Protein AF-A0A2D6BIT9-F1 (afdb_monomer_lite)

Radius of gyration: 36.68 Å; chains: 1; bounding box: 96×106×91 Å

Secondary structure (DSSP, 8-state):
-EEEEEEE---S-GGGTT--EEEEEEE----SS-----EE------PPPSS--PPPP---EE-EE-----SS------EE----SSPPPS--------PPP---SS--------------PPPPPPEEEEE-TTSPEEEEEE-SS-----PPP-TTPEEEEEEETTGGGSSS--SPPPGGG-----EEE-TTSPEEP-EEEEEEEEEGGGTEEEEEEE--TT----S--EEE-------------------------PPP-EEEEEEEETTEEEEETTSS-B--B-SEEEEEEEEESS-B-TTS--EEEEE-SS-EEEEEEEESSSSEEEEEEEE-SSHHHHTT-EEEEEEEE-BBTTSPBP-S-TTSSSPPPB---EEEESPPPP-EEEEEEEETTEEEEEEEEES---TTT-TT--HHHHHH---EEEEEE----SSSEEEEEEEESS-BSSPPEEEETTEEEPEEE-TT-TTEEEEEEEHHHHHBTB-TT--EEEEEE-BBTTSPBP-S-TTTTTTSS--S--TTHHHHHHHT--SSSS---EEEEEEPPPPSEEEEEEEE-SGGGTTHHHHHHHHHHHHHHTTS-TTEEEEEEEESSSS-EEEEEES-HHHHHHHHHH----S---HHHHHHHHHHHHHHTS-TT--EEEEEEES-S---SS--HHHHHHHHHHHHHHHHHS--PPPPP----PPP---PPP--EEEEEEEEEEE--TTS--EEEEEEEEEEEEE-TTS-EEEEEEEEEEEEEEEE-TTS-EEEEE-SS-SEEEEEEEETTS-HHHHHHHHHHHHHHHHH-B-HHHHHHHHHHHHHHHHHHHHHHHHH---

Structure (mmCIF, N/CA/C/O backbone):
data_AF-A0A2D6BIT9-F1
#
_entry.id   AF-A0A2D6BIT9-F1
#
loop_
_atom_site.group_PDB
_atom_site.id
_atom_site.type_symbol
_atom_site.label_atom_id
_atom_site.label_alt_id
_atom_site.label_comp_id
_atom_site.label_asym_id
_atom_site.label_entity_id
_atom_site.label_seq_id
_atom_site.pdbx_PDB_ins_code
_atom_site.Cartn_x
_atom_site.Cartn_y
_atom_site.Cartn_z
_atom_site.occupancy
_atom_site.B_iso_or_equiv
_atom_site.auth_seq_id
_atom_site.auth_comp_id
_atom_site.auth_asym_id
_atom_site.auth_atom_id
_atom_site.pdbx_PDB_model_num
ATOM 1 N N . MET A 1 1 ? 10.845 -39.798 35.640 1.00 33.41 1 MET A N 1
ATOM 2 C CA . MET A 1 1 ? 11.395 -39.567 34.288 1.00 33.41 1 MET A CA 1
ATOM 3 C C . MET A 1 1 ? 11.310 -40.875 33.526 1.00 33.41 1 MET A C 1
ATOM 5 O O . MET A 1 1 ? 11.834 -41.873 34.006 1.00 33.41 1 MET A O 1
ATOM 9 N N . THR A 1 2 ? 10.606 -40.893 32.398 1.00 26.45 2 THR A N 1
ATOM 10 C CA . THR A 1 2 ? 10.472 -42.090 31.554 1.00 26.45 2 THR A CA 1
ATOM 11 C C . THR A 1 2 ? 11.118 -41.774 30.216 1.00 26.45 2 THR A C 1
ATOM 13 O O . THR A 1 2 ? 10.747 -40.785 29.587 1.00 26.45 2 THR A O 1
ATOM 16 N N . ILE A 1 3 ? 12.088 -42.583 29.795 1.00 27.83 3 ILE A N 1
ATOM 17 C CA . ILE A 1 3 ? 12.757 -42.428 28.501 1.00 27.83 3 ILE A CA 1
ATOM 18 C C . ILE A 1 3 ? 12.164 -43.464 27.554 1.00 27.83 3 ILE A C 1
ATOM 20 O O . ILE A 1 3 ? 12.161 -44.657 27.863 1.00 27.83 3 ILE A O 1
ATOM 24 N N . ARG A 1 4 ? 11.639 -43.014 26.415 1.00 30.69 4 ARG A N 1
ATOM 25 C CA . ARG A 1 4 ? 11.186 -43.902 25.339 1.00 30.69 4 ARG A CA 1
ATOM 26 C C . ARG A 1 4 ? 12.058 -43.675 24.113 1.00 30.69 4 ARG A C 1
ATOM 28 O O . ARG A 1 4 ? 12.314 -42.537 23.727 1.00 30.69 4 ARG A O 1
ATOM 35 N N . THR A 1 5 ? 12.495 -44.770 23.509 1.00 28.88 5 THR A N 1
ATOM 36 C CA . THR A 1 5 ? 13.259 -44.775 22.262 1.00 28.88 5 THR A CA 1
ATOM 37 C C . THR A 1 5 ? 12.459 -45.479 21.178 1.00 28.88 5 THR A C 1
ATOM 39 O O . THR A 1 5 ? 11.801 -46.492 21.428 1.00 28.88 5 THR A O 1
ATOM 42 N N . ARG A 1 6 ? 12.498 -44.936 19.959 1.00 30.92 6 ARG A N 1
ATOM 43 C CA . ARG A 1 6 ? 11.898 -45.570 18.781 1.00 30.92 6 ARG A CA 1
ATOM 44 C C . ARG A 1 6 ? 12.872 -45.472 17.615 1.00 30.92 6 ARG A C 1
ATOM 46 O O . ARG A 1 6 ? 13.396 -44.398 17.336 1.00 30.92 6 ARG A O 1
ATOM 53 N N . ALA A 1 7 ? 13.111 -46.600 16.956 1.00 30.73 7 ALA A N 1
ATOM 54 C CA . ALA A 1 7 ? 13.848 -46.659 15.701 1.00 30.73 7 ALA A CA 1
ATOM 55 C C . ALA A 1 7 ? 12.844 -46.635 14.542 1.00 30.73 7 ALA A C 1
ATOM 57 O O . ALA A 1 7 ? 11.827 -47.331 14.597 1.00 30.73 7 ALA A O 1
ATOM 58 N N . ILE A 1 8 ? 13.116 -45.831 13.516 1.00 33.22 8 ILE A N 1
ATOM 59 C CA . ILE A 1 8 ? 12.304 -45.757 12.296 1.00 33.22 8 ILE A CA 1
ATOM 60 C C . ILE A 1 8 ? 13.224 -46.023 11.106 1.00 33.22 8 ILE A C 1
ATOM 62 O O . ILE A 1 8 ? 14.313 -45.458 11.021 1.00 33.22 8 ILE A O 1
ATOM 66 N N . THR A 1 9 ? 12.778 -46.887 10.198 1.00 35.28 9 THR A N 1
ATOM 67 C CA . THR A 1 9 ? 13.451 -47.183 8.929 1.00 35.28 9 THR A CA 1
ATOM 68 C C . THR A 1 9 ? 12.679 -46.499 7.804 1.00 35.28 9 THR A C 1
ATOM 70 O O . THR A 1 9 ? 11.466 -46.676 7.712 1.00 35.28 9 THR A O 1
ATOM 73 N N . ILE A 1 10 ? 13.363 -45.713 6.971 1.00 34.88 10 ILE A N 1
ATOM 74 C CA . ILE A 1 10 ? 12.764 -44.993 5.838 1.00 34.88 10 ILE A CA 1
ATOM 75 C C . ILE A 1 10 ? 12.889 -45.878 4.585 1.00 34.88 10 ILE A C 1
ATOM 77 O O . ILE A 1 10 ? 14.016 -46.194 4.203 1.00 34.88 10 ILE A O 1
ATOM 81 N N . PRO A 1 11 ? 11.794 -46.305 3.933 1.00 35.00 11 PRO A N 1
ATOM 82 C CA . PRO A 1 11 ? 11.871 -47.018 2.663 1.00 35.00 11 PRO A CA 1
ATOM 83 C C . PRO A 1 11 ? 11.839 -46.031 1.490 1.00 35.00 11 PRO A C 1
ATOM 85 O O . PRO A 1 11 ? 10.967 -45.168 1.447 1.00 35.00 11 PRO A O 1
ATOM 88 N N . GLY A 1 12 ? 12.741 -46.194 0.515 1.00 37.19 12 GLY A N 1
ATOM 89 C CA . GLY A 1 12 ? 12.593 -45.553 -0.800 1.00 37.19 12 GLY A CA 1
ATOM 90 C C . GLY A 1 12 ? 13.863 -45.053 -1.487 1.00 37.19 12 GLY A C 1
ATOM 91 O O . GLY A 1 12 ? 13.781 -44.707 -2.657 1.00 37.19 12 GLY A O 1
ATOM 92 N N . ASN A 1 13 ? 15.025 -45.050 -0.825 1.00 40.31 13 ASN A N 1
ATOM 93 C CA . ASN A 1 13 ? 16.282 -44.642 -1.457 1.00 40.31 13 ASN A CA 1
ATOM 94 C C . ASN A 1 13 ? 17.361 -45.737 -1.279 1.00 40.31 13 ASN A C 1
ATOM 96 O O . ASN A 1 13 ? 17.731 -46.018 -0.133 1.00 40.31 13 ASN A O 1
ATOM 100 N N . PRO A 1 14 ? 17.842 -46.385 -2.361 1.00 41.56 14 PRO A N 1
ATOM 101 C CA . PRO A 1 14 ? 18.864 -47.431 -2.279 1.00 41.56 14 PRO A CA 1
ATOM 102 C C . PRO A 1 14 ? 20.198 -46.931 -1.702 1.00 41.56 14 PRO A C 1
ATOM 104 O O . PRO A 1 14 ? 20.912 -47.728 -1.095 1.00 41.56 14 PRO A O 1
ATOM 107 N N . ASP A 1 15 ? 20.474 -45.625 -1.763 1.00 41.47 15 ASP A N 1
ATOM 108 C CA . ASP A 1 15 ? 21.700 -45.020 -1.223 1.00 41.47 15 ASP A CA 1
ATOM 109 C C . ASP A 1 15 ? 21.644 -44.791 0.301 1.00 41.47 15 ASP A C 1
ATOM 111 O O . ASP A 1 15 ? 22.642 -44.444 0.928 1.00 41.47 15 ASP A O 1
ATOM 115 N N . LEU A 1 16 ? 20.486 -45.027 0.935 1.00 41.66 16 LEU A N 1
ATOM 116 C CA . LEU A 1 16 ? 20.278 -44.878 2.385 1.00 41.66 16 LEU A CA 1
ATOM 117 C C . LEU A 1 16 ? 20.008 -46.208 3.110 1.00 41.66 16 LEU A C 1
ATOM 119 O O . LEU A 1 16 ? 19.650 -46.219 4.295 1.00 41.66 16 LEU A O 1
ATOM 123 N N . ALA A 1 17 ? 20.207 -47.345 2.437 1.00 35.03 17 ALA A N 1
ATOM 124 C CA . ALA A 1 17 ? 20.080 -48.670 3.034 1.00 35.03 17 ALA A CA 1
ATOM 125 C C . ALA A 1 17 ? 21.187 -48.918 4.083 1.00 35.03 17 ALA A C 1
ATOM 127 O O . ALA A 1 17 ? 22.261 -49.424 3.780 1.00 35.03 17 ALA A O 1
ATOM 128 N N . GLY A 1 18 ? 20.919 -48.563 5.343 1.00 41.44 18 GLY A N 1
ATOM 129 C CA . GLY A 1 18 ? 21.826 -48.808 6.475 1.00 41.44 18 GLY A CA 1
ATOM 130 C C . GLY A 1 18 ? 21.816 -47.734 7.564 1.00 41.44 18 GLY A C 1
ATOM 131 O O . GLY A 1 18 ? 22.300 -47.980 8.669 1.00 41.44 18 GLY A O 1
ATOM 132 N N . VAL A 1 19 ? 21.227 -46.562 7.308 1.00 34.09 19 VAL A N 1
ATOM 133 C CA . VAL A 1 19 ? 21.192 -45.469 8.290 1.00 34.09 19 VAL A CA 1
ATOM 134 C C . VAL A 1 19 ? 20.062 -45.701 9.298 1.00 34.09 19 VAL A C 1
ATOM 136 O O . VAL A 1 19 ? 18.885 -45.520 8.994 1.00 34.09 19 VAL A O 1
ATOM 139 N N . THR A 1 20 ? 20.412 -46.088 10.527 1.00 32.50 20 THR A N 1
ATOM 140 C CA . THR A 1 20 ? 19.462 -46.147 11.652 1.00 32.50 20 THR A CA 1
ATOM 141 C C . THR A 1 20 ? 19.580 -44.864 12.469 1.00 32.50 20 THR A C 1
ATOM 143 O O . THR A 1 20 ? 20.600 -44.642 13.118 1.00 32.50 20 THR A O 1
ATOM 146 N N . ARG A 1 21 ? 18.548 -44.012 12.463 1.00 36.28 21 ARG A N 1
ATOM 147 C CA . ARG A 1 21 ? 18.486 -42.834 13.344 1.00 36.28 21 ARG A CA 1
ATOM 148 C C . ARG A 1 21 ? 17.812 -43.211 14.664 1.00 36.28 21 ARG A C 1
ATOM 150 O O . ARG A 1 21 ? 16.708 -43.756 14.671 1.00 36.28 21 ARG A O 1
ATOM 157 N N . LEU A 1 22 ? 18.490 -42.940 15.779 1.00 31.41 22 LEU A N 1
ATOM 158 C CA . LEU A 1 22 ? 17.971 -43.167 17.127 1.00 31.41 22 LEU A CA 1
ATOM 159 C C . LEU A 1 22 ? 17.347 -41.872 17.654 1.00 31.41 22 LEU A C 1
ATOM 161 O O . LEU A 1 22 ? 18.049 -40.882 17.835 1.00 31.41 22 LEU A O 1
ATOM 165 N N . PHE A 1 23 ? 16.048 -41.897 17.943 1.00 36.06 23 PHE A N 1
ATOM 166 C CA . PHE A 1 23 ? 15.362 -40.788 18.603 1.00 36.06 23 PHE A CA 1
ATOM 167 C C . PHE A 1 23 ? 15.157 -41.116 20.083 1.00 36.06 23 PHE A C 1
ATOM 169 O O . PHE A 1 23 ? 14.613 -42.173 20.424 1.00 36.06 23 PHE A O 1
ATOM 176 N N . VAL A 1 24 ? 15.598 -40.214 20.961 1.00 33.53 24 VAL A N 1
ATOM 177 C CA . VAL A 1 24 ? 15.432 -40.322 22.416 1.00 33.53 24 VAL A CA 1
ATOM 178 C C . VAL A 1 24 ? 14.495 -39.210 22.871 1.00 33.53 24 VAL A C 1
ATOM 180 O O . VAL A 1 24 ? 14.831 -38.036 22.750 1.00 33.53 24 VAL A O 1
ATOM 183 N N . GLN A 1 25 ? 13.329 -39.574 23.405 1.00 34.78 25 GLN A N 1
ATOM 184 C CA . GLN A 1 25 ? 12.384 -38.619 23.981 1.00 34.78 25 GLN A CA 1
ATOM 185 C C . GLN A 1 25 ? 12.442 -38.699 25.508 1.00 34.78 25 GLN A C 1
ATOM 187 O O . GLN A 1 25 ? 12.275 -39.773 26.097 1.00 34.78 25 GLN A O 1
ATOM 192 N N . VAL A 1 26 ? 12.672 -37.554 26.148 1.00 33.88 26 VAL A N 1
ATOM 193 C CA . VAL A 1 26 ? 12.727 -37.411 27.604 1.00 33.88 26 VAL A CA 1
ATOM 194 C C . VAL A 1 26 ? 11.500 -36.634 28.067 1.00 33.88 26 VAL A C 1
ATOM 196 O O . VAL A 1 26 ? 11.314 -35.491 27.668 1.00 33.88 26 VAL A O 1
ATOM 199 N N . VAL A 1 27 ? 10.674 -37.237 28.925 1.00 31.84 27 VAL A N 1
ATOM 200 C CA . VAL A 1 27 ? 9.503 -36.569 29.515 1.00 31.84 27 VAL A CA 1
ATOM 201 C C . VAL A 1 27 ? 9.708 -36.421 31.023 1.00 31.84 27 VAL A C 1
ATOM 203 O O . VAL A 1 27 ? 9.883 -37.416 31.741 1.00 31.84 27 VAL A O 1
ATOM 206 N N . GLY A 1 28 ? 9.692 -35.175 31.504 1.00 32.38 28 GLY A N 1
ATOM 207 C CA . GLY A 1 28 ? 9.728 -34.825 32.923 1.00 32.38 28 GLY A CA 1
ATOM 208 C C . GLY A 1 28 ? 8.540 -33.939 33.303 1.00 32.38 28 GLY A C 1
ATOM 209 O O . GLY A 1 28 ? 8.316 -32.917 32.669 1.00 32.38 28 GLY A O 1
ATOM 210 N N . GLN A 1 29 ? 7.793 -34.328 34.338 1.00 35.69 29 GLN A N 1
ATOM 211 C CA . GLN A 1 29 ? 6.920 -33.421 35.090 1.00 35.69 29 GLN A CA 1
ATOM 212 C C . GLN A 1 29 ? 7.750 -32.868 36.250 1.00 35.69 29 GLN A C 1
ATOM 214 O O . GLN A 1 29 ? 8.274 -33.669 37.027 1.00 35.69 29 GLN A O 1
ATOM 219 N N . SER A 1 30 ? 7.913 -31.547 36.363 1.00 34.81 30 SER A N 1
ATOM 220 C CA . SER A 1 30 ? 8.636 -30.947 37.489 1.00 34.81 30 SER A CA 1
ATOM 221 C C . SER A 1 30 ? 7.677 -30.339 38.511 1.00 34.81 30 SER A C 1
ATOM 223 O O . SER A 1 30 ? 6.682 -29.699 38.182 1.00 34.81 30 SER A O 1
ATOM 225 N N . GLY A 1 31 ? 8.003 -30.587 39.776 1.00 35.91 31 GLY A N 1
ATOM 226 C CA . GLY A 1 31 ? 7.330 -30.076 40.960 1.00 35.91 31 GLY A CA 1
ATOM 227 C C . GLY A 1 31 ? 8.251 -30.192 42.174 1.00 35.91 31 GLY A C 1
ATOM 228 O O . GLY A 1 31 ? 7.860 -30.796 43.161 1.00 35.91 31 GLY A O 1
ATOM 229 N N . ALA A 1 32 ? 9.497 -29.708 42.074 1.00 36.03 32 ALA A N 1
ATOM 230 C CA . ALA A 1 32 ? 10.392 -29.391 43.199 1.00 36.03 32 ALA A CA 1
ATOM 231 C C . ALA A 1 32 ? 11.649 -28.632 42.694 1.00 36.03 32 ALA A C 1
ATOM 233 O O . ALA A 1 32 ? 12.019 -28.830 41.536 1.00 36.03 32 ALA A O 1
ATOM 234 N N . PRO A 1 33 ? 12.310 -27.778 43.510 1.00 33.81 33 PRO A N 1
ATOM 235 C CA . PRO A 1 33 ? 13.281 -26.793 43.009 1.00 33.81 33 PRO A CA 1
ATOM 236 C C . PRO A 1 33 ? 14.745 -27.248 42.842 1.00 33.81 33 PRO A C 1
ATOM 238 O O . PRO A 1 33 ? 15.522 -26.449 42.333 1.00 33.81 33 PRO A O 1
ATOM 241 N N . ASP A 1 34 ? 15.148 -28.465 43.233 1.00 37.88 34 ASP A N 1
ATOM 242 C CA . ASP A 1 34 ? 16.581 -28.801 43.405 1.00 37.88 34 ASP A CA 1
ATOM 243 C C . ASP A 1 34 ? 17.028 -30.163 42.812 1.00 37.88 34 ASP A C 1
ATOM 245 O O . ASP A 1 34 ? 17.804 -30.883 43.441 1.00 37.88 34 ASP A O 1
ATOM 249 N N . ASP A 1 35 ? 16.602 -30.529 41.596 1.00 35.62 35 ASP A N 1
ATOM 250 C CA . ASP A 1 35 ? 17.076 -31.765 40.939 1.00 35.62 35 ASP A CA 1
ATOM 251 C C . ASP A 1 35 ? 18.058 -31.511 39.778 1.00 35.62 35 ASP A C 1
ATOM 253 O O . ASP A 1 35 ? 17.823 -30.698 38.883 1.00 35.62 35 ASP A O 1
ATOM 257 N N . TRP A 1 36 ? 19.164 -32.265 39.778 1.00 33.19 36 TRP A N 1
ATOM 258 C CA . TRP A 1 36 ? 20.175 -32.296 38.714 1.00 33.19 36 TRP A CA 1
ATOM 259 C C . TRP A 1 36 ? 19.734 -33.221 37.571 1.00 33.19 36 TRP A C 1
ATOM 261 O O . TRP A 1 36 ? 19.262 -34.331 37.816 1.00 33.19 36 TRP A O 1
ATOM 271 N N . VAL A 1 37 ? 19.968 -32.827 36.314 1.00 34.31 37 VAL A N 1
ATOM 272 C CA . VAL A 1 37 ? 19.708 -33.680 35.139 1.00 34.31 37 VAL A CA 1
ATOM 273 C C . VAL A 1 37 ? 21.027 -34.224 34.590 1.00 34.31 37 VAL A C 1
ATOM 275 O O . VAL A 1 37 ? 21.889 -33.459 34.165 1.00 34.31 37 VAL A O 1
ATOM 278 N N . ALA A 1 38 ? 21.178 -35.551 34.573 1.00 31.06 38 ALA A N 1
ATOM 279 C CA . ALA A 1 38 ? 22.283 -36.236 33.904 1.00 31.06 38 ALA A CA 1
ATOM 280 C C . ALA A 1 38 ? 21.778 -36.921 32.625 1.00 31.06 38 ALA A C 1
ATOM 282 O O . ALA A 1 38 ? 20.804 -37.673 32.665 1.00 31.06 38 ALA A O 1
ATOM 283 N N . ALA A 1 39 ? 22.460 -36.696 31.501 1.00 34.72 39 ALA A N 1
ATOM 284 C CA . ALA A 1 39 ? 22.230 -37.414 30.249 1.00 34.72 39 ALA A CA 1
ATOM 285 C C . ALA A 1 39 ? 23.495 -38.189 29.853 1.00 34.72 39 ALA A C 1
ATOM 287 O O . ALA A 1 39 ? 24.608 -37.671 29.955 1.00 34.72 39 ALA A O 1
ATOM 288 N N . ALA A 1 40 ? 23.323 -39.432 29.401 1.00 30.56 40 ALA A N 1
ATOM 289 C CA . ALA A 1 40 ? 24.394 -40.268 28.870 1.00 30.56 40 ALA A CA 1
ATOM 290 C C . ALA A 1 40 ? 24.136 -40.540 27.383 1.00 30.56 40 ALA A C 1
ATOM 292 O O . ALA A 1 40 ? 23.039 -40.952 27.012 1.00 30.56 40 ALA A O 1
ATOM 293 N N . VAL A 1 41 ? 25.153 -40.340 26.544 1.00 33.38 41 VAL A N 1
ATOM 294 C CA . VAL A 1 41 ? 25.127 -40.715 25.123 1.00 33.38 41 VAL A CA 1
ATOM 295 C C . VAL A 1 41 ? 25.977 -41.968 24.949 1.00 33.38 41 VAL A C 1
ATOM 297 O O . VAL A 1 41 ? 27.091 -42.047 25.466 1.00 33.38 41 VAL A O 1
ATOM 300 N N . THR A 1 42 ? 25.449 -42.967 24.245 1.00 31.86 42 THR A N 1
ATOM 301 C CA . THR A 1 42 ? 26.178 -44.195 23.904 1.00 31.86 42 THR A CA 1
ATOM 302 C C . THR A 1 42 ? 26.400 -44.235 22.397 1.00 31.86 42 THR A C 1
ATOM 304 O O . THR A 1 42 ? 25.449 -44.111 21.632 1.00 31.86 42 THR A O 1
ATOM 307 N N . GLN A 1 43 ? 27.650 -44.399 21.966 1.00 33.75 43 GLN A N 1
ATOM 308 C CA . GLN A 1 43 ? 28.008 -44.624 20.564 1.00 33.75 43 GLN A CA 1
ATOM 309 C C . GLN A 1 43 ? 28.147 -46.131 20.315 1.00 33.75 43 GLN A C 1
ATOM 311 O O . GLN A 1 43 ? 28.766 -46.828 21.118 1.00 33.75 43 GLN A O 1
ATOM 316 N N . SER A 1 44 ? 27.625 -46.636 19.196 1.00 31.31 44 SER A N 1
ATOM 317 C CA . SER A 1 44 ? 27.945 -47.980 18.696 1.00 31.31 44 SER A CA 1
ATOM 318 C C . SER A 1 44 ? 28.704 -47.871 17.378 1.00 31.31 44 SER A C 1
ATOM 320 O O . SER A 1 44 ? 28.258 -47.144 16.494 1.00 31.31 44 SER A O 1
ATOM 322 N N . HIS A 1 45 ? 29.797 -48.617 17.225 1.00 33.16 45 HIS A N 1
ATOM 323 C CA . HIS A 1 45 ? 30.485 -48.803 15.945 1.00 33.16 45 HIS A CA 1
ATOM 324 C C . HIS A 1 45 ? 30.512 -50.293 15.581 1.00 33.16 45 HIS A C 1
ATOM 326 O O . HIS A 1 45 ? 30.862 -51.120 16.421 1.00 33.16 45 HIS A O 1
ATOM 332 N N . GLY A 1 46 ? 30.185 -50.611 14.323 1.00 32.69 46 GLY A N 1
ATOM 333 C CA . GLY A 1 46 ? 30.525 -51.882 13.668 1.00 32.69 46 GLY A CA 1
ATOM 334 C C . GLY A 1 46 ? 29.345 -52.674 13.068 1.00 32.69 46 GLY A C 1
ATOM 335 O O . GLY A 1 46 ? 28.286 -52.762 13.694 1.00 32.69 46 GLY A O 1
ATOM 336 N N . PRO A 1 47 ? 29.510 -53.286 11.873 1.00 36.19 47 PRO A N 1
ATOM 337 C CA . PRO A 1 47 ? 28.530 -54.201 11.292 1.00 36.19 47 PRO A CA 1
ATOM 338 C C . PRO A 1 47 ? 28.560 -55.564 12.003 1.00 36.19 47 PRO A C 1
ATOM 340 O O . PRO A 1 47 ? 29.604 -56.032 12.454 1.00 36.19 47 PRO A O 1
ATOM 343 N N . ARG A 1 48 ? 27.397 -56.219 12.088 1.00 35.91 48 ARG A N 1
ATOM 344 C CA . ARG A 1 48 ? 27.234 -57.558 12.678 1.00 35.91 48 ARG A CA 1
ATOM 345 C C . ARG A 1 48 ? 28.032 -58.620 11.905 1.00 35.91 48 ARG A C 1
ATOM 347 O O . ARG A 1 48 ? 27.688 -58.929 10.768 1.00 35.91 48 ARG A O 1
ATOM 354 N N . ASP A 1 49 ? 28.999 -59.255 12.563 1.00 38.38 49 ASP A N 1
ATOM 355 C CA . ASP A 1 49 ? 29.381 -60.648 12.289 1.00 38.38 49 ASP A CA 1
ATOM 356 C C . ASP A 1 49 ? 28.276 -61.575 12.839 1.00 38.38 49 ASP A C 1
ATOM 358 O O . ASP A 1 49 ? 27.725 -61.349 13.918 1.00 38.38 49 ASP A O 1
ATOM 362 N N . ALA A 1 50 ? 27.940 -62.619 12.078 1.00 39.72 50 ALA A N 1
ATOM 363 C CA . ALA A 1 50 ? 26.945 -63.647 12.375 1.00 39.72 50 ALA A CA 1
ATOM 364 C C . ALA A 1 50 ? 27.276 -64.600 13.551 1.00 39.72 50 ALA A C 1
ATOM 366 O O . ALA A 1 50 ? 26.648 -65.656 13.668 1.00 39.72 50 ALA A O 1
ATOM 367 N N . ARG A 1 51 ? 28.221 -64.287 14.442 1.00 37.81 51 ARG A N 1
ATOM 368 C CA . ARG A 1 51 ? 28.508 -65.098 15.638 1.00 37.81 51 ARG A CA 1
ATOM 369 C C . ARG A 1 51 ? 28.511 -64.226 16.887 1.00 37.81 51 ARG A C 1
ATOM 371 O O . ARG A 1 51 ? 29.461 -63.505 17.159 1.00 37.81 51 ARG A O 1
ATOM 378 N N . GLY A 1 52 ? 27.407 -64.307 17.631 1.00 39.06 52 GLY A N 1
ATOM 379 C CA . GLY A 1 52 ? 27.130 -63.495 18.813 1.00 39.06 52 GLY A CA 1
ATOM 380 C C . GLY A 1 52 ? 28.259 -63.491 19.846 1.00 39.06 52 GLY A C 1
ATOM 381 O O . GLY A 1 52 ? 28.626 -64.535 20.383 1.00 39.06 52 GLY A O 1
ATOM 382 N N . GLY A 1 53 ? 28.753 -62.290 20.140 1.00 33.59 53 GLY A N 1
ATOM 383 C CA . GLY A 1 53 ? 29.574 -61.965 21.300 1.00 33.59 53 GLY A CA 1
ATOM 384 C C . GLY A 1 53 ? 29.128 -60.616 21.869 1.00 33.59 53 GLY A C 1
ATOM 385 O O . GLY A 1 53 ? 28.764 -59.718 21.108 1.00 33.59 53 GLY A O 1
ATOM 386 N N . ASP A 1 54 ? 29.106 -60.508 23.197 1.00 27.61 54 ASP A N 1
ATOM 387 C CA . ASP A 1 54 ? 28.652 -59.319 23.923 1.00 27.61 54 ASP A CA 1
ATOM 388 C C . ASP A 1 54 ? 29.583 -58.117 23.695 1.00 27.61 54 ASP A C 1
ATOM 390 O O . ASP A 1 54 ? 30.808 -58.229 23.776 1.00 27.61 54 ASP A O 1
ATOM 394 N N . VAL A 1 55 ? 28.988 -56.947 23.440 1.00 30.91 55 VAL A N 1
ATOM 395 C CA . VAL A 1 55 ? 29.686 -55.658 23.326 1.00 30.91 55 VAL A CA 1
ATOM 396 C C . VAL A 1 55 ? 29.595 -54.934 24.670 1.00 30.91 55 VAL A C 1
ATOM 398 O O . VAL A 1 55 ? 28.501 -54.630 25.144 1.00 30.91 55 VAL A O 1
ATOM 401 N N . GLU A 1 56 ? 30.741 -54.644 25.288 1.00 25.94 56 GLU A N 1
ATOM 402 C CA . GLU A 1 56 ? 30.829 -53.850 26.518 1.00 25.94 56 GLU A CA 1
ATOM 403 C C . GLU A 1 56 ? 30.836 -52.347 26.183 1.00 25.94 56 GLU A C 1
ATOM 405 O O . GLU A 1 56 ? 31.686 -51.865 25.432 1.00 25.94 56 GLU A O 1
ATOM 410 N N . PHE A 1 57 ? 29.896 -51.586 26.751 1.00 25.67 57 PHE A N 1
ATOM 411 C CA . PHE A 1 57 ? 29.787 -50.139 26.551 1.00 25.67 57 PHE A CA 1
ATOM 412 C C . PHE A 1 57 ? 30.440 -49.370 27.706 1.00 25.67 57 PHE A C 1
ATOM 414 O O . PHE A 1 57 ? 30.175 -49.649 28.875 1.00 25.67 57 PHE A O 1
ATOM 421 N N . ARG A 1 58 ? 31.234 -48.337 27.398 1.00 27.02 58 ARG A N 1
ATOM 422 C CA . ARG A 1 58 ? 31.706 -47.352 28.389 1.00 27.02 58 ARG A CA 1
ATOM 423 C C . ARG A 1 58 ? 31.060 -45.994 28.130 1.00 27.02 58 ARG A C 1
ATOM 425 O O . ARG A 1 58 ? 31.251 -45.411 27.069 1.00 27.02 58 ARG A O 1
ATOM 432 N N . SER A 1 59 ? 30.327 -45.475 29.112 1.00 27.59 59 SER A N 1
ATOM 433 C CA . SER A 1 59 ? 29.692 -44.151 29.076 1.00 27.59 59 SER A CA 1
ATOM 434 C C . SER A 1 59 ? 30.555 -43.080 29.755 1.00 27.59 59 SER A C 1
ATOM 436 O O . SER A 1 59 ? 31.194 -43.355 30.772 1.00 27.59 59 SER A O 1
ATOM 438 N N . LYS A 1 60 ? 30.515 -41.838 29.257 1.00 31.53 60 LYS A N 1
ATOM 439 C CA . LYS A 1 60 ? 30.994 -40.636 29.967 1.00 31.53 60 LYS A CA 1
ATOM 440 C C . LYS A 1 60 ? 29.842 -39.636 30.119 1.00 31.53 60 LYS A C 1
ATOM 442 O O . LYS A 1 60 ? 28.996 -39.552 29.234 1.00 31.53 60 LYS A O 1
ATOM 447 N N . ALA A 1 61 ? 29.804 -38.923 31.245 1.00 30.00 61 ALA A N 1
ATOM 448 C CA . ALA A 1 61 ? 28.698 -38.052 31.650 1.00 30.00 61 ALA A CA 1
ATOM 449 C C . ALA A 1 61 ? 29.127 -36.577 31.752 1.00 30.00 61 ALA A C 1
ATOM 451 O O . ALA A 1 61 ? 30.300 -36.291 31.998 1.00 30.00 61 ALA A O 1
ATOM 452 N N . PHE A 1 62 ? 28.159 -35.664 31.634 1.00 31.78 62 PHE A N 1
ATOM 453 C CA . PHE A 1 62 ? 28.311 -34.226 31.897 1.00 31.78 62 PHE A CA 1
ATOM 454 C C . PHE A 1 62 ? 27.179 -33.734 32.817 1.00 31.78 62 PHE A C 1
ATOM 456 O O . PHE A 1 62 ? 26.140 -34.388 32.912 1.00 31.78 62 PHE A O 1
ATOM 463 N N . ALA A 1 63 ? 27.381 -32.593 33.486 1.00 30.73 63 ALA A N 1
ATOM 464 C CA . ALA A 1 63 ? 26.415 -31.971 34.400 1.00 30.73 63 ALA A CA 1
ATOM 465 C C . ALA A 1 63 ? 26.212 -30.480 34.072 1.00 30.73 63 ALA A C 1
ATOM 467 O O . ALA A 1 63 ? 27.131 -29.827 33.574 1.00 30.73 63 ALA A O 1
ATOM 468 N N . ILE A 1 64 ? 25.020 -29.949 34.369 1.00 33.12 64 ILE A N 1
ATOM 469 C CA . ILE A 1 64 ? 24.615 -28.553 34.126 1.00 33.12 64 ILE A CA 1
ATOM 470 C C . ILE A 1 64 ? 24.188 -27.923 35.464 1.00 33.12 64 ILE A C 1
ATOM 472 O O . ILE A 1 64 ? 23.386 -28.513 36.183 1.00 33.12 64 ILE A O 1
ATOM 476 N N . GLU A 1 65 ? 24.716 -26.738 35.796 1.00 29.47 65 GLU A N 1
ATOM 477 C CA . GLU A 1 65 ? 24.405 -25.986 37.030 1.00 29.47 65 GLU A CA 1
ATOM 478 C C . GLU A 1 65 ? 23.478 -24.783 36.756 1.00 29.47 65 GLU A C 1
ATOM 480 O O . GLU A 1 65 ? 23.781 -23.990 35.859 1.00 29.47 65 GLU A O 1
ATOM 485 N N . PRO A 1 66 ? 22.426 -24.549 37.566 1.00 32.22 66 PRO A N 1
ATOM 486 C CA . PRO A 1 66 ? 21.675 -23.295 37.556 1.00 32.22 66 PRO A CA 1
ATOM 487 C C . PRO A 1 66 ? 22.187 -22.306 38.625 1.00 32.22 66 PRO A C 1
ATOM 489 O O . PRO A 1 66 ? 22.470 -22.687 39.761 1.00 32.22 66 PRO A O 1
ATOM 492 N N . ARG A 1 67 ? 22.264 -21.003 38.304 1.00 29.06 67 ARG A N 1
ATOM 493 C CA . ARG A 1 67 ? 22.515 -19.925 39.289 1.00 29.06 67 ARG A CA 1
ATOM 494 C C . ARG A 1 67 ? 21.312 -18.989 39.431 1.00 29.06 67 ARG A C 1
ATOM 496 O O . ARG A 1 67 ? 20.707 -18.592 38.443 1.00 29.06 67 ARG A O 1
ATOM 503 N N . ARG A 1 68 ? 21.021 -18.595 40.679 1.00 32.72 68 ARG A N 1
ATOM 504 C CA . ARG A 1 68 ? 20.026 -17.572 41.059 1.00 32.72 68 ARG A CA 1
ATOM 505 C C . ARG A 1 68 ? 20.440 -16.175 40.581 1.00 32.72 68 ARG A C 1
ATOM 507 O O . ARG A 1 68 ? 21.562 -15.755 40.853 1.00 32.72 68 ARG A O 1
ATOM 514 N N . ALA A 1 69 ? 19.502 -15.438 39.987 1.00 29.64 69 ALA A N 1
ATOM 515 C CA . ALA A 1 69 ? 19.611 -14.001 39.740 1.00 29.64 69 ALA A CA 1
ATOM 516 C C . ALA A 1 69 ? 18.930 -13.206 40.873 1.00 29.64 69 ALA A C 1
ATOM 518 O O . ALA A 1 69 ? 17.818 -13.537 41.285 1.00 29.64 69 ALA A O 1
ATOM 519 N N . ILE A 1 70 ? 19.590 -12.156 41.367 1.00 31.30 70 ILE A N 1
ATOM 520 C CA . ILE A 1 70 ? 18.988 -11.088 42.179 1.00 31.30 70 ILE A CA 1
ATOM 521 C C . ILE A 1 70 ? 19.334 -9.772 41.475 1.00 31.30 70 ILE A C 1
ATOM 523 O O . ILE A 1 70 ? 20.513 -9.478 41.309 1.00 31.30 70 ILE A O 1
ATOM 527 N N . GLY A 1 71 ? 18.318 -8.984 41.111 1.00 30.20 71 GLY A N 1
ATOM 528 C CA . GLY A 1 71 ? 18.467 -7.589 40.678 1.00 30.20 71 GLY A CA 1
ATOM 529 C C . GLY A 1 71 ? 18.442 -7.348 39.162 1.00 30.20 71 GLY A C 1
ATOM 530 O O . GLY A 1 71 ? 19.251 -7.886 38.420 1.00 30.20 71 GLY A O 1
ATOM 531 N N . THR A 1 72 ? 17.468 -6.525 38.762 1.00 39.31 72 THR A N 1
ATOM 532 C CA . THR A 1 72 ? 17.152 -5.886 37.466 1.00 39.31 72 THR A CA 1
ATOM 533 C C . THR A 1 72 ? 18.011 -6.196 36.228 1.00 39.31 72 THR A C 1
ATOM 535 O O . THR A 1 72 ? 19.173 -5.814 36.147 1.00 39.31 72 THR A O 1
ATOM 538 N N . ARG A 1 73 ? 17.322 -6.758 35.218 1.00 39.94 73 ARG A N 1
ATOM 539 C CA . ARG A 1 73 ? 17.686 -6.948 33.797 1.00 39.94 73 ARG A CA 1
ATOM 540 C C . ARG A 1 73 ? 19.044 -7.611 33.531 1.00 39.94 73 ARG A C 1
ATOM 542 O O . ARG A 1 73 ? 20.032 -6.951 33.242 1.00 39.94 73 ARG A O 1
ATOM 549 N N . SER A 1 74 ? 19.048 -8.943 33.490 1.00 26.66 74 SER A N 1
ATOM 550 C CA . SER A 1 74 ? 20.003 -9.720 32.685 1.00 26.66 74 SER A CA 1
ATOM 551 C C . SER A 1 74 ? 19.430 -11.100 32.335 1.00 26.66 74 SER A C 1
ATOM 553 O O . SER A 1 74 ? 18.745 -11.725 33.143 1.00 26.66 74 SER A O 1
ATOM 555 N N . ALA A 1 75 ? 19.668 -11.544 31.096 1.00 28.19 75 ALA A N 1
ATOM 556 C CA . ALA A 1 75 ? 19.254 -12.846 30.579 1.00 28.19 75 ALA A CA 1
ATOM 557 C C . ALA A 1 75 ? 19.918 -13.995 31.360 1.00 28.19 75 ALA A C 1
ATOM 559 O O . ALA A 1 75 ? 21.116 -13.948 31.649 1.00 28.19 75 ALA A O 1
ATOM 560 N N . ALA A 1 76 ? 19.157 -15.045 31.681 1.00 28.58 76 ALA A N 1
ATOM 561 C CA . ALA A 1 76 ? 19.704 -16.256 32.285 1.00 28.58 76 ALA A CA 1
ATOM 562 C C . ALA A 1 76 ? 20.635 -16.962 31.282 1.00 28.58 76 ALA A C 1
ATOM 564 O O . ALA A 1 76 ? 20.197 -17.375 30.211 1.00 28.58 76 ALA A O 1
ATOM 565 N N . ARG A 1 77 ? 21.923 -17.098 31.620 1.00 30.28 77 ARG A N 1
ATOM 566 C CA . ARG A 1 77 ? 22.919 -17.823 30.813 1.00 30.28 77 ARG A CA 1
ATOM 567 C C . ARG A 1 77 ? 23.270 -19.156 31.468 1.00 30.28 77 ARG A C 1
ATOM 569 O O . ARG A 1 77 ? 23.663 -19.191 32.634 1.00 30.28 77 ARG A O 1
ATOM 576 N N . THR A 1 78 ? 23.175 -20.240 30.704 1.00 31.95 78 THR A N 1
ATOM 577 C CA . THR A 1 78 ? 23.560 -21.595 31.129 1.00 31.95 78 THR A CA 1
ATOM 578 C C . THR A 1 78 ? 25.055 -21.818 30.901 1.00 31.95 78 THR A C 1
ATOM 580 O O . THR A 1 78 ? 25.578 -21.492 29.839 1.00 31.95 78 THR A O 1
ATOM 583 N N . ARG A 1 79 ? 25.759 -22.395 31.884 1.00 31.02 79 ARG A N 1
ATOM 584 C CA . ARG A 1 79 ? 27.181 -22.768 31.776 1.00 31.02 79 ARG A CA 1
ATOM 585 C C . ARG A 1 79 ? 27.313 -24.271 31.546 1.00 31.02 79 ARG A C 1
ATOM 587 O O . ARG A 1 79 ? 26.805 -25.054 32.343 1.00 31.02 79 ARG A O 1
ATOM 594 N N . ILE A 1 80 ? 28.063 -24.667 30.522 1.00 31.42 80 ILE A N 1
ATOM 595 C CA . ILE A 1 80 ? 28.495 -26.056 30.320 1.00 31.42 80 ILE A CA 1
ATOM 596 C C . ILE A 1 80 ? 29.992 -26.115 30.626 1.00 31.42 80 ILE A C 1
ATOM 598 O O . ILE A 1 80 ? 30.762 -25.306 30.113 1.00 31.42 80 ILE A O 1
ATOM 602 N N . ARG A 1 81 ? 30.417 -27.038 31.496 1.00 30.69 81 ARG A N 1
ATOM 603 C CA . ARG A 1 81 ? 31.828 -27.198 31.881 1.00 30.69 81 ARG A CA 1
ATOM 604 C C . ARG A 1 81 ? 32.321 -28.593 31.518 1.00 30.69 81 ARG A C 1
ATOM 606 O O . ARG A 1 81 ? 31.705 -29.589 31.890 1.00 30.69 81 ARG A O 1
ATOM 613 N N . TRP A 1 82 ? 33.452 -28.658 30.822 1.00 30.70 82 TRP A N 1
ATOM 614 C CA . TRP A 1 82 ? 34.112 -29.911 30.466 1.00 30.70 82 TRP A CA 1
ATOM 615 C C . TRP A 1 82 ? 35.066 -30.342 31.586 1.00 30.70 82 TRP A C 1
ATOM 617 O O . TRP A 1 82 ? 35.887 -29.549 32.044 1.00 30.70 82 TRP A O 1
ATOM 627 N N . PHE A 1 83 ? 34.971 -31.595 32.031 1.00 31.86 83 PHE A N 1
ATOM 628 C CA . PHE A 1 83 ? 35.893 -32.177 33.008 1.00 31.86 83 PHE A CA 1
ATOM 629 C C . PHE A 1 83 ? 36.535 -33.437 32.416 1.00 31.86 83 PHE A C 1
ATOM 631 O O . PHE A 1 83 ? 35.920 -34.500 32.361 1.00 31.86 83 PHE A O 1
ATOM 638 N N . GLY A 1 84 ? 37.789 -33.325 31.973 1.00 30.86 84 GLY A N 1
ATOM 639 C CA . GLY A 1 84 ? 38.577 -34.463 31.498 1.00 30.86 84 GLY A CA 1
ATOM 640 C C . GLY A 1 84 ? 40.008 -34.076 31.123 1.00 30.86 84 GLY A C 1
ATOM 641 O O . GLY A 1 84 ? 40.239 -33.457 30.097 1.00 30.86 84 GLY A O 1
ATOM 642 N N . GLY A 1 85 ? 40.984 -34.454 31.951 1.00 29.62 85 GLY A N 1
ATOM 643 C CA . GLY A 1 85 ? 42.384 -34.015 31.863 1.00 29.62 85 GLY A CA 1
ATOM 644 C C . GLY A 1 85 ? 43.281 -34.688 30.815 1.00 29.62 85 GLY A C 1
ATOM 645 O O . GLY A 1 85 ? 44.446 -34.916 31.128 1.00 29.62 85 GLY A O 1
ATOM 646 N N . LYS A 1 86 ? 42.799 -35.015 29.607 1.00 32.69 86 LYS A N 1
ATOM 647 C CA . LYS A 1 86 ? 43.656 -35.354 28.448 1.00 32.69 86 LYS A CA 1
ATOM 648 C C . LYS A 1 86 ? 42.969 -34.961 27.136 1.00 32.69 86 LYS A C 1
ATOM 650 O O . LYS A 1 86 ? 41.810 -35.315 26.930 1.00 32.69 86 LYS A O 1
ATOM 655 N N . THR A 1 87 ? 43.702 -34.257 26.276 1.00 32.03 87 THR A N 1
ATOM 656 C CA . THR A 1 87 ? 43.316 -33.840 24.919 1.00 32.03 87 THR A CA 1
ATOM 657 C C . THR A 1 87 ? 42.904 -35.045 24.057 1.00 32.03 87 THR A C 1
ATOM 659 O O . THR A 1 87 ? 43.566 -36.085 24.143 1.00 32.03 87 THR A O 1
ATOM 662 N N . PRO A 1 88 ? 41.844 -34.952 23.229 1.00 31.98 88 PRO A N 1
ATOM 663 C CA . PRO A 1 88 ? 41.542 -35.975 22.233 1.00 31.98 88 PRO A CA 1
ATOM 664 C C . PRO A 1 88 ? 42.583 -35.935 21.109 1.00 31.98 88 PRO A C 1
ATOM 666 O O . PRO A 1 88 ? 43.057 -34.870 20.724 1.00 31.98 88 PRO A O 1
ATOM 669 N N . THR A 1 89 ? 42.941 -37.106 20.597 1.00 33.44 89 THR A N 1
ATOM 670 C CA . THR A 1 89 ? 43.716 -37.267 19.364 1.00 33.44 89 THR A CA 1
ATOM 671 C C . THR A 1 89 ? 42.783 -37.167 18.152 1.00 33.44 89 THR A C 1
ATOM 673 O O . THR A 1 89 ? 41.666 -37.669 18.213 1.00 33.44 89 THR A O 1
ATOM 676 N N . ALA A 1 90 ? 43.280 -36.473 17.124 1.00 33.75 90 ALA A N 1
ATOM 677 C CA . ALA A 1 90 ? 42.910 -36.279 15.709 1.00 33.75 90 ALA A CA 1
ATOM 678 C C . ALA A 1 90 ? 41.555 -36.697 15.076 1.00 33.75 90 ALA A C 1
ATOM 680 O O . ALA A 1 90 ? 41.267 -36.159 14.018 1.00 33.75 90 ALA A O 1
ATOM 681 N N . ASP A 1 91 ? 40.689 -37.537 15.646 1.00 30.11 91 ASP A N 1
ATOM 682 C CA . ASP A 1 91 ? 39.574 -38.133 14.877 1.00 30.11 91 ASP A CA 1
ATOM 683 C C . ASP A 1 91 ? 38.178 -37.738 15.393 1.00 30.11 91 ASP A C 1
ATOM 685 O O . ASP A 1 91 ? 37.356 -38.581 15.758 1.00 30.11 91 ASP A O 1
ATOM 689 N N . VAL A 1 92 ? 37.881 -36.436 15.430 1.00 29.58 92 VAL A N 1
ATOM 690 C CA . VAL A 1 92 ? 36.501 -35.934 15.571 1.00 29.58 92 VAL A CA 1
ATOM 691 C C . VAL A 1 92 ? 36.265 -34.880 14.497 1.00 29.58 92 VAL A C 1
ATOM 693 O O . VAL A 1 92 ? 36.484 -33.699 14.733 1.00 29.58 92 VAL A O 1
ATOM 696 N N . GLU A 1 93 ? 35.830 -35.304 13.310 1.00 28.45 93 GLU A N 1
ATOM 697 C CA . GLU A 1 93 ? 35.624 -34.370 12.195 1.00 28.45 93 GLU A CA 1
ATOM 698 C C . GLU A 1 93 ? 34.371 -33.499 12.361 1.00 28.45 93 GLU A C 1
ATOM 700 O O . GLU A 1 93 ? 34.416 -32.333 11.989 1.00 28.45 93 GLU A O 1
ATOM 705 N N . ARG A 1 94 ? 33.260 -33.988 12.943 1.00 27.23 94 ARG A N 1
ATOM 706 C CA . ARG A 1 94 ? 32.048 -33.168 13.190 1.00 27.23 94 ARG A CA 1
ATOM 707 C C . ARG A 1 94 ? 31.230 -33.662 14.388 1.00 27.23 94 ARG A C 1
ATOM 709 O O . ARG A 1 94 ? 30.915 -34.847 14.488 1.00 27.23 94 ARG A O 1
ATOM 716 N N . LEU A 1 95 ? 30.817 -32.741 15.262 1.00 26.50 95 LEU A N 1
ATOM 717 C CA . LEU A 1 95 ? 29.827 -32.966 16.323 1.00 26.50 95 LEU A CA 1
ATOM 718 C C . LEU A 1 95 ? 28.524 -32.246 15.946 1.00 26.50 95 LEU A C 1
ATOM 720 O O . LEU A 1 95 ? 28.489 -31.022 15.918 1.00 26.50 95 LEU A O 1
ATOM 724 N N . TRP A 1 96 ? 27.447 -32.993 15.695 1.00 26.19 96 TRP A N 1
ATOM 725 C CA . TRP A 1 96 ? 26.120 -32.423 15.436 1.00 26.19 96 TRP A CA 1
ATOM 726 C C . TRP A 1 96 ? 25.264 -32.474 16.705 1.00 26.19 96 TRP A C 1
ATOM 728 O O . TRP A 1 96 ? 24.938 -33.554 17.201 1.00 26.19 96 TRP A O 1
ATOM 738 N N . LEU A 1 97 ? 24.890 -31.308 17.232 1.00 23.92 97 LEU A N 1
ATOM 739 C CA . LEU A 1 97 ? 23.920 -31.162 18.318 1.00 23.92 97 LEU A CA 1
ATOM 740 C C . LEU A 1 97 ? 22.560 -30.796 17.718 1.00 23.92 97 LEU A C 1
ATOM 742 O O . LEU A 1 97 ? 22.303 -29.642 17.402 1.00 23.92 97 LEU A O 1
ATOM 746 N N . GLY A 1 98 ? 21.686 -31.789 17.556 1.00 26.52 98 GLY A N 1
ATOM 747 C CA . GLY A 1 98 ? 20.285 -31.552 17.213 1.00 26.52 98 GLY A CA 1
ATOM 748 C C . GLY A 1 98 ? 19.452 -31.341 18.475 1.00 26.52 98 GLY A C 1
ATOM 749 O O . GLY A 1 98 ? 19.315 -32.266 19.278 1.00 26.52 98 GLY A O 1
ATOM 750 N N . VAL A 1 99 ? 18.878 -30.151 18.651 1.00 24.75 99 VAL A N 1
ATOM 751 C CA . VAL A 1 99 ? 17.803 -29.917 19.627 1.00 24.75 99 VAL A CA 1
ATOM 752 C C . VAL A 1 99 ? 16.484 -30.198 18.912 1.00 24.75 99 VAL A C 1
ATOM 754 O O . VAL A 1 99 ? 16.176 -29.565 17.910 1.00 24.75 99 VAL A O 1
ATOM 757 N N . ALA A 1 100 ? 15.722 -31.189 19.376 1.00 28.41 100 ALA A N 1
ATOM 758 C CA . ALA A 1 100 ? 14.414 -31.484 18.800 1.00 28.41 100 ALA A CA 1
ATOM 759 C C . ALA A 1 100 ? 13.355 -30.503 19.322 1.00 28.41 100 ALA A C 1
ATOM 761 O O . ALA A 1 100 ? 13.282 -30.252 20.527 1.00 28.41 100 ALA A O 1
ATOM 762 N N . ASN A 1 101 ? 12.504 -30.022 18.411 1.00 27.19 101 ASN A N 1
ATOM 763 C CA . ASN A 1 101 ? 11.286 -29.279 18.718 1.00 27.19 101 ASN A CA 1
ATOM 764 C C . ASN A 1 101 ? 10.408 -30.048 19.716 1.00 27.19 101 ASN A C 1
ATOM 766 O O . ASN A 1 101 ? 10.096 -31.230 19.533 1.00 27.19 101 ASN A O 1
ATOM 770 N N . LEU A 1 102 ? 9.981 -29.353 20.769 1.00 26.00 102 LEU A N 1
ATOM 771 C CA . LEU A 1 102 ? 8.908 -29.796 21.650 1.00 26.00 102 LEU A CA 1
ATOM 772 C C . LEU A 1 102 ? 7.600 -29.802 20.850 1.00 26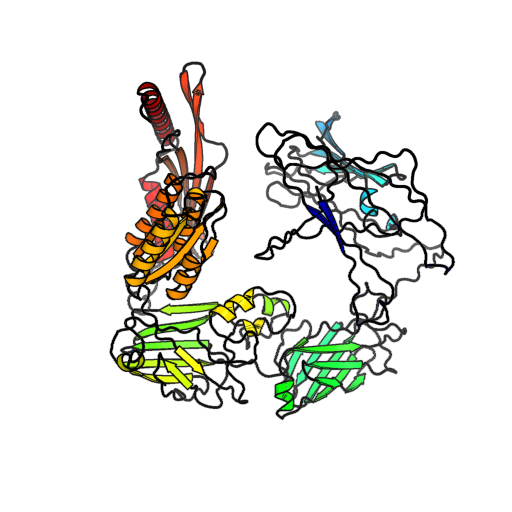.00 102 LEU A C 1
ATOM 774 O O . LEU A 1 102 ? 6.986 -28.767 20.635 1.00 26.00 102 LEU A O 1
ATOM 778 N N . SER A 1 103 ? 7.167 -30.984 20.418 1.00 25.12 103 SER A N 1
ATOM 779 C CA . SER A 1 103 ? 5.792 -31.205 19.973 1.00 25.12 103 SER A CA 1
ATOM 780 C C . SER A 1 103 ? 4.876 -31.207 21.197 1.00 25.12 103 SER A C 1
ATOM 782 O O . SER A 1 103 ? 4.751 -32.230 21.876 1.00 25.12 103 SER A O 1
ATOM 784 N N . LEU A 1 104 ? 4.214 -30.086 21.461 1.00 27.80 104 LEU A N 1
ATOM 785 C CA . LEU A 1 104 ? 2.885 -30.106 22.065 1.00 27.80 104 LEU A CA 1
ATOM 786 C C . LEU A 1 104 ? 1.883 -30.109 20.907 1.00 27.80 104 LEU A C 1
ATOM 788 O O . LEU A 1 104 ? 2.055 -29.383 19.933 1.00 27.80 104 LEU A O 1
ATOM 792 N N . GLU A 1 105 ? 0.896 -31.002 20.958 1.00 30.94 105 GLU A N 1
ATOM 793 C CA . GLU A 1 105 ? -0.161 -31.064 19.949 1.00 30.94 105 GLU A CA 1
ATOM 794 C C . GLU A 1 105 ? -0.857 -29.702 19.843 1.00 30.94 105 GLU A C 1
ATOM 796 O O . GLU A 1 105 ? -1.546 -29.274 20.768 1.00 30.94 105 GLU A O 1
ATOM 801 N N . GLY A 1 106 ? -0.674 -29.048 18.695 1.00 31.48 106 GLY A N 1
ATOM 802 C CA . GLY A 1 106 ? -1.331 -27.797 18.336 1.00 31.48 106 GLY A CA 1
ATOM 803 C C . GLY A 1 106 ? -0.353 -26.644 18.124 1.00 31.48 106 GLY A C 1
ATOM 804 O O . GLY A 1 106 ? -0.004 -25.955 19.068 1.00 31.48 106 GLY A O 1
ATOM 805 N N . GLN A 1 107 ? -0.044 -26.402 16.846 1.00 29.50 107 GLN A N 1
ATOM 806 C CA . GLN A 1 107 ? 0.672 -25.251 16.273 1.00 29.50 107 GLN A CA 1
ATOM 807 C C . GLN A 1 107 ? 2.207 -25.266 16.364 1.00 29.50 107 GLN A C 1
ATOM 809 O O . GLN A 1 107 ? 2.818 -25.349 17.424 1.00 29.50 107 GLN A O 1
ATOM 814 N N . ALA A 1 108 ? 2.823 -25.205 15.181 1.00 25.97 108 ALA A N 1
ATOM 815 C CA . ALA A 1 108 ? 4.255 -25.063 14.991 1.00 25.97 108 ALA A CA 1
ATOM 816 C C . ALA A 1 108 ? 4.668 -23.614 15.283 1.00 25.97 108 ALA A C 1
ATOM 818 O O . ALA A 1 108 ? 4.121 -22.685 14.692 1.00 25.97 108 ALA A O 1
ATOM 819 N N . HIS A 1 109 ? 5.644 -23.437 16.168 1.00 28.27 109 HIS A N 1
ATOM 820 C CA . HIS A 1 109 ? 6.419 -22.207 16.264 1.00 28.27 109 HIS A CA 1
ATOM 821 C C . HIS A 1 109 ? 7.849 -22.510 15.825 1.00 28.27 109 HIS A C 1
ATOM 823 O O . HIS A 1 109 ? 8.483 -23.411 16.380 1.00 28.27 109 HIS A O 1
ATOM 829 N N . ASP A 1 110 ? 8.351 -21.736 14.867 1.00 25.69 110 ASP A N 1
ATOM 830 C CA . ASP A 1 110 ? 9.780 -21.625 14.608 1.00 25.69 110 ASP A CA 1
ATOM 831 C C . ASP A 1 110 ? 10.411 -20.788 15.721 1.00 25.69 110 ASP A C 1
ATOM 833 O O . ASP A 1 110 ? 10.085 -19.618 15.921 1.00 25.69 110 ASP A O 1
ATOM 837 N N . VAL A 1 111 ? 11.317 -21.404 16.475 1.00 23.64 111 VAL A N 1
ATOM 838 C CA . VAL A 1 111 ? 12.247 -20.689 17.345 1.00 23.64 111 VAL A CA 1
ATOM 839 C C . VAL A 1 111 ? 13.553 -20.574 16.574 1.00 23.64 111 VAL A C 1
ATOM 841 O O . VAL A 1 111 ? 14.269 -21.562 16.415 1.00 23.64 111 VAL A O 1
ATOM 844 N N . ALA A 1 112 ? 13.889 -19.369 16.118 1.00 22.14 112 ALA A N 1
ATOM 845 C CA . ALA A 1 112 ? 15.242 -19.064 15.677 1.00 22.14 112 ALA A CA 1
ATOM 846 C C . ALA A 1 112 ? 16.175 -19.129 16.897 1.00 22.14 112 ALA A C 1
ATOM 848 O O . ALA A 1 112 ? 16.196 -18.232 17.741 1.00 22.14 112 ALA A O 1
ATOM 849 N N . VAL A 1 113 ? 16.938 -20.216 17.023 1.00 22.08 113 VAL A N 1
ATOM 850 C CA . VAL A 1 113 ? 18.068 -20.280 17.952 1.00 22.08 113 VAL A CA 1
ATOM 851 C C . VAL A 1 113 ? 19.279 -19.720 17.221 1.00 22.08 113 VAL A C 1
ATOM 853 O O . VAL A 1 113 ? 19.979 -20.438 16.513 1.00 22.08 113 VAL A O 1
ATOM 856 N N . GLN A 1 114 ? 19.539 -18.428 17.399 1.00 22.03 114 GLN A N 1
ATOM 857 C CA . GLN A 1 114 ? 20.827 -17.855 17.038 1.00 22.03 114 GLN A CA 1
ATOM 858 C C . GLN A 1 114 ? 21.840 -18.304 18.100 1.00 22.03 114 GLN A C 1
ATOM 860 O O . GLN A 1 114 ? 21.872 -17.791 19.220 1.00 22.03 114 GLN A O 1
ATOM 865 N N . ALA A 1 115 ? 22.644 -19.317 17.781 1.00 21.62 115 ALA A N 1
ATOM 866 C CA . ALA A 1 115 ? 23.807 -19.667 18.584 1.00 21.62 115 ALA A CA 1
ATOM 867 C C . ALA A 1 115 ? 24.908 -18.632 18.321 1.00 21.62 115 ALA A C 1
ATOM 869 O O . ALA A 1 115 ? 25.830 -18.869 17.550 1.00 21.62 115 ALA A O 1
ATOM 870 N N . VAL A 1 116 ? 24.801 -17.465 18.955 1.00 21.89 116 VAL A N 1
ATOM 871 C CA . VAL A 1 116 ? 25.913 -16.516 19.012 1.00 21.89 116 VAL A CA 1
ATOM 872 C C . VAL A 1 116 ? 26.900 -17.043 20.051 1.00 21.89 116 VAL A C 1
ATOM 874 O O . VAL A 1 116 ? 26.670 -16.935 21.258 1.00 21.89 116 VAL A O 1
ATOM 877 N N . VAL A 1 117 ? 27.996 -17.645 19.594 1.00 22.03 117 VAL A N 1
ATOM 878 C CA . VAL A 1 117 ? 29.187 -17.829 20.429 1.00 22.03 117 VAL A CA 1
ATOM 879 C C . VAL A 1 117 ? 29.935 -16.502 20.413 1.00 22.03 117 VAL A C 1
ATOM 881 O O . VAL A 1 117 ? 30.850 -16.307 19.628 1.00 22.03 117 VAL A O 1
ATOM 884 N N . THR A 1 118 ? 29.520 -15.565 21.262 1.00 21.55 118 THR A N 1
ATOM 885 C CA . THR A 1 118 ? 30.330 -14.380 21.558 1.00 21.55 118 THR A CA 1
ATOM 886 C C . THR A 1 118 ? 31.309 -14.734 22.678 1.00 21.55 118 THR A C 1
ATOM 888 O O . THR A 1 118 ? 30.866 -15.079 23.784 1.00 21.55 118 THR A O 1
ATOM 891 N N . PRO A 1 119 ? 32.634 -14.677 22.458 1.00 22.70 119 PRO A N 1
ATOM 892 C CA . PRO A 1 119 ? 33.554 -14.535 23.575 1.00 22.70 119 PRO A CA 1
ATOM 893 C C . PRO A 1 119 ? 33.245 -13.197 24.267 1.00 22.70 119 PRO A C 1
ATOM 895 O O . PRO A 1 119 ? 33.230 -12.143 23.646 1.00 22.70 119 PRO A O 1
ATOM 898 N N . PHE A 1 120 ? 32.919 -13.239 25.560 1.00 23.72 120 PHE A N 1
ATOM 899 C CA . PHE A 1 120 ? 32.784 -12.023 26.363 1.00 23.72 120 PHE A CA 1
ATOM 900 C C . PHE A 1 120 ? 34.185 -11.512 26.702 1.00 23.72 120 PHE A C 1
ATOM 902 O O . PHE A 1 120 ? 34.879 -12.159 27.489 1.00 23.72 120 PHE A O 1
ATOM 909 N N . PHE A 1 121 ? 34.568 -10.364 26.145 1.00 27.48 121 PHE A N 1
ATOM 910 C CA . PHE A 1 121 ? 35.751 -9.605 26.549 1.00 27.48 121 PHE A CA 1
ATOM 911 C C . PHE A 1 121 ? 35.347 -8.445 27.477 1.00 27.48 121 PHE A C 1
ATOM 913 O O . PHE A 1 121 ? 34.225 -7.941 27.414 1.00 27.48 121 PHE A O 1
ATOM 920 N N . GLU A 1 122 ? 36.222 -8.092 28.419 1.00 26.73 122 GLU A N 1
ATOM 921 C CA . GLU A 1 122 ? 36.030 -6.944 29.315 1.00 26.73 122 GLU A CA 1
ATOM 922 C C . GLU A 1 122 ? 36.313 -5.631 28.563 1.00 26.73 122 GLU A C 1
ATOM 924 O O . GLU A 1 122 ? 37.192 -5.622 27.702 1.00 26.73 122 GLU A O 1
ATOM 929 N N . PRO A 1 123 ? 35.622 -4.520 28.886 1.00 28.61 123 PRO A N 1
ATOM 930 C CA . PRO A 1 123 ? 35.898 -3.230 28.265 1.00 28.61 123 PRO A CA 1
ATOM 931 C C . PRO A 1 123 ? 37.328 -2.774 28.582 1.00 28.61 123 PRO A C 1
ATOM 933 O O . PRO A 1 123 ? 37.723 -2.688 29.748 1.00 28.61 123 PRO A O 1
ATOM 936 N N . SER A 1 124 ? 38.098 -2.463 27.541 1.00 43.38 124 SER A N 1
ATOM 937 C CA . SER A 1 124 ? 39.389 -1.787 27.647 1.00 43.38 124 SER A CA 1
ATOM 938 C C . SER A 1 124 ? 39.173 -0.307 27.971 1.00 43.38 124 SER A C 1
ATOM 940 O O . SER A 1 124 ? 38.423 0.374 27.280 1.00 43.38 124 SER A O 1
ATOM 942 N N . TYR A 1 125 ? 39.838 0.195 29.010 1.00 42.81 125 TYR A N 1
ATOM 943 C CA . TYR A 1 125 ? 39.935 1.627 29.298 1.00 42.81 125 TYR A CA 1
ATOM 944 C C . TYR A 1 125 ? 41.260 2.155 28.738 1.00 42.81 125 TYR A C 1
ATOM 946 O O . TYR A 1 125 ? 42.301 1.549 28.996 1.00 42.81 125 TYR A O 1
ATOM 954 N N . GLY A 1 126 ? 41.244 3.276 28.010 1.00 48.22 126 GLY A N 1
ATOM 955 C CA . GLY A 1 126 ? 42.476 3.976 27.641 1.00 48.22 126 GLY A CA 1
ATOM 956 C C . GLY A 1 126 ? 43.266 4.414 28.883 1.00 48.22 126 GLY A C 1
ATOM 957 O O . GLY A 1 126 ? 42.705 5.006 29.809 1.00 48.22 126 GLY A O 1
ATOM 958 N N . GLU A 1 127 ? 44.571 4.138 28.916 1.00 55.53 127 GLU A N 1
ATOM 959 C CA . GLU A 1 127 ? 45.478 4.671 29.942 1.00 55.53 127 GLU A CA 1
ATOM 960 C C . GLU A 1 127 ? 46.236 5.891 29.382 1.00 55.53 127 GLU A C 1
ATOM 962 O O . GLU A 1 127 ? 46.848 5.825 28.311 1.00 55.53 127 GLU A O 1
ATOM 967 N N . GLU A 1 128 ? 46.218 7.022 30.105 1.00 56.69 128 GLU A N 1
ATOM 968 C CA . GLU A 1 128 ? 47.103 8.161 29.815 1.00 56.69 128 GLU A CA 1
ATOM 969 C C . GLU A 1 128 ? 48.556 7.736 30.095 1.00 56.69 128 GLU A C 1
ATOM 971 O O . GLU A 1 128 ? 48.948 7.532 31.246 1.00 56.69 128 GLU A O 1
ATOM 976 N N . ALA A 1 129 ? 49.372 7.615 29.044 1.00 54.88 129 ALA A N 1
ATOM 977 C CA . ALA A 1 129 ? 50.753 7.131 29.139 1.00 54.88 129 ALA A CA 1
ATOM 978 C C . ALA A 1 129 ? 51.766 8.230 29.535 1.00 54.88 129 ALA A C 1
ATOM 980 O O . ALA A 1 129 ? 52.934 7.935 29.794 1.00 54.88 129 ALA A O 1
ATOM 981 N N . GLY A 1 130 ? 51.322 9.489 29.623 1.00 60.00 130 GLY A N 1
ATOM 982 C CA . GLY A 1 130 ? 52.119 10.644 30.045 1.00 60.00 130 GLY A CA 1
ATOM 983 C C . GLY A 1 130 ? 52.009 11.839 29.093 1.00 60.00 130 GLY A C 1
ATOM 984 O O . GLY A 1 130 ? 51.579 11.709 27.947 1.00 60.00 130 GLY A O 1
ATOM 985 N N . GLU A 1 131 ? 52.397 13.013 29.592 1.00 61.31 131 GLU A N 1
ATOM 986 C CA . GLU A 1 131 ? 52.453 14.277 28.847 1.00 61.31 131 GLU A CA 1
ATOM 987 C C . GLU A 1 131 ? 53.928 14.642 28.627 1.00 61.31 131 GLU A C 1
ATOM 989 O O . GLU A 1 131 ? 54.726 14.627 29.573 1.00 61.31 131 GLU A O 1
ATOM 994 N N . ASP A 1 132 ? 54.320 14.891 27.378 1.00 68.88 132 ASP A N 1
ATOM 995 C CA . ASP A 1 132 ? 55.704 15.214 27.036 1.00 68.88 132 ASP A CA 1
ATOM 996 C C . ASP A 1 132 ? 56.059 16.683 27.395 1.00 68.88 132 ASP A C 1
ATOM 998 O O . ASP A 1 132 ? 55.180 17.489 27.710 1.00 68.88 132 ASP A O 1
ATOM 1002 N N . PRO A 1 133 ? 57.345 17.091 27.351 1.00 52.59 133 PRO A N 1
ATOM 1003 C CA . PRO A 1 133 ? 57.763 18.458 27.686 1.00 52.59 133 PRO A CA 1
ATOM 1004 C C . PRO A 1 133 ? 57.196 19.563 26.778 1.00 52.59 133 PRO A C 1
ATOM 1006 O O . PRO A 1 133 ? 57.394 20.743 27.078 1.00 52.59 133 PRO A O 1
ATOM 1009 N N . ARG A 1 134 ? 56.560 19.208 25.656 1.00 58.41 134 ARG A N 1
ATOM 1010 C CA . ARG A 1 134 ? 55.904 20.123 24.715 1.00 58.41 134 ARG A CA 1
ATOM 1011 C C . ARG A 1 134 ? 54.393 20.213 24.955 1.00 58.41 134 ARG A C 1
ATOM 1013 O O . ARG A 1 134 ? 53.751 21.037 24.315 1.00 58.41 134 ARG A O 1
ATOM 1020 N N . GLY A 1 135 ? 53.852 19.447 25.906 1.00 60.22 135 GLY A N 1
ATOM 1021 C CA . GLY A 1 135 ? 52.425 19.416 26.235 1.00 60.22 135 GLY A CA 1
ATOM 1022 C C . GLY A 1 135 ? 51.623 18.403 25.417 1.00 60.22 135 GLY A C 1
ATOM 1023 O O . GLY A 1 135 ? 50.397 18.408 25.491 1.00 60.22 135 GLY A O 1
ATOM 1024 N N . THR A 1 136 ? 52.286 17.534 24.646 1.00 62.50 136 THR A N 1
ATOM 1025 C CA . THR A 1 136 ? 51.621 16.486 23.866 1.00 62.50 136 THR A CA 1
ATOM 1026 C C . THR A 1 136 ? 51.257 15.322 24.781 1.00 62.50 136 THR A C 1
ATOM 1028 O O . THR A 1 136 ? 52.130 14.719 25.414 1.00 62.50 136 THR A O 1
ATOM 1031 N N . ARG A 1 137 ? 49.966 14.984 24.858 1.00 65.38 137 ARG A N 1
ATOM 1032 C CA . ARG A 1 137 ? 49.485 13.813 25.604 1.00 65.38 137 ARG A CA 1
ATOM 1033 C C . ARG A 1 137 ? 49.546 12.569 24.731 1.00 65.38 137 ARG A C 1
ATOM 1035 O O . ARG A 1 137 ? 49.119 12.610 23.582 1.00 65.38 137 ARG A O 1
ATOM 1042 N N . THR A 1 138 ? 50.068 11.476 25.292 1.00 64.94 138 THR A N 1
ATOM 1043 C CA . THR A 1 138 ? 50.030 10.149 24.661 1.00 64.94 138 THR A CA 1
ATOM 1044 C C . THR A 1 138 ? 48.935 9.305 25.298 1.00 64.94 138 THR A C 1
ATOM 1046 O O . THR A 1 138 ? 48.962 9.064 26.508 1.00 64.94 138 THR A O 1
ATOM 1049 N N . ILE A 1 139 ? 47.983 8.843 24.490 1.00 62.31 139 ILE A N 1
ATOM 1050 C CA . ILE A 1 139 ? 46.877 7.984 24.935 1.00 62.31 139 ILE A CA 1
ATOM 1051 C C . ILE A 1 139 ? 47.024 6.630 24.245 1.00 62.31 139 ILE A C 1
ATOM 1053 O O . ILE A 1 139 ? 47.130 6.580 23.018 1.00 62.31 139 ILE A O 1
ATOM 1057 N N . ARG A 1 140 ? 47.072 5.550 25.038 1.00 65.06 140 ARG A N 1
ATOM 1058 C CA . ARG A 1 140 ? 47.278 4.183 24.543 1.00 65.06 140 ARG A CA 1
ATOM 1059 C C . ARG A 1 140 ? 45.982 3.382 24.589 1.00 65.06 140 ARG A C 1
ATOM 1061 O O . ARG A 1 140 ? 45.370 3.275 25.651 1.00 65.06 140 ARG A O 1
ATOM 1068 N N . PHE A 1 141 ? 45.635 2.757 23.468 1.00 60.66 141 PHE A N 1
ATOM 1069 C CA . PHE A 1 141 ? 44.517 1.816 23.364 1.00 60.66 141 PHE A CA 1
ATOM 1070 C C . PHE A 1 141 ? 45.034 0.409 23.051 1.00 60.66 141 PHE A C 1
ATOM 1072 O O . PHE A 1 141 ? 45.949 0.254 22.242 1.00 60.66 141 PHE A O 1
ATOM 1079 N N . VAL A 1 142 ? 44.453 -0.605 23.696 1.00 55.28 142 VAL A N 1
ATOM 1080 C CA . VAL A 1 142 ? 44.792 -2.023 23.502 1.00 55.28 142 VAL A CA 1
ATOM 1081 C C . VAL A 1 142 ? 43.486 -2.809 23.351 1.00 55.28 142 VAL A C 1
ATOM 1083 O O . VAL A 1 142 ? 42.733 -2.904 24.319 1.00 55.28 142 VAL A O 1
ATOM 1086 N N . GLY A 1 143 ? 43.209 -3.359 22.164 1.00 54.50 143 GLY A N 1
ATOM 1087 C CA . GLY A 1 143 ? 41.996 -4.147 21.888 1.00 54.50 143 GLY A CA 1
ATOM 1088 C C . GLY A 1 143 ? 41.955 -4.734 20.468 1.00 54.50 143 GLY A C 1
ATOM 1089 O O . GLY A 1 143 ? 42.659 -4.245 19.587 1.00 54.50 143 GLY A O 1
ATOM 1090 N N . SER A 1 144 ? 41.159 -5.792 20.258 1.00 44.84 144 SER A N 1
ATOM 1091 C CA . SER A 1 144 ? 41.032 -6.520 18.977 1.00 44.84 144 SER A CA 1
ATOM 1092 C C . SER A 1 144 ? 39.772 -6.185 18.155 1.00 44.84 144 SER A C 1
ATOM 1094 O O . SER A 1 144 ? 39.686 -6.600 17.005 1.00 44.84 144 SER A O 1
ATOM 1096 N N . GLU A 1 145 ? 38.843 -5.371 18.674 1.00 45.75 145 GLU A N 1
ATOM 1097 C CA . GLU A 1 145 ? 37.695 -4.815 17.931 1.00 45.75 145 GLU A CA 1
ATOM 1098 C C . GLU A 1 145 ? 37.440 -3.347 18.334 1.00 45.75 145 GLU A C 1
ATOM 1100 O O . GLU A 1 145 ? 37.674 -2.983 19.493 1.00 45.75 145 GLU A O 1
ATOM 1105 N N . PRO A 1 146 ? 36.952 -2.479 17.425 1.00 40.44 146 PRO A N 1
ATOM 1106 C CA . PRO A 1 146 ? 36.645 -1.091 17.751 1.00 40.44 146 PRO A CA 1
ATOM 1107 C C . PRO A 1 146 ? 35.283 -0.981 18.462 1.00 40.44 146 PRO A C 1
ATOM 1109 O O . PRO A 1 146 ? 34.268 -0.673 17.839 1.00 40.44 146 PRO A O 1
ATOM 1112 N N . GLU A 1 147 ? 35.234 -1.185 19.781 1.00 40.81 147 GLU A N 1
ATOM 1113 C CA . GLU A 1 147 ? 34.104 -0.697 20.588 1.00 40.81 147 GLU A CA 1
ATOM 1114 C C . GLU A 1 147 ? 34.313 0.766 21.022 1.00 40.81 147 GLU A C 1
ATOM 1116 O O . GLU A 1 147 ? 35.429 1.226 21.257 1.00 40.81 147 GLU A O 1
ATOM 1121 N N . ARG A 1 148 ? 33.203 1.518 21.089 1.00 43.34 148 ARG A N 1
ATOM 1122 C CA . ARG A 1 148 ? 33.154 2.972 21.329 1.00 43.34 148 ARG A CA 1
ATOM 1123 C C . ARG A 1 148 ? 33.865 3.382 22.624 1.00 43.34 148 ARG A C 1
ATOM 1125 O O . ARG A 1 148 ? 33.337 3.148 23.709 1.00 43.34 148 ARG A O 1
ATOM 1132 N N . ASP A 1 149 ? 34.962 4.124 22.495 1.00 47.03 149 ASP A N 1
ATOM 1133 C CA . ASP A 1 149 ? 35.562 4.880 23.597 1.00 47.03 149 ASP A CA 1
ATOM 1134 C C . ASP A 1 149 ? 35.223 6.382 23.455 1.00 47.03 149 ASP A C 1
ATOM 1136 O O . ASP A 1 149 ? 35.500 7.000 22.428 1.00 47.03 149 ASP A O 1
ATOM 1140 N N . GLU A 1 150 ? 34.587 6.972 24.477 1.00 49.28 150 GLU A N 1
ATOM 1141 C CA . GLU A 1 150 ? 34.169 8.390 24.537 1.00 49.28 150 GLU A CA 1
ATOM 1142 C C . GLU A 1 150 ? 35.272 9.311 25.112 1.00 49.28 150 GLU A C 1
ATOM 1144 O O . GLU A 1 150 ? 35.007 10.302 25.807 1.00 49.28 150 GLU A O 1
ATOM 1149 N N . SER A 1 151 ? 36.534 8.973 24.859 1.00 53.03 151 SER A N 1
ATOM 1150 C CA . SER A 1 151 ? 37.692 9.753 25.296 1.00 53.03 151 SER A CA 1
ATOM 1151 C C . SER A 1 151 ? 37.757 11.123 24.603 1.00 53.03 151 SER A C 1
ATOM 1153 O O . SER A 1 151 ? 37.533 11.256 23.403 1.00 53.03 151 SER A O 1
ATOM 1155 N N . ARG A 1 152 ? 38.059 12.185 25.365 1.00 58.84 152 ARG A N 1
ATOM 1156 C CA . ARG A 1 152 ? 38.176 13.559 24.837 1.00 58.84 152 ARG A CA 1
ATOM 1157 C C . ARG A 1 152 ? 39.607 13.838 24.381 1.00 58.84 152 ARG A C 1
ATOM 1159 O O . ARG A 1 152 ? 40.490 13.920 25.230 1.00 58.84 152 ARG A O 1
ATOM 1166 N N . PHE A 1 153 ? 39.799 14.081 23.088 1.00 66.38 153 PHE A N 1
ATOM 1167 C CA . PHE A 1 153 ? 41.091 14.458 22.507 1.00 66.38 153 PHE A CA 1
ATOM 1168 C C . PHE A 1 153 ? 41.228 15.977 22.341 1.00 66.38 153 PHE A C 1
ATOM 1170 O O . PHE A 1 153 ? 40.231 16.693 22.191 1.00 66.38 153 PHE A O 1
ATOM 1177 N N . ARG A 1 154 ? 42.461 16.479 22.382 1.00 70.88 154 ARG A N 1
ATOM 1178 C CA . ARG A 1 154 ? 42.830 17.867 22.083 1.00 70.88 154 ARG A CA 1
ATOM 1179 C C . ARG A 1 154 ? 43.633 17.924 20.779 1.00 70.88 154 ARG A C 1
ATOM 1181 O O . ARG A 1 154 ? 44.344 16.970 20.469 1.00 70.88 154 ARG A O 1
ATOM 1188 N N . PRO A 1 155 ? 43.566 19.034 20.029 1.00 69.62 155 PRO A N 1
ATOM 1189 C CA . PRO A 1 155 ? 44.488 19.266 18.927 1.00 69.62 155 PRO A CA 1
ATOM 1190 C C . PRO A 1 155 ? 45.936 19.191 19.424 1.00 69.62 155 PRO A C 1
ATOM 1192 O O . PRO A 1 155 ? 46.250 19.721 20.494 1.00 69.62 155 PRO A O 1
ATOM 1195 N N . GLY A 1 156 ? 46.785 18.489 18.675 1.00 74.88 156 GLY A N 1
ATOM 1196 C CA . GLY A 1 156 ? 48.162 18.187 19.065 1.00 74.88 156 GLY A CA 1
ATOM 1197 C C . GLY A 1 156 ? 48.341 16.971 19.984 1.00 74.88 156 GLY A C 1
ATOM 1198 O O . GLY A 1 156 ? 49.485 16.646 20.310 1.00 74.88 156 GLY A O 1
ATOM 1199 N N . ASP A 1 157 ? 47.269 16.278 20.396 1.00 77.00 157 ASP A N 1
ATOM 1200 C CA . ASP A 1 157 ? 47.392 14.985 21.084 1.00 77.00 157 ASP A CA 1
ATOM 1201 C C . ASP A 1 157 ? 47.944 13.923 20.120 1.00 77.00 157 ASP A C 1
ATOM 1203 O O . ASP A 1 157 ? 47.535 13.844 18.956 1.00 77.00 157 ASP A O 1
ATOM 1207 N N . ARG A 1 158 ? 48.857 13.083 20.626 1.00 78.50 158 ARG A N 1
ATOM 1208 C CA . ARG A 1 158 ? 49.414 11.941 19.895 1.00 78.50 158 ARG A CA 1
ATOM 1209 C C . ARG A 1 158 ? 48.720 10.672 20.373 1.00 78.50 158 ARG A C 1
ATOM 1211 O O . ARG A 1 158 ? 48.823 10.290 21.538 1.00 78.50 158 ARG A O 1
ATOM 1218 N N . LEU A 1 159 ? 48.004 10.015 19.477 1.00 76.94 159 LEU A N 1
ATOM 1219 C CA . LEU A 1 159 ? 47.273 8.790 19.780 1.00 76.94 159 LEU A CA 1
ATOM 1220 C C . LEU A 1 159 ? 48.109 7.592 19.372 1.00 76.94 159 LEU A C 1
ATOM 1222 O O . LEU A 1 159 ? 48.636 7.584 18.265 1.00 76.94 159 LEU A O 1
ATOM 1226 N N . THR A 1 160 ? 48.211 6.597 20.252 1.00 74.06 160 THR A N 1
ATOM 1227 C CA . THR A 1 160 ? 48.923 5.345 19.992 1.00 74.06 160 THR A CA 1
ATOM 1228 C C . THR A 1 160 ? 47.959 4.171 20.132 1.00 74.06 160 THR A C 1
ATOM 1230 O O . THR A 1 160 ? 47.421 3.908 21.208 1.00 74.06 160 THR A O 1
ATOM 1233 N N . LEU A 1 161 ? 47.762 3.434 19.047 1.00 73.12 161 LEU A N 1
ATOM 1234 C CA . LEU A 1 161 ? 46.913 2.249 18.983 1.00 73.12 161 LEU A CA 1
ATOM 1235 C C . LEU A 1 161 ? 47.795 1.008 18.892 1.00 73.12 161 LEU A C 1
ATOM 1237 O O . LEU A 1 161 ? 48.649 0.940 18.011 1.00 73.12 161 LEU A O 1
ATOM 1241 N N . GLU A 1 162 ? 47.583 0.022 19.757 1.00 72.12 162 GLU A N 1
ATOM 1242 C CA . GLU A 1 162 ? 48.199 -1.298 19.614 1.00 72.12 162 GLU A CA 1
ATOM 1243 C C . GLU A 1 162 ? 47.156 -2.289 19.094 1.00 72.12 162 GLU A C 1
ATOM 1245 O O . GLU A 1 162 ? 46.186 -2.594 19.788 1.00 72.12 162 GLU A O 1
ATOM 1250 N N . ILE A 1 163 ? 47.351 -2.766 17.863 1.00 69.25 163 ILE A N 1
ATOM 1251 C CA . ILE A 1 163 ? 46.440 -3.683 17.173 1.00 69.25 163 ILE A CA 1
ATOM 1252 C C . ILE A 1 163 ? 47.081 -5.068 17.119 1.00 69.25 163 ILE A C 1
ATOM 1254 O O . ILE A 1 163 ? 48.189 -5.226 16.597 1.00 69.25 163 ILE A O 1
ATOM 1258 N N . ASP A 1 164 ? 46.368 -6.070 17.631 1.00 69.62 164 ASP A N 1
ATOM 1259 C CA . ASP A 1 164 ? 46.706 -7.480 17.442 1.00 69.62 164 ASP A CA 1
ATOM 1260 C C . ASP A 1 164 ? 46.024 -8.000 16.170 1.00 69.62 164 ASP A C 1
ATOM 1262 O O . ASP A 1 164 ? 44.837 -8.316 16.162 1.00 69.62 164 ASP A O 1
ATOM 1266 N N . ALA A 1 165 ? 46.767 -8.057 15.063 1.00 59.09 165 ALA A N 1
ATOM 1267 C CA . ALA A 1 165 ? 46.234 -8.499 13.774 1.00 59.09 165 ALA A CA 1
ATOM 1268 C C . ALA A 1 165 ? 46.213 -10.034 13.621 1.00 59.09 165 ALA A C 1
ATOM 1270 O O . ALA A 1 165 ? 45.961 -10.536 12.523 1.00 59.09 165 ALA A O 1
ATOM 1271 N N . SER A 1 166 ? 46.506 -10.795 14.684 1.00 54.88 166 SER A N 1
ATOM 1272 C CA . SER A 1 166 ? 46.490 -12.261 14.627 1.00 54.88 166 SER A CA 1
ATOM 1273 C C . SER A 1 166 ? 45.079 -12.869 14.603 1.00 54.88 166 SER A C 1
ATOM 1275 O O . SER A 1 166 ? 44.919 -13.974 14.080 1.00 54.88 166 SER A O 1
ATOM 1277 N N . ASP A 1 167 ? 44.052 -12.136 15.049 1.00 46.84 167 ASP A N 1
ATOM 1278 C CA . ASP A 1 167 ? 42.657 -12.610 15.078 1.00 46.84 167 ASP A CA 1
ATOM 1279 C C . ASP A 1 167 ? 41.947 -12.521 13.710 1.00 46.84 167 ASP A C 1
ATOM 1281 O O . ASP A 1 167 ? 41.135 -13.386 13.385 1.00 46.84 167 ASP A O 1
ATOM 1285 N N . ALA A 1 168 ? 42.333 -11.58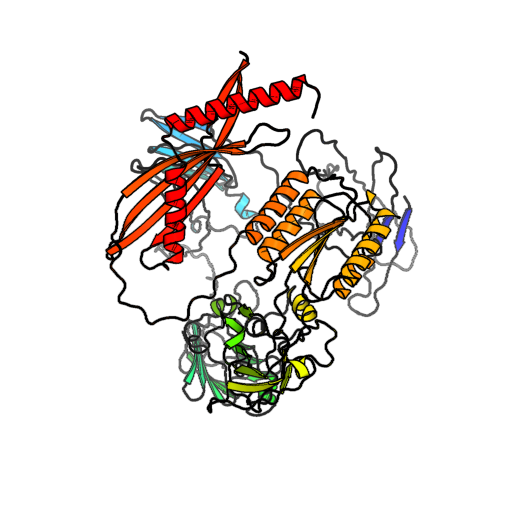2 12.835 1.00 46.12 168 ALA A N 1
ATOM 1286 C CA . ALA A 1 168 ? 41.804 -11.487 11.463 1.00 46.12 168 ALA A CA 1
ATOM 1287 C C . ALA A 1 168 ? 42.191 -12.688 10.566 1.00 46.12 168 ALA A C 1
ATOM 1289 O O . ALA A 1 168 ? 41.663 -12.853 9.472 1.00 46.12 168 ALA A O 1
ATOM 1290 N N . LEU A 1 169 ? 43.114 -13.542 11.027 1.00 46.06 169 LEU A N 1
ATOM 1291 C CA . LEU A 1 169 ? 43.547 -14.765 10.340 1.00 46.06 169 LEU A CA 1
ATOM 1292 C C . LEU A 1 169 ? 42.715 -16.007 10.721 1.00 46.06 169 LEU A C 1
ATOM 1294 O O . LEU A 1 169 ? 42.974 -17.082 10.183 1.00 46.06 169 LEU A O 1
ATOM 1298 N N . HIS A 1 170 ? 41.753 -15.903 11.650 1.00 42.50 170 HIS A N 1
ATOM 1299 C CA . HIS A 1 170 ? 40.927 -17.044 12.082 1.00 42.50 170 HIS A CA 1
ATOM 1300 C C . HIS A 1 170 ? 39.617 -17.227 11.301 1.00 42.50 170 HIS A C 1
ATOM 1302 O O . HIS A 1 170 ? 38.971 -18.267 11.450 1.00 42.50 170 HIS A O 1
ATOM 1308 N N . GLU A 1 171 ? 39.253 -16.297 10.417 1.00 39.44 171 GLU A N 1
ATOM 1309 C CA . GLU A 1 171 ? 38.135 -16.483 9.489 1.00 39.44 171 GLU A CA 1
ATOM 1310 C C . GLU A 1 171 ? 38.634 -17.075 8.157 1.00 39.44 171 GLU A C 1
ATOM 1312 O O . GLU A 1 171 ? 39.025 -16.390 7.218 1.00 39.44 171 GLU A O 1
ATOM 1317 N N . GLY A 1 172 ? 38.660 -18.407 8.098 1.00 41.91 172 GLY A N 1
ATOM 1318 C CA . GLY A 1 172 ? 38.446 -19.168 6.861 1.00 41.91 172 GLY A CA 1
ATOM 1319 C C . GLY A 1 172 ? 39.599 -19.384 5.872 1.00 41.91 172 GLY A C 1
ATOM 1320 O O . GLY A 1 172 ? 39.495 -20.327 5.094 1.00 41.91 172 GLY A O 1
ATOM 1321 N N . ASN A 1 173 ? 40.702 -18.629 5.890 1.00 36.41 173 ASN A N 1
ATOM 1322 C CA . ASN A 1 173 ? 41.765 -18.788 4.879 1.00 36.41 173 ASN A CA 1
ATOM 1323 C C . ASN A 1 173 ? 43.040 -19.471 5.409 1.00 36.41 173 ASN A C 1
ATOM 1325 O O . ASN A 1 173 ? 43.747 -18.951 6.267 1.00 36.41 173 ASN A O 1
ATOM 1329 N N . ALA A 1 174 ? 43.378 -20.636 4.846 1.00 38.91 174 ALA A N 1
ATOM 1330 C CA . ALA A 1 174 ? 44.553 -21.431 5.222 1.00 38.91 174 ALA A CA 1
ATOM 1331 C C . ALA A 1 174 ? 45.888 -20.946 4.611 1.00 38.91 174 ALA A C 1
ATOM 1333 O O . ALA A 1 174 ? 46.911 -21.602 4.810 1.00 38.91 174 ALA A O 1
ATOM 1334 N N . ASN A 1 175 ? 45.916 -19.809 3.904 1.00 41.97 175 ASN A N 1
ATOM 1335 C CA . ASN A 1 175 ? 47.145 -19.240 3.345 1.00 41.97 175 ASN A CA 1
ATOM 1336 C C . ASN A 1 175 ? 47.446 -17.851 3.937 1.00 41.97 175 ASN A C 1
ATOM 1338 O O . ASN A 1 175 ? 46.593 -16.965 3.886 1.00 41.97 175 ASN A O 1
ATOM 1342 N N . PRO A 1 176 ? 48.658 -17.618 4.479 1.00 48.16 176 PRO A N 1
ATOM 1343 C CA . PRO A 1 176 ? 49.031 -16.316 5.015 1.00 48.16 176 PRO A CA 1
ATOM 1344 C C . PRO A 1 176 ? 49.142 -15.276 3.889 1.00 48.16 176 PRO A C 1
ATOM 1346 O O . PRO A 1 176 ? 49.936 -15.438 2.965 1.00 48.16 176 PRO A O 1
ATOM 1349 N N . ILE A 1 177 ? 48.387 -14.177 3.996 1.00 44.94 177 ILE A N 1
ATOM 1350 C CA . ILE A 1 177 ? 48.518 -13.007 3.111 1.00 44.94 177 ILE A CA 1
ATOM 1351 C C . ILE A 1 177 ? 49.954 -12.456 3.234 1.00 44.94 177 ILE A C 1
ATOM 1353 O O . ILE A 1 177 ? 50.364 -12.156 4.370 1.00 44.94 177 ILE A O 1
ATOM 1357 N N . PRO A 1 178 ? 50.707 -12.285 2.125 1.00 52.16 178 PRO A N 1
ATOM 1358 C CA . PRO A 1 178 ? 52.059 -11.734 2.154 1.00 52.16 178 PRO A CA 1
ATOM 1359 C C . PRO A 1 178 ? 52.098 -10.361 2.832 1.00 52.16 178 PRO A C 1
ATOM 1361 O O . PRO A 1 178 ? 51.238 -9.512 2.606 1.00 52.16 178 PRO A O 1
ATOM 1364 N N . GLU A 1 179 ? 53.118 -10.121 3.657 1.00 49.00 179 GLU A N 1
ATOM 1365 C CA . GLU A 1 179 ? 53.272 -8.875 4.426 1.00 49.00 179 GLU A CA 1
ATOM 1366 C C . GLU A 1 179 ? 53.328 -7.625 3.524 1.00 49.00 179 GLU A C 1
ATOM 1368 O O . GLU A 1 179 ? 52.852 -6.562 3.909 1.00 49.00 179 GLU A O 1
ATOM 1373 N N . ALA A 1 180 ? 53.811 -7.777 2.284 1.00 46.19 180 ALA A N 1
ATOM 1374 C CA . ALA A 1 180 ? 53.899 -6.713 1.281 1.00 46.19 180 ALA A CA 1
ATOM 1375 C C . ALA A 1 180 ? 52.548 -6.286 0.669 1.00 46.19 180 ALA A C 1
ATOM 1377 O O . ALA A 1 180 ? 52.487 -5.259 -0.002 1.00 46.19 180 ALA A O 1
ATOM 1378 N N . SER A 1 181 ? 51.477 -7.057 0.876 1.00 42.72 181 SER A N 1
ATOM 1379 C CA . SER A 1 181 ? 50.156 -6.829 0.267 1.00 42.72 181 SER A CA 1
ATOM 1380 C C . SER A 1 181 ? 49.158 -6.170 1.221 1.00 42.72 181 SER A C 1
ATOM 1382 O O . SER A 1 181 ? 48.008 -5.946 0.855 1.00 42.72 181 SER A O 1
ATOM 1384 N N . ARG A 1 182 ? 49.570 -5.884 2.460 1.00 50.31 182 ARG A N 1
ATOM 1385 C CA . ARG A 1 182 ? 48.700 -5.329 3.499 1.00 50.31 182 ARG A CA 1
ATOM 1386 C C . ARG A 1 182 ? 48.750 -3.805 3.432 1.00 50.31 182 ARG A C 1
ATOM 1388 O O . ARG A 1 182 ? 49.796 -3.209 3.673 1.00 50.31 182 ARG A O 1
ATOM 1395 N N . THR A 1 183 ? 47.626 -3.175 3.113 1.00 46.47 183 THR A N 1
ATOM 1396 C CA . THR A 1 183 ? 47.433 -1.727 3.278 1.00 46.47 183 THR A CA 1
ATOM 1397 C C . THR A 1 183 ? 46.536 -1.489 4.485 1.00 46.47 183 THR A C 1
ATOM 1399 O O . THR A 1 183 ? 45.576 -2.222 4.701 1.00 46.47 183 THR A O 1
ATOM 1402 N N . LEU A 1 184 ? 46.893 -0.503 5.306 1.00 50.50 184 LEU A N 1
ATOM 1403 C CA . LEU A 1 184 ? 46.108 -0.085 6.460 1.00 50.50 184 LEU A CA 1
ATOM 1404 C C . LEU A 1 184 ? 45.560 1.308 6.162 1.00 50.50 184 LEU A C 1
ATOM 1406 O O . LEU A 1 184 ? 46.330 2.263 6.071 1.00 50.50 184 LEU A O 1
ATOM 1410 N N . GLU A 1 185 ? 44.248 1.407 5.974 1.00 50.66 185 GLU A N 1
ATOM 1411 C CA . GLU A 1 185 ? 43.555 2.687 5.862 1.00 50.66 185 GLU A CA 1
ATOM 1412 C C . GLU A 1 185 ? 43.039 3.090 7.246 1.00 50.66 185 GLU A C 1
ATOM 1414 O O . GLU A 1 185 ? 42.431 2.296 7.961 1.00 50.66 185 GLU A O 1
ATOM 1419 N N . LEU A 1 186 ? 43.345 4.321 7.651 1.00 61.06 186 LEU A N 1
ATOM 1420 C CA . LEU A 1 186 ? 42.890 4.904 8.906 1.00 61.06 186 LEU A CA 1
ATOM 1421 C C . LEU A 1 186 ? 42.009 6.101 8.567 1.00 61.06 186 LEU A C 1
ATOM 1423 O O . LEU A 1 186 ? 42.491 7.086 8.009 1.00 61.06 186 LEU A O 1
ATOM 1427 N N . GLU A 1 187 ? 40.735 6.024 8.935 1.00 64.19 187 GLU A N 1
ATOM 1428 C CA . GLU A 1 187 ? 39.813 7.149 8.848 1.00 64.19 187 GLU A CA 1
ATOM 1429 C C . GLU A 1 187 ? 39.534 7.677 10.258 1.00 64.19 187 GLU A C 1
ATOM 1431 O O . GLU A 1 187 ? 39.308 6.928 11.207 1.00 64.19 187 GLU A O 1
ATOM 1436 N N . VAL A 1 188 ? 39.593 8.994 10.427 1.00 65.38 188 VAL A N 1
ATOM 1437 C CA . VAL A 1 188 ? 39.238 9.658 11.684 1.00 65.38 188 VAL A CA 1
ATOM 1438 C C . VAL A 1 188 ? 38.128 10.635 11.363 1.00 65.38 188 VAL A C 1
ATOM 1440 O O . VAL A 1 188 ? 38.196 11.302 10.339 1.00 65.38 188 VAL A O 1
ATOM 1443 N N . PHE A 1 189 ? 37.106 10.725 12.206 1.00 65.38 189 PHE A N 1
ATOM 1444 C CA . PHE A 1 189 ? 35.965 11.610 11.998 1.00 65.38 189 PHE A CA 1
ATOM 1445 C C . PHE A 1 189 ? 35.807 12.576 13.180 1.00 65.38 189 PHE A C 1
ATOM 1447 O O . PHE A 1 189 ? 36.244 12.315 14.302 1.00 65.38 189 PHE A O 1
ATOM 1454 N N . ASP A 1 190 ? 35.180 13.721 12.953 1.00 70.56 190 ASP A N 1
ATOM 1455 C CA . ASP A 1 190 ? 34.748 14.612 14.025 1.00 70.56 190 ASP A CA 1
ATOM 1456 C C . ASP A 1 190 ? 33.390 14.172 14.616 1.00 70.56 190 ASP A C 1
ATOM 1458 O O . ASP A 1 190 ? 32.756 13.221 14.151 1.00 70.56 190 ASP A O 1
ATOM 1462 N N . GLY A 1 191 ? 32.907 14.872 15.648 1.00 56.19 191 GLY A N 1
ATOM 1463 C CA . GLY A 1 191 ? 31.620 14.566 16.290 1.00 56.19 191 GLY A CA 1
ATOM 1464 C C . GLY A 1 191 ? 30.378 14.864 15.460 1.00 56.19 191 GLY A C 1
ATOM 1465 O O . GLY A 1 191 ? 29.260 14.621 15.917 1.00 56.19 191 GLY A O 1
ATOM 1466 N N . GLN A 1 192 ? 30.557 15.404 14.256 1.00 63.59 192 GLN A N 1
ATOM 1467 C CA . GLN A 1 192 ? 29.512 15.634 13.265 1.00 63.59 192 GLN A CA 1
ATOM 1468 C C . GLN A 1 192 ? 29.593 14.630 12.103 1.00 63.59 192 GLN A C 1
ATOM 1470 O O . GLN A 1 192 ? 28.715 14.645 11.240 1.00 63.59 192 GLN A O 1
ATOM 1475 N N . GLY A 1 193 ? 30.585 13.731 12.112 1.00 59.53 193 GLY A N 1
ATOM 1476 C CA . GLY A 1 193 ? 30.810 12.716 11.085 1.00 59.53 193 GLY A CA 1
ATOM 1477 C C . GLY A 1 193 ? 31.640 13.196 9.892 1.00 59.53 193 GLY A C 1
ATOM 1478 O O . GLY A 1 193 ? 31.665 12.506 8.876 1.00 59.53 193 GLY A O 1
ATOM 1479 N N . ALA A 1 194 ? 32.304 14.354 9.971 1.00 68.69 194 ALA A N 1
ATOM 1480 C CA . ALA A 1 194 ? 33.214 14.817 8.924 1.00 68.69 194 ALA A CA 1
ATOM 1481 C C . ALA A 1 194 ? 34.604 14.188 9.096 1.00 68.69 194 ALA A C 1
ATOM 1483 O O . ALA A 1 194 ? 35.136 14.154 10.202 1.00 68.69 194 ALA A O 1
ATOM 1484 N N . GLN A 1 195 ? 35.200 13.698 8.009 1.00 71.00 195 GLN A N 1
ATOM 1485 C CA . GLN A 1 195 ? 36.528 13.081 8.034 1.00 71.00 195 GLN A CA 1
ATOM 1486 C C . GLN A 1 195 ? 37.610 14.126 8.360 1.00 71.00 195 GLN A C 1
ATOM 1488 O O . GLN A 1 195 ? 37.689 15.178 7.725 1.00 71.00 195 GLN A O 1
ATOM 1493 N N . LEU A 1 196 ? 38.445 13.828 9.352 1.00 71.44 196 LEU A N 1
ATOM 1494 C CA . LEU A 1 196 ? 39.596 14.611 9.777 1.00 71.44 196 LEU A CA 1
ATOM 1495 C C . LEU A 1 196 ? 40.856 14.096 9.077 1.00 71.44 196 LEU A C 1
ATOM 1497 O O . LEU A 1 196 ? 41.106 12.891 9.025 1.00 71.44 196 LEU A O 1
ATOM 1501 N N . ALA A 1 197 ? 41.677 15.017 8.574 1.00 73.31 197 ALA A N 1
ATOM 1502 C CA . ALA A 1 197 ? 43.034 14.681 8.164 1.00 73.31 197 ALA A CA 1
ATOM 1503 C C . ALA A 1 197 ? 43.855 14.301 9.407 1.00 73.31 197 ALA A C 1
ATOM 1505 O O . ALA A 1 197 ? 43.737 14.952 10.442 1.00 73.31 197 ALA A O 1
ATOM 1506 N N . VAL A 1 198 ? 44.676 13.256 9.318 1.00 77.00 198 VAL A N 1
ATOM 1507 C CA . VAL A 1 198 ? 45.630 12.878 10.371 1.00 77.00 198 VAL A CA 1
ATOM 1508 C C . VAL A 1 198 ? 47.047 13.219 9.932 1.00 77.00 198 VAL A C 1
ATOM 1510 O O . VAL A 1 198 ? 47.395 13.058 8.761 1.00 77.00 198 VAL A O 1
ATOM 1513 N N . GLU A 1 199 ? 47.867 13.679 10.872 1.00 74.25 199 GLU A N 1
ATOM 1514 C CA . GLU A 1 199 ? 49.273 14.017 10.635 1.00 74.25 199 GLU A CA 1
ATOM 1515 C C . GLU A 1 199 ? 50.200 13.027 11.355 1.00 74.25 199 GLU A C 1
ATOM 1517 O O . GLU A 1 199 ? 49.801 12.356 12.308 1.00 74.25 199 GLU A O 1
ATOM 1522 N N . ASP A 1 200 ? 51.449 12.926 10.892 1.00 78.12 200 ASP A N 1
ATOM 1523 C CA . ASP A 1 200 ? 52.521 12.144 11.528 1.00 78.12 200 ASP A CA 1
ATOM 1524 C C . ASP A 1 200 ? 52.185 10.668 11.827 1.00 78.12 200 ASP A C 1
ATOM 1526 O O . ASP A 1 200 ? 52.542 10.142 12.883 1.00 78.12 200 ASP A O 1
ATOM 1530 N N . VAL A 1 201 ? 51.519 9.980 10.890 1.00 77.50 201 VAL A N 1
ATOM 1531 C CA . VAL A 1 201 ? 51.202 8.551 11.035 1.00 77.50 201 VAL A CA 1
ATOM 1532 C C . VAL A 1 201 ? 52.486 7.709 11.008 1.00 77.50 201 VAL A C 1
ATOM 1534 O O . VAL A 1 201 ? 53.168 7.612 9.986 1.00 77.50 201 VAL A O 1
ATOM 1537 N N . GLU A 1 202 ? 52.805 7.064 12.125 1.00 75.25 202 GLU A N 1
ATOM 1538 C CA . GLU A 1 202 ? 53.935 6.156 12.298 1.00 75.25 202 GLU A CA 1
ATOM 1539 C C . GLU A 1 202 ? 53.418 4.757 12.637 1.00 75.25 202 GLU A C 1
ATOM 1541 O O . GLU A 1 202 ? 52.752 4.564 13.651 1.00 75.25 202 GLU A O 1
ATOM 1546 N N . VAL A 1 203 ? 53.742 3.768 11.803 1.00 74.19 203 VAL A N 1
ATOM 1547 C CA . VAL A 1 203 ? 53.382 2.365 12.042 1.00 74.19 203 VAL A CA 1
ATOM 1548 C C . VAL A 1 203 ? 54.639 1.578 12.381 1.00 74.19 203 VAL A C 1
ATOM 1550 O O . VAL A 1 203 ? 55.588 1.530 11.595 1.00 74.19 203 VAL A O 1
ATOM 1553 N N . ARG A 1 204 ? 54.651 0.926 13.544 1.00 75.06 204 ARG A N 1
ATOM 1554 C CA . ARG A 1 204 ? 55.771 0.114 14.016 1.00 75.06 204 ARG A CA 1
ATOM 1555 C C . ARG A 1 204 ? 55.294 -1.259 14.465 1.00 75.06 204 ARG A C 1
ATOM 1557 O O . ARG A 1 204 ? 54.472 -1.378 15.359 1.00 75.06 204 ARG A O 1
ATOM 1564 N N . SER A 1 205 ? 55.879 -2.320 13.916 1.00 72.38 205 SER A N 1
ATOM 1565 C CA . SER A 1 205 ? 55.679 -3.667 14.462 1.00 72.38 205 SER A CA 1
ATOM 1566 C C . SER A 1 205 ? 56.373 -3.781 15.825 1.00 72.38 205 SER A C 1
ATOM 1568 O O . SER A 1 205 ? 57.605 -3.721 15.902 1.00 72.38 205 SER A O 1
ATOM 1570 N N . THR A 1 206 ? 55.610 -3.983 16.897 1.00 72.25 206 THR A N 1
ATOM 1571 C CA . THR A 1 206 ? 56.148 -4.184 18.255 1.00 72.25 206 THR A CA 1
ATOM 1572 C C . THR A 1 206 ? 56.496 -5.648 18.509 1.00 72.25 206 THR A C 1
ATOM 1574 O O . THR A 1 206 ? 57.444 -5.937 19.244 1.00 72.25 206 THR A O 1
ATOM 1577 N N . ASN A 1 207 ? 55.800 -6.581 17.847 1.00 70.75 207 ASN A N 1
ATOM 1578 C CA . ASN A 1 207 ? 56.121 -8.006 17.866 1.00 70.75 207 ASN A CA 1
ATOM 1579 C C . ASN A 1 207 ? 55.677 -8.701 16.558 1.00 70.75 207 ASN A C 1
ATOM 1581 O O . ASN A 1 207 ? 54.524 -9.133 16.459 1.00 70.75 207 ASN A O 1
ATOM 1585 N N . PRO A 1 208 ? 56.588 -8.878 15.579 1.00 65.31 208 PRO A N 1
ATOM 1586 C CA . PRO A 1 208 ? 56.248 -9.448 14.272 1.00 65.31 208 PRO A CA 1
ATOM 1587 C C . PRO A 1 208 ? 55.690 -10.873 14.366 1.00 65.31 208 PRO A C 1
ATOM 1589 O O . PRO A 1 208 ? 54.819 -11.257 13.596 1.00 65.31 208 PRO A O 1
ATOM 1592 N N . ALA A 1 209 ? 56.151 -11.655 15.352 1.00 61.78 209 ALA A N 1
ATOM 1593 C CA . ALA A 1 209 ? 55.742 -13.047 15.544 1.00 61.78 209 ALA A CA 1
ATOM 1594 C C . ALA A 1 209 ? 54.306 -13.204 16.075 1.00 61.78 209 ALA A C 1
ATOM 1596 O O . ALA A 1 209 ? 53.789 -14.318 16.111 1.00 61.78 209 ALA A O 1
ATOM 1597 N N . ARG A 1 210 ? 53.682 -12.109 16.526 1.00 61.69 210 ARG A N 1
ATOM 1598 C CA . ARG A 1 210 ? 52.277 -12.061 16.953 1.00 61.69 210 ARG A CA 1
ATOM 1599 C C . ARG A 1 210 ? 51.440 -11.095 16.121 1.00 61.69 210 ARG A C 1
ATOM 1601 O O . ARG A 1 210 ? 50.301 -10.860 16.473 1.00 61.69 210 ARG A O 1
ATOM 1608 N N . HIS A 1 211 ? 51.998 -10.534 15.046 1.00 70.25 211 HIS A N 1
ATOM 1609 C CA . HIS A 1 211 ? 51.324 -9.515 14.240 1.00 70.25 211 HIS A CA 1
ATOM 1610 C C . HIS A 1 211 ? 50.807 -8.324 15.075 1.00 70.25 211 HIS A C 1
ATOM 1612 O O . HIS A 1 211 ? 49.734 -7.794 14.803 1.00 70.25 211 HIS A O 1
ATOM 1618 N N . LEU A 1 212 ? 51.581 -7.907 16.088 1.00 67.38 212 LEU A N 1
ATOM 1619 C CA . LEU A 1 212 ? 51.275 -6.725 16.896 1.00 67.38 212 LEU A CA 1
ATOM 1620 C C . LEU A 1 212 ? 51.882 -5.478 16.253 1.00 67.38 212 LEU A C 1
ATOM 1622 O O . LEU A 1 212 ? 53.109 -5.389 16.091 1.00 67.38 212 LEU A O 1
ATOM 1626 N N . TYR A 1 213 ? 51.022 -4.516 15.930 1.00 70.94 213 TYR A N 1
ATOM 1627 C CA . TYR A 1 213 ? 51.396 -3.240 15.332 1.00 70.94 213 TYR A CA 1
ATOM 1628 C C . TYR A 1 213 ? 50.999 -2.089 16.251 1.00 70.94 213 TYR A C 1
ATOM 1630 O O . TYR A 1 213 ? 49.890 -2.044 16.771 1.00 70.94 213 TYR A O 1
ATOM 1638 N N . GLU A 1 214 ? 51.916 -1.148 16.429 1.00 77.50 214 GLU A N 1
ATOM 1639 C CA . GLU A 1 214 ? 51.692 0.128 17.090 1.00 77.50 214 GLU A CA 1
ATOM 1640 C C . GLU A 1 214 ? 51.537 1.204 16.013 1.00 77.50 214 GLU A C 1
ATOM 1642 O O . GLU A 1 214 ? 52.440 1.394 15.197 1.00 77.50 214 GLU A O 1
ATOM 1647 N N . ILE A 1 215 ? 50.394 1.884 15.988 1.00 76.19 215 ILE A N 1
ATOM 1648 C CA . ILE A 1 215 ? 50.106 2.987 15.068 1.00 76.19 215 ILE A CA 1
ATOM 1649 C C . ILE A 1 215 ? 50.002 4.257 15.898 1.00 76.19 215 ILE A C 1
ATOM 1651 O O . ILE A 1 215 ? 49.120 4.366 16.749 1.00 76.19 215 ILE A O 1
ATOM 1655 N N . ALA A 1 216 ? 50.894 5.210 15.653 1.00 78.12 216 ALA A N 1
ATOM 1656 C CA . ALA A 1 216 ? 50.870 6.520 16.279 1.00 78.12 216 ALA A CA 1
ATOM 1657 C C . ALA A 1 216 ? 50.480 7.598 15.262 1.00 78.12 216 ALA A C 1
ATOM 1659 O O . ALA A 1 216 ? 50.980 7.563 14.148 1.00 78.12 216 ALA A O 1
ATOM 1660 N N . PHE A 1 217 ? 49.626 8.554 15.623 1.00 83.25 217 PHE A N 1
ATOM 1661 C CA . PHE A 1 217 ? 49.281 9.701 14.768 1.00 83.25 217 PHE A CA 1
ATOM 1662 C C . PHE A 1 217 ? 48.884 10.922 15.607 1.00 83.25 217 PHE A C 1
ATOM 1664 O O . PHE A 1 217 ? 48.556 10.785 16.789 1.00 83.25 217 PHE A O 1
ATOM 1671 N N . THR A 1 218 ? 48.919 12.111 15.008 1.00 81.62 218 THR A N 1
ATOM 1672 C CA . THR A 1 218 ? 48.620 13.390 15.668 1.00 81.62 218 THR A CA 1
ATOM 1673 C C . THR A 1 218 ? 47.355 14.017 15.080 1.00 81.62 218 THR A C 1
ATOM 1675 O O . THR A 1 218 ? 47.159 14.013 13.862 1.00 81.62 218 THR A O 1
ATOM 1678 N N . ILE A 1 219 ? 46.491 14.570 15.939 1.00 76.69 219 ILE A N 1
ATOM 1679 C CA . ILE A 1 219 ? 45.314 15.336 15.497 1.00 76.69 219 ILE A CA 1
ATOM 1680 C C . ILE A 1 219 ? 45.748 16.769 15.126 1.00 76.69 219 ILE A C 1
ATOM 1682 O O . ILE A 1 219 ? 46.348 17.428 15.982 1.00 76.69 219 ILE A O 1
ATOM 1686 N N . PRO A 1 220 ? 45.424 17.281 13.919 1.00 74.50 220 PRO A N 1
ATOM 1687 C CA . PRO A 1 220 ? 45.850 18.610 13.473 1.00 74.50 220 PRO A CA 1
ATOM 1688 C C . PRO A 1 220 ? 45.367 19.738 14.390 1.00 74.50 220 PRO A C 1
ATOM 1690 O O . PRO A 1 220 ? 44.263 19.681 14.937 1.00 74.50 220 PRO A O 1
ATOM 1693 N N . GLU A 1 221 ? 46.158 20.809 14.497 1.00 74.06 221 GLU A N 1
ATOM 1694 C CA . GLU A 1 221 ? 45.824 21.991 15.311 1.00 74.06 221 GLU A CA 1
ATOM 1695 C C . GLU A 1 221 ? 44.623 22.802 14.775 1.00 74.06 221 GLU A C 1
ATOM 1697 O O . GLU A 1 221 ? 44.011 23.565 15.520 1.00 74.06 221 GLU A O 1
ATOM 1702 N N . GLU A 1 222 ? 44.252 22.620 13.503 1.00 60.69 222 GLU A N 1
ATOM 1703 C CA . GLU A 1 222 ? 43.320 23.485 12.758 1.00 60.69 222 GLU A CA 1
ATOM 1704 C C . GLU A 1 222 ? 41.824 23.121 12.906 1.00 60.69 222 GLU A C 1
ATOM 1706 O O . GLU A 1 222 ? 40.962 23.727 12.268 1.00 60.69 222 GLU A O 1
ATOM 1711 N N . VAL A 1 223 ? 41.467 22.153 13.759 1.00 59.59 223 VAL A N 1
ATOM 1712 C CA . VAL A 1 223 ? 40.065 21.734 13.958 1.00 59.59 223 VAL A CA 1
ATOM 1713 C C . VAL A 1 223 ? 39.332 22.725 14.882 1.00 59.59 223 VAL A C 1
ATOM 1715 O O . VAL A 1 223 ? 39.335 22.591 16.105 1.00 59.59 223 VAL A O 1
ATOM 1718 N N . GLU A 1 224 ? 38.695 23.749 14.301 1.00 48.69 224 GLU A N 1
ATOM 1719 C CA . GLU A 1 224 ? 38.111 24.892 15.037 1.00 48.69 224 GLU A CA 1
ATOM 1720 C C . GLU A 1 224 ? 36.781 24.616 15.781 1.00 48.69 224 GLU A C 1
ATOM 1722 O O . GLU A 1 224 ? 36.361 25.439 16.599 1.00 48.69 224 GLU A O 1
ATOM 1727 N N . ASN A 1 225 ? 36.116 23.470 15.580 1.00 51.53 225 ASN A N 1
ATOM 1728 C CA . ASN A 1 225 ? 34.830 23.161 16.227 1.00 51.53 225 ASN A CA 1
ATOM 1729 C C . ASN A 1 225 ? 34.914 21.966 17.186 1.00 51.53 225 ASN A C 1
ATOM 1731 O O . ASN A 1 225 ? 34.900 20.806 16.788 1.00 51.53 225 ASN A O 1
ATOM 1735 N N . TYR A 1 226 ? 34.918 22.261 18.487 1.00 50.72 226 TYR A N 1
ATOM 1736 C CA . TYR A 1 226 ? 34.908 21.251 19.543 1.00 50.72 226 TYR A CA 1
ATOM 1737 C C . TYR A 1 226 ? 33.510 20.647 19.746 1.00 50.72 226 TYR A C 1
ATOM 1739 O O . TYR A 1 226 ? 32.708 21.131 20.549 1.00 50.72 226 TYR A O 1
ATOM 1747 N N . GLY A 1 227 ? 33.257 19.541 19.049 1.00 50.31 227 GLY A N 1
ATOM 1748 C CA . GLY A 1 227 ? 32.257 18.529 19.384 1.00 50.31 227 GLY A CA 1
ATOM 1749 C C . GLY A 1 227 ? 32.879 17.138 19.231 1.00 50.31 227 GLY A C 1
ATOM 1750 O O . GLY A 1 227 ? 33.502 16.878 18.212 1.00 50.31 227 GLY A O 1
ATOM 1751 N N . GLU A 1 228 ? 32.754 16.306 20.272 1.00 53.81 228 GLU A N 1
ATOM 1752 C CA . GLU A 1 228 ? 33.137 14.877 20.394 1.00 53.81 228 GLU A CA 1
ATOM 1753 C C . GLU A 1 228 ? 33.787 14.233 19.145 1.00 53.81 228 GLU A C 1
ATOM 1755 O O . GLU A 1 228 ? 33.102 13.549 18.403 1.00 53.81 228 GLU A O 1
ATOM 1760 N N . ALA A 1 229 ? 35.092 14.412 18.889 1.00 48.12 229 ALA A N 1
ATOM 1761 C CA . ALA A 1 229 ? 35.741 13.739 17.754 1.00 48.12 229 ALA A CA 1
ATOM 1762 C C . ALA A 1 229 ? 35.709 12.206 17.920 1.00 48.12 229 ALA A C 1
ATOM 1764 O O . ALA A 1 229 ? 35.981 11.697 19.009 1.00 48.12 229 ALA A O 1
ATOM 1765 N N . ARG A 1 230 ? 35.377 11.479 16.846 1.00 58.19 230 ARG A N 1
ATOM 1766 C CA . ARG A 1 230 ? 35.223 10.018 16.812 1.00 58.19 230 ARG A CA 1
ATOM 1767 C C . ARG A 1 230 ? 36.253 9.409 15.861 1.00 58.19 230 ARG A C 1
ATOM 1769 O O . ARG A 1 230 ? 36.146 9.552 14.650 1.00 58.19 230 ARG A O 1
ATOM 1776 N N . ALA A 1 231 ? 37.208 8.649 16.382 1.00 48.09 231 ALA A N 1
ATOM 1777 C CA . ALA A 1 231 ? 38.034 7.793 15.533 1.00 48.09 231 ALA A CA 1
ATOM 1778 C C . ALA A 1 231 ? 37.266 6.495 15.224 1.00 48.09 231 ALA A C 1
ATOM 1780 O O . ALA A 1 231 ? 36.854 5.790 16.146 1.00 48.09 231 ALA A O 1
ATOM 1781 N N . GLU A 1 232 ? 37.043 6.192 13.946 1.00 47.75 232 GLU A N 1
ATOM 1782 C CA . GLU A 1 232 ? 36.455 4.926 13.495 1.00 47.75 232 GLU A CA 1
ATOM 1783 C C . GLU A 1 232 ? 37.455 4.251 12.562 1.00 47.75 232 GLU A C 1
ATOM 1785 O O . GLU A 1 232 ? 37.635 4.652 11.420 1.00 47.75 232 GLU A O 1
ATOM 1790 N N . ILE A 1 233 ? 38.155 3.244 13.081 1.00 46.44 233 ILE A N 1
ATOM 1791 C CA . ILE A 1 233 ? 39.212 2.556 12.342 1.00 46.44 233 ILE A CA 1
ATOM 1792 C C . ILE A 1 233 ? 38.561 1.472 11.491 1.00 46.44 233 ILE A C 1
ATOM 1794 O O . ILE A 1 233 ? 38.062 0.483 12.028 1.00 46.44 233 ILE A O 1
ATOM 1798 N N . ILE A 1 234 ? 38.579 1.645 10.171 1.00 44.88 234 ILE A N 1
ATOM 1799 C CA . ILE A 1 234 ? 38.062 0.652 9.229 1.00 44.88 234 ILE A CA 1
ATOM 1800 C C . ILE A 1 234 ? 39.246 -0.059 8.576 1.00 44.88 234 ILE A C 1
ATOM 1802 O O . ILE A 1 234 ? 39.877 0.461 7.662 1.00 44.88 234 ILE A O 1
ATOM 1806 N N . LEU A 1 235 ? 39.537 -1.279 9.023 1.00 38.72 235 LEU A N 1
ATOM 1807 C CA . LEU A 1 235 ? 40.491 -2.152 8.343 1.00 38.72 235 LEU A CA 1
ATOM 1808 C C . LEU A 1 235 ? 39.836 -2.710 7.073 1.00 38.72 235 LEU A C 1
ATOM 1810 O O . LEU A 1 235 ? 38.977 -3.585 7.155 1.00 38.72 235 LEU A O 1
ATOM 1814 N N . ARG A 1 236 ? 40.235 -2.214 5.897 1.00 36.81 236 ARG A N 1
ATOM 1815 C CA . ARG A 1 236 ? 39.855 -2.803 4.604 1.00 36.81 236 ARG A CA 1
ATOM 1816 C C . ARG A 1 236 ? 41.061 -3.483 3.970 1.00 36.81 236 ARG A C 1
ATOM 1818 O O . ARG A 1 236 ? 42.081 -2.848 3.725 1.00 36.81 236 ARG A O 1
ATOM 1825 N N . SER A 1 237 ? 40.947 -4.769 3.670 1.00 32.88 237 SER A N 1
ATOM 1826 C CA . SER A 1 237 ? 41.917 -5.485 2.844 1.00 32.88 237 SER A CA 1
ATOM 1827 C C . SER A 1 237 ? 41.597 -5.255 1.366 1.00 32.88 237 SER A C 1
ATOM 1829 O O . SER A 1 237 ? 40.646 -5.830 0.848 1.00 32.88 237 SER A O 1
ATOM 1831 N N . PHE A 1 238 ? 42.401 -4.443 0.672 1.00 32.22 238 PHE A N 1
ATOM 1832 C CA . PHE A 1 238 ? 42.368 -4.353 -0.791 1.00 32.22 238 PHE A CA 1
ATOM 1833 C C . PHE A 1 238 ? 43.614 -4.990 -1.401 1.00 32.22 238 PHE A C 1
ATOM 1835 O O . PHE A 1 238 ? 44.746 -4.593 -1.122 1.00 32.22 238 PHE A O 1
ATOM 1842 N N . LEU A 1 239 ? 43.404 -5.956 -2.294 1.00 29.19 239 LEU A N 1
ATOM 1843 C CA . LEU A 1 239 ? 44.455 -6.513 -3.134 1.00 29.19 239 LEU A CA 1
ATOM 1844 C C . LEU A 1 239 ? 44.683 -5.561 -4.322 1.00 29.19 239 LEU A C 1
ATOM 1846 O O . LEU A 1 239 ? 44.037 -5.680 -5.358 1.00 29.19 239 LEU A O 1
ATOM 1850 N N . LYS A 1 240 ? 45.571 -4.571 -4.178 1.00 29.17 240 LYS A N 1
ATOM 1851 C CA . LYS A 1 240 ? 45.964 -3.687 -5.291 1.00 29.17 240 LYS A CA 1
ATOM 1852 C C . LYS A 1 240 ? 47.410 -3.978 -5.688 1.00 29.17 240 LYS A C 1
ATOM 1854 O O . LYS A 1 240 ? 48.350 -3.472 -5.080 1.00 29.17 240 LYS A O 1
ATOM 1859 N N . LEU A 1 241 ? 47.592 -4.829 -6.699 1.00 32.94 241 LEU A N 1
ATOM 1860 C CA . LEU A 1 241 ? 48.899 -5.149 -7.280 1.00 32.94 241 LEU A CA 1
ATOM 1861 C C . LEU A 1 241 ? 49.446 -3.933 -8.049 1.00 32.94 241 LEU A C 1
ATOM 1863 O O . LEU A 1 241 ? 49.164 -3.738 -9.226 1.00 32.94 241 LEU A O 1
ATOM 1867 N N . GLY A 1 242 ? 50.229 -3.093 -7.372 1.00 32.94 242 GLY A N 1
ATOM 1868 C CA . GLY A 1 242 ? 51.073 -2.084 -8.008 1.00 32.94 242 GLY A CA 1
ATOM 1869 C C . GLY A 1 242 ? 52.448 -2.670 -8.317 1.00 32.94 242 GLY A C 1
ATOM 1870 O O . GLY A 1 242 ? 53.269 -2.815 -7.415 1.00 32.94 242 GLY A O 1
ATOM 1871 N N . ILE A 1 243 ? 52.710 -3.009 -9.581 1.00 33.44 243 ILE A N 1
ATOM 1872 C CA . ILE A 1 243 ? 54.028 -3.483 -10.025 1.00 33.44 243 ILE A CA 1
ATOM 1873 C C . ILE A 1 243 ? 54.956 -2.269 -10.156 1.00 33.44 243 ILE A C 1
ATOM 1875 O O . ILE A 1 243 ? 54.861 -1.493 -11.104 1.00 33.44 243 ILE A O 1
ATOM 1879 N N . GLY A 1 244 ? 55.842 -2.095 -9.176 1.00 34.38 244 GLY A N 1
ATOM 1880 C CA . GLY A 1 244 ? 57.002 -1.214 -9.257 1.00 34.38 244 GLY A CA 1
ATOM 1881 C C . GLY A 1 244 ? 58.273 -2.038 -9.444 1.00 34.38 244 GLY A C 1
ATOM 1882 O O . GLY A 1 244 ? 58.549 -2.923 -8.637 1.00 34.38 244 GLY A O 1
ATOM 1883 N N . ASP A 1 245 ? 59.025 -1.721 -10.500 1.00 40.72 245 ASP A N 1
ATOM 1884 C CA . ASP A 1 245 ? 60.305 -2.313 -10.906 1.00 40.72 245 ASP A CA 1
ATOM 1885 C C . ASP A 1 245 ? 61.221 -2.701 -9.732 1.00 40.72 245 ASP A C 1
ATOM 1887 O O . ASP A 1 245 ? 61.910 -1.855 -9.150 1.00 40.72 245 ASP A O 1
ATOM 1891 N N . ARG A 1 246 ? 61.328 -4.004 -9.449 1.00 36.56 246 ARG A N 1
ATOM 1892 C CA . ARG A 1 246 ? 62.536 -4.591 -8.860 1.00 36.56 246 ARG A CA 1
ATOM 1893 C C . ARG A 1 246 ? 62.828 -5.958 -9.467 1.00 36.56 246 ARG A C 1
ATOM 1895 O O . ARG A 1 246 ? 62.040 -6.888 -9.358 1.00 36.56 246 ARG A O 1
ATOM 1902 N N . ASN A 1 247 ? 63.999 -6.022 -10.094 1.00 46.00 247 ASN A N 1
ATOM 1903 C CA . ASN A 1 247 ? 64.653 -7.230 -10.573 1.00 46.00 247 ASN A CA 1
ATOM 1904 C C . ASN A 1 247 ? 65.002 -8.185 -9.421 1.00 46.00 247 ASN A C 1
ATOM 1906 O O . ASN A 1 247 ? 65.299 -7.738 -8.311 1.00 46.00 247 ASN A O 1
ATOM 1910 N N . ASP A 1 248 ? 65.085 -9.461 -9.799 1.00 45.72 248 ASP A N 1
ATOM 1911 C CA . ASP A 1 248 ? 65.740 -10.582 -9.118 1.00 45.72 248 ASP A CA 1
ATOM 1912 C C . ASP A 1 248 ? 64.974 -11.234 -7.952 1.00 45.72 248 ASP A C 1
ATOM 1914 O O . ASP A 1 248 ? 65.212 -10.946 -6.786 1.00 45.72 248 ASP A O 1
ATOM 1918 N N . GLU A 1 249 ? 64.062 -12.155 -8.284 1.00 41.56 249 GLU A N 1
ATOM 1919 C CA . GLU A 1 249 ? 64.162 -13.607 -8.006 1.00 41.56 249 GLU A CA 1
ATOM 1920 C C . GLU A 1 249 ? 62.818 -14.285 -8.351 1.00 41.56 249 GLU A C 1
ATOM 1922 O O . GLU A 1 249 ? 61.754 -13.875 -7.891 1.00 41.56 249 GLU A O 1
ATOM 1927 N N . GLU A 1 250 ? 62.864 -15.304 -9.216 1.00 43.66 250 GLU A N 1
ATOM 1928 C CA . GLU A 1 250 ? 61.707 -16.067 -9.700 1.00 43.66 250 GLU A CA 1
ATOM 1929 C C . GLU A 1 250 ? 60.973 -16.772 -8.544 1.00 43.66 250 GLU A C 1
ATOM 1931 O O . GLU A 1 250 ? 61.383 -17.837 -8.079 1.00 43.66 250 GLU A O 1
ATOM 1936 N N . LEU A 1 251 ? 59.845 -16.209 -8.112 1.00 39.31 251 LEU A N 1
ATOM 1937 C CA . LEU A 1 251 ? 58.787 -16.970 -7.452 1.00 39.31 251 LEU A CA 1
ATOM 1938 C C . LEU A 1 251 ? 57.745 -17.337 -8.518 1.00 39.31 251 LEU A C 1
ATOM 1940 O O . LEU A 1 251 ? 57.226 -16.430 -9.171 1.00 39.31 251 LEU A O 1
ATOM 1944 N N . PRO A 1 252 ? 57.408 -18.626 -8.713 1.00 39.84 252 PRO A N 1
ATOM 1945 C CA . PRO A 1 252 ? 56.349 -19.032 -9.620 1.00 39.84 252 PRO A CA 1
ATOM 1946 C C . PRO A 1 252 ? 55.010 -18.808 -8.914 1.00 39.84 252 PRO A C 1
ATOM 1948 O O . PRO A 1 252 ? 54.367 -19.746 -8.453 1.00 39.84 252 PRO A O 1
ATOM 1951 N N . PHE A 1 253 ? 54.605 -17.550 -8.775 1.00 43.41 253 PHE A N 1
ATOM 1952 C CA . PHE A 1 253 ? 53.190 -17.253 -8.643 1.00 43.41 253 PHE A CA 1
ATOM 1953 C C . PHE A 1 253 ? 52.644 -17.264 -10.067 1.00 43.41 253 PHE A C 1
ATOM 1955 O O . PHE A 1 253 ? 52.856 -16.316 -10.821 1.00 43.41 253 PHE A O 1
ATOM 1962 N N . GLU A 1 254 ? 52.008 -18.370 -10.463 1.00 47.09 254 GLU A N 1
ATOM 1963 C CA . GLU A 1 254 ? 51.044 -18.314 -11.559 1.00 47.09 254 GLU A CA 1
ATOM 1964 C C . GLU A 1 254 ? 50.026 -17.253 -11.145 1.00 47.09 254 GLU A C 1
ATOM 1966 O O . GLU A 1 254 ? 49.248 -17.459 -10.214 1.00 47.09 254 GLU A O 1
ATOM 1971 N N . LEU A 1 255 ? 50.123 -16.064 -11.749 1.00 52.00 255 LEU A N 1
ATOM 1972 C CA . LEU A 1 255 ? 49.087 -15.047 -11.646 1.00 52.00 255 LEU A CA 1
ATOM 1973 C C . LEU A 1 255 ? 47.781 -15.759 -11.973 1.00 52.00 255 LEU A C 1
ATOM 1975 O O . LEU A 1 255 ? 47.665 -16.328 -13.060 1.00 52.00 255 LEU A O 1
ATOM 1979 N N . ALA A 1 256 ? 46.865 -15.794 -11.001 1.00 59.56 256 ALA A N 1
ATOM 1980 C CA . ALA A 1 256 ? 45.548 -16.366 -11.195 1.00 59.56 256 ALA A CA 1
ATOM 1981 C C . ALA A 1 256 ? 44.972 -15.725 -12.457 1.00 59.56 256 ALA A C 1
ATOM 1983 O O . ALA A 1 256 ? 44.815 -14.505 -12.542 1.00 59.56 256 ALA A O 1
ATOM 1984 N N . ARG A 1 257 ? 44.804 -16.564 -13.473 1.00 76.00 257 ARG A N 1
ATOM 1985 C CA . ARG A 1 257 ? 44.231 -16.199 -14.754 1.00 76.00 257 ARG A CA 1
ATOM 1986 C C . ARG A 1 257 ? 42.815 -15.727 -14.481 1.00 76.00 257 ARG A C 1
ATOM 1988 O O . ARG A 1 257 ? 41.977 -16.522 -14.072 1.00 76.00 257 ARG A O 1
ATOM 1995 N N . ILE A 1 258 ? 42.590 -14.424 -14.606 1.00 80.00 258 ILE A N 1
ATOM 1996 C CA . ILE A 1 258 ? 41.253 -13.849 -14.461 1.00 80.00 258 ILE A CA 1
ATOM 1997 C C . ILE A 1 258 ? 40.423 -14.439 -15.611 1.00 80.00 258 ILE A C 1
ATOM 1999 O O . ILE A 1 258 ? 40.934 -14.441 -16.723 1.00 80.00 258 ILE A O 1
ATOM 2003 N N . PRO A 1 259 ? 39.209 -14.955 -15.411 1.00 86.19 259 PRO A N 1
ATOM 2004 C CA . PRO A 1 259 ? 38.352 -15.424 -16.505 1.00 86.19 259 PRO A CA 1
ATOM 2005 C C . PRO A 1 259 ? 37.838 -14.250 -17.372 1.00 86.19 259 PRO A C 1
ATOM 2007 O O . PRO A 1 259 ? 37.835 -13.111 -16.898 1.00 86.19 259 PRO A O 1
ATOM 2010 N N . PRO A 1 260 ? 37.465 -14.465 -18.653 1.00 89.94 260 PRO A N 1
ATOM 2011 C CA . PRO A 1 260 ? 36.810 -13.446 -19.480 1.00 89.94 260 PRO A CA 1
ATOM 2012 C C . PRO A 1 260 ? 35.427 -13.079 -18.942 1.00 89.94 260 PRO A C 1
ATOM 2014 O O . PRO A 1 260 ? 34.698 -13.952 -18.482 1.00 89.94 260 PRO A O 1
ATOM 2017 N N . GLU A 1 261 ? 35.032 -11.817 -19.105 1.00 90.81 261 GLU A N 1
ATOM 2018 C CA . GLU A 1 261 ? 33.722 -11.297 -18.697 1.00 90.81 261 GLU A CA 1
ATOM 2019 C C . GLU A 1 261 ? 32.956 -10.701 -19.891 1.00 90.81 261 GLU A C 1
ATOM 2021 O O . GLU A 1 261 ? 33.542 -10.207 -20.862 1.00 90.81 261 GLU A O 1
ATOM 2026 N N . VAL A 1 262 ? 31.618 -10.713 -19.825 1.00 92.00 262 VAL A N 1
ATOM 2027 C CA . VAL A 1 262 ? 30.771 -9.961 -20.765 1.00 92.00 262 VAL A CA 1
ATOM 2028 C C . VAL A 1 262 ? 30.794 -8.487 -20.364 1.00 92.00 262 VAL A C 1
ATOM 2030 O O . VAL A 1 262 ? 30.127 -8.083 -19.414 1.00 92.00 262 VAL A O 1
ATOM 2033 N N . SER A 1 263 ? 31.537 -7.675 -21.115 1.00 90.75 263 SER A N 1
ATOM 2034 C CA . SER A 1 263 ? 31.693 -6.242 -20.850 1.00 90.75 263 SER A CA 1
ATOM 2035 C C . SER A 1 263 ? 30.529 -5.405 -21.378 1.00 90.75 263 SER A C 1
ATOM 2037 O O . SER A 1 263 ? 30.246 -4.336 -20.846 1.00 90.75 263 SER A O 1
ATOM 2039 N N . HIS A 1 264 ? 29.851 -5.868 -22.431 1.00 92.94 264 HIS A N 1
ATOM 2040 C CA . HIS A 1 264 ? 28.694 -5.185 -22.996 1.00 92.94 264 HIS A CA 1
ATOM 2041 C C . HIS A 1 264 ? 27.764 -6.173 -23.702 1.00 92.94 264 HIS A C 1
ATOM 2043 O O . HIS A 1 264 ? 28.210 -7.139 -24.321 1.00 92.94 264 HIS A O 1
ATOM 2049 N N . LEU A 1 265 ? 26.455 -5.930 -23.634 1.00 93.38 265 LEU A N 1
ATOM 2050 C CA . LEU A 1 265 ? 25.457 -6.775 -24.282 1.00 93.38 265 LEU A CA 1
ATOM 2051 C C . LEU A 1 265 ? 24.316 -5.930 -24.825 1.00 93.38 265 LEU A C 1
ATOM 2053 O O . LEU A 1 265 ? 23.714 -5.157 -24.089 1.00 93.38 265 LEU A O 1
ATOM 2057 N N . LYS A 1 266 ? 23.977 -6.131 -26.095 1.00 94.69 266 LYS A N 1
ATOM 2058 C CA . LYS A 1 266 ? 22.943 -5.385 -26.807 1.00 94.69 266 LYS A CA 1
ATOM 2059 C C . LYS A 1 266 ? 21.963 -6.343 -27.476 1.00 94.69 266 LYS A C 1
ATOM 2061 O O . LYS A 1 266 ? 22.397 -7.251 -28.174 1.00 94.69 266 LYS A O 1
ATOM 2066 N N . VAL A 1 267 ? 20.656 -6.136 -27.320 1.00 92.81 267 VAL A N 1
ATOM 2067 C CA . VAL A 1 267 ? 19.601 -6.883 -28.029 1.00 92.81 267 VAL A CA 1
ATOM 2068 C C . VAL A 1 267 ? 18.789 -5.926 -28.889 1.00 92.81 267 VAL A C 1
ATOM 2070 O O . VAL A 1 267 ? 18.284 -4.919 -28.396 1.00 92.81 267 VAL A O 1
ATOM 2073 N N . GLU A 1 268 ? 18.626 -6.251 -30.166 1.00 94.69 268 GLU A N 1
ATOM 2074 C CA . GLU A 1 268 ? 17.866 -5.466 -31.138 1.00 94.69 268 GLU A CA 1
ATOM 2075 C C . GLU A 1 268 ? 16.769 -6.314 -31.786 1.00 94.69 268 GLU A C 1
ATOM 2077 O O . GLU A 1 268 ? 16.950 -7.503 -32.043 1.00 94.69 268 GLU A O 1
ATOM 2082 N N . HIS A 1 269 ? 15.633 -5.703 -32.109 1.00 92.38 269 HIS A N 1
ATOM 2083 C CA . HIS A 1 269 ? 14.565 -6.333 -32.883 1.00 92.38 269 HIS A CA 1
ATOM 2084 C C . HIS A 1 269 ? 14.145 -5.407 -34.012 1.00 92.38 269 HIS A C 1
ATOM 2086 O O . HIS A 1 269 ? 13.795 -4.254 -33.776 1.00 92.38 269 HIS A O 1
ATOM 2092 N N . GLU A 1 270 ? 14.254 -5.889 -35.251 1.00 90.69 270 GLU A N 1
ATOM 2093 C CA . GLU A 1 270 ? 14.012 -5.089 -36.463 1.00 90.69 270 GLU A CA 1
ATOM 2094 C C . GLU A 1 270 ? 14.782 -3.746 -36.488 1.00 90.69 270 GLU A C 1
ATOM 2096 O O . GLU A 1 270 ? 14.332 -2.755 -37.058 1.00 90.69 270 GLU A O 1
ATOM 2101 N N . GLY A 1 271 ? 15.971 -3.711 -35.871 1.00 84.88 271 GLY A N 1
ATOM 2102 C CA . GLY A 1 271 ? 16.818 -2.516 -35.772 1.00 84.88 271 GLY A CA 1
ATOM 2103 C C . GLY A 1 271 ? 16.448 -1.547 -34.642 1.00 84.88 271 GLY A C 1
ATOM 2104 O O . GLY A 1 271 ? 17.106 -0.519 -34.496 1.00 84.88 271 GLY A O 1
ATOM 2105 N N . ALA A 1 272 ? 15.428 -1.853 -33.836 1.00 84.62 272 ALA A N 1
ATOM 2106 C CA . ALA A 1 272 ? 15.134 -1.132 -32.603 1.00 84.62 272 ALA A CA 1
ATOM 2107 C C . ALA A 1 272 ? 15.899 -1.752 -31.427 1.00 84.62 272 ALA A C 1
ATOM 2109 O O . ALA A 1 272 ? 15.824 -2.961 -31.205 1.00 84.62 272 ALA A O 1
ATOM 2110 N N . LEU A 1 273 ? 16.603 -0.920 -30.658 1.00 85.25 273 LEU A N 1
ATOM 2111 C CA . LEU A 1 273 ? 17.262 -1.333 -29.422 1.00 85.25 273 LEU A CA 1
ATOM 2112 C C . LEU A 1 273 ? 16.216 -1.745 -28.379 1.00 85.25 273 LEU A C 1
ATOM 2114 O O . LEU A 1 273 ? 15.352 -0.945 -28.011 1.00 85.25 273 LEU A O 1
ATOM 2118 N N . LEU A 1 274 ? 16.295 -2.996 -27.926 1.00 81.69 274 LEU A N 1
ATOM 2119 C CA . LEU A 1 274 ? 15.432 -3.545 -26.885 1.00 81.69 274 LEU A CA 1
ATOM 2120 C C . LEU A 1 274 ? 16.113 -3.558 -25.527 1.00 81.69 274 LEU A C 1
ATOM 2122 O O . LEU A 1 274 ? 15.496 -3.195 -24.538 1.00 81.69 274 LEU A O 1
ATOM 2126 N N . PHE A 1 275 ? 17.364 -3.995 -25.475 1.00 84.81 275 PHE A N 1
ATOM 2127 C CA . PHE A 1 275 ? 18.096 -4.152 -24.228 1.00 84.81 275 PHE A CA 1
ATOM 2128 C C . PHE A 1 275 ? 19.549 -3.754 -24.436 1.00 84.81 275 PHE A C 1
ATOM 2130 O O . PHE A 1 275 ? 20.143 -4.128 -25.448 1.00 84.81 275 PHE A O 1
ATOM 2137 N N . GLU A 1 276 ? 20.121 -3.043 -23.475 1.00 87.06 276 GLU A N 1
ATOM 2138 C CA . GLU A 1 276 ? 21.547 -2.744 -23.431 1.00 87.06 276 GLU A CA 1
ATOM 2139 C C . GLU A 1 276 ? 22.047 -2.885 -21.990 1.00 87.06 276 GLU A C 1
ATOM 2141 O O . GLU A 1 276 ? 21.588 -2.173 -21.098 1.00 87.06 276 GLU A O 1
ATOM 2146 N N . ARG A 1 277 ? 22.970 -3.821 -21.744 1.00 79.94 277 ARG A N 1
ATOM 2147 C CA . ARG A 1 277 ? 23.626 -3.982 -20.440 1.00 79.94 277 ARG A CA 1
ATOM 2148 C C . ARG A 1 277 ? 24.439 -2.720 -20.157 1.00 79.94 277 ARG A C 1
ATOM 2150 O O . ARG A 1 277 ? 25.210 -2.289 -21.012 1.00 79.94 277 ARG A O 1
ATOM 2157 N N . ASP A 1 278 ? 24.192 -2.126 -18.990 1.00 72.75 278 ASP A N 1
ATOM 2158 C CA . ASP A 1 278 ? 24.694 -0.810 -18.548 1.00 72.75 278 ASP A CA 1
ATOM 2159 C C . ASP A 1 278 ? 24.188 0.390 -19.364 1.00 72.75 278 ASP A C 1
ATOM 2161 O O . ASP A 1 278 ? 24.581 1.534 -19.122 1.00 72.75 278 ASP A O 1
ATOM 2165 N N . GLY A 1 279 ? 23.296 0.131 -20.318 1.00 64.50 279 GLY A N 1
ATOM 2166 C CA . GLY A 1 279 ? 22.643 1.139 -21.119 1.00 64.50 279 GLY A CA 1
ATOM 2167 C C . GLY A 1 279 ? 21.286 1.532 -20.564 1.00 64.50 279 GLY A C 1
ATOM 2168 O O . GLY A 1 279 ? 20.771 1.033 -19.565 1.00 64.50 279 GLY A O 1
ATOM 2169 N N . GLU A 1 280 ? 20.717 2.492 -21.265 1.00 56.47 280 GLU A N 1
ATOM 2170 C CA . GLU A 1 280 ? 19.459 3.110 -20.916 1.00 56.47 280 GLU A CA 1
ATOM 2171 C C . GLU A 1 280 ? 18.286 2.191 -21.313 1.00 56.47 280 GLU A C 1
ATOM 2173 O O . GLU A 1 280 ? 17.357 1.999 -20.540 1.00 56.47 280 GLU A O 1
ATOM 2178 N N . ALA A 1 281 ? 18.346 1.513 -22.460 1.00 58.41 281 ALA A N 1
ATOM 2179 C CA . ALA A 1 281 ? 17.201 0.804 -23.027 1.00 58.41 281 ALA A CA 1
ATOM 2180 C C . ALA A 1 281 ? 16.835 -0.526 -22.334 1.00 58.41 281 ALA A C 1
ATOM 2182 O O . ALA A 1 281 ? 17.617 -1.476 -22.326 1.00 58.41 281 ALA A O 1
ATOM 2183 N N . PHE A 1 282 ? 15.574 -0.627 -21.899 1.00 72.94 282 PHE A N 1
ATOM 2184 C CA . PHE A 1 282 ? 14.913 -1.880 -21.538 1.00 72.94 282 PHE A CA 1
ATOM 2185 C C . PHE A 1 282 ? 13.510 -1.948 -22.158 1.00 72.94 282 PHE A C 1
ATOM 2187 O O . PHE A 1 282 ? 12.638 -1.133 -21.853 1.00 72.94 282 PHE A O 1
ATOM 2194 N N . ARG A 1 283 ? 13.275 -2.919 -23.043 1.00 78.12 283 ARG A N 1
ATOM 2195 C CA . ARG A 1 283 ? 11.991 -3.200 -23.690 1.00 78.12 283 ARG A CA 1
ATOM 2196 C C . ARG A 1 283 ? 11.754 -4.706 -23.747 1.00 78.12 283 ARG A C 1
ATOM 2198 O O . ARG A 1 283 ? 12.703 -5.458 -23.982 1.00 78.12 283 ARG A O 1
ATOM 2205 N N . PRO A 1 284 ? 10.495 -5.148 -23.601 1.00 82.62 284 PRO A N 1
ATOM 2206 C CA . PRO A 1 284 ? 10.156 -6.543 -23.798 1.00 82.62 284 PRO A CA 1
ATOM 2207 C C . PRO A 1 284 ? 10.543 -7.035 -25.201 1.00 82.62 284 PRO A C 1
ATOM 2209 O O . PRO A 1 284 ? 10.410 -6.303 -26.183 1.00 82.62 284 PRO A O 1
ATOM 2212 N N . VAL A 1 285 ? 11.017 -8.277 -25.302 1.00 87.44 285 VAL A N 1
ATOM 2213 C CA . VAL A 1 285 ? 11.394 -8.908 -26.568 1.00 87.44 285 VAL A CA 1
ATOM 2214 C C . VAL A 1 285 ? 10.130 -9.418 -27.271 1.00 87.44 285 VAL A C 1
ATOM 2216 O O . VAL A 1 285 ? 9.532 -10.396 -26.800 1.00 87.44 285 VAL A O 1
ATOM 2219 N N . PRO A 1 286 ? 9.712 -8.796 -28.392 1.00 86.69 286 PRO A N 1
ATOM 2220 C CA . PRO A 1 286 ? 8.512 -9.179 -29.131 1.00 86.69 286 PRO A CA 1
ATOM 2221 C C . PRO A 1 286 ? 8.708 -10.534 -29.840 1.00 86.69 286 PRO A C 1
ATOM 2223 O O . PRO A 1 286 ? 9.837 -11.032 -29.939 1.00 86.69 286 PRO A O 1
ATOM 2226 N N . PRO A 1 287 ? 7.631 -11.171 -30.335 1.00 90.31 287 PRO A N 1
ATOM 2227 C CA . PRO A 1 287 ? 7.761 -12.390 -31.123 1.00 90.31 287 PRO A CA 1
ATOM 2228 C C . PRO A 1 287 ? 8.496 -12.111 -32.440 1.00 90.31 287 PRO A C 1
ATOM 2230 O O . PRO A 1 287 ? 8.465 -11.002 -32.966 1.00 90.31 287 PRO A O 1
ATOM 2233 N N . GLY A 1 288 ? 9.114 -13.137 -33.020 1.00 92.69 288 GLY A N 1
ATOM 2234 C CA . GLY A 1 288 ? 9.909 -13.008 -34.236 1.00 92.69 288 GLY A CA 1
ATOM 2235 C C . GLY A 1 288 ? 11.405 -12.935 -33.952 1.00 92.69 288 GLY A C 1
ATOM 2236 O O . GLY A 1 288 ? 11.899 -13.454 -32.951 1.00 92.69 288 GLY A O 1
ATOM 2237 N N . ALA A 1 289 ? 12.151 -12.372 -34.896 1.00 95.44 289 ALA A N 1
ATOM 2238 C CA . ALA A 1 289 ? 13.596 -12.497 -34.905 1.00 95.44 289 ALA A CA 1
ATOM 2239 C C . ALA A 1 289 ? 14.296 -11.297 -34.264 1.00 95.44 289 ALA A C 1
ATOM 2241 O O . ALA A 1 289 ? 14.110 -10.165 -34.701 1.00 95.44 289 ALA A O 1
ATOM 2242 N N . SER A 1 290 ? 15.167 -11.578 -33.303 1.00 95.81 290 SER A N 1
ATOM 2243 C CA . SER A 1 290 ? 15.964 -10.582 -32.594 1.00 95.81 290 SER A CA 1
ATOM 2244 C C . SER A 1 290 ? 17.448 -10.883 -32.765 1.00 95.81 290 SER A C 1
ATOM 2246 O O . SER A 1 290 ? 17.858 -12.043 -32.870 1.00 95.81 290 SER A O 1
ATOM 2248 N N . GLU A 1 291 ? 18.253 -9.834 -32.826 1.00 97.31 291 GLU A N 1
ATOM 2249 C CA . GLU A 1 291 ? 19.708 -9.900 -32.872 1.00 97.31 291 GLU A CA 1
ATOM 2250 C C . GLU A 1 291 ? 20.271 -9.594 -31.485 1.00 97.31 291 GLU A C 1
ATOM 2252 O O . GLU A 1 291 ? 19.715 -8.785 -30.748 1.00 97.31 291 GLU A O 1
ATOM 2257 N N . VAL A 1 292 ? 21.367 -10.248 -31.120 1.00 96.38 292 VAL A N 1
ATOM 2258 C CA . VAL A 1 292 ? 22.117 -9.968 -29.897 1.00 96.38 292 VAL A CA 1
ATOM 2259 C C . VAL A 1 292 ? 23.584 -9.779 -30.250 1.00 96.38 292 VAL A C 1
ATOM 2261 O O . VAL A 1 292 ? 24.153 -10.590 -30.979 1.00 96.38 292 VAL A O 1
ATOM 2264 N N . THR A 1 293 ? 24.186 -8.716 -29.741 1.00 96.94 293 THR A N 1
ATOM 2265 C CA . THR A 1 293 ? 25.618 -8.442 -29.836 1.00 96.94 293 THR A CA 1
ATOM 2266 C C . THR A 1 293 ? 26.204 -8.517 -28.436 1.00 96.94 293 THR A C 1
ATOM 2268 O O . THR A 1 293 ? 25.672 -7.905 -27.512 1.00 96.94 293 THR A O 1
ATOM 2271 N N . ILE A 1 294 ? 27.274 -9.286 -28.278 1.00 95.75 294 ILE A N 1
ATOM 2272 C CA . ILE A 1 294 ? 27.975 -9.499 -27.014 1.00 95.75 294 ILE A CA 1
ATOM 2273 C C . ILE A 1 294 ? 29.416 -9.048 -27.218 1.00 95.75 294 ILE A C 1
ATOM 2275 O O . ILE A 1 294 ? 30.088 -9.544 -28.126 1.00 95.75 294 ILE A O 1
ATOM 2279 N N . THR A 1 295 ? 29.877 -8.133 -26.376 1.00 95.94 295 THR A N 1
ATOM 2280 C CA . THR A 1 295 ? 31.274 -7.711 -26.306 1.00 95.94 295 THR A CA 1
ATOM 2281 C C . THR A 1 295 ? 31.889 -8.277 -25.036 1.00 95.94 295 THR A C 1
ATOM 2283 O O . THR A 1 295 ? 31.291 -8.211 -23.961 1.00 95.94 295 THR A O 1
ATOM 2286 N N . PHE A 1 296 ? 33.083 -8.834 -25.169 1.00 94.94 296 PHE A N 1
ATOM 2287 C CA . PHE A 1 296 ? 33.876 -9.378 -24.076 1.00 94.94 296 PHE A CA 1
ATOM 2288 C C . PHE A 1 296 ? 34.974 -8.386 -23.684 1.00 94.94 296 PHE A C 1
ATOM 2290 O O . PHE A 1 296 ? 35.353 -7.511 -24.467 1.00 94.94 296 PHE A O 1
ATOM 2297 N N . ASP A 1 297 ? 35.468 -8.475 -22.455 1.00 94.19 297 ASP A N 1
ATOM 2298 C CA . ASP A 1 297 ? 36.549 -7.619 -21.945 1.00 94.19 297 ASP A CA 1
ATOM 2299 C C . ASP A 1 297 ? 37.938 -7.954 -22.532 1.00 94.19 297 ASP A C 1
ATOM 2301 O O . ASP A 1 297 ? 38.898 -7.213 -22.308 1.00 94.19 297 ASP A O 1
ATOM 2305 N N . ARG A 1 298 ? 38.048 -9.047 -23.302 1.00 94.38 298 ARG A N 1
ATOM 2306 C CA . ARG A 1 298 ? 39.296 -9.561 -23.887 1.00 94.38 298 ARG A CA 1
ATOM 2307 C C . ARG A 1 298 ? 39.086 -10.422 -25.131 1.00 94.38 298 ARG A C 1
ATOM 2309 O O . ARG A 1 298 ? 37.955 -10.730 -25.503 1.00 94.38 298 ARG A O 1
ATOM 2316 N N . ASP A 1 299 ? 40.201 -10.831 -25.735 1.00 96.31 299 ASP A N 1
ATOM 2317 C CA . ASP A 1 299 ? 40.231 -11.659 -26.939 1.00 96.31 299 ASP A CA 1
ATOM 2318 C C . ASP A 1 299 ? 39.737 -13.087 -26.667 1.00 96.31 299 ASP A C 1
ATOM 2320 O O . ASP A 1 299 ? 40.182 -13.786 -25.748 1.00 96.31 299 ASP A O 1
ATOM 2324 N N . MET A 1 300 ? 38.829 -13.541 -27.521 1.00 96.38 300 MET A N 1
ATOM 2325 C CA . MET A 1 300 ? 38.131 -14.813 -27.411 1.00 96.38 300 MET A CA 1
ATOM 2326 C C . MET A 1 300 ? 38.634 -15.822 -28.445 1.00 96.38 300 MET A C 1
ATOM 2328 O O . MET A 1 300 ? 39.142 -15.463 -29.511 1.00 96.38 300 MET A O 1
ATOM 2332 N N . ASP A 1 301 ? 38.475 -17.114 -28.153 1.00 95.81 301 ASP A N 1
ATOM 2333 C CA . ASP A 1 301 ? 38.750 -18.185 -29.110 1.00 95.81 301 ASP A CA 1
ATOM 2334 C C . ASP A 1 301 ? 37.680 -18.176 -30.207 1.00 95.81 301 ASP A C 1
ATOM 2336 O O . ASP A 1 301 ? 36.671 -18.884 -30.138 1.00 95.81 301 ASP A O 1
ATOM 2340 N N . THR A 1 302 ? 37.933 -17.383 -31.250 1.00 94.75 302 THR A N 1
ATOM 2341 C CA . THR A 1 302 ? 37.060 -17.253 -32.424 1.00 94.75 302 THR A CA 1
ATOM 2342 C C . THR A 1 302 ? 36.909 -18.555 -33.224 1.00 94.75 302 THR A C 1
ATOM 2344 O O . THR A 1 302 ? 35.995 -18.673 -34.045 1.00 94.75 302 THR A O 1
ATOM 2347 N N . GLY A 1 303 ? 37.765 -19.559 -32.980 1.00 92.94 303 GLY A N 1
ATOM 2348 C CA . GLY A 1 303 ? 37.634 -20.911 -33.527 1.00 92.94 303 GLY A CA 1
ATOM 2349 C C . GLY A 1 303 ? 36.544 -21.740 -32.840 1.00 92.94 303 GLY A C 1
ATOM 2350 O O . GLY A 1 303 ? 36.073 -22.731 -33.409 1.00 92.94 303 GLY A O 1
ATOM 2351 N N . SER A 1 304 ? 36.111 -21.319 -31.650 1.00 89.00 304 SER A N 1
ATOM 2352 C CA . SER A 1 304 ? 35.000 -21.892 -30.898 1.00 89.00 304 SER A CA 1
ATOM 2353 C C . SER A 1 304 ? 33.783 -20.959 -30.955 1.00 89.00 304 SER A C 1
ATOM 2355 O O . SER A 1 304 ? 33.871 -19.752 -30.737 1.00 89.00 304 SER A O 1
ATOM 2357 N N . ALA A 1 305 ? 32.610 -21.495 -31.297 1.00 85.38 305 ALA A N 1
ATOM 2358 C CA . ALA A 1 305 ? 31.383 -20.705 -31.235 1.00 85.38 305 ALA A CA 1
ATOM 2359 C C . ALA A 1 305 ? 30.929 -20.602 -29.768 1.00 85.38 305 ALA A C 1
ATOM 2361 O O . ALA A 1 305 ? 30.824 -21.649 -29.114 1.00 85.38 305 ALA A O 1
ATOM 2362 N N . PRO A 1 306 ? 30.617 -19.399 -29.252 1.00 91.19 306 PRO A N 1
ATOM 2363 C CA . PRO A 1 306 ? 30.085 -19.270 -27.909 1.00 91.19 306 PRO A CA 1
ATOM 2364 C C . PRO A 1 306 ? 28.730 -19.977 -27.823 1.00 91.19 306 PRO A C 1
ATOM 2366 O O . PRO A 1 306 ? 27.930 -20.008 -28.767 1.00 91.19 306 PRO A O 1
ATOM 2369 N N . ARG A 1 307 ? 28.464 -20.572 -26.667 1.00 95.12 307 ARG A N 1
ATOM 2370 C CA . ARG A 1 307 ? 27.176 -21.169 -26.338 1.00 95.12 307 ARG A CA 1
ATOM 2371 C C . ARG A 1 307 ? 26.290 -20.087 -25.743 1.00 95.12 307 ARG A C 1
ATOM 2373 O O . ARG A 1 307 ? 26.330 -19.848 -24.543 1.00 95.12 307 ARG A O 1
ATOM 2380 N N . VAL A 1 308 ? 25.473 -19.478 -26.594 1.00 96.06 308 VAL A N 1
ATOM 2381 C CA . VAL A 1 308 ? 24.503 -18.460 -26.185 1.00 96.06 308 VAL A CA 1
ATOM 2382 C C . VAL A 1 308 ? 23.091 -19.033 -26.277 1.00 96.06 308 VAL A C 1
ATOM 2384 O O . VAL A 1 308 ? 22.678 -19.550 -27.325 1.00 96.06 308 VAL A O 1
ATOM 2387 N N . ARG A 1 309 ? 22.336 -18.983 -25.179 1.00 95.75 309 ARG A N 1
ATOM 2388 C CA . ARG A 1 309 ? 20.955 -19.486 -25.127 1.00 95.75 309 ARG A CA 1
ATOM 2389 C C . ARG A 1 309 ? 20.072 -18.609 -24.253 1.00 95.75 309 ARG A C 1
ATOM 2391 O O . ARG A 1 309 ? 20.485 -18.178 -23.193 1.00 95.75 309 ARG A O 1
ATOM 2398 N N . LEU A 1 310 ? 18.838 -18.397 -24.689 1.00 94.38 310 LEU A N 1
ATOM 2399 C CA . LEU A 1 310 ? 17.795 -17.755 -23.899 1.00 94.38 310 LEU A CA 1
ATOM 2400 C C . LEU A 1 310 ? 16.936 -18.843 -23.238 1.00 94.38 310 LEU A C 1
ATOM 2402 O O . LEU A 1 310 ? 16.199 -19.563 -23.920 1.00 94.38 310 LEU A O 1
ATOM 2406 N N . GLU A 1 311 ? 17.062 -18.998 -21.924 1.00 92.25 311 GLU A N 1
ATOM 2407 C CA . GLU A 1 311 ? 16.255 -19.896 -21.098 1.00 92.25 311 GLU A CA 1
ATOM 2408 C C . GLU A 1 311 ? 14.986 -19.169 -20.634 1.00 92.25 311 GLU A C 1
ATOM 2410 O O . GLU A 1 311 ? 15.042 -18.317 -19.759 1.00 92.25 311 GLU A O 1
ATOM 2415 N N . THR A 1 312 ? 13.837 -19.485 -21.234 1.00 87.81 312 THR A N 1
ATOM 2416 C CA . THR A 1 312 ? 12.508 -18.999 -20.798 1.00 87.81 312 THR A CA 1
ATOM 2417 C C . THR A 1 312 ? 11.833 -20.038 -19.889 1.00 87.81 312 THR A C 1
ATOM 2419 O O . THR A 1 312 ? 12.259 -21.199 -19.914 1.00 87.81 312 THR A O 1
ATOM 2422 N N . PRO A 1 313 ? 10.742 -19.704 -19.165 1.00 78.00 313 PRO A N 1
ATOM 2423 C CA . PRO A 1 313 ? 10.088 -20.630 -18.231 1.00 78.00 313 PRO A CA 1
ATOM 2424 C C . PRO A 1 313 ? 9.696 -21.989 -18.830 1.00 78.00 313 PRO A C 1
ATOM 2426 O O . PRO A 1 313 ? 9.708 -23.007 -18.144 1.00 78.00 313 PRO A O 1
ATOM 2429 N N . VAL A 1 314 ? 9.365 -22.026 -20.124 1.00 82.62 314 VAL A N 1
ATOM 2430 C CA . VAL A 1 314 ? 8.881 -23.245 -20.798 1.00 82.62 314 VAL A CA 1
ATOM 2431 C C . VAL A 1 314 ? 9.823 -23.773 -21.875 1.00 82.62 314 VAL A C 1
ATOM 2433 O O . VAL A 1 314 ? 9.619 -24.879 -22.385 1.00 82.62 314 VAL A O 1
ATOM 2436 N N . ARG A 1 315 ? 10.819 -22.985 -22.303 1.00 90.88 315 ARG A N 1
ATOM 2437 C CA . ARG A 1 315 ? 11.621 -23.320 -23.486 1.00 90.88 315 ARG A CA 1
ATOM 2438 C C . ARG A 1 315 ? 12.999 -22.677 -23.488 1.00 90.88 315 ARG A C 1
ATOM 2440 O O . ARG A 1 315 ? 13.155 -21.493 -23.215 1.00 90.88 315 ARG A O 1
ATOM 2447 N N . ARG A 1 316 ? 13.987 -23.441 -23.954 1.00 94.31 316 ARG A N 1
ATOM 2448 C CA . ARG A 1 316 ? 15.317 -22.932 -24.306 1.00 94.31 316 ARG A CA 1
ATOM 2449 C C . ARG A 1 316 ? 15.384 -22.560 -25.785 1.00 94.31 316 ARG A C 1
ATOM 2451 O O . ARG A 1 316 ? 15.036 -23.378 -26.645 1.00 94.31 316 ARG A O 1
ATOM 2458 N N . VAL A 1 317 ? 15.861 -21.356 -26.081 1.00 95.44 317 VAL A N 1
ATOM 2459 C CA . VAL A 1 317 ? 16.108 -20.858 -27.439 1.00 95.44 317 VAL A CA 1
ATOM 2460 C C . VAL A 1 317 ? 17.609 -20.741 -27.647 1.00 95.44 317 VAL A C 1
ATOM 2462 O O . VAL A 1 317 ? 18.284 -19.996 -26.949 1.00 95.44 317 VAL A O 1
ATOM 2465 N N . VAL A 1 318 ? 18.146 -21.485 -28.610 1.00 96.12 318 VAL A N 1
ATOM 2466 C CA . VAL A 1 318 ? 19.563 -21.380 -28.977 1.00 96.12 318 VAL A CA 1
ATOM 2467 C C . VAL A 1 318 ? 19.753 -20.142 -29.845 1.00 96.12 318 VAL A C 1
ATOM 2469 O O . VAL A 1 318 ? 19.076 -20.008 -30.867 1.00 96.12 318 VAL A O 1
ATOM 2472 N N . VAL A 1 319 ? 20.690 -19.277 -29.469 1.00 96.50 319 VAL A N 1
ATOM 2473 C CA . VAL A 1 319 ? 21.097 -18.123 -30.272 1.00 96.50 319 VAL A CA 1
ATOM 2474 C C . VAL A 1 319 ? 22.237 -18.559 -31.191 1.00 96.50 319 VAL A C 1
ATOM 2476 O O . VAL A 1 319 ? 23.214 -19.153 -30.739 1.00 96.50 319 VAL A O 1
ATOM 2479 N N . ARG A 1 320 ? 22.118 -18.306 -32.497 1.00 95.75 320 ARG A N 1
ATOM 2480 C CA . ARG A 1 320 ? 23.158 -18.653 -33.482 1.00 95.75 320 ARG A CA 1
ATOM 2481 C C . ARG A 1 320 ? 23.807 -17.394 -34.020 1.00 95.75 320 ARG A C 1
ATOM 2483 O O . ARG A 1 320 ? 23.085 -16.471 -34.375 1.00 95.75 320 ARG A O 1
ATOM 2490 N N . GLY A 1 321 ? 25.127 -17.378 -34.129 1.00 96.06 321 GLY A N 1
ATOM 2491 C CA . GLY A 1 321 ? 25.860 -16.182 -34.516 1.00 96.06 321 GLY A CA 1
ATOM 2492 C C . GLY A 1 321 ? 27.297 -16.443 -34.911 1.00 96.06 321 GLY A C 1
ATOM 2493 O O . GLY A 1 321 ? 27.780 -17.571 -34.803 1.00 96.06 321 GLY A O 1
ATOM 2494 N N . ASP A 1 322 ? 27.956 -15.370 -35.322 1.00 97.00 322 ASP A N 1
ATOM 2495 C CA . ASP A 1 322 ? 29.325 -15.350 -35.815 1.00 97.00 322 ASP A CA 1
ATOM 2496 C C . ASP A 1 322 ? 30.128 -14.267 -35.077 1.00 97.00 322 ASP A C 1
ATOM 2498 O O . ASP A 1 322 ? 29.588 -13.244 -34.645 1.00 97.00 322 ASP A O 1
ATOM 2502 N N . TRP A 1 323 ? 31.434 -14.490 -34.940 1.00 96.88 323 TRP A N 1
ATOM 2503 C CA . TRP A 1 323 ? 32.362 -13.487 -34.423 1.00 96.88 323 TRP A CA 1
ATOM 2504 C C . TRP A 1 323 ? 32.495 -12.328 -35.421 1.00 96.88 323 TRP A C 1
ATOM 2506 O O . TRP A 1 323 ? 32.758 -12.547 -36.606 1.00 96.88 323 TRP A O 1
ATOM 2516 N N . LEU A 1 324 ? 32.305 -11.097 -34.945 1.00 96.00 324 LEU A N 1
ATOM 2517 C CA . LEU A 1 324 ? 32.558 -9.867 -35.701 1.00 96.00 324 LEU A CA 1
ATOM 2518 C C . LEU A 1 324 ? 34.011 -9.406 -35.544 1.00 96.00 324 LEU A C 1
ATOM 2520 O O . LEU A 1 324 ? 34.593 -8.855 -36.480 1.00 96.00 324 LEU A O 1
ATOM 2524 N N . SER A 1 325 ? 34.591 -9.655 -34.372 1.00 96.06 325 SER A N 1
ATOM 2525 C CA . SER A 1 325 ? 35.991 -9.402 -34.035 1.00 96.06 325 SER A CA 1
ATOM 2526 C C . SER A 1 325 ? 36.476 -10.427 -32.998 1.00 96.06 325 SER A C 1
ATOM 2528 O O . SER A 1 325 ? 35.742 -11.352 -32.655 1.00 96.06 325 SER A O 1
ATOM 2530 N N . GLU A 1 326 ? 37.706 -10.284 -32.500 1.00 96.38 326 GLU A N 1
ATOM 2531 C CA . GLU A 1 326 ? 38.238 -11.128 -31.417 1.00 96.38 326 GLU A CA 1
ATOM 2532 C C . GLU A 1 326 ? 37.511 -10.899 -30.083 1.00 96.38 326 GLU A C 1
ATOM 2534 O O . GLU A 1 326 ? 37.517 -11.784 -29.237 1.00 96.38 326 GLU A O 1
ATOM 2539 N N . THR A 1 327 ? 36.823 -9.767 -29.912 1.00 96.69 327 THR A N 1
ATOM 2540 C CA . THR A 1 327 ? 36.124 -9.410 -28.668 1.00 96.69 327 THR A CA 1
ATOM 2541 C C . THR A 1 327 ? 34.616 -9.253 -28.840 1.00 96.69 327 THR A C 1
ATOM 2543 O O . THR A 1 327 ? 33.915 -9.000 -27.867 1.00 96.69 327 THR A O 1
ATOM 2546 N N . GLU A 1 328 ? 34.084 -9.394 -30.056 1.00 97.44 328 GLU A N 1
ATOM 2547 C CA . GLU A 1 328 ? 32.681 -9.104 -30.360 1.00 97.44 328 GLU A CA 1
ATOM 2548 C C . GLU A 1 328 ? 32.031 -10.259 -31.122 1.00 97.44 328 GLU A C 1
ATOM 2550 O O . GLU A 1 328 ? 32.487 -10.658 -32.198 1.00 97.44 328 GLU A O 1
ATOM 2555 N N . TRP A 1 329 ? 30.919 -10.766 -30.592 1.00 97.50 329 TRP A N 1
ATOM 2556 C CA . TRP A 1 329 ? 30.100 -11.806 -31.205 1.00 97.50 329 TRP A CA 1
ATOM 2557 C C . TRP A 1 329 ? 28.691 -11.293 -31.482 1.00 97.50 329 TRP A C 1
ATOM 2559 O O . TRP A 1 329 ? 28.076 -10.657 -30.625 1.00 97.50 329 TRP A O 1
ATOM 2569 N N . LYS A 1 330 ? 28.143 -11.607 -32.660 1.00 97.31 330 LYS A N 1
ATOM 2570 C CA . LYS A 1 330 ? 26.774 -11.238 -33.030 1.00 97.31 330 LYS A CA 1
ATOM 2571 C C . LYS A 1 330 ? 25.960 -12.461 -33.412 1.00 97.31 330 LYS A C 1
ATOM 2573 O O . LYS A 1 330 ? 26.299 -13.186 -34.346 1.00 97.31 330 LYS A O 1
ATOM 2578 N N . GLY A 1 331 ? 24.842 -12.648 -32.723 1.00 97.00 331 GLY A N 1
ATOM 2579 C CA . GLY A 1 331 ? 23.901 -13.728 -32.952 1.00 97.00 331 GLY A CA 1
ATOM 2580 C C . GLY A 1 331 ? 22.482 -13.272 -33.223 1.00 97.00 331 GLY A C 1
ATOM 2581 O O . GLY A 1 331 ? 22.121 -12.106 -33.103 1.00 97.00 331 GLY A O 1
ATOM 2582 N N . ARG A 1 332 ? 21.662 -14.241 -33.612 1.00 97.25 332 ARG A N 1
ATOM 2583 C CA . ARG A 1 332 ? 20.243 -14.094 -33.888 1.00 97.25 332 ARG A CA 1
ATOM 2584 C C . ARG A 1 332 ? 19.479 -15.234 -33.232 1.00 97.25 332 ARG A C 1
ATOM 2586 O O . ARG A 1 332 ? 19.892 -16.397 -33.292 1.00 97.25 332 ARG A O 1
ATOM 2593 N N . PHE A 1 333 ? 18.345 -14.901 -32.636 1.00 96.06 333 PHE A N 1
ATOM 2594 C CA . PHE A 1 333 ? 17.369 -15.861 -32.136 1.00 96.06 333 PHE A CA 1
ATOM 2595 C C . PHE A 1 333 ? 15.978 -15.513 -32.651 1.00 96.06 333 PHE A C 1
ATOM 2597 O O . PHE A 1 333 ? 15.710 -14.383 -33.052 1.00 96.06 333 PHE A O 1
ATOM 2604 N N . GLU A 1 334 ? 15.102 -16.510 -32.700 1.00 96.00 334 GLU A N 1
ATOM 2605 C CA . GLU A 1 334 ? 13.739 -16.345 -33.189 1.00 96.00 334 GLU A CA 1
ATOM 2606 C C . GLU A 1 334 ? 12.771 -16.878 -32.142 1.00 96.00 334 GLU A C 1
ATOM 2608 O O . GLU A 1 334 ? 12.802 -18.058 -31.775 1.00 96.00 334 GLU A O 1
ATOM 2613 N N . LEU A 1 335 ? 11.931 -15.980 -31.644 1.00 93.50 335 LEU A N 1
ATOM 2614 C CA . LEU A 1 335 ? 10.810 -16.316 -30.792 1.00 93.50 335 LEU A CA 1
ATOM 2615 C C . LEU A 1 335 ? 9.613 -16.667 -31.686 1.00 93.50 335 LEU A C 1
ATOM 2617 O O . LEU A 1 335 ? 9.396 -16.007 -32.705 1.00 93.50 335 LEU A O 1
ATOM 2621 N N . PRO A 1 336 ? 8.837 -17.715 -31.357 1.00 91.44 336 PRO A N 1
ATOM 2622 C CA . PRO A 1 336 ? 7.655 -18.070 -32.138 1.00 91.44 336 PRO A CA 1
ATOM 2623 C C . PRO A 1 336 ? 6.668 -16.892 -32.207 1.00 91.44 336 PRO A C 1
ATOM 2625 O O . PRO A 1 336 ? 6.679 -16.020 -31.353 1.00 91.44 336 PRO A O 1
ATOM 2628 N N . THR A 1 337 ? 5.798 -16.873 -33.215 1.00 86.69 337 THR A N 1
ATOM 2629 C CA . THR A 1 337 ? 4.742 -15.851 -33.397 1.00 86.69 337 THR A CA 1
ATOM 2630 C C . THR A 1 337 ? 3.339 -16.393 -33.107 1.00 86.69 337 THR A C 1
ATOM 2632 O O . THR A 1 337 ? 2.334 -15.806 -33.493 1.00 86.69 337 THR A O 1
ATOM 2635 N N . ASN A 1 338 ? 3.259 -17.567 -32.481 1.00 85.38 338 ASN A N 1
ATOM 2636 C CA . ASN A 1 338 ? 2.022 -18.299 -32.208 1.00 85.38 338 ASN A CA 1
ATOM 2637 C C . ASN A 1 338 ? 1.863 -18.535 -30.697 1.00 85.38 338 ASN A C 1
ATOM 2639 O O . ASN A 1 338 ? 2.677 -18.055 -29.922 1.00 85.38 338 ASN A O 1
ATOM 2643 N N . ALA A 1 339 ? 0.888 -19.349 -30.283 1.00 78.50 339 ALA A N 1
ATOM 2644 C CA . ALA A 1 339 ? 0.637 -19.679 -28.873 1.00 78.50 339 ALA A CA 1
ATOM 2645 C C . ALA A 1 339 ? 1.863 -20.212 -28.091 1.00 78.50 339 ALA A C 1
ATOM 2647 O O . ALA A 1 339 ? 1.880 -20.189 -26.865 1.00 78.50 339 ALA A O 1
ATOM 2648 N N . SER A 1 340 ? 2.914 -20.697 -28.770 1.00 81.06 340 SER A N 1
ATOM 2649 C CA . SER A 1 340 ? 4.176 -21.052 -28.102 1.00 81.06 340 SER A CA 1
ATOM 2650 C C . SER A 1 340 ? 4.944 -19.836 -27.578 1.00 81.06 340 SER A C 1
ATOM 2652 O O . SER A 1 340 ? 5.773 -20.005 -26.694 1.00 81.06 340 SER A O 1
ATOM 2654 N N . TYR A 1 341 ? 4.708 -18.643 -28.124 1.00 84.12 341 TYR A N 1
ATOM 2655 C CA . TYR A 1 341 ? 5.261 -17.384 -27.625 1.00 84.12 341 TYR A CA 1
ATOM 2656 C C . TYR A 1 341 ? 4.640 -17.007 -26.295 1.00 84.12 341 TYR A C 1
ATOM 2658 O O . TYR A 1 341 ? 5.359 -16.658 -25.369 1.00 84.12 341 TYR A O 1
ATOM 2666 N N . ASP A 1 342 ? 3.320 -17.148 -26.191 1.00 72.50 342 ASP A N 1
ATOM 2667 C CA . ASP A 1 342 ? 2.577 -16.827 -24.975 1.00 72.50 342 ASP A CA 1
ATOM 2668 C C . ASP A 1 342 ? 3.059 -17.678 -23.800 1.00 72.50 342 ASP A C 1
ATOM 2670 O O . ASP A 1 342 ? 3.296 -17.160 -22.716 1.00 72.50 342 ASP A O 1
ATOM 2674 N N . ALA A 1 343 ? 3.354 -18.956 -24.052 1.00 75.69 343 ALA A N 1
ATOM 2675 C CA . ALA A 1 343 ? 3.959 -19.833 -23.055 1.00 75.69 343 ALA A CA 1
ATOM 2676 C C . ALA A 1 343 ? 5.387 -19.410 -22.645 1.00 75.69 343 ALA A C 1
ATOM 2678 O O . ALA A 1 343 ? 5.834 -19.752 -21.557 1.00 75.69 343 ALA A O 1
ATOM 2679 N N . MET A 1 344 ? 6.117 -18.700 -23.512 1.00 81.31 344 MET A N 1
ATOM 2680 C CA . MET A 1 344 ? 7.484 -18.222 -23.262 1.00 81.31 344 MET A CA 1
ATOM 2681 C C . MET A 1 344 ? 7.541 -16.845 -22.595 1.00 81.31 344 MET A C 1
ATOM 2683 O O . MET A 1 344 ? 8.645 -16.379 -22.310 1.00 81.31 344 MET A O 1
ATOM 2687 N N . ARG A 1 345 ? 6.394 -16.189 -22.373 1.00 75.00 345 ARG A N 1
ATOM 2688 C CA . ARG A 1 345 ? 6.345 -14.866 -21.750 1.00 75.00 345 ARG A CA 1
ATOM 2689 C C . ARG A 1 345 ? 6.874 -14.897 -20.314 1.00 75.00 345 ARG A C 1
ATOM 2691 O O . ARG A 1 345 ? 6.786 -15.910 -19.624 1.00 75.00 345 ARG A O 1
ATOM 2698 N N . GLY A 1 346 ? 7.403 -13.763 -19.873 1.00 74.31 346 GLY A N 1
ATOM 2699 C CA . GLY A 1 346 ? 8.076 -13.595 -18.591 1.00 74.31 346 GLY A CA 1
ATOM 2700 C C . GLY A 1 346 ? 9.584 -13.429 -18.757 1.00 74.31 346 GLY A C 1
ATOM 2701 O O . GLY A 1 346 ? 10.104 -13.242 -19.858 1.00 74.31 346 GLY A O 1
ATOM 2702 N N . TRP A 1 347 ? 10.302 -13.461 -17.642 1.00 80.44 347 TRP A N 1
ATOM 2703 C CA . TRP A 1 347 ? 11.752 -13.326 -17.656 1.00 80.44 347 TRP A CA 1
ATOM 2704 C C . TRP A 1 347 ? 12.413 -14.571 -18.245 1.00 80.44 347 TRP A C 1
ATOM 2706 O O . TRP A 1 347 ? 12.209 -15.683 -17.762 1.00 80.44 347 TRP A O 1
ATOM 2716 N N . GLY A 1 348 ? 13.233 -14.366 -19.271 1.00 85.19 348 GLY A N 1
ATOM 2717 C CA . GLY A 1 348 ? 14.179 -15.347 -19.770 1.00 85.19 348 GLY A CA 1
ATOM 2718 C C . GLY A 1 348 ? 15.605 -14.975 -19.379 1.00 85.19 348 GLY A C 1
ATOM 2719 O O . GLY A 1 348 ? 15.986 -13.810 -19.451 1.00 85.19 348 GLY A O 1
ATOM 2720 N N . THR A 1 349 ? 16.405 -15.957 -18.989 1.00 90.88 349 THR A N 1
ATOM 2721 C CA . THR A 1 349 ? 17.830 -15.770 -18.701 1.00 90.88 349 THR A CA 1
ATOM 2722 C C . THR A 1 349 ? 18.625 -15.972 -19.982 1.00 90.88 349 THR A C 1
ATOM 2724 O O . THR A 1 349 ? 18.519 -17.019 -20.622 1.00 90.88 349 THR A O 1
ATOM 2727 N N . LEU A 1 350 ? 19.396 -14.968 -20.391 1.00 93.19 350 LEU A N 1
ATOM 2728 C CA . LEU A 1 350 ? 20.320 -15.095 -21.507 1.00 93.19 350 LEU A CA 1
ATOM 2729 C C . LEU A 1 350 ? 21.647 -15.625 -20.969 1.00 93.19 350 LEU A C 1
ATOM 2731 O O . LEU A 1 350 ? 22.451 -14.870 -20.440 1.00 93.19 350 LEU A O 1
ATOM 2735 N N . GLU A 1 351 ? 21.853 -16.927 -21.113 1.00 94.81 351 GLU A N 1
ATOM 2736 C CA . GLU A 1 351 ? 23.085 -17.574 -20.694 1.00 94.81 351 GLU A CA 1
ATOM 2737 C C . GLU A 1 351 ? 24.158 -17.470 -21.776 1.00 94.81 351 GLU A C 1
ATOM 2739 O O . GLU A 1 351 ? 23.920 -17.839 -22.938 1.00 94.81 351 GLU A O 1
ATOM 2744 N N . VAL A 1 352 ? 25.349 -17.028 -21.380 1.00 95.19 352 VAL A N 1
ATOM 2745 C CA . VAL A 1 352 ? 26.512 -16.877 -22.259 1.00 95.19 352 VAL A CA 1
ATOM 2746 C C . VAL A 1 352 ? 27.662 -17.719 -21.718 1.00 95.19 352 VAL A C 1
ATOM 2748 O O . VAL A 1 352 ? 28.165 -17.465 -20.635 1.00 95.19 352 VAL A O 1
ATOM 2751 N N . ALA A 1 353 ? 28.115 -18.706 -22.488 1.00 94.69 353 ALA A N 1
ATOM 2752 C CA . ALA A 1 353 ? 29.371 -19.409 -22.232 1.00 94.69 353 ALA A CA 1
ATOM 2753 C C . ALA A 1 353 ? 30.309 -19.243 -23.428 1.00 94.69 353 ALA A C 1
ATOM 2755 O O . ALA A 1 353 ? 29.943 -19.546 -24.568 1.00 94.69 353 ALA A O 1
ATOM 2756 N N . ALA A 1 354 ? 31.525 -18.779 -23.173 1.00 94.69 354 ALA A N 1
ATOM 2757 C CA . ALA A 1 354 ? 32.546 -18.538 -24.183 1.00 94.69 354 ALA A CA 1
ATOM 2758 C C . ALA A 1 354 ? 33.929 -18.891 -23.622 1.00 94.69 354 ALA A C 1
ATOM 2760 O O . ALA A 1 354 ? 34.072 -19.102 -22.420 1.00 94.69 354 ALA A O 1
ATOM 2761 N N . ARG A 1 355 ? 34.936 -18.988 -24.492 1.00 94.62 355 ARG A N 1
ATOM 2762 C CA . ARG A 1 355 ? 36.313 -19.310 -24.109 1.00 94.62 355 ARG A CA 1
ATOM 2763 C C . ARG A 1 355 ? 37.262 -18.225 -24.614 1.00 94.62 355 ARG A C 1
ATOM 2765 O O . ARG A 1 355 ? 37.130 -17.816 -25.767 1.00 94.62 355 ARG A O 1
ATOM 2772 N N . SER A 1 356 ? 38.190 -17.763 -23.779 1.00 94.75 356 SER A N 1
ATOM 2773 C CA . SER A 1 356 ? 39.231 -16.804 -24.160 1.00 94.75 356 SER A CA 1
ATOM 2774 C C . SER A 1 356 ? 40.218 -17.430 -25.151 1.00 94.75 356 SER A C 1
ATOM 2776 O O . SER A 1 356 ? 40.348 -18.657 -25.229 1.00 94.75 356 SER A O 1
ATOM 2778 N N . ALA A 1 357 ? 40.959 -16.607 -25.896 1.00 93.44 357 ALA A N 1
ATOM 2779 C CA . ALA A 1 357 ? 42.017 -17.089 -26.791 1.00 93.44 357 ALA A CA 1
ATOM 2780 C C . ALA A 1 357 ? 43.129 -17.861 -26.041 1.00 93.44 357 ALA A C 1
ATOM 2782 O O . ALA A 1 357 ? 43.838 -18.678 -26.632 1.00 93.44 357 ALA A O 1
ATOM 2783 N N . GLU A 1 358 ? 43.254 -17.643 -24.728 1.00 92.06 358 GLU A N 1
ATOM 2784 C CA . GLU A 1 358 ? 44.203 -18.321 -23.837 1.00 92.06 358 GLU A CA 1
ATOM 2785 C C . GLU A 1 358 ? 43.665 -19.636 -23.245 1.00 92.06 358 GLU A C 1
ATOM 2787 O O . GLU A 1 358 ? 44.398 -20.360 -22.562 1.00 92.06 358 GLU A O 1
ATOM 2792 N N . GLY A 1 359 ? 42.411 -19.981 -23.558 1.00 90.88 359 GLY A N 1
ATOM 2793 C CA . GLY A 1 359 ? 41.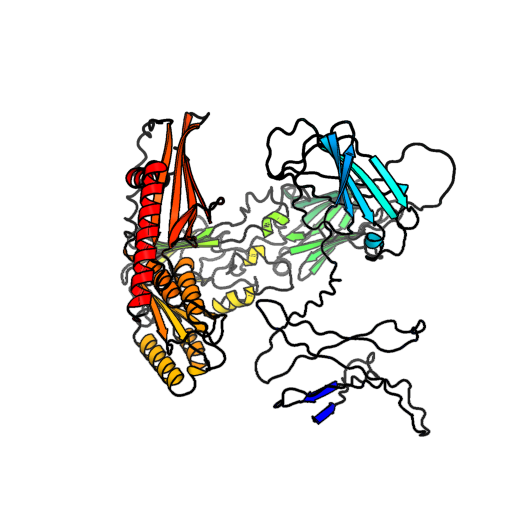767 -21.237 -23.191 1.00 90.88 359 GLY A CA 1
ATOM 2794 C C . GLY A 1 359 ? 40.956 -21.204 -21.895 1.00 90.88 359 GLY A C 1
ATOM 2795 O O . GLY A 1 359 ? 40.482 -22.263 -21.484 1.00 90.88 359 GLY A O 1
ATOM 2796 N N . GLU A 1 360 ? 40.785 -20.038 -21.272 1.00 90.31 360 GLU A N 1
ATOM 2797 C CA . GLU A 1 360 ? 39.969 -19.864 -20.062 1.00 90.31 360 GLU A CA 1
ATOM 2798 C C . GLU A 1 360 ? 38.493 -19.832 -20.440 1.00 90.31 360 GLU A C 1
ATOM 2800 O O . GLU A 1 360 ? 38.118 -19.224 -21.441 1.00 90.31 360 GLU A O 1
ATOM 2805 N N . GLU A 1 361 ? 37.642 -20.486 -19.663 1.00 91.06 361 GLU A N 1
ATOM 2806 C CA . GLU A 1 361 ? 36.199 -20.385 -19.858 1.00 91.06 361 GLU A CA 1
ATOM 2807 C C . GLU A 1 361 ? 35.667 -19.158 -19.119 1.00 91.06 361 GLU A C 1
ATOM 2809 O O . GLU A 1 361 ? 36.224 -18.747 -18.103 1.00 91.06 361 GLU A O 1
ATOM 2814 N N . LEU A 1 362 ? 34.627 -18.544 -19.679 1.00 88.50 362 LEU A N 1
ATOM 2815 C CA . LEU A 1 362 ? 33.891 -17.487 -19.006 1.00 88.50 362 LEU A CA 1
ATOM 2816 C C . LEU A 1 362 ? 33.331 -18.032 -17.695 1.00 88.50 362 LEU A C 1
ATOM 2818 O O . LEU A 1 362 ? 32.790 -19.139 -17.684 1.00 88.50 362 LEU A O 1
ATOM 2822 N N . ASP A 1 363 ? 33.490 -17.252 -16.636 1.00 83.50 363 ASP A N 1
ATOM 2823 C CA . ASP A 1 363 ? 33.117 -17.643 -15.291 1.00 83.50 363 ASP A CA 1
ATOM 2824 C C . ASP A 1 363 ? 32.372 -16.499 -14.611 1.00 83.50 363 ASP A C 1
ATOM 2826 O O . ASP A 1 363 ? 32.904 -15.399 -14.454 1.00 83.50 363 ASP A O 1
ATOM 2830 N N . ALA A 1 364 ? 31.107 -16.746 -14.290 1.00 76.50 364 ALA A N 1
ATOM 2831 C CA . ALA A 1 364 ? 30.234 -15.763 -13.668 1.00 76.50 364 ALA A CA 1
ATOM 2832 C C . ALA A 1 364 ? 30.518 -15.577 -12.170 1.00 76.50 364 ALA A C 1
ATOM 2834 O O . ALA A 1 364 ? 30.198 -14.513 -11.636 1.00 76.50 364 ALA A O 1
ATOM 2835 N N . ASP A 1 365 ? 31.103 -16.584 -11.513 1.00 77.50 365 ASP A N 1
ATOM 2836 C CA . ASP A 1 365 ? 31.462 -16.546 -10.099 1.00 77.50 365 ASP A CA 1
ATOM 2837 C C . ASP A 1 365 ? 32.884 -17.095 -9.899 1.00 77.50 365 ASP A C 1
ATOM 2839 O O . ASP A 1 365 ? 33.070 -18.308 -9.792 1.00 77.50 365 ASP A O 1
ATOM 2843 N N . PRO A 1 366 ? 33.899 -16.216 -9.806 1.00 70.88 366 PRO A N 1
ATOM 2844 C CA . PRO A 1 366 ? 35.288 -16.639 -9.667 1.00 70.88 366 PRO A CA 1
ATOM 2845 C C . PRO A 1 366 ? 35.590 -17.340 -8.329 1.00 70.88 366 PRO A C 1
ATOM 2847 O O . PRO A 1 366 ? 36.733 -17.756 -8.116 1.00 70.88 366 PRO A O 1
ATOM 2850 N N . GLU A 1 367 ? 34.629 -17.423 -7.398 1.00 72.88 367 GLU A N 1
ATOM 2851 C CA . GLU A 1 367 ? 34.767 -18.175 -6.146 1.00 72.88 367 GLU A CA 1
ATOM 2852 C C . GLU A 1 367 ? 34.462 -19.676 -6.302 1.00 72.88 367 GLU A C 1
ATOM 2854 O O . GLU A 1 367 ? 34.815 -20.458 -5.412 1.00 72.88 367 GLU A O 1
ATOM 2859 N N . GLU A 1 368 ? 33.852 -20.106 -7.412 1.00 75.62 368 GLU A N 1
ATOM 2860 C CA . GLU A 1 368 ? 33.589 -21.519 -7.691 1.00 75.62 368 GLU A CA 1
ATOM 2861 C C . GLU A 1 368 ? 34.703 -22.183 -8.525 1.00 75.62 368 GLU A C 1
ATOM 2863 O O . GLU A 1 368 ? 35.319 -21.590 -9.402 1.00 75.62 368 GLU A O 1
ATOM 2868 N N . ASP A 1 369 ? 34.971 -23.467 -8.261 1.00 72.81 369 ASP A N 1
ATOM 2869 C CA . ASP A 1 369 ? 36.038 -24.225 -8.941 1.00 72.81 369 ASP A CA 1
ATOM 2870 C C . ASP A 1 369 ? 35.682 -24.615 -10.401 1.00 72.81 369 ASP A C 1
ATOM 2872 O O . ASP A 1 369 ? 36.522 -25.165 -11.124 1.00 72.81 369 ASP A O 1
ATOM 2876 N N . GLU A 1 370 ? 34.439 -24.386 -10.843 1.00 80.31 370 GLU A N 1
ATOM 2877 C CA . GLU A 1 370 ? 33.932 -24.753 -12.171 1.00 80.31 370 GLU A CA 1
ATOM 2878 C C . GLU A 1 370 ? 33.451 -23.516 -12.934 1.00 80.31 370 GLU A C 1
ATOM 2880 O O . GLU A 1 370 ? 32.601 -22.786 -12.445 1.00 80.31 370 GLU A O 1
ATOM 2885 N N . ALA A 1 371 ? 33.928 -23.337 -14.170 1.00 80.25 371 ALA A N 1
ATOM 2886 C CA . ALA A 1 371 ? 33.536 -22.206 -15.002 1.00 80.25 371 ALA A CA 1
ATOM 2887 C C . ALA A 1 371 ? 32.018 -22.159 -15.236 1.00 80.25 371 ALA A C 1
ATOM 2889 O O . ALA A 1 371 ? 31.427 -23.088 -15.811 1.00 80.25 371 ALA A O 1
ATOM 2890 N N . GLN A 1 372 ? 31.395 -21.055 -14.825 1.00 86.56 372 GLN A N 1
ATOM 2891 C CA . GLN A 1 372 ? 29.957 -20.858 -14.943 1.00 86.56 372 GLN A CA 1
ATOM 2892 C C . GLN A 1 372 ? 29.581 -19.939 -16.116 1.00 86.56 372 GLN A C 1
ATOM 2894 O O . GLN A 1 372 ? 30.196 -18.892 -16.309 1.00 86.56 372 GLN A O 1
ATOM 2899 N N . PRO A 1 373 ? 28.527 -20.259 -16.894 1.00 88.81 373 PRO A N 1
ATOM 2900 C CA . PRO A 1 373 ? 28.005 -19.315 -17.879 1.00 88.81 373 PRO A CA 1
ATOM 2901 C C . PRO A 1 373 ? 27.546 -18.016 -17.200 1.00 88.81 373 PRO A C 1
ATOM 2903 O O . PRO A 1 373 ? 26.938 -18.065 -16.135 1.00 88.81 373 PRO A O 1
ATOM 2906 N N . ASP A 1 374 ? 27.724 -16.867 -17.858 1.00 87.75 374 ASP A N 1
ATOM 2907 C CA . ASP A 1 374 ? 27.098 -15.613 -17.427 1.00 87.75 374 ASP A CA 1
ATOM 2908 C C . ASP A 1 374 ? 25.581 -15.772 -17.529 1.00 87.75 374 ASP A C 1
ATOM 2910 O O . ASP A 1 374 ? 25.032 -15.909 -18.627 1.00 87.75 374 ASP A O 1
ATOM 2914 N N . THR A 1 375 ? 24.916 -15.771 -16.375 1.00 86.81 375 THR A N 1
ATOM 2915 C CA . THR A 1 375 ? 23.456 -15.796 -16.240 1.00 86.81 375 THR A CA 1
ATOM 2916 C C . THR A 1 375 ? 22.898 -14.495 -15.662 1.00 86.81 375 THR A C 1
ATOM 2918 O O . THR A 1 375 ? 21.718 -14.435 -15.316 1.00 86.81 375 THR A O 1
ATOM 2921 N N . ALA A 1 376 ? 23.720 -13.450 -15.531 1.00 82.31 376 ALA A N 1
ATOM 2922 C CA . ALA A 1 376 ? 23.317 -12.174 -14.942 1.00 82.31 376 ALA A CA 1
ATOM 2923 C C . ALA A 1 376 ? 22.337 -11.412 -15.846 1.00 82.31 376 ALA A C 1
ATOM 2925 O O . ALA A 1 376 ? 21.543 -10.593 -15.382 1.00 82.31 376 ALA A O 1
ATOM 2926 N N . THR A 1 377 ? 22.360 -11.690 -17.152 1.00 84.12 377 THR A N 1
ATOM 2927 C CA . THR A 1 377 ? 21.486 -11.016 -18.113 1.00 84.12 377 THR A CA 1
ATOM 2928 C C . THR A 1 377 ? 20.106 -11.669 -18.167 1.00 84.12 377 THR A C 1
ATOM 2930 O O . THR A 1 377 ? 19.950 -12.813 -18.599 1.00 84.12 377 THR A O 1
ATOM 2933 N N . ARG A 1 378 ? 19.068 -10.904 -17.813 1.00 84.81 378 ARG A N 1
ATOM 2934 C CA . ARG A 1 378 ? 17.661 -11.306 -17.946 1.00 84.81 378 ARG A CA 1
ATOM 2935 C C . ARG A 1 378 ? 16.955 -10.432 -18.979 1.00 84.81 378 ARG A C 1
ATOM 2937 O O . ARG A 1 378 ? 17.072 -9.211 -18.960 1.00 84.81 378 ARG A O 1
ATOM 2944 N N . LEU A 1 379 ? 16.200 -11.061 -19.873 1.00 84.88 379 LEU A N 1
ATOM 2945 C CA . LEU A 1 379 ? 15.368 -10.411 -20.883 1.00 84.88 379 LEU A CA 1
ATOM 2946 C C . LEU A 1 379 ? 13.899 -10.667 -20.556 1.00 84.88 379 LEU A C 1
ATOM 2948 O O . LEU A 1 379 ? 13.517 -11.805 -20.300 1.00 84.88 379 LEU A O 1
ATOM 2952 N N . LEU A 1 380 ? 13.053 -9.642 -20.607 1.00 83.38 380 LEU A N 1
ATOM 2953 C CA . LEU A 1 380 ? 11.609 -9.842 -20.514 1.00 83.38 380 LEU A CA 1
ATOM 2954 C C . LEU A 1 380 ? 11.083 -10.269 -21.887 1.00 83.38 380 LEU A C 1
ATOM 2956 O O . LEU A 1 380 ? 11.084 -9.477 -22.821 1.00 83.38 380 LEU A O 1
ATOM 2960 N N . VAL A 1 381 ? 10.656 -11.519 -22.036 1.00 83.00 381 VAL A N 1
ATOM 2961 C CA . VAL A 1 381 ? 9.989 -12.012 -23.247 1.00 83.00 381 VAL A CA 1
ATOM 2962 C C . VAL A 1 381 ? 8.492 -11.750 -23.107 1.00 83.00 381 VAL A C 1
ATOM 2964 O O . VAL A 1 381 ? 7.902 -12.117 -22.097 1.00 83.00 381 VAL A O 1
ATOM 2967 N N . GLY A 1 382 ? 7.850 -11.137 -24.098 1.00 79.94 382 GLY A N 1
ATOM 2968 C CA . GLY A 1 382 ? 6.405 -10.869 -24.061 1.00 79.94 382 GLY A CA 1
ATOM 2969 C C . GLY A 1 382 ? 6.048 -9.408 -24.281 1.00 79.94 382 GLY A C 1
ATOM 2970 O O . GLY A 1 382 ? 6.895 -8.608 -24.647 1.00 79.94 382 GLY A O 1
ATOM 2971 N N . GLY A 1 383 ? 4.780 -9.069 -24.058 1.00 71.44 383 GLY A N 1
ATOM 2972 C CA . GLY A 1 383 ? 4.367 -7.701 -23.747 1.00 71.44 383 GLY A CA 1
ATOM 2973 C C . GLY A 1 383 ? 4.307 -7.516 -22.232 1.00 71.44 383 GLY A C 1
ATOM 2974 O O . GLY A 1 383 ? 4.263 -8.498 -21.489 1.00 71.44 383 GLY A O 1
ATOM 2975 N N . LEU A 1 384 ? 4.282 -6.267 -21.775 1.00 71.62 384 LEU A N 1
ATOM 2976 C CA . LEU A 1 384 ? 3.866 -5.978 -20.403 1.00 71.62 384 LEU A CA 1
ATOM 2977 C C . LEU A 1 384 ? 2.430 -6.475 -20.244 1.00 71.62 384 LEU A C 1
ATOM 2979 O O . LEU A 1 384 ? 1.622 -6.210 -21.144 1.00 71.62 384 LEU A O 1
ATOM 2983 N N . PRO A 1 385 ? 2.088 -7.206 -19.174 1.00 74.25 385 PRO A N 1
ATOM 2984 C CA . PRO A 1 385 ? 0.717 -7.624 -19.020 1.00 74.25 385 PRO A CA 1
ATOM 2985 C C . PRO A 1 385 ? -0.149 -6.381 -18.827 1.00 74.25 385 PRO A C 1
ATOM 2987 O O . PRO A 1 385 ? 0.283 -5.313 -18.376 1.00 74.25 385 PRO A O 1
ATOM 2990 N N . THR A 1 386 ? -1.380 -6.511 -19.295 1.00 84.00 386 THR A N 1
ATOM 2991 C CA . THR A 1 386 ? -2.344 -5.430 -19.184 1.00 84.00 386 THR A CA 1
ATOM 2992 C C . THR A 1 386 ? -2.777 -5.344 -17.735 1.00 84.00 386 THR A C 1
ATOM 2994 O O . THR A 1 386 ? -3.133 -6.360 -17.148 1.00 84.00 386 THR A O 1
ATOM 2997 N N . ILE A 1 387 ? -2.756 -4.137 -17.185 1.00 87.06 387 ILE A N 1
ATOM 2998 C CA . ILE A 1 387 ? -3.279 -3.832 -15.857 1.00 87.06 387 ILE A CA 1
ATOM 2999 C C . ILE A 1 387 ? -4.383 -2.793 -15.972 1.00 87.06 387 ILE A C 1
ATOM 3001 O O . ILE A 1 387 ? -4.386 -1.982 -16.904 1.00 87.06 387 ILE A O 1
ATOM 3005 N N . LEU A 1 388 ? -5.297 -2.807 -15.009 1.00 90.31 388 LEU A N 1
ATOM 3006 C CA . LEU A 1 388 ? -6.250 -1.732 -14.800 1.00 90.31 388 LEU A CA 1
ATOM 3007 C C . LEU A 1 388 ? -5.527 -0.611 -14.047 1.00 90.31 388 LEU A C 1
ATOM 3009 O O . LEU A 1 388 ? -5.148 -0.771 -12.893 1.00 90.31 388 LEU A O 1
ATOM 3013 N N . GLU A 1 389 ? -5.261 0.505 -14.717 1.00 89.88 389 GLU A N 1
ATOM 3014 C CA . GLU A 1 389 ? -4.481 1.617 -14.160 1.00 89.88 389 GLU A CA 1
ATOM 3015 C C . GLU A 1 389 ? -5.330 2.560 -13.321 1.00 89.88 389 GLU A C 1
ATOM 3017 O O . GLU A 1 389 ? -4.863 3.095 -12.314 1.00 89.88 389 GLU A O 1
ATOM 3022 N N . GLU A 1 390 ? -6.556 2.797 -13.775 1.00 93.75 390 GLU A N 1
ATOM 3023 C CA . GLU A 1 390 ? -7.482 3.750 -13.184 1.00 93.75 390 GLU A CA 1
ATOM 3024 C C . GLU A 1 390 ? -8.907 3.210 -13.313 1.00 93.75 390 GLU A C 1
ATOM 3026 O O . GLU A 1 390 ? -9.336 2.827 -14.404 1.00 93.75 390 GLU A O 1
ATOM 3031 N N . LEU A 1 391 ? -9.644 3.219 -12.207 1.00 95.00 391 LEU A N 1
ATOM 3032 C CA . LEU A 1 391 ? -11.078 2.974 -12.159 1.00 95.00 391 LEU A CA 1
ATOM 3033 C C . LEU A 1 391 ? -11.749 4.168 -11.500 1.00 95.00 391 LEU A C 1
ATOM 3035 O O . LEU A 1 391 ? -11.466 4.493 -10.347 1.00 95.00 391 LEU A O 1
ATOM 3039 N N . ARG A 1 392 ? -12.681 4.797 -12.207 1.00 95.75 392 ARG A N 1
ATOM 3040 C CA . ARG A 1 392 ? -13.489 5.902 -11.695 1.00 95.75 392 ARG A CA 1
ATOM 3041 C C . ARG A 1 392 ? -14.957 5.554 -11.749 1.00 95.75 392 ARG A C 1
ATOM 3043 O O . ARG A 1 392 ? -15.436 5.008 -12.737 1.00 95.75 392 ARG A O 1
ATOM 3050 N N . VAL A 1 393 ? -15.692 5.918 -10.708 1.00 94.69 393 VAL A N 1
ATOM 3051 C CA . VAL A 1 393 ? -17.153 5.880 -10.722 1.00 94.69 393 VAL A CA 1
ATOM 3052 C C . VAL A 1 393 ? -17.672 7.278 -10.481 1.00 94.69 393 VAL A C 1
ATOM 3054 O O . VAL A 1 393 ? -17.320 7.918 -9.494 1.00 94.69 393 VAL A O 1
ATOM 3057 N N . LEU A 1 394 ? -18.510 7.751 -11.398 1.00 95.62 394 LEU A N 1
ATOM 3058 C CA . LEU A 1 394 ? -19.089 9.080 -11.375 1.00 95.62 394 LEU A CA 1
ATOM 3059 C C . LEU A 1 394 ? -20.595 9.014 -11.136 1.00 95.62 394 LEU A C 1
ATOM 3061 O O . LEU A 1 394 ? -21.291 8.225 -11.775 1.00 95.62 394 LEU A O 1
ATOM 3065 N N . THR A 1 395 ? -21.119 9.902 -10.296 1.00 94.06 395 THR A N 1
ATOM 3066 C CA . THR A 1 395 ? -22.564 10.119 -10.121 1.00 94.06 395 THR A CA 1
ATOM 3067 C C . THR A 1 395 ? -22.863 11.600 -10.297 1.00 94.06 395 THR A C 1
ATOM 3069 O O . THR A 1 395 ? -22.110 12.452 -9.844 1.00 94.06 395 THR A O 1
ATOM 3072 N N . GLY A 1 396 ? -23.893 11.942 -11.076 1.00 93.31 396 GLY A N 1
ATOM 3073 C CA . GLY A 1 396 ? -24.169 13.350 -11.403 1.00 93.31 396 GLY A CA 1
ATOM 3074 C C . GLY A 1 396 ? -23.042 14.086 -12.155 1.00 93.31 396 GLY A C 1
ATOM 3075 O O . GLY A 1 396 ? -23.131 15.297 -12.327 1.00 93.31 396 GLY A O 1
ATOM 3076 N N . GLY A 1 397 ? -22.017 13.370 -12.635 1.00 92.38 397 GLY A N 1
ATOM 3077 C CA . GLY A 1 397 ? -20.813 13.939 -13.253 1.00 92.38 397 GLY A CA 1
ATOM 3078 C C . GLY A 1 397 ? -19.643 14.168 -12.288 1.00 92.38 397 GLY A C 1
ATOM 3079 O O . GLY A 1 397 ? -18.566 14.537 -12.749 1.00 92.38 397 GLY A O 1
ATOM 3080 N N . GLU A 1 398 ? -19.826 13.923 -10.992 1.00 92.38 398 GLU A N 1
ATOM 3081 C CA . GLU A 1 398 ? -18.791 14.027 -9.957 1.00 92.38 398 GLU A CA 1
ATOM 3082 C C . GLU A 1 398 ? -18.235 12.638 -9.623 1.00 92.38 398 GLU A C 1
ATOM 3084 O O . GLU A 1 398 ? -18.973 11.653 -9.656 1.00 92.38 398 GLU A O 1
ATOM 3089 N N . SER A 1 399 ? -16.931 12.543 -9.351 1.00 91.44 399 SER A N 1
ATOM 3090 C CA . SER A 1 399 ? -16.250 11.276 -9.055 1.00 91.44 399 SER A CA 1
ATOM 3091 C C . SER A 1 399 ? -16.550 10.857 -7.617 1.00 91.44 399 SER A C 1
ATOM 3093 O O . SER A 1 399 ? -16.070 11.496 -6.693 1.00 91.44 399 SER A O 1
ATOM 3095 N N . VAL A 1 400 ? -17.315 9.782 -7.423 1.00 87.88 400 VAL A N 1
ATOM 3096 C CA . VAL A 1 400 ? -17.596 9.223 -6.086 1.00 87.88 400 VAL A CA 1
ATOM 3097 C C . VAL A 1 400 ? -16.616 8.126 -5.684 1.00 87.88 400 VAL A C 1
ATOM 3099 O O . VAL A 1 400 ? -16.524 7.761 -4.516 1.00 87.88 400 VAL A O 1
ATOM 3102 N N . TYR A 1 401 ? -15.880 7.593 -6.653 1.00 90.38 401 TYR A N 1
ATOM 3103 C CA . TYR A 1 401 ? -14.783 6.664 -6.438 1.00 90.38 401 TYR A CA 1
ATOM 3104 C C . TYR A 1 401 ? -13.719 6.903 -7.504 1.00 90.38 401 TYR A C 1
ATOM 3106 O O . TYR A 1 401 ? -14.047 7.079 -8.678 1.00 90.38 401 TYR A O 1
ATOM 3114 N N . GLU A 1 402 ? -12.458 6.881 -7.105 1.00 91.50 402 GLU A N 1
ATOM 3115 C CA . GLU A 1 402 ? -11.301 6.857 -7.990 1.00 91.50 402 GLU A CA 1
ATOM 3116 C C . GLU A 1 402 ? -10.242 5.953 -7.363 1.00 91.50 402 GLU A C 1
ATOM 3118 O O . GLU A 1 402 ? -9.730 6.246 -6.288 1.00 91.50 402 GLU A O 1
ATOM 3123 N N . GLY A 1 403 ? -9.940 4.834 -8.008 1.00 88.12 403 GLY A N 1
ATOM 3124 C CA . GLY A 1 403 ? -8.801 3.987 -7.689 1.00 88.12 403 GLY A CA 1
ATOM 3125 C C . GLY A 1 403 ? -7.766 4.141 -8.789 1.00 88.12 403 GLY A C 1
ATOM 3126 O O . GLY A 1 403 ? -8.096 3.930 -9.952 1.00 88.12 403 GLY A O 1
ATOM 3127 N N . ARG A 1 404 ? -6.535 4.509 -8.442 1.00 90.44 404 ARG A N 1
ATOM 3128 C CA . ARG A 1 404 ? -5.446 4.703 -9.396 1.00 90.44 404 ARG A CA 1
ATOM 3129 C C . ARG A 1 404 ? -4.160 4.086 -8.879 1.00 90.44 404 ARG A C 1
ATOM 3131 O O . ARG A 1 404 ? -3.740 4.355 -7.757 1.00 90.44 404 ARG A O 1
ATOM 3138 N N . TRP A 1 405 ? -3.490 3.317 -9.724 1.00 82.75 405 TRP A N 1
ATOM 3139 C CA . TRP A 1 405 ? -2.149 2.836 -9.423 1.00 82.75 405 TRP A CA 1
ATOM 3140 C C . TRP A 1 405 ? -1.115 3.944 -9.660 1.00 82.75 405 TRP A C 1
ATOM 3142 O O . TRP A 1 405 ? -0.946 4.449 -10.775 1.00 82.75 405 TRP A O 1
ATOM 3152 N N . THR A 1 406 ? -0.412 4.334 -8.599 1.00 80.06 406 THR A N 1
ATOM 3153 C CA . THR A 1 406 ? 0.730 5.255 -8.626 1.00 80.06 406 THR A CA 1
ATOM 3154 C C . THR A 1 406 ? 2.030 4.503 -8.360 1.00 80.06 406 THR A C 1
ATOM 3156 O O . THR A 1 406 ? 2.032 3.330 -7.985 1.00 80.06 406 THR A O 1
ATOM 3159 N N . GLY A 1 407 ? 3.170 5.139 -8.650 1.00 68.56 407 GLY A N 1
ATOM 3160 C CA . GLY A 1 407 ? 4.466 4.462 -8.553 1.00 68.56 407 GLY A CA 1
ATOM 3161 C C . GLY A 1 407 ? 4.601 3.291 -9.531 1.00 68.56 407 GLY A C 1
ATOM 3162 O O . GLY A 1 407 ? 5.313 2.334 -9.261 1.00 68.56 407 GLY A O 1
ATOM 3163 N N . ARG A 1 408 ? 3.905 3.323 -10.669 1.00 65.44 408 ARG A N 1
ATOM 3164 C CA . ARG A 1 408 ? 4.197 2.376 -11.746 1.00 65.44 408 ARG A CA 1
ATOM 3165 C C . ARG A 1 408 ? 5.577 2.685 -12.334 1.00 65.44 408 ARG A C 1
ATOM 3167 O O . ARG A 1 408 ? 5.923 3.868 -12.449 1.00 65.44 408 ARG A O 1
ATOM 3174 N N . PRO A 1 409 ? 6.337 1.664 -12.758 1.00 55.62 409 PRO A N 1
ATOM 3175 C CA . PRO A 1 409 ? 7.402 1.873 -13.716 1.00 55.62 409 PRO A CA 1
ATOM 3176 C C . PRO A 1 409 ? 6.826 2.633 -14.907 1.00 55.62 409 PRO A C 1
ATOM 3178 O O . PRO A 1 409 ? 5.864 2.186 -15.529 1.00 55.62 409 PRO A O 1
ATOM 3181 N N . ASP A 1 410 ? 7.343 3.826 -15.182 1.00 62.28 410 ASP A N 1
ATOM 3182 C CA . ASP A 1 410 ? 7.019 4.501 -16.429 1.00 62.28 410 ASP A CA 1
ATOM 3183 C C . ASP A 1 410 ? 7.728 3.714 -17.527 1.00 62.28 410 ASP A C 1
ATOM 3185 O O . ASP A 1 410 ? 8.914 3.906 -17.775 1.00 62.28 410 ASP A O 1
ATOM 3189 N N . PHE A 1 411 ? 7.013 2.767 -18.135 1.00 56.38 411 PHE A N 1
ATOM 3190 C CA . PHE A 1 411 ? 7.579 1.888 -19.150 1.00 56.38 411 PHE A CA 1
ATOM 3191 C C . PHE A 1 411 ? 8.031 2.640 -20.409 1.00 56.38 411 PHE A C 1
ATOM 3193 O O . PHE A 1 411 ? 8.845 2.121 -21.173 1.00 56.38 411 PHE A O 1
ATOM 3200 N N . GLU A 1 412 ? 7.564 3.877 -20.605 1.00 54.72 412 GLU A N 1
ATOM 3201 C CA . GLU A 1 412 ? 8.057 4.765 -21.655 1.00 54.72 412 GLU A CA 1
ATOM 3202 C C . GLU A 1 412 ? 9.332 5.516 -21.225 1.00 54.72 412 GLU A C 1
ATOM 3204 O O . GLU A 1 412 ? 10.189 5.775 -22.072 1.00 54.72 412 GLU A O 1
ATOM 3209 N N . ALA A 1 413 ? 9.511 5.794 -19.925 1.00 52.31 413 ALA A N 1
ATOM 3210 C CA . ALA A 1 413 ? 10.740 6.348 -19.330 1.00 52.31 413 ALA A CA 1
ATOM 3211 C C . ALA A 1 413 ? 11.744 5.294 -18.802 1.00 52.31 413 ALA A C 1
ATOM 3213 O O . ALA A 1 413 ? 12.840 5.652 -18.353 1.00 52.31 413 ALA A O 1
ATOM 3214 N N . LEU A 1 414 ? 11.418 4.002 -18.931 1.00 50.78 414 LEU A N 1
ATOM 3215 C CA . LEU A 1 414 ? 12.293 2.855 -18.667 1.00 50.78 414 LEU A CA 1
ATOM 3216 C C . LEU A 1 414 ? 13.622 2.834 -19.419 1.00 50.78 414 LEU A C 1
ATOM 3218 O O . LEU A 1 414 ? 14.501 2.113 -18.945 1.00 50.78 414 LEU A O 1
ATOM 3222 N N . PRO A 1 415 ? 13.842 3.607 -20.504 1.00 44.44 415 PRO A N 1
ATOM 3223 C CA . PRO A 1 415 ? 15.165 3.802 -21.051 1.00 44.44 415 PRO A CA 1
ATOM 3224 C C . PRO A 1 415 ? 16.170 4.448 -20.070 1.00 44.44 415 PRO A C 1
ATOM 3226 O O . PRO A 1 415 ? 17.017 5.185 -20.508 1.00 44.44 415 PRO A O 1
ATOM 3229 N N . SER A 1 416 ? 16.101 4.300 -18.749 1.00 46.66 416 SER A N 1
ATOM 3230 C CA . SER A 1 416 ? 17.124 4.823 -17.824 1.00 46.66 416 SER A CA 1
ATOM 3231 C C . SER A 1 416 ? 17.293 3.987 -16.557 1.00 46.66 416 SER A C 1
ATOM 3233 O O . SER A 1 416 ? 17.919 4.423 -15.583 1.00 46.66 416 SER A O 1
ATOM 3235 N N . TRP A 1 417 ? 16.665 2.809 -16.507 1.00 41.66 417 TRP A N 1
ATOM 3236 C CA . TRP A 1 417 ? 16.540 2.027 -15.282 1.00 41.66 417 TRP A CA 1
ATOM 3237 C C . TRP A 1 417 ? 17.414 0.777 -15.382 1.00 41.66 417 TRP A C 1
ATOM 3239 O O . TRP A 1 417 ? 17.090 -0.166 -16.095 1.00 41.66 417 TRP A O 1
ATOM 3249 N N . ALA A 1 418 ? 18.511 0.749 -14.620 1.00 51.75 418 ALA A N 1
ATOM 3250 C CA . ALA A 1 418 ? 19.198 -0.500 -14.305 1.00 51.75 418 ALA A CA 1
ATOM 3251 C C . ALA A 1 418 ? 18.242 -1.436 -13.537 1.00 51.75 418 ALA A C 1
ATOM 3253 O O . ALA A 1 418 ? 17.368 -0.951 -12.814 1.00 51.75 418 ALA A O 1
ATOM 3254 N N . HIS A 1 419 ? 18.432 -2.757 -13.646 1.00 49.28 419 HIS A N 1
ATOM 3255 C CA . HIS A 1 419 ? 17.599 -3.798 -13.011 1.00 49.28 419 HIS A CA 1
ATOM 3256 C C . HIS A 1 419 ? 17.232 -3.479 -11.543 1.00 49.28 419 HIS A C 1
ATOM 3258 O O . HIS A 1 419 ? 16.082 -3.633 -11.143 1.00 49.28 419 HIS A O 1
ATOM 3264 N N . ALA A 1 420 ? 18.175 -2.917 -10.775 1.00 51.16 420 ALA A N 1
ATOM 3265 C CA . ALA A 1 420 ? 17.987 -2.511 -9.379 1.00 51.16 420 ALA A CA 1
ATOM 3266 C C . ALA A 1 420 ? 16.873 -1.464 -9.141 1.00 51.16 420 ALA A C 1
ATOM 3268 O O . ALA A 1 420 ? 16.302 -1.424 -8.058 1.00 51.16 420 ALA A O 1
ATOM 3269 N N . LYS A 1 421 ? 16.520 -0.627 -10.129 1.00 51.56 421 LYS A N 1
ATOM 3270 C CA . LYS A 1 421 ? 15.446 0.374 -9.982 1.00 51.56 421 LYS A CA 1
ATOM 3271 C C . LYS A 1 421 ? 14.047 -0.184 -10.214 1.00 51.56 421 LYS A C 1
ATOM 3273 O O . LYS A 1 421 ? 13.099 0.362 -9.665 1.00 51.56 421 LYS A O 1
ATOM 3278 N N . VAL A 1 422 ? 13.899 -1.252 -11.001 1.00 52.03 422 VAL A N 1
ATOM 3279 C CA . VAL A 1 422 ? 12.588 -1.891 -11.225 1.00 52.03 422 VAL A CA 1
ATOM 3280 C C . VAL A 1 422 ? 12.086 -2.556 -9.935 1.00 52.03 422 VAL A C 1
ATOM 3282 O O . VAL A 1 422 ? 10.885 -2.576 -9.687 1.00 52.03 422 VAL A O 1
ATOM 3285 N N . GLU A 1 423 ? 13.002 -3.019 -9.078 1.00 53.03 423 GLU A N 1
ATOM 3286 C CA . GLU A 1 423 ? 12.688 -3.622 -7.774 1.00 53.03 423 GLU A CA 1
ATOM 3287 C C . GLU A 1 423 ? 12.308 -2.592 -6.690 1.00 53.03 423 GLU A C 1
ATOM 3289 O O . GLU A 1 423 ? 11.588 -2.930 -5.751 1.00 53.03 423 GLU A O 1
ATOM 3294 N N . GLU A 1 424 ? 12.737 -1.328 -6.812 1.00 54.31 424 GLU A N 1
ATOM 3295 C CA . GLU A 1 424 ? 12.463 -0.288 -5.804 1.00 54.31 424 GLU A CA 1
ATOM 3296 C C . GLU A 1 424 ? 11.071 0.349 -5.926 1.00 54.31 424 GLU A C 1
ATOM 3298 O O . GLU A 1 424 ? 10.560 0.903 -4.947 1.00 54.31 424 GLU A O 1
ATOM 3303 N N . VAL A 1 425 ? 10.432 0.283 -7.099 1.00 57.16 425 VAL A N 1
ATOM 3304 C CA . VAL A 1 425 ? 9.129 0.927 -7.307 1.00 57.16 425 VAL A CA 1
ATOM 3305 C C . VAL A 1 425 ? 8.006 -0.081 -7.083 1.00 57.16 425 VAL A C 1
ATOM 3307 O O . VAL A 1 425 ? 7.541 -0.743 -8.006 1.00 57.16 425 VAL A O 1
ATOM 3310 N N . ALA A 1 426 ? 7.575 -0.217 -5.828 1.00 63.81 426 ALA A N 1
ATOM 3311 C CA . ALA A 1 426 ? 6.367 -0.962 -5.489 1.00 63.81 426 ALA A CA 1
ATOM 3312 C C . ALA A 1 426 ? 5.133 -0.123 -5.876 1.00 63.81 426 ALA A C 1
ATOM 3314 O O . ALA A 1 426 ? 4.920 0.925 -5.252 1.00 63.81 426 ALA A O 1
ATOM 3315 N N . PRO A 1 427 ? 4.312 -0.553 -6.856 1.00 69.56 427 PRO A N 1
ATOM 3316 C CA . PRO A 1 427 ? 3.095 0.166 -7.210 1.00 69.56 427 PRO A CA 1
ATOM 3317 C C . PRO A 1 427 ? 2.188 0.305 -5.985 1.00 69.56 427 PRO A C 1
ATOM 3319 O O . PRO A 1 427 ? 2.024 -0.642 -5.208 1.00 69.56 427 PRO A O 1
ATOM 3322 N N . GLN A 1 428 ? 1.604 1.486 -5.802 1.00 72.81 428 GLN A N 1
ATOM 3323 C CA . GLN A 1 428 ? 0.653 1.767 -4.730 1.00 72.81 428 GLN A CA 1
ATOM 3324 C C . GLN A 1 428 ? -0.714 2.060 -5.332 1.00 72.81 428 GLN A C 1
ATOM 3326 O O . GLN A 1 428 ? -0.830 2.859 -6.255 1.00 72.81 428 GLN A O 1
ATOM 3331 N N . LEU A 1 429 ? -1.754 1.413 -4.812 1.00 77.94 429 LEU A N 1
ATOM 3332 C CA . LEU A 1 429 ? -3.126 1.742 -5.171 1.00 77.94 429 LEU A CA 1
ATOM 3333 C C . LEU A 1 429 ? -3.572 2.933 -4.319 1.00 77.94 429 LEU A C 1
ATOM 3335 O O . LEU A 1 429 ? -3.831 2.795 -3.121 1.00 77.94 429 LEU A O 1
ATOM 3339 N N . GLU A 1 430 ? -3.655 4.105 -4.933 1.00 78.94 430 GLU A N 1
ATOM 3340 C CA . GLU A 1 430 ? -4.280 5.276 -4.335 1.00 78.94 430 GLU A CA 1
ATOM 3341 C C . GLU A 1 430 ? -5.785 5.196 -4.573 1.00 78.94 430 GLU A C 1
ATOM 3343 O O . GLU A 1 430 ? -6.238 5.033 -5.703 1.00 78.94 430 GLU A O 1
ATOM 3348 N N . THR A 1 431 ? -6.574 5.287 -3.504 1.00 78.75 431 THR A N 1
ATOM 3349 C CA . THR A 1 431 ? -8.036 5.331 -3.603 1.00 78.75 431 THR A CA 1
ATOM 3350 C C . THR A 1 431 ? -8.565 6.624 -3.003 1.00 78.75 431 THR A C 1
ATOM 3352 O O . THR A 1 431 ? -8.174 7.031 -1.908 1.00 78.75 431 THR A O 1
ATOM 3355 N N . SER A 1 432 ? -9.473 7.264 -3.727 1.00 79.38 432 SER A N 1
ATOM 3356 C CA . SER A 1 432 ? -10.321 8.349 -3.261 1.00 79.38 432 SER A CA 1
ATOM 3357 C C . SER A 1 432 ? -11.763 7.867 -3.315 1.00 79.38 432 SER A C 1
ATOM 3359 O O . SER A 1 432 ? -12.213 7.348 -4.335 1.00 79.38 432 SER A O 1
ATOM 3361 N N . ILE A 1 433 ? -12.482 7.988 -2.204 1.00 79.19 433 ILE A N 1
ATOM 3362 C CA . ILE A 1 433 ? -13.865 7.530 -2.079 1.00 79.19 433 ILE A CA 1
ATOM 3363 C C . ILE A 1 433 ? -14.668 8.658 -1.445 1.00 79.19 433 ILE A C 1
ATOM 3365 O O . ILE A 1 433 ? -14.354 9.094 -0.334 1.00 79.19 433 ILE A O 1
ATOM 3369 N N . GLU A 1 434 ? -15.706 9.105 -2.141 1.00 79.88 434 GLU A N 1
ATOM 3370 C CA . GLU A 1 434 ? -16.726 10.002 -1.605 1.00 79.88 434 GLU A CA 1
ATOM 3371 C C . GLU A 1 434 ? -17.993 9.214 -1.238 1.00 79.88 434 GLU A C 1
ATOM 3373 O O . GLU A 1 434 ? -18.079 7.997 -1.427 1.00 79.88 434 GLU A O 1
ATOM 3378 N N . ASP A 1 435 ? -18.991 9.892 -0.670 1.00 75.12 435 ASP A N 1
ATOM 3379 C CA . ASP A 1 435 ? -20.263 9.256 -0.336 1.00 75.12 435 ASP A CA 1
ATOM 3380 C C . ASP A 1 435 ? -20.987 8.819 -1.621 1.00 75.12 435 ASP A C 1
ATOM 3382 O O . ASP A 1 435 ? -21.609 9.621 -2.317 1.00 75.12 435 ASP A O 1
ATOM 3386 N N . VAL A 1 436 ? -20.916 7.521 -1.929 1.00 82.00 436 VAL A N 1
ATOM 3387 C CA . VAL A 1 436 ? -21.664 6.914 -3.034 1.00 82.00 436 VAL A CA 1
ATOM 3388 C C . VAL A 1 436 ? -23.159 6.941 -2.680 1.00 82.00 436 VAL A C 1
ATOM 3390 O O . VAL A 1 436 ? -23.548 6.303 -1.694 1.00 82.00 436 VAL A O 1
ATOM 3393 N N . PRO A 1 437 ? -24.015 7.643 -3.449 1.00 82.50 437 PRO A N 1
ATOM 3394 C CA . PRO A 1 437 ? -25.440 7.718 -3.153 1.00 82.50 437 PRO A CA 1
ATOM 3395 C C . PRO A 1 437 ? -26.097 6.331 -3.189 1.00 82.50 437 PRO A C 1
ATOM 3397 O O . PRO A 1 437 ? -25.620 5.404 -3.845 1.00 82.50 437 PRO A O 1
ATOM 3400 N N . ASP A 1 438 ? -27.200 6.180 -2.455 1.00 80.75 438 ASP A N 1
ATOM 3401 C CA . ASP A 1 438 ? -27.922 4.903 -2.381 1.00 80.75 438 ASP A CA 1
ATOM 3402 C C . ASP A 1 438 ? -28.666 4.564 -3.680 1.00 80.75 438 ASP A C 1
ATOM 3404 O O . ASP A 1 438 ? -28.856 3.394 -3.999 1.00 80.75 438 ASP A O 1
ATOM 3408 N N . GLU A 1 439 ? -29.045 5.589 -4.441 1.00 88.88 439 GLU A N 1
ATOM 3409 C CA . GLU A 1 439 ? -29.845 5.494 -5.657 1.00 88.88 439 GLU A CA 1
ATOM 3410 C C . GLU A 1 439 ? -29.284 6.428 -6.739 1.00 88.88 439 GLU A C 1
ATOM 3412 O O . GLU A 1 439 ? -28.549 7.380 -6.459 1.00 88.88 439 GLU A O 1
ATOM 3417 N N . GLY A 1 440 ? -29.686 6.195 -7.988 1.00 92.81 440 GLY A N 1
ATOM 3418 C CA . GLY A 1 440 ? -29.350 7.046 -9.126 1.00 92.81 440 GLY A CA 1
ATOM 3419 C C . GLY A 1 440 ? -28.490 6.352 -10.176 1.00 92.81 440 GLY A C 1
ATOM 3420 O O . GLY A 1 440 ? -28.130 5.183 -10.060 1.00 92.81 440 GLY A O 1
ATOM 3421 N N . ASN A 1 441 ? -28.184 7.094 -11.241 1.00 96.31 441 ASN A N 1
ATOM 3422 C CA . ASN A 1 441 ? -27.350 6.598 -12.330 1.00 96.31 441 ASN A CA 1
ATOM 3423 C C . ASN A 1 441 ? -25.879 6.892 -12.037 1.00 96.31 441 ASN A C 1
ATOM 3425 O O . ASN A 1 441 ? -25.513 8.045 -11.788 1.00 96.31 441 ASN A O 1
ATOM 3429 N N . ALA A 1 442 ? -25.052 5.863 -12.158 1.00 96.12 442 ALA A N 1
ATOM 3430 C CA . ALA A 1 442 ? -23.608 5.957 -12.109 1.00 96.12 442 ALA A CA 1
ATOM 3431 C C . ALA A 1 442 ? -22.997 5.697 -13.493 1.00 96.12 442 ALA A C 1
ATOM 3433 O O . ALA A 1 442 ? -23.584 5.039 -14.361 1.00 96.12 442 ALA A O 1
ATOM 3434 N N . ARG A 1 443 ? -21.799 6.234 -13.706 1.00 96.75 443 ARG A N 1
ATOM 3435 C CA . ARG A 1 443 ? -20.931 5.928 -14.842 1.00 96.75 443 ARG A CA 1
ATOM 3436 C C . ARG A 1 443 ? -19.639 5.342 -14.297 1.00 96.75 443 ARG A C 1
ATOM 3438 O O . ARG A 1 443 ? -19.034 5.969 -13.443 1.00 96.75 443 ARG A O 1
ATOM 3445 N N . ILE A 1 444 ? -19.220 4.189 -14.795 1.00 96.69 444 ILE A N 1
ATOM 3446 C CA . ILE A 1 444 ? -17.887 3.642 -14.539 1.00 96.69 444 ILE A CA 1
ATOM 3447 C C . ILE A 1 444 ? -16.973 3.987 -15.715 1.00 96.69 444 ILE A C 1
ATOM 3449 O O . ILE A 1 444 ? -17.406 3.920 -16.867 1.00 96.69 444 ILE A O 1
ATOM 3453 N N . GLU A 1 445 ? -15.745 4.396 -15.430 1.00 97.12 445 GLU A N 1
ATOM 3454 C CA . GLU A 1 445 ? -14.682 4.685 -16.391 1.00 97.12 445 GLU A CA 1
ATOM 3455 C C . GLU A 1 445 ? -13.440 3.881 -15.991 1.00 97.12 445 GLU A C 1
ATOM 3457 O O . GLU A 1 445 ? -13.066 3.850 -14.822 1.00 97.12 445 GLU A O 1
ATOM 3462 N N . LEU A 1 446 ? -12.824 3.209 -16.959 1.00 96.12 446 LEU A N 1
ATOM 3463 C CA . LEU A 1 446 ? -11.684 2.314 -16.782 1.00 96.12 446 LEU A CA 1
ATOM 3464 C C . LEU A 1 446 ? -10.583 2.737 -17.747 1.00 96.12 446 LEU A C 1
ATOM 3466 O O . LEU A 1 446 ? -10.859 2.999 -18.924 1.00 96.12 446 LEU A O 1
ATOM 3470 N N . LEU A 1 447 ? -9.345 2.769 -17.270 1.00 95.31 447 LEU A N 1
ATOM 3471 C CA . LEU A 1 447 ? -8.152 2.975 -18.082 1.00 95.31 447 LEU A CA 1
ATOM 3472 C C . LEU A 1 447 ? -7.210 1.794 -17.888 1.00 95.31 447 LEU A C 1
ATOM 3474 O O . LEU A 1 447 ? -6.780 1.534 -16.769 1.00 95.31 447 LEU A O 1
ATOM 3478 N N . PHE A 1 448 ? -6.859 1.119 -18.977 1.00 92.88 448 PHE A N 1
ATOM 3479 C CA . PHE A 1 448 ? -5.897 0.019 -18.969 1.00 92.88 448 PHE A CA 1
ATOM 3480 C C . PHE A 1 448 ? -4.528 0.462 -19.492 1.00 92.88 448 PHE A C 1
ATOM 3482 O O . PHE A 1 448 ? -4.422 1.414 -20.270 1.00 92.88 448 PHE A O 1
ATOM 3489 N N . SER A 1 449 ? -3.473 -0.253 -19.100 1.00 88.38 449 SER A N 1
ATOM 3490 C CA . SER A 1 449 ? -2.103 0.051 -19.538 1.00 88.38 449 SER A CA 1
ATOM 3491 C C . SER A 1 449 ? -1.894 -0.185 -21.031 1.00 88.38 449 SER A C 1
ATOM 3493 O O . SER A 1 449 ? -1.172 0.565 -21.689 1.00 88.38 449 SER A O 1
ATOM 3495 N N . ASN A 1 450 ? -2.589 -1.178 -21.587 1.00 89.06 450 ASN A N 1
ATOM 3496 C CA . ASN A 1 450 ? -2.563 -1.536 -23.000 1.00 89.06 450 ASN A CA 1
ATOM 3497 C C . ASN A 1 450 ? -3.990 -1.667 -23.552 1.00 89.06 450 ASN A C 1
ATOM 3499 O O . ASN A 1 450 ? -4.932 -1.849 -22.776 1.00 89.06 450 ASN A O 1
ATOM 3503 N N . PRO A 1 451 ? -4.175 -1.546 -24.880 1.00 92.44 451 PRO A N 1
ATOM 3504 C CA . PRO A 1 451 ? -5.464 -1.797 -25.508 1.00 92.44 451 PRO A CA 1
ATOM 3505 C C . PRO A 1 451 ? -6.011 -3.187 -25.170 1.00 92.44 451 PRO A C 1
ATOM 3507 O O . PRO A 1 451 ? -5.255 -4.153 -25.036 1.00 92.44 451 PRO A O 1
ATOM 3510 N N . LEU A 1 452 ? -7.333 -3.292 -25.067 1.00 92.38 452 LEU A N 1
ATOM 3511 C CA . LEU A 1 452 ? -8.004 -4.574 -24.867 1.00 92.38 452 LEU A CA 1
ATOM 3512 C C . LEU A 1 452 ? -8.471 -5.167 -26.194 1.00 92.38 452 LEU A C 1
ATOM 3514 O O . LEU A 1 452 ? -8.893 -4.449 -27.105 1.00 92.38 452 LEU A O 1
ATOM 3518 N N . ARG A 1 453 ? -8.458 -6.500 -26.286 1.00 91.69 453 ARG A N 1
ATOM 3519 C CA . ARG A 1 453 ? -9.012 -7.215 -27.446 1.00 91.69 453 ARG A CA 1
ATOM 3520 C C . ARG A 1 453 ? -10.526 -7.057 -27.546 1.00 91.69 453 ARG A C 1
ATOM 3522 O O . ARG A 1 453 ? -11.069 -6.924 -28.642 1.00 91.69 453 ARG A O 1
ATOM 3529 N N . GLU A 1 454 ? -11.195 -7.126 -26.403 1.00 94.25 454 GLU A N 1
ATOM 3530 C CA . GLU A 1 454 ? -12.640 -6.993 -26.245 1.00 94.25 454 GLU A CA 1
ATOM 3531 C C . GLU A 1 454 ? -12.911 -6.038 -25.072 1.00 94.25 454 GLU A C 1
ATOM 3533 O O . GLU A 1 454 ? -12.070 -5.939 -24.175 1.00 94.25 454 GLU A O 1
ATOM 3538 N N . PRO A 1 455 ? -14.044 -5.310 -25.058 1.00 96.12 455 PRO A N 1
ATOM 3539 C CA . PRO A 1 455 ? -14.419 -4.512 -23.896 1.00 96.12 455 PRO A CA 1
ATOM 3540 C C . PRO A 1 455 ? -14.432 -5.369 -22.619 1.00 96.12 455 PRO A C 1
ATOM 3542 O O . PRO A 1 455 ? -14.831 -6.535 -22.686 1.00 96.12 455 PRO A O 1
ATOM 3545 N N . PRO A 1 456 ? -14.016 -4.814 -21.468 1.00 96.19 456 PRO A N 1
ATOM 3546 C CA . PRO A 1 456 ? -13.945 -5.572 -20.231 1.00 96.19 456 PRO A CA 1
ATOM 3547 C C . PRO A 1 456 ? -15.354 -5.963 -19.772 1.00 96.19 456 PRO A C 1
ATOM 3549 O O . PRO A 1 456 ? -16.315 -5.207 -19.951 1.00 96.19 456 PRO A O 1
ATOM 3552 N N . GLN A 1 457 ? -15.471 -7.136 -19.161 1.00 96.12 457 GLN A N 1
ATOM 3553 C CA . GLN A 1 457 ? -16.653 -7.517 -18.401 1.00 96.12 457 GLN A CA 1
ATOM 3554 C C . GLN A 1 457 ? -16.520 -6.918 -17.008 1.00 96.12 457 GLN A C 1
ATOM 3556 O O . GLN A 1 457 ? -15.504 -7.094 -16.344 1.00 96.12 457 GLN A O 1
ATOM 3561 N N . VAL A 1 458 ? -17.528 -6.160 -16.595 1.00 95.94 458 VAL A N 1
ATOM 3562 C CA . VAL A 1 458 ? -17.510 -5.473 -15.307 1.00 95.94 458 VAL A CA 1
ATOM 3563 C C . VAL A 1 458 ? -18.744 -5.864 -14.537 1.00 95.94 458 VAL A C 1
ATOM 3565 O O . VAL A 1 458 ? -19.855 -5.707 -15.043 1.00 95.94 458 VAL A O 1
ATOM 3568 N N . GLU A 1 459 ? -18.560 -6.341 -13.318 1.00 94.88 459 GLU A N 1
ATOM 3569 C CA . GLU A 1 459 ? -19.646 -6.587 -12.380 1.00 94.88 459 GLU A CA 1
ATOM 3570 C C . GLU A 1 459 ? -19.548 -5.572 -11.246 1.00 94.88 459 GLU A C 1
ATOM 3572 O O . GLU A 1 459 ? -18.473 -5.324 -10.713 1.00 94.88 459 GLU A O 1
ATOM 3577 N N . VAL A 1 460 ? -20.665 -4.933 -10.908 1.00 93.25 460 VAL A N 1
ATOM 3578 C CA . VAL A 1 460 ? -20.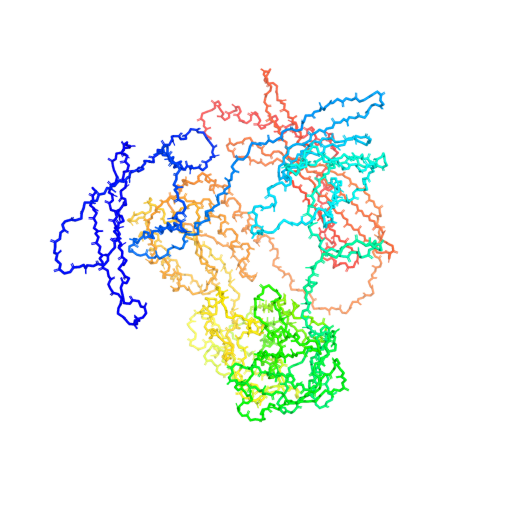774 -4.032 -9.759 1.00 93.25 460 VAL A CA 1
ATOM 3579 C C . VAL A 1 460 ? -21.831 -4.612 -8.829 1.00 93.25 460 VAL A C 1
ATOM 3581 O O . VAL A 1 460 ? -23.025 -4.583 -9.136 1.00 93.25 460 VAL A O 1
ATOM 3584 N N . GLY A 1 461 ? -21.398 -5.181 -7.706 1.00 89.81 461 GLY A N 1
ATOM 3585 C CA . GLY A 1 461 ? -22.240 -6.061 -6.903 1.00 89.81 461 GLY A CA 1
ATOM 3586 C C . GLY A 1 461 ? -22.671 -7.277 -7.726 1.00 89.81 461 GLY A C 1
ATOM 3587 O O . GLY A 1 461 ? -21.836 -8.006 -8.241 1.00 89.81 461 GLY A O 1
ATOM 3588 N N . ALA A 1 462 ? -23.980 -7.488 -7.876 1.00 89.25 462 ALA A N 1
ATOM 3589 C CA . ALA A 1 462 ? -24.524 -8.560 -8.720 1.00 89.25 462 ALA A CA 1
ATOM 3590 C C . ALA A 1 462 ? -24.862 -8.105 -10.156 1.00 89.25 462 ALA A C 1
ATOM 3592 O O . ALA A 1 462 ? -25.374 -8.894 -10.955 1.00 89.25 462 ALA A O 1
ATOM 3593 N N . LEU A 1 463 ? -24.643 -6.825 -10.480 1.00 94.62 463 LEU A N 1
ATOM 3594 C CA . LEU A 1 463 ? -25.030 -6.239 -11.757 1.00 94.62 463 LEU A CA 1
ATOM 3595 C C . LEU A 1 463 ? -23.867 -6.266 -12.748 1.00 94.62 463 LEU A C 1
ATOM 3597 O O . LEU A 1 463 ? -22.880 -5.556 -12.574 1.00 94.62 463 LEU A O 1
ATOM 3601 N N . THR A 1 464 ? -24.027 -6.996 -13.849 1.00 96.31 464 THR A N 1
ATOM 3602 C CA . THR A 1 464 ? -23.119 -6.893 -14.996 1.00 96.31 464 THR A CA 1
ATOM 3603 C C . THR A 1 464 ? -23.342 -5.565 -15.727 1.00 96.31 464 THR A C 1
ATOM 3605 O O . THR A 1 464 ? -24.422 -5.301 -16.264 1.00 96.31 464 THR A O 1
ATOM 3608 N N . VAL A 1 465 ? -22.312 -4.727 -15.779 1.00 96.69 465 VAL A N 1
ATOM 3609 C CA . VAL A 1 465 ? -22.311 -3.428 -16.451 1.00 96.69 465 VAL A CA 1
ATOM 3610 C C . VAL A 1 465 ? -21.833 -3.596 -17.889 1.00 96.69 465 VAL A C 1
ATOM 3612 O O . VAL A 1 465 ? -20.743 -4.098 -18.149 1.00 96.69 465 VAL A O 1
ATOM 3615 N N . ALA A 1 466 ? -22.638 -3.138 -18.849 1.00 96.50 466 ALA A N 1
ATOM 3616 C CA . ALA A 1 466 ? -22.205 -3.056 -20.238 1.00 96.50 466 ALA A CA 1
ATOM 3617 C C . ALA A 1 466 ? -21.206 -1.900 -20.395 1.00 96.50 466 ALA A C 1
ATOM 3619 O O . ALA A 1 466 ? -21.549 -0.737 -20.155 1.00 96.50 466 ALA A O 1
ATOM 3620 N N . VAL A 1 467 ? -19.981 -2.228 -20.801 1.00 96.44 467 VAL A N 1
ATOM 3621 C CA . VAL A 1 467 ? -18.892 -1.268 -20.989 1.00 96.44 467 VAL A CA 1
ATOM 3622 C C . VAL A 1 467 ? -18.510 -1.212 -22.465 1.00 96.44 467 VAL A C 1
ATOM 3624 O O . VAL A 1 467 ? -18.392 -2.238 -23.133 1.00 96.44 467 VAL A O 1
ATOM 3627 N N . GLU A 1 468 ? -18.315 -0.005 -22.986 1.00 96.06 468 GLU A N 1
ATOM 3628 C CA . GLU A 1 468 ? -17.897 0.247 -24.366 1.00 96.06 468 GLU A CA 1
ATOM 3629 C C . GLU A 1 468 ? -16.566 1.009 -24.382 1.00 96.06 468 GLU A C 1
ATOM 3631 O O . GLU A 1 468 ? -16.242 1.729 -23.439 1.00 96.06 468 GLU A O 1
ATOM 3636 N N . THR A 1 469 ? -15.782 0.864 -25.452 1.00 95.12 469 THR A N 1
ATOM 3637 C CA . THR A 1 469 ? -14.563 1.661 -25.655 1.00 95.12 469 THR A CA 1
ATOM 3638 C C . THR A 1 469 ? -14.919 3.143 -25.810 1.00 95.12 469 THR A C 1
ATOM 3640 O O . THR A 1 469 ? -15.717 3.505 -26.676 1.00 95.12 469 THR A O 1
ATOM 3643 N N . ASP A 1 470 ? -14.317 4.007 -24.994 1.00 90.06 470 ASP A N 1
ATOM 3644 C CA . ASP A 1 470 ? -14.617 5.438 -24.943 1.00 90.06 470 ASP A CA 1
ATOM 3645 C C . ASP A 1 470 ? -13.648 6.260 -25.809 1.00 90.06 470 ASP A C 1
ATOM 3647 O O . ASP A 1 470 ? -12.441 6.022 -25.847 1.00 90.06 470 ASP A O 1
ATOM 3651 N N . GLY A 1 471 ? -14.172 7.262 -26.518 1.00 84.62 471 GLY A N 1
ATOM 3652 C CA . GLY A 1 471 ? -13.367 8.291 -27.192 1.00 84.62 471 GLY A CA 1
ATOM 3653 C C . GLY A 1 471 ? -12.405 7.823 -28.297 1.00 84.62 471 GLY A C 1
ATOM 3654 O O . GLY A 1 471 ? -11.615 8.633 -28.777 1.00 84.62 471 GLY A O 1
ATOM 3655 N N . GLY A 1 472 ? -12.459 6.557 -28.721 1.00 88.38 472 GLY A N 1
ATOM 3656 C CA . GLY A 1 472 ? -11.536 5.983 -29.708 1.00 88.38 472 GLY A CA 1
ATOM 3657 C C . GLY A 1 472 ? -10.152 5.616 -29.156 1.00 88.38 472 GLY A C 1
ATOM 3658 O O . GLY A 1 472 ? -9.301 5.189 -29.935 1.00 88.38 472 GLY A O 1
ATOM 3659 N N . ASP A 1 473 ? -9.923 5.753 -27.846 1.00 93.25 473 ASP A N 1
ATOM 3660 C CA . ASP A 1 473 ? -8.744 5.196 -27.176 1.00 93.25 473 ASP A CA 1
ATOM 3661 C C . ASP A 1 473 ? -9.084 3.769 -26.738 1.00 93.25 473 ASP A C 1
ATOM 3663 O O . ASP A 1 473 ? -9.892 3.567 -25.837 1.00 93.25 473 ASP A O 1
ATOM 3667 N N . ALA A 1 474 ? -8.473 2.771 -27.379 1.00 92.88 474 ALA A N 1
ATOM 3668 C CA . ALA A 1 474 ? -8.730 1.354 -27.117 1.00 92.88 474 ALA A CA 1
ATOM 3669 C C . ALA A 1 474 ? -8.324 0.885 -25.703 1.00 92.88 474 ALA A C 1
ATOM 3671 O O . ALA A 1 474 ? -8.555 -0.271 -25.361 1.00 92.88 474 ALA A O 1
ATOM 3672 N N . ARG A 1 475 ? -7.727 1.772 -24.896 1.00 94.25 475 ARG A N 1
ATOM 3673 C CA . ARG A 1 475 ? -7.421 1.566 -23.472 1.00 94.25 475 ARG A CA 1
ATOM 3674 C C . ARG A 1 475 ? -8.492 2.101 -22.531 1.00 94.25 475 ARG A C 1
ATOM 3676 O O . ARG A 1 475 ? -8.468 1.783 -21.345 1.00 94.25 475 ARG A O 1
ATOM 3683 N N . ARG A 1 476 ? -9.370 2.985 -23.014 1.00 96.88 476 ARG A N 1
ATOM 3684 C CA . ARG A 1 476 ? -10.397 3.645 -22.205 1.00 96.88 476 ARG A CA 1
ATOM 3685 C C . ARG A 1 476 ? -11.730 2.979 -22.445 1.00 96.88 476 ARG A C 1
ATOM 3687 O O . ARG A 1 476 ? -12.174 2.856 -23.584 1.00 96.88 476 ARG A O 1
ATOM 3694 N N . HIS A 1 477 ? -12.392 2.597 -21.367 1.00 96.81 477 HIS A N 1
ATOM 3695 C CA . HIS A 1 477 ? -13.694 1.954 -21.429 1.00 96.81 477 HIS A CA 1
ATOM 3696 C C . HIS A 1 477 ? -14.644 2.624 -20.445 1.00 96.81 477 HIS A C 1
ATOM 3698 O O . HIS A 1 477 ? -14.233 3.043 -19.366 1.00 96.81 477 HIS A O 1
ATOM 3704 N N . ALA A 1 478 ? -15.912 2.759 -20.819 1.00 97.38 478 ALA A N 1
ATOM 3705 C CA . ALA A 1 478 ? -16.918 3.357 -19.960 1.00 97.38 478 ALA A CA 1
ATOM 3706 C C . ALA A 1 478 ? -18.259 2.629 -20.050 1.00 97.38 478 ALA A C 1
ATOM 3708 O O . ALA A 1 478 ? -18.691 2.211 -21.123 1.00 97.38 478 ALA A O 1
ATOM 3709 N N . GLY A 1 479 ? -18.933 2.517 -18.911 1.00 97.25 479 GLY A N 1
ATOM 3710 C CA . GLY A 1 479 ? -20.252 1.905 -18.777 1.00 97.25 479 GLY A CA 1
ATOM 3711 C C . GLY A 1 479 ? -21.170 2.765 -17.918 1.00 97.25 479 GLY A C 1
ATOM 3712 O O . GLY A 1 479 ? -20.712 3.618 -17.157 1.00 97.25 479 GLY A O 1
ATOM 3713 N N . ARG A 1 480 ? -22.483 2.574 -18.040 1.00 97.44 480 ARG A N 1
ATOM 3714 C CA . ARG A 1 480 ? -23.483 3.216 -17.171 1.00 97.44 480 ARG A CA 1
ATOM 3715 C C . ARG A 1 480 ? -24.309 2.152 -16.476 1.00 97.44 480 ARG A C 1
ATOM 3717 O O . ARG A 1 480 ? -24.651 1.153 -17.101 1.00 97.44 480 ARG A O 1
ATOM 3724 N N . PHE A 1 481 ? -24.656 2.397 -15.221 1.00 97.00 481 PHE A N 1
ATOM 3725 C CA . PHE A 1 481 ? -25.440 1.467 -14.417 1.00 97.00 481 PHE A CA 1
ATOM 3726 C C . PHE A 1 481 ? -26.295 2.196 -13.375 1.00 97.00 481 PHE A C 1
ATOM 3728 O O . PHE A 1 481 ? -26.053 3.366 -13.067 1.00 97.00 481 PHE A O 1
ATOM 3735 N N . SER A 1 482 ? -27.315 1.512 -12.859 1.00 96.19 482 SER A N 1
ATOM 3736 C CA . SER A 1 482 ? -28.136 1.996 -11.748 1.00 96.19 482 SER A CA 1
ATOM 3737 C C . SER A 1 482 ? -27.537 1.530 -10.422 1.00 96.19 482 SER A C 1
ATOM 3739 O O . SER A 1 482 ? -27.281 0.340 -10.244 1.00 96.19 482 SER A O 1
ATOM 3741 N N . LEU A 1 483 ? -27.327 2.453 -9.480 1.00 92.06 483 LEU A N 1
ATOM 3742 C CA . LEU A 1 483 ? -26.847 2.124 -8.132 1.00 92.06 483 LEU A CA 1
ATOM 3743 C C . LEU A 1 483 ? -27.872 1.312 -7.338 1.00 92.06 483 LEU A C 1
ATOM 3745 O O . LEU A 1 483 ? -27.483 0.474 -6.533 1.00 92.06 483 LEU A O 1
ATOM 3749 N N . GLU A 1 484 ? -29.162 1.537 -7.591 1.00 91.56 484 GLU A N 1
ATOM 3750 C CA . GLU A 1 484 ? -30.243 0.773 -6.965 1.00 91.56 484 GLU A CA 1
ATOM 3751 C C . GLU A 1 484 ? -30.181 -0.695 -7.411 1.00 91.56 484 GLU A C 1
ATOM 3753 O O . GLU A 1 484 ? -30.140 -1.587 -6.570 1.00 91.56 484 GLU A O 1
ATOM 3758 N N . GLU A 1 485 ? -30.053 -0.938 -8.721 1.00 93.38 485 GLU A N 1
ATOM 3759 C CA . GLU A 1 485 ? -29.953 -2.289 -9.297 1.00 93.38 485 GLU A CA 1
ATOM 3760 C C . GLU A 1 485 ? -28.651 -2.991 -8.895 1.00 93.38 485 GLU A C 1
ATOM 3762 O O . GLU A 1 485 ? -28.668 -4.169 -8.558 1.00 93.38 485 GLU A O 1
ATOM 3767 N N . ALA A 1 486 ? -27.520 -2.278 -8.872 1.00 91.38 486 ALA A N 1
ATOM 3768 C CA . ALA A 1 486 ? -26.241 -2.847 -8.439 1.00 91.38 486 ALA A CA 1
ATOM 3769 C C . ALA A 1 486 ? -26.270 -3.314 -6.975 1.00 91.38 486 ALA A C 1
ATOM 3771 O O . ALA A 1 486 ? -25.558 -4.243 -6.589 1.00 91.38 486 ALA A O 1
ATOM 3772 N N . ARG A 1 487 ? -27.115 -2.676 -6.156 1.00 87.44 487 ARG A N 1
ATOM 3773 C CA . ARG A 1 487 ? -27.345 -3.045 -4.758 1.00 87.44 487 ARG A CA 1
ATOM 3774 C C . ARG A 1 487 ? -28.392 -4.142 -4.592 1.00 87.44 487 ARG A C 1
ATOM 3776 O O . ARG A 1 487 ? -28.480 -4.711 -3.504 1.00 87.44 487 ARG A O 1
ATOM 3783 N N . GLU A 1 488 ? -29.164 -4.487 -5.623 1.00 87.12 488 GLU A N 1
ATOM 3784 C CA . GLU A 1 488 ? -30.102 -5.605 -5.544 1.00 87.12 488 GLU A CA 1
ATOM 3785 C C . GLU A 1 488 ? -29.338 -6.921 -5.334 1.00 87.12 488 GLU A C 1
ATOM 3787 O O . GLU A 1 488 ? -28.493 -7.323 -6.126 1.00 87.12 488 GLU A O 1
ATOM 3792 N N . GLY A 1 489 ? -29.631 -7.612 -4.232 1.00 70.31 489 GLY A N 1
ATOM 3793 C CA . GLY A 1 489 ? -28.964 -8.868 -3.868 1.00 70.31 489 GLY A CA 1
ATOM 3794 C C . GLY A 1 489 ? -27.783 -8.698 -2.914 1.00 70.31 489 GLY A C 1
ATOM 3795 O O . GLY A 1 489 ? -27.425 -9.659 -2.228 1.00 70.31 489 GLY A O 1
ATOM 3796 N N . LEU A 1 490 ? -27.263 -7.478 -2.760 1.00 67.44 490 LEU A N 1
ATOM 3797 C CA . LEU A 1 490 ? -26.492 -7.130 -1.575 1.00 67.44 490 LEU A CA 1
ATOM 3798 C C . LEU A 1 490 ? -27.481 -7.056 -0.402 1.00 67.44 490 LEU A C 1
ATOM 3800 O O . LEU A 1 490 ? -28.520 -6.400 -0.484 1.00 67.44 490 LEU A O 1
ATOM 3804 N N . GLY A 1 491 ? -27.206 -7.769 0.696 1.00 57.56 491 GLY A N 1
ATOM 3805 C CA . GLY A 1 491 ? -27.956 -7.556 1.942 1.00 57.56 491 GLY A CA 1
ATOM 3806 C C . GLY A 1 491 ? -27.900 -6.079 2.355 1.00 57.56 491 GLY A C 1
ATOM 3807 O O . GLY A 1 491 ? -27.083 -5.330 1.815 1.00 57.56 491 GLY A O 1
ATOM 3808 N N . GLU A 1 492 ? -28.740 -5.638 3.303 1.00 51.69 492 GLU A N 1
ATOM 3809 C CA . GLU A 1 492 ? -28.649 -4.263 3.826 1.00 51.69 492 GLU A CA 1
ATOM 3810 C C . GLU A 1 492 ? -27.178 -3.936 4.128 1.00 51.69 492 GLU A C 1
ATOM 3812 O O . GLU A 1 492 ? -26.575 -4.592 4.958 1.00 51.69 492 GLU A O 1
ATOM 3817 N N . GLY A 1 493 ? -26.573 -2.987 3.406 1.00 51.34 493 GLY A N 1
ATOM 3818 C CA . GLY A 1 493 ? -25.189 -2.570 3.631 1.00 51.34 493 GLY A CA 1
ATOM 3819 C C . GLY A 1 493 ? -24.069 -3.473 3.091 1.00 51.34 493 GLY A C 1
ATOM 3820 O O . GLY A 1 493 ? -22.923 -3.332 3.522 1.00 51.34 493 GLY A O 1
ATOM 3821 N N . GLY A 1 494 ? -24.352 -4.363 2.139 1.00 64.38 494 GLY A N 1
ATOM 3822 C CA . GLY A 1 494 ? -23.296 -5.029 1.375 1.00 64.38 494 GLY A CA 1
ATOM 3823 C C . GLY A 1 494 ? -22.369 -4.025 0.677 1.00 64.38 494 GLY A C 1
ATOM 3824 O O . GLY A 1 494 ? -22.784 -2.938 0.270 1.00 64.38 494 GLY A O 1
ATOM 3825 N N . VAL A 1 495 ? -21.091 -4.382 0.582 1.00 71.50 495 VAL A N 1
ATOM 3826 C CA . VAL A 1 495 ? -20.109 -3.627 -0.198 1.00 71.50 495 VAL A CA 1
ATOM 3827 C C . VAL A 1 495 ? -20.415 -3.849 -1.679 1.00 71.50 495 VAL A C 1
ATOM 3829 O O . VAL A 1 495 ? -20.581 -4.986 -2.107 1.00 71.50 495 VAL A O 1
ATOM 3832 N N . LEU A 1 496 ? -20.509 -2.766 -2.451 1.00 84.06 496 LEU A N 1
ATOM 3833 C CA . LEU A 1 496 ? -20.563 -2.837 -3.909 1.00 84.06 496 LEU A CA 1
ATOM 3834 C C . LEU A 1 496 ? -19.152 -3.117 -4.426 1.00 84.06 496 LEU A C 1
ATOM 3836 O O . LEU A 1 496 ? -18.409 -2.192 -4.752 1.00 84.06 496 LEU A O 1
ATOM 3840 N N . GLU A 1 497 ? -18.760 -4.384 -4.430 1.00 87.06 497 GLU A N 1
ATOM 3841 C CA . GLU A 1 497 ? -17.520 -4.808 -5.077 1.00 87.06 497 GLU A CA 1
ATOM 3842 C C . GLU A 1 497 ? -17.617 -4.562 -6.582 1.00 87.06 497 GLU A C 1
ATOM 3844 O O . GLU A 1 497 ? -18.686 -4.699 -7.178 1.00 87.06 497 GLU A O 1
ATOM 3849 N N . VAL A 1 498 ? -16.510 -4.131 -7.173 1.00 90.25 498 VAL A N 1
ATOM 3850 C CA . VAL A 1 498 ? -16.357 -3.973 -8.611 1.00 90.25 498 VAL A CA 1
ATOM 3851 C C . VAL A 1 498 ? -15.363 -5.020 -9.061 1.00 90.25 498 VAL A C 1
ATOM 3853 O O . VAL A 1 498 ? -14.182 -4.945 -8.726 1.00 90.25 498 VAL A O 1
ATOM 3856 N N . GLU A 1 499 ? -15.866 -5.991 -9.807 1.00 92.38 499 GLU A N 1
ATOM 3857 C CA . GLU A 1 499 ? -15.064 -7.024 -10.436 1.00 92.38 499 GLU A CA 1
ATOM 3858 C C . GLU A 1 499 ? -14.820 -6.630 -11.894 1.00 92.38 499 GLU A C 1
ATOM 3860 O O . GLU A 1 499 ? -15.764 -6.299 -12.617 1.00 92.38 499 GLU A O 1
ATOM 3865 N N . VAL A 1 500 ? -13.560 -6.627 -12.329 1.00 92.69 500 VAL A N 1
ATOM 3866 C CA . VAL A 1 500 ? -13.186 -6.313 -13.714 1.00 92.69 500 VAL A CA 1
ATOM 3867 C C . VAL A 1 500 ? -12.442 -7.491 -14.323 1.00 92.69 500 VAL A C 1
ATOM 3869 O O . VAL A 1 500 ? -11.307 -7.790 -13.962 1.00 92.69 500 VAL A O 1
ATOM 3872 N N . ASP A 1 501 ? -13.077 -8.118 -15.304 1.00 92.50 501 ASP A N 1
ATOM 3873 C CA . ASP A 1 501 ? -12.497 -9.148 -16.151 1.00 92.50 501 ASP A CA 1
ATOM 3874 C C . ASP A 1 501 ? -12.160 -8.558 -17.515 1.00 92.50 501 ASP A C 1
ATOM 3876 O O . ASP A 1 501 ? -13.014 -8.025 -18.227 1.00 92.50 501 ASP A O 1
ATOM 3880 N N . ALA A 1 502 ? -10.903 -8.670 -17.922 1.00 91.88 502 ALA A N 1
ATOM 3881 C CA . ALA A 1 502 ? -10.461 -8.188 -19.220 1.00 91.88 502 ALA A CA 1
ATOM 3882 C C . ALA A 1 502 ? -9.450 -9.144 -19.841 1.00 91.88 502 ALA A C 1
ATOM 3884 O O . ALA A 1 502 ? -8.780 -9.908 -19.144 1.00 91.88 502 ALA A O 1
ATOM 3885 N N . THR A 1 503 ? -9.320 -9.061 -21.165 1.00 89.62 503 THR A N 1
ATOM 3886 C CA . THR A 1 503 ? -8.219 -9.701 -21.880 1.00 89.62 503 THR A CA 1
ATOM 3887 C C . THR A 1 503 ? -7.445 -8.700 -22.719 1.00 89.62 503 THR A C 1
ATOM 3889 O O . THR A 1 503 ? -8.052 -7.911 -23.453 1.00 89.62 503 THR A O 1
ATOM 3892 N N . ASP A 1 504 ? -6.117 -8.780 -22.658 1.00 86.19 504 ASP A N 1
ATOM 3893 C CA . ASP A 1 504 ? -5.212 -8.001 -23.507 1.00 86.19 504 ASP A CA 1
ATOM 3894 C C . ASP A 1 504 ? -5.442 -8.287 -25.008 1.00 86.19 504 ASP A C 1
ATOM 3896 O O . ASP A 1 504 ? -6.163 -9.222 -25.370 1.00 86.19 504 ASP A O 1
ATOM 3900 N N . GLU A 1 505 ? -4.827 -7.511 -25.911 1.00 84.56 505 GLU A N 1
ATOM 3901 C CA . GLU A 1 505 ? -4.931 -7.730 -27.371 1.00 84.56 505 GLU A CA 1
ATOM 3902 C C . GLU A 1 505 ? -4.590 -9.167 -27.814 1.00 84.56 505 GLU A C 1
ATOM 3904 O O . GLU A 1 505 ? -5.121 -9.662 -28.814 1.00 84.56 505 GLU A O 1
ATOM 3909 N N . ALA A 1 506 ? -3.734 -9.861 -27.063 1.00 77.88 506 ALA A N 1
ATOM 3910 C CA . ALA A 1 506 ? -3.339 -11.237 -27.333 1.00 77.88 506 ALA A CA 1
ATOM 3911 C C . ALA A 1 506 ? -4.298 -12.287 -26.730 1.00 77.88 506 ALA A C 1
ATOM 3913 O O . ALA A 1 506 ? -4.170 -13.472 -27.040 1.00 77.88 506 ALA A O 1
ATOM 3914 N N . GLY A 1 507 ? -5.310 -11.876 -25.960 1.00 81.88 507 GLY A N 1
ATOM 3915 C CA . GLY A 1 507 ? -6.301 -12.748 -25.328 1.00 81.88 507 GLY A CA 1
ATOM 3916 C C . GLY A 1 507 ? -5.890 -13.304 -23.962 1.00 81.88 507 GLY A C 1
ATOM 3917 O O . GLY A 1 507 ? -6.502 -14.269 -23.509 1.00 81.88 507 GLY A O 1
ATOM 3918 N N . ASN A 1 508 ? -4.866 -12.740 -23.321 1.00 79.69 508 ASN A N 1
ATOM 3919 C CA . ASN A 1 508 ? -4.452 -13.114 -21.966 1.00 79.69 508 ASN A CA 1
ATOM 3920 C C . ASN A 1 508 ? -5.269 -12.344 -20.940 1.00 79.69 508 ASN A C 1
ATOM 3922 O O . ASN A 1 508 ? -5.617 -11.193 -21.188 1.00 79.69 508 ASN A O 1
ATOM 3926 N N . LEU A 1 509 ? -5.542 -12.967 -19.796 1.00 83.19 509 LEU A N 1
ATOM 3927 C CA . LEU A 1 509 ? -6.271 -12.328 -18.705 1.00 83.19 509 LEU A CA 1
ATOM 3928 C C . LEU A 1 509 ? -5.512 -11.110 -18.166 1.00 83.19 509 LEU A C 1
ATOM 3930 O O . LEU A 1 509 ? -4.280 -11.069 -18.187 1.00 83.19 509 LEU A O 1
ATOM 3934 N N . LEU A 1 510 ? -6.282 -10.135 -17.688 1.00 83.25 510 LEU A N 1
ATOM 3935 C CA . LEU A 1 510 ? -5.807 -8.976 -16.941 1.00 83.25 510 LEU A CA 1
ATOM 3936 C C . LEU A 1 510 ? -4.874 -9.417 -15.811 1.00 83.25 510 LEU A C 1
ATOM 3938 O O . LEU A 1 510 ? -5.176 -10.374 -15.101 1.00 83.25 510 LEU A O 1
ATOM 3942 N N . ASP A 1 511 ? -3.766 -8.710 -15.612 1.00 79.19 511 ASP A N 1
ATOM 3943 C CA . ASP A 1 511 ? -3.005 -8.862 -14.380 1.00 79.19 511 ASP A CA 1
ATOM 3944 C C . ASP A 1 511 ? -3.770 -8.176 -13.245 1.00 79.19 511 ASP A C 1
ATOM 3946 O O . ASP A 1 511 ? -3.747 -6.955 -13.077 1.00 79.19 511 ASP A O 1
ATOM 3950 N N . ALA A 1 512 ? -4.481 -9.013 -12.495 1.00 69.75 512 ALA A N 1
ATOM 3951 C CA . ALA A 1 512 ? -5.215 -8.650 -11.304 1.00 69.75 512 ALA A CA 1
ATOM 3952 C C . ALA A 1 512 ? -4.307 -8.422 -10.092 1.00 69.75 512 ALA A C 1
ATOM 3954 O O . ALA A 1 512 ? -4.845 -8.486 -8.997 1.00 69.75 512 ALA A O 1
ATOM 3955 N N . ASP A 1 513 ? -2.985 -8.193 -10.245 1.00 70.31 513 ASP A N 1
ATOM 3956 C CA . ASP A 1 513 ? -2.089 -7.480 -9.307 1.00 70.31 513 ASP A CA 1
ATOM 3957 C C . ASP A 1 513 ? -0.905 -6.783 -9.995 1.00 70.31 513 ASP A C 1
ATOM 3959 O O . ASP A 1 513 ? 0.127 -7.419 -10.192 1.00 70.31 513 ASP A O 1
ATOM 3963 N N . PRO A 1 514 ? -0.949 -5.448 -10.238 1.00 64.56 514 PRO A N 1
ATOM 3964 C CA . PRO A 1 514 ? 0.193 -4.678 -10.712 1.00 64.56 514 PRO A CA 1
ATOM 3965 C C . PRO A 1 514 ? 1.442 -4.806 -9.855 1.00 64.56 514 PRO A C 1
ATOM 3967 O O . PRO A 1 514 ? 2.519 -4.468 -10.327 1.00 64.56 514 PRO A O 1
ATOM 3970 N N . ARG A 1 515 ? 1.354 -5.250 -8.599 1.00 61.78 515 ARG A N 1
ATOM 3971 C CA . ARG A 1 515 ? 2.538 -5.534 -7.777 1.00 61.78 515 ARG A CA 1
ATOM 3972 C C . ARG A 1 515 ? 3.170 -6.870 -8.147 1.00 61.78 515 ARG A C 1
ATOM 3974 O O . ARG A 1 515 ? 4.348 -7.064 -7.879 1.00 61.78 515 ARG A O 1
ATOM 3981 N N . THR A 1 516 ? 2.441 -7.793 -8.768 1.00 57.12 516 THR A N 1
ATOM 3982 C CA . THR A 1 516 ? 3.042 -9.018 -9.307 1.00 57.12 516 THR A CA 1
ATOM 3983 C C . THR A 1 516 ? 3.902 -8.723 -10.529 1.00 57.12 516 THR A C 1
ATOM 3985 O O . THR A 1 516 ? 4.931 -9.379 -10.679 1.00 57.12 516 THR A O 1
ATOM 3988 N N . LEU A 1 517 ? 3.616 -7.661 -11.300 1.00 56.19 517 LEU A N 1
ATOM 3989 C CA . LEU A 1 517 ? 4.511 -7.152 -12.354 1.00 56.19 517 LEU A CA 1
ATOM 3990 C C . LEU A 1 517 ? 5.965 -7.015 -11.899 1.00 56.19 517 LEU A C 1
ATOM 3992 O O . LEU A 1 517 ? 6.879 -7.395 -12.632 1.00 56.19 517 LEU A O 1
ATOM 3996 N N . SER A 1 518 ? 6.185 -6.471 -10.699 1.00 46.34 518 SER A N 1
ATOM 3997 C CA . SER A 1 518 ? 7.524 -6.258 -10.142 1.00 46.34 518 SER A CA 1
ATOM 3998 C C . SER A 1 518 ? 8.126 -7.518 -9.511 1.00 46.34 518 SER A C 1
ATOM 4000 O O . SER A 1 518 ? 9.312 -7.535 -9.193 1.00 46.34 518 SER A O 1
ATOM 4002 N N . LEU A 1 519 ? 7.351 -8.598 -9.361 1.00 46.97 519 LEU A N 1
ATOM 4003 C CA . LEU A 1 519 ? 7.717 -9.791 -8.596 1.00 46.97 519 LEU A CA 1
ATOM 4004 C C . LEU A 1 519 ? 7.788 -11.095 -9.414 1.00 46.97 519 LEU A C 1
ATOM 4006 O O . LEU A 1 519 ? 8.100 -12.126 -8.821 1.00 46.97 519 LEU A O 1
ATOM 4010 N N . ILE A 1 520 ? 7.619 -11.077 -10.748 1.00 49.19 520 ILE A N 1
ATOM 4011 C CA . ILE A 1 520 ? 7.751 -12.253 -11.660 1.00 49.19 520 ILE A CA 1
ATOM 4012 C C . ILE A 1 520 ? 9.193 -12.846 -11.700 1.00 49.19 520 ILE A C 1
ATOM 4014 O O . ILE A 1 520 ? 9.559 -13.655 -12.551 1.00 49.19 520 ILE A O 1
ATOM 4018 N N . GLY A 1 521 ? 10.047 -12.511 -10.738 1.00 47.06 521 GLY A N 1
ATOM 4019 C CA . GLY A 1 521 ? 11.292 -13.215 -10.477 1.00 47.06 521 GLY A CA 1
ATOM 4020 C C . GLY A 1 521 ? 11.711 -13.056 -9.026 1.00 47.06 521 GLY A C 1
ATOM 4021 O O . GLY A 1 521 ? 12.308 -12.050 -8.687 1.00 47.06 521 GLY A O 1
ATOM 4022 N N . THR A 1 522 ? 11.378 -14.024 -8.183 1.00 42.22 522 THR A N 1
ATOM 4023 C CA . THR A 1 522 ? 12.338 -14.888 -7.477 1.00 42.22 522 THR A CA 1
ATOM 4024 C C . THR A 1 522 ? 11.511 -15.882 -6.664 1.00 42.22 522 THR A C 1
ATOM 4026 O O . THR A 1 522 ? 10.807 -15.510 -5.726 1.00 42.22 522 THR A O 1
ATOM 4029 N N . ASP A 1 523 ? 11.527 -17.148 -7.085 1.00 49.16 523 ASP A N 1
ATOM 4030 C CA . ASP A 1 523 ? 11.066 -18.245 -6.239 1.00 49.16 523 ASP A CA 1
ATOM 4031 C C . ASP A 1 523 ? 12.041 -18.334 -5.062 1.00 49.16 523 ASP A C 1
ATOM 4033 O O . ASP A 1 523 ? 13.193 -18.703 -5.258 1.00 49.16 523 ASP A O 1
ATOM 4037 N N . GLU A 1 524 ? 11.581 -17.894 -3.892 1.00 41.78 524 GLU A N 1
ATOM 4038 C CA . GLU A 1 524 ? 11.842 -18.399 -2.535 1.00 41.78 524 GLU A CA 1
ATOM 4039 C C . GLU A 1 524 ? 11.550 -17.258 -1.532 1.00 41.78 524 GLU A C 1
ATOM 4041 O O . GLU A 1 524 ? 12.024 -16.135 -1.666 1.00 41.78 524 GLU A O 1
ATOM 4046 N N . ASP A 1 525 ? 10.686 -17.545 -0.552 1.00 44.47 525 ASP A N 1
ATOM 4047 C CA . ASP A 1 525 ? 10.341 -16.713 0.615 1.00 44.47 525 ASP A CA 1
ATOM 4048 C C . ASP A 1 525 ? 9.525 -15.422 0.421 1.00 44.47 525 ASP A C 1
ATOM 4050 O O . ASP A 1 525 ? 10.069 -14.321 0.516 1.00 44.47 525 ASP A O 1
ATOM 4054 N N . ARG A 1 526 ? 8.177 -15.494 0.317 1.00 45.44 526 ARG A N 1
ATOM 4055 C CA . ARG A 1 526 ? 7.337 -14.285 0.513 1.00 45.44 526 ARG A CA 1
ATOM 4056 C C . ARG A 1 526 ? 6.065 -14.471 1.366 1.00 45.44 526 ARG A C 1
ATOM 4058 O O . ARG A 1 526 ? 5.153 -15.191 0.975 1.00 45.44 526 ARG A O 1
ATOM 4065 N N . PRO A 1 527 ? 5.917 -13.723 2.483 1.00 33.66 527 PRO A N 1
ATOM 4066 C CA . PRO A 1 527 ? 4.688 -13.649 3.290 1.00 33.66 527 PRO A CA 1
ATOM 4067 C C . PRO A 1 527 ? 3.488 -12.964 2.594 1.00 33.66 527 PRO A C 1
ATOM 4069 O O . PRO A 1 527 ? 2.407 -12.888 3.182 1.00 33.66 527 PRO A O 1
ATOM 4072 N N . TRP A 1 528 ? 3.646 -12.494 1.350 1.00 36.88 528 TRP A N 1
ATOM 4073 C CA . TRP A 1 528 ? 2.642 -11.744 0.580 1.00 36.88 528 TRP A CA 1
ATOM 4074 C C . TRP A 1 528 ? 1.584 -12.601 -0.123 1.00 36.88 528 TRP A C 1
ATOM 4076 O O . TRP A 1 528 ? 0.452 -12.145 -0.259 1.00 36.88 528 TRP A O 1
ATOM 4086 N N . THR A 1 529 ? 1.871 -13.873 -0.414 1.00 38.81 529 THR A N 1
ATOM 4087 C CA . THR A 1 529 ? 0.881 -14.856 -0.904 1.00 38.81 529 THR A CA 1
ATOM 4088 C C . THR A 1 529 ? -0.320 -14.982 0.046 1.00 38.81 529 THR A C 1
ATOM 4090 O O . THR A 1 529 ? -1.444 -15.283 -0.352 1.00 38.81 529 THR A O 1
ATOM 4093 N N . ARG A 1 530 ? -0.103 -14.697 1.339 1.00 35.78 530 ARG A N 1
ATOM 4094 C CA . ARG A 1 530 ? -1.162 -14.636 2.351 1.00 35.78 530 ARG A CA 1
ATOM 4095 C C . ARG A 1 530 ? -2.093 -13.436 2.152 1.00 35.78 530 ARG A C 1
ATOM 4097 O O . ARG A 1 530 ? -3.274 -13.557 2.452 1.00 35.78 530 ARG A O 1
ATOM 4104 N N . TYR A 1 531 ? -1.593 -12.304 1.661 1.00 35.25 531 TYR A N 1
ATOM 4105 C CA . TYR A 1 531 ? -2.390 -11.097 1.420 1.00 35.25 531 TYR A CA 1
ATOM 4106 C C . TYR A 1 531 ? -3.263 -11.245 0.164 1.00 35.25 531 TYR A C 1
ATOM 4108 O O . TYR A 1 531 ? -4.440 -10.906 0.205 1.00 35.25 531 TYR A O 1
ATOM 4116 N N . GLU A 1 532 ? -2.735 -11.860 -0.898 1.00 38.66 532 GLU A N 1
ATOM 4117 C CA . GLU A 1 532 ? -3.496 -12.221 -2.109 1.00 38.66 532 GLU A CA 1
ATOM 4118 C C . GLU A 1 532 ? -4.608 -13.233 -1.797 1.00 38.66 532 GLU A C 1
ATOM 4120 O O . GLU A 1 532 ? -5.754 -13.044 -2.203 1.00 38.66 532 GLU A O 1
ATOM 4125 N N . SER A 1 533 ? -4.328 -14.231 -0.946 1.00 42.56 533 SER A N 1
ATOM 4126 C CA . SER A 1 533 ? -5.353 -15.185 -0.493 1.00 42.56 533 SER A CA 1
ATOM 4127 C C . SER A 1 533 ? -6.483 -14.549 0.329 1.00 42.56 533 SER A C 1
ATOM 4129 O O . SER A 1 533 ? -7.575 -15.106 0.393 1.00 42.56 533 SER A O 1
ATOM 4131 N N . LEU A 1 534 ? -6.231 -13.392 0.956 1.00 37.50 534 LEU A N 1
ATOM 4132 C CA . LEU A 1 534 ? -7.227 -12.647 1.734 1.00 37.50 534 LEU A CA 1
ATOM 4133 C C . LEU A 1 534 ? -8.084 -11.714 0.863 1.00 37.50 534 LEU A C 1
ATOM 4135 O O . LEU A 1 534 ? -9.172 -11.353 1.297 1.00 37.50 534 LEU A O 1
ATOM 4139 N N . ALA A 1 535 ? -7.620 -11.352 -0.338 1.00 40.75 535 ALA A N 1
ATOM 4140 C CA . ALA A 1 535 ? -8.351 -10.530 -1.311 1.00 40.75 535 ALA A CA 1
ATOM 4141 C C . ALA A 1 535 ? -8.906 -11.342 -2.503 1.00 40.75 535 ALA A C 1
ATOM 4143 O O . ALA A 1 535 ? -9.524 -10.782 -3.402 1.00 40.75 535 ALA A O 1
ATOM 4144 N N . GLY A 1 536 ? -8.696 -12.663 -2.521 1.00 44.75 536 GLY A N 1
ATOM 4145 C CA . GLY A 1 536 ? -9.282 -13.574 -3.506 1.00 44.75 536 GLY A CA 1
ATOM 4146 C C . GLY A 1 536 ? -8.580 -13.637 -4.868 1.00 44.75 536 GLY A C 1
ATOM 4147 O O . GLY A 1 536 ? -9.078 -14.346 -5.741 1.00 44.75 536 GLY A O 1
ATOM 4148 N N . ALA A 1 537 ? -7.442 -12.959 -5.053 1.00 44.28 537 ALA A N 1
ATOM 4149 C CA . ALA A 1 537 ? -6.655 -13.036 -6.286 1.00 44.28 537 ALA A CA 1
ATOM 4150 C C . ALA A 1 537 ? -5.787 -14.316 -6.311 1.00 44.28 537 ALA A C 1
ATOM 4152 O O . ALA A 1 537 ? -5.250 -14.717 -5.269 1.00 44.28 537 ALA A O 1
ATOM 4153 N N . PRO A 1 538 ? -5.653 -15.001 -7.464 1.00 47.38 538 PRO A N 1
ATOM 4154 C CA . PRO A 1 538 ? -4.776 -16.157 -7.582 1.00 47.38 538 PRO A CA 1
ATOM 4155 C C . PRO A 1 538 ? -3.307 -15.753 -7.332 1.00 47.38 538 PRO A C 1
ATOM 4157 O O . PRO A 1 538 ? -2.871 -14.709 -7.803 1.00 47.38 538 PRO A O 1
ATOM 4160 N N . PRO A 1 539 ? -2.518 -16.581 -6.624 1.00 44.12 539 PRO A N 1
ATOM 4161 C CA . PRO A 1 539 ? -1.189 -16.220 -6.111 1.00 44.12 539 PRO A CA 1
ATOM 4162 C C . PRO A 1 539 ? -0.060 -16.149 -7.159 1.00 44.12 539 PRO A C 1
ATOM 4164 O O . PRO A 1 539 ? 1.119 -16.293 -6.828 1.00 44.12 539 PRO A O 1
ATOM 4167 N N . LYS A 1 540 ? -0.399 -16.060 -8.445 1.00 53.47 540 LYS A N 1
ATOM 4168 C CA . LYS A 1 540 ? 0.545 -16.118 -9.566 1.00 53.47 540 LYS A CA 1
ATOM 4169 C C . LYS A 1 540 ? 0.043 -15.203 -10.672 1.00 53.47 540 LYS A C 1
ATOM 4171 O O . LYS A 1 540 ? -1.161 -15.166 -10.899 1.00 53.47 540 LYS A O 1
ATOM 4176 N N . GLY A 1 541 ? 0.963 -14.563 -11.402 1.00 52.41 541 GLY A N 1
ATOM 4177 C CA . GLY A 1 541 ? 0.711 -13.739 -12.599 1.00 52.41 541 GLY A CA 1
ATOM 4178 C C . GLY A 1 541 ? 0.109 -14.498 -13.796 1.00 52.41 541 GLY A C 1
ATOM 4179 O O . GLY A 1 541 ? 0.446 -14.230 -14.943 1.00 52.41 541 GLY A O 1
ATOM 4180 N N . GLU A 1 542 ? -0.758 -15.478 -13.537 1.00 57.12 542 GLU A N 1
ATOM 4181 C CA . GLU A 1 542 ? -1.645 -16.149 -14.490 1.00 57.12 542 GLU A CA 1
ATOM 4182 C C . GLU A 1 542 ? -2.787 -15.220 -14.950 1.00 57.12 542 GLU A C 1
ATOM 4184 O O . GLU A 1 542 ? -3.567 -15.587 -15.831 1.00 57.12 542 GLU A O 1
ATOM 4189 N N . GLY A 1 543 ? -2.857 -14.011 -14.379 1.00 64.75 543 GLY A N 1
ATOM 4190 C CA . GLY A 1 543 ? -3.941 -13.064 -14.570 1.00 64.75 543 GLY A CA 1
ATOM 4191 C C . GLY A 1 543 ? -5.228 -13.513 -13.877 1.00 64.75 543 GLY A C 1
ATOM 4192 O O . GLY A 1 543 ? -5.319 -14.602 -13.306 1.00 64.75 543 GLY A O 1
ATOM 4193 N N . GLY A 1 544 ? -6.236 -12.651 -13.893 1.00 77.88 544 GLY A N 1
ATOM 4194 C CA . GLY A 1 544 ? -7.533 -12.912 -13.287 1.00 77.88 544 GLY A CA 1
ATOM 4195 C C . GLY A 1 544 ? -8.423 -11.680 -13.242 1.00 77.88 544 GLY A C 1
ATOM 4196 O O . GLY A 1 544 ? -8.104 -10.639 -13.810 1.00 77.88 544 GLY A O 1
ATOM 4197 N N . THR A 1 545 ? -9.545 -11.824 -12.553 1.00 81.69 545 THR A N 1
ATOM 4198 C CA . THR A 1 545 ? -10.476 -10.737 -12.263 1.00 81.69 545 THR A CA 1
ATOM 4199 C C . THR A 1 545 ? -9.849 -9.759 -11.272 1.00 81.69 545 THR A C 1
ATOM 4201 O O . THR A 1 545 ? -9.423 -10.176 -10.191 1.00 81.69 545 THR A O 1
ATOM 4204 N N . ASP A 1 546 ? -9.809 -8.468 -11.599 1.00 82.19 546 ASP A N 1
ATOM 4205 C CA . ASP A 1 546 ? -9.476 -7.416 -10.632 1.00 82.19 546 ASP A CA 1
ATOM 4206 C C . ASP A 1 546 ? -10.646 -7.247 -9.660 1.00 82.19 546 ASP A C 1
ATOM 4208 O O . ASP A 1 546 ? -11.790 -7.098 -10.087 1.00 82.19 546 ASP A O 1
ATOM 4212 N N . ARG A 1 547 ? -10.357 -7.304 -8.357 1.00 80.44 547 ARG A N 1
ATOM 4213 C CA . ARG A 1 547 ? -11.352 -7.247 -7.273 1.00 80.44 547 ARG A CA 1
ATOM 4214 C C . ARG A 1 547 ? -11.024 -6.215 -6.198 1.00 80.44 547 ARG A C 1
ATOM 4216 O O . ARG A 1 547 ? -11.608 -6.246 -5.116 1.00 80.44 547 ARG A O 1
ATOM 4223 N N . TRP A 1 548 ? -10.062 -5.318 -6.418 1.00 74.56 548 TRP A N 1
ATOM 4224 C CA . TRP A 1 548 ? -9.679 -4.372 -5.351 1.00 74.56 548 TRP A CA 1
ATOM 4225 C C . TRP A 1 548 ? -10.618 -3.197 -5.218 1.00 74.56 548 TRP A C 1
ATOM 4227 O O . TRP A 1 548 ? -10.589 -2.468 -4.221 1.00 74.56 548 TRP A O 1
ATOM 4237 N N . HIS A 1 549 ? -11.405 -2.967 -6.254 1.00 79.44 549 HIS A N 1
ATOM 4238 C CA . HIS A 1 549 ? -12.274 -1.827 -6.317 1.00 79.44 549 HIS A CA 1
ATOM 4239 C C . HIS A 1 549 ? -13.563 -2.157 -5.582 1.00 79.44 549 HIS A C 1
ATOM 4241 O O . HIS A 1 549 ? -14.306 -3.061 -5.934 1.00 79.44 549 HIS A O 1
ATOM 4247 N N . SER A 1 550 ? -13.834 -1.409 -4.523 1.00 80.00 550 SER A N 1
ATOM 4248 C CA . SER A 1 550 ? -15.079 -1.520 -3.781 1.00 80.00 550 SER A CA 1
ATOM 4249 C C . SER A 1 550 ? -15.676 -0.125 -3.672 1.00 80.00 550 SER A C 1
ATOM 4251 O O . SER A 1 550 ? -15.088 0.763 -3.045 1.00 80.00 550 SER A O 1
ATOM 4253 N N . LEU A 1 551 ? -16.871 0.052 -4.233 1.00 76.69 551 LEU A N 1
ATOM 4254 C CA . LEU A 1 551 ? -17.723 1.232 -4.069 1.00 76.69 551 LEU A CA 1
ATOM 4255 C C . LEU A 1 551 ? -18.410 1.158 -2.703 1.00 76.69 551 LEU A C 1
ATOM 4257 O O . LEU A 1 551 ? -19.632 1.180 -2.561 1.00 76.69 551 LEU A O 1
ATOM 4261 N N . ALA A 1 552 ? -17.607 0.990 -1.662 1.00 64.62 552 ALA A N 1
ATOM 4262 C CA . ALA A 1 552 ? -18.079 1.044 -0.302 1.00 64.62 552 ALA A CA 1
ATOM 4263 C C . ALA A 1 552 ? -18.357 2.501 0.055 1.00 64.62 552 ALA A C 1
ATOM 4265 O O . ALA A 1 552 ? -17.473 3.347 -0.040 1.00 64.62 552 ALA A O 1
ATOM 4266 N N . VAL A 1 553 ? -19.544 2.774 0.598 1.00 62.81 553 VAL A N 1
ATOM 4267 C CA . VAL A 1 553 ? -19.746 3.972 1.420 1.00 62.81 553 VAL A CA 1
ATOM 4268 C C . VAL A 1 553 ? -18.647 3.963 2.484 1.00 62.81 553 VAL A C 1
ATOM 4270 O O . VAL A 1 553 ? -18.452 2.932 3.153 1.00 62.81 553 VAL A O 1
ATOM 4273 N N . ALA A 1 554 ? -17.890 5.057 2.609 1.00 64.88 554 ALA A N 1
ATOM 4274 C CA . ALA A 1 554 ? -16.869 5.192 3.642 1.00 64.88 554 ALA A CA 1
ATOM 4275 C C . ALA A 1 554 ? -17.467 4.764 4.993 1.00 64.88 554 ALA A C 1
ATOM 4277 O O . ALA A 1 554 ? -18.630 5.081 5.277 1.00 64.88 554 ALA A O 1
ATOM 4278 N N . PRO A 1 555 ? -16.742 3.994 5.827 1.00 74.56 555 PRO A N 1
ATOM 4279 C CA . PRO A 1 555 ? -17.335 3.542 7.064 1.00 74.56 555 PRO A CA 1
ATOM 4280 C C . PRO A 1 555 ? -17.634 4.790 7.878 1.00 74.56 555 PRO A C 1
ATOM 4282 O O . PRO A 1 555 ? -16.785 5.650 8.072 1.00 74.56 555 PRO A O 1
ATOM 4285 N N . ARG A 1 556 ? -18.861 4.926 8.359 1.00 83.25 556 ARG A N 1
ATOM 4286 C CA . ARG A 1 556 ? -19.221 6.060 9.201 1.00 83.25 556 ARG A CA 1
ATOM 4287 C C . ARG A 1 556 ? -18.463 5.999 10.529 1.00 83.25 556 ARG A C 1
ATOM 4289 O O . ARG A 1 556 ? -18.224 7.032 11.158 1.00 83.25 556 ARG A O 1
ATOM 4296 N N . MET A 1 557 ? -18.106 4.788 10.956 1.00 91.75 557 MET A N 1
ATOM 4297 C CA . MET A 1 557 ? -17.398 4.523 12.196 1.00 91.75 557 MET A CA 1
ATOM 4298 C C . MET A 1 557 ? -16.341 3.432 12.031 1.00 91.75 557 MET A C 1
ATOM 4300 O O . MET A 1 557 ? -16.605 2.393 11.434 1.00 91.75 557 MET A O 1
ATOM 4304 N N . SER A 1 558 ? -15.202 3.639 12.683 1.00 95.50 558 SER A N 1
ATOM 4305 C CA . SER A 1 558 ? -14.171 2.624 12.889 1.00 95.50 558 SER A CA 1
ATOM 4306 C C . SER A 1 558 ? -14.134 2.231 14.354 1.00 95.50 558 SER A C 1
ATOM 4308 O O . SER A 1 558 ? -13.945 3.080 15.234 1.00 95.50 558 SER A O 1
ATOM 4310 N N . LEU A 1 559 ? -14.345 0.947 14.628 1.00 97.56 559 LEU A N 1
ATOM 4311 C CA . LEU A 1 559 ? -14.415 0.393 15.975 1.00 97.56 559 LEU A CA 1
ATOM 4312 C C . LEU A 1 559 ? -13.281 -0.603 16.216 1.00 97.56 559 LEU A C 1
ATOM 4314 O O . LEU A 1 559 ? -13.146 -1.573 15.485 1.00 97.56 559 LEU A O 1
ATOM 4318 N N . VAL A 1 560 ? -12.499 -0.422 17.278 1.00 98.50 560 VAL A N 1
ATOM 4319 C CA . VAL A 1 560 ? -11.542 -1.447 17.723 1.00 98.50 560 VAL A CA 1
ATOM 4320 C C . VAL A 1 560 ? -12.099 -2.208 18.920 1.00 98.50 560 VAL A C 1
ATOM 4322 O O . VAL A 1 560 ? -12.299 -1.631 19.988 1.00 98.50 560 VAL A O 1
ATOM 4325 N N . ILE A 1 561 ? -12.321 -3.510 18.777 1.00 98.56 561 ILE A N 1
ATOM 4326 C CA . ILE A 1 561 ? -12.569 -4.398 19.915 1.00 98.56 561 ILE A CA 1
ATOM 4327 C C . ILE A 1 561 ? -11.223 -4.770 20.533 1.00 98.56 561 ILE A C 1
ATOM 4329 O O . ILE A 1 561 ? -10.306 -5.171 19.823 1.00 98.56 561 ILE A O 1
ATOM 4333 N N . VAL A 1 562 ? -11.104 -4.663 21.854 1.00 98.56 562 VAL A N 1
ATOM 4334 C CA . VAL A 1 562 ? -9.919 -5.105 22.600 1.00 98.56 562 VAL A CA 1
ATOM 4335 C C . VAL A 1 562 ? -10.346 -6.244 23.519 1.00 98.56 562 VAL A C 1
ATOM 4337 O O . VAL A 1 562 ? -11.046 -6.004 24.495 1.00 98.56 562 VAL A O 1
ATOM 4340 N N . LEU A 1 563 ? -9.985 -7.482 23.190 1.00 98.56 563 LEU A N 1
ATOM 4341 C CA . LEU A 1 563 ? -10.425 -8.689 23.888 1.00 98.56 563 LEU A CA 1
ATOM 4342 C C . LEU A 1 563 ? -9.296 -9.287 24.732 1.00 98.56 563 LEU A C 1
ATOM 4344 O O . LEU A 1 563 ? -8.268 -9.721 24.212 1.00 98.56 563 LEU A O 1
ATOM 4348 N N . ASP A 1 564 ? -9.537 -9.342 26.035 1.00 98.44 564 ASP A N 1
ATOM 4349 C CA . ASP A 1 564 ? -8.674 -9.985 27.014 1.00 98.44 564 ASP A CA 1
ATOM 4350 C C . ASP A 1 564 ? -8.848 -11.503 26.987 1.00 98.44 564 ASP A C 1
ATOM 4352 O O . ASP A 1 564 ? -9.949 -12.038 27.154 1.00 98.44 564 ASP A O 1
ATOM 4356 N N . LEU A 1 565 ? -7.734 -12.183 26.763 1.00 98.50 565 LEU A N 1
ATOM 4357 C CA . LEU A 1 565 ? -7.586 -13.627 26.729 1.00 98.50 565 LEU A CA 1
ATOM 4358 C C . LEU A 1 565 ? -6.631 -14.107 27.826 1.00 98.50 565 LEU A C 1
ATOM 4360 O O . LEU A 1 565 ? -6.119 -15.214 27.720 1.00 98.50 565 LEU A O 1
ATOM 4364 N N . SER A 1 566 ? -6.373 -13.304 28.860 1.00 97.94 566 SER A N 1
ATOM 4365 C CA . SER A 1 566 ? -5.544 -13.694 30.001 1.00 97.94 566 SER A CA 1
ATOM 4366 C C . SER A 1 566 ? -6.153 -14.859 30.787 1.00 97.94 566 SER A C 1
ATOM 4368 O O . SER A 1 566 ? -7.356 -15.132 30.721 1.00 97.94 566 SER A O 1
ATOM 4370 N N . GLY A 1 567 ? -5.339 -15.548 31.593 1.00 97.56 567 GLY A N 1
ATOM 4371 C CA . GLY A 1 567 ? -5.812 -16.664 32.418 1.00 97.56 567 GLY A CA 1
ATOM 4372 C C . GLY A 1 567 ? -6.946 -16.286 33.386 1.00 97.56 567 GLY A C 1
ATOM 4373 O O . GLY A 1 567 ? -7.795 -17.122 33.691 1.00 97.56 567 GLY A O 1
ATOM 4374 N N . SER A 1 568 ? -7.033 -15.024 33.829 1.00 97.00 568 SER A N 1
ATOM 4375 C CA . SER A 1 568 ? -8.121 -14.552 34.701 1.00 97.00 568 SER A CA 1
ATOM 4376 C C . SER A 1 568 ? -9.483 -14.496 33.994 1.00 97.00 568 SER A C 1
ATOM 4378 O O . SER A 1 568 ? -10.524 -14.457 34.661 1.00 97.00 568 SER A O 1
ATOM 4380 N N . MET A 1 569 ? -9.505 -14.550 32.659 1.00 98.19 569 MET A N 1
ATOM 4381 C CA . MET A 1 569 ? -10.720 -14.581 31.847 1.00 98.19 569 MET A CA 1
ATOM 4382 C C . MET A 1 569 ? -11.309 -15.991 31.686 1.00 98.19 569 MET A C 1
ATOM 4384 O O . MET A 1 569 ? -12.390 -16.129 31.110 1.00 98.19 569 MET A O 1
ATOM 4388 N N . GLU A 1 570 ? -10.668 -17.045 32.202 1.00 98.00 570 GLU A N 1
ATOM 4389 C CA . GLU A 1 570 ? -11.131 -18.426 32.029 1.00 98.00 570 GLU A CA 1
ATOM 4390 C C . GLU A 1 570 ? -12.586 -18.651 32.505 1.00 98.00 570 GLU A C 1
ATOM 4392 O O . GLU A 1 570 ? -13.081 -18.080 33.483 1.00 98.00 570 GLU A O 1
ATOM 4397 N N . GLY A 1 571 ? -13.306 -19.511 31.779 1.00 97.50 571 GLY A N 1
ATOM 4398 C CA . GLY A 1 571 ? -14.668 -19.913 32.112 1.00 97.50 571 GLY A CA 1
ATOM 4399 C C . GLY A 1 571 ? -15.709 -18.846 31.772 1.00 97.50 571 GLY A C 1
ATOM 4400 O O . GLY A 1 571 ? -15.853 -18.434 30.621 1.00 97.50 571 GLY A O 1
ATOM 4401 N N . ALA A 1 572 ? -16.498 -18.439 32.770 1.00 97.62 572 ALA A N 1
ATOM 4402 C CA . ALA A 1 572 ? -17.679 -17.604 32.553 1.00 97.62 572 ALA A CA 1
ATOM 4403 C C . ALA A 1 572 ? -17.348 -16.192 32.040 1.00 97.62 572 ALA A C 1
ATOM 4405 O O . ALA A 1 572 ? -18.154 -15.605 31.324 1.00 97.62 572 ALA A O 1
ATOM 4406 N N . ARG A 1 573 ? -16.177 -15.639 32.381 1.00 97.81 573 ARG A N 1
ATOM 4407 C CA . ARG A 1 573 ? -15.785 -14.278 31.979 1.00 97.81 573 ARG A CA 1
ATOM 4408 C C . ARG A 1 573 ? -15.548 -14.187 30.474 1.00 97.81 573 ARG A C 1
ATOM 4410 O O . ARG A 1 573 ? -16.201 -13.378 29.819 1.00 97.81 573 ARG A O 1
ATOM 4417 N N . LEU A 1 574 ? -14.714 -15.066 29.915 1.00 98.19 574 LEU A N 1
ATOM 4418 C CA . LEU A 1 574 ? -14.497 -15.148 28.471 1.00 98.19 574 LEU A CA 1
ATOM 4419 C C . LEU A 1 574 ? -15.782 -15.543 27.736 1.00 98.19 574 LEU A C 1
ATOM 4421 O O . LEU A 1 574 ? -16.085 -14.956 26.703 1.00 98.19 574 LEU A O 1
ATOM 4425 N N . ALA A 1 575 ? -16.578 -16.476 28.272 1.00 97.94 575 ALA A N 1
ATOM 4426 C CA . ALA A 1 575 ? -17.864 -16.833 27.666 1.00 97.94 575 ALA A CA 1
ATOM 4427 C C . ALA A 1 575 ? -18.803 -15.616 27.542 1.00 97.94 575 ALA A C 1
ATOM 4429 O O . ALA A 1 575 ? -19.378 -15.381 26.478 1.00 97.94 575 ALA A O 1
ATOM 4430 N N . ASN A 1 576 ? -18.897 -14.799 28.595 1.00 98.12 576 ASN A N 1
ATOM 4431 C CA . ASN A 1 576 ? -19.684 -13.567 28.583 1.00 98.12 576 ASN A CA 1
ATOM 4432 C C . ASN A 1 576 ? -19.100 -12.520 27.625 1.00 98.12 576 ASN A C 1
ATOM 4434 O O . ASN A 1 576 ? -19.860 -11.866 26.913 1.00 98.12 576 ASN A O 1
ATOM 4438 N N . ALA A 1 577 ? -17.772 -12.372 27.576 1.00 98.25 577 ALA A N 1
ATOM 4439 C CA . ALA A 1 577 ? -17.104 -11.467 26.642 1.00 98.25 577 ALA A CA 1
ATOM 4440 C C . ALA A 1 577 ? -17.400 -11.850 25.184 1.00 98.25 577 ALA A C 1
ATOM 4442 O O . ALA A 1 577 ? -17.837 -11.001 24.409 1.00 98.25 577 ALA A O 1
ATOM 4443 N N . LYS A 1 578 ? -17.276 -13.137 24.829 1.00 98.50 578 LYS A N 1
ATOM 4444 C CA . LYS A 1 578 ? -17.643 -13.649 23.499 1.00 98.50 578 LYS A CA 1
ATOM 4445 C C . LYS A 1 578 ? -19.107 -13.371 23.176 1.00 98.50 578 LYS A C 1
ATOM 4447 O O . LYS A 1 578 ? -19.405 -12.835 22.115 1.00 98.50 578 LYS A O 1
ATOM 4452 N N . GLN A 1 579 ? -20.024 -13.680 24.094 1.00 98.31 579 GLN A N 1
ATOM 4453 C CA . GLN A 1 579 ? -21.453 -13.426 23.889 1.00 98.31 579 GLN A CA 1
ATOM 4454 C C . GLN A 1 579 ? -21.754 -11.934 23.676 1.00 98.31 579 GLN A C 1
ATOM 4456 O O . GLN A 1 579 ? -22.584 -11.583 22.832 1.00 98.31 579 GLN A O 1
ATOM 4461 N N . ALA A 1 580 ? -21.089 -11.053 24.423 1.00 98.12 580 ALA A N 1
ATOM 4462 C CA . ALA A 1 580 ? -21.246 -9.613 24.282 1.00 98.12 580 ALA A CA 1
ATOM 4463 C C . ALA A 1 580 ? -20.693 -9.110 22.939 1.00 98.12 580 ALA A C 1
ATOM 4465 O O . ALA A 1 580 ? -21.360 -8.313 22.282 1.00 98.12 580 ALA A O 1
ATOM 4466 N N . ILE A 1 581 ? -19.543 -9.627 22.490 1.00 98.12 581 ILE A N 1
ATOM 4467 C CA . ILE A 1 581 ? -18.988 -9.319 21.166 1.00 98.12 581 ILE A CA 1
ATOM 4468 C C . ILE A 1 581 ? -19.922 -9.815 20.060 1.00 98.12 581 ILE A C 1
ATOM 4470 O O . ILE A 1 581 ? -20.277 -9.032 19.190 1.00 98.12 581 ILE A O 1
ATOM 4474 N N . HIS A 1 582 ? -20.422 -11.051 20.119 1.00 97.81 582 HIS A N 1
ATOM 4475 C CA . HIS A 1 582 ? -21.415 -11.553 19.155 1.00 97.81 582 HIS A CA 1
ATOM 4476 C C . HIS A 1 582 ? -22.669 -10.678 19.101 1.00 97.81 582 HIS A C 1
ATOM 4478 O O . HIS A 1 582 ? -23.161 -10.344 18.025 1.00 97.81 582 HIS A O 1
ATOM 4484 N N . SER A 1 583 ? -23.167 -10.259 20.265 1.00 97.38 583 SER A N 1
ATOM 4485 C CA . SER A 1 583 ? -24.329 -9.370 20.354 1.00 97.38 583 SER A CA 1
ATOM 4486 C C . SER A 1 583 ? -24.053 -8.000 19.737 1.00 97.38 583 SER A C 1
ATOM 4488 O O . SER A 1 583 ? -24.943 -7.446 19.097 1.00 97.38 583 SER A O 1
ATOM 4490 N N . LEU A 1 584 ? -22.841 -7.469 19.921 1.00 96.69 584 LEU A N 1
ATOM 4491 C CA . LEU A 1 584 ? -22.377 -6.233 19.301 1.00 96.69 584 LEU A CA 1
ATOM 4492 C C . LEU A 1 584 ? -22.281 -6.390 17.779 1.00 96.69 584 LEU A C 1
ATOM 4494 O O . LEU A 1 584 ? -22.897 -5.605 17.070 1.00 96.69 584 LEU A O 1
ATOM 4498 N N . LEU A 1 585 ? -21.600 -7.425 17.277 1.00 95.25 585 LEU A N 1
ATOM 4499 C CA . LEU A 1 585 ? -21.440 -7.686 15.839 1.00 95.25 585 LEU A CA 1
ATOM 4500 C C . LEU A 1 585 ? -22.787 -7.851 15.118 1.00 95.25 585 LEU A C 1
ATOM 4502 O O . LEU A 1 585 ? -22.920 -7.441 13.974 1.00 95.25 585 LEU A O 1
ATOM 4506 N N . ASN A 1 586 ? -23.806 -8.390 15.792 1.00 93.00 586 ASN A N 1
ATOM 4507 C CA . ASN A 1 586 ? -25.163 -8.511 15.242 1.00 93.00 586 ASN A CA 1
ATOM 4508 C C . ASN A 1 586 ? -25.952 -7.187 15.211 1.00 93.00 586 ASN A C 1
ATOM 4510 O O . ASN A 1 586 ? -27.015 -7.134 14.602 1.00 93.00 586 ASN A O 1
ATOM 4514 N N . GLN A 1 587 ? -25.487 -6.153 15.915 1.00 93.69 587 GLN A N 1
ATOM 4515 C CA . GLN A 1 587 ? -26.143 -4.843 16.014 1.00 93.69 587 GLN A CA 1
ATOM 4516 C C . GLN A 1 587 ? -25.394 -3.740 15.262 1.00 93.69 587 GLN A C 1
ATOM 4518 O O . GLN A 1 587 ? -25.947 -2.654 15.075 1.00 93.69 587 GLN A O 1
ATOM 4523 N N . LEU A 1 588 ? -24.135 -3.971 14.880 1.00 90.00 588 LEU A N 1
ATOM 4524 C CA . LEU A 1 588 ? -23.369 -2.996 14.116 1.00 90.00 588 LEU A CA 1
ATOM 4525 C C . LEU A 1 588 ? -23.963 -2.866 12.708 1.00 90.00 588 LEU A C 1
ATOM 4527 O O . LEU A 1 588 ? -24.166 -3.882 12.046 1.00 90.00 588 LEU A O 1
ATOM 4531 N N . PRO A 1 589 ? -24.229 -1.638 12.227 1.00 83.31 589 PRO A N 1
ATOM 4532 C CA . PRO A 1 589 ? -24.570 -1.447 10.830 1.00 83.31 589 PRO A CA 1
ATOM 4533 C C . PRO A 1 589 ? -23.341 -1.737 9.966 1.00 83.31 589 PRO A C 1
ATOM 4535 O O . PRO A 1 589 ? -22.203 -1.566 10.396 1.00 83.31 589 PRO A O 1
ATOM 4538 N N . HIS A 1 590 ? -23.565 -2.105 8.713 1.00 72.19 590 HIS A N 1
ATOM 4539 C CA . HIS A 1 590 ? -22.491 -2.453 7.780 1.00 72.19 590 HIS A CA 1
ATOM 4540 C C . HIS A 1 590 ? -21.601 -1.266 7.375 1.00 72.19 590 HIS A C 1
ATOM 4542 O O . HIS A 1 590 ? -20.511 -1.444 6.839 1.00 72.19 590 HIS A O 1
ATOM 4548 N N . SER A 1 591 ? -22.033 -0.039 7.677 1.00 76.75 591 SER A N 1
ATOM 4549 C CA . SER A 1 591 ? -21.208 1.168 7.577 1.00 76.75 591 SER A CA 1
ATOM 4550 C C . SER A 1 591 ? -20.165 1.281 8.696 1.00 76.75 591 SER A C 1
ATOM 4552 O O . SER A 1 591 ? -19.575 2.343 8.878 1.00 76.75 591 SER A O 1
ATOM 4554 N N . VAL A 1 592 ? -19.938 0.223 9.475 1.00 89.06 592 VAL A N 1
ATOM 4555 C CA . VAL A 1 592 ? -18.895 0.156 10.497 1.00 89.06 592 VAL A CA 1
ATOM 4556 C C . VAL A 1 592 ? -17.800 -0.777 10.024 1.00 89.06 592 VAL A C 1
ATOM 4558 O O . VAL A 1 592 ? -18.063 -1.935 9.713 1.00 89.06 592 VAL A O 1
ATOM 4561 N N . GLU A 1 593 ? -16.564 -0.293 10.044 1.00 91.06 593 GLU A N 1
ATOM 4562 C CA . GLU A 1 593 ? -15.402 -1.172 9.987 1.00 91.06 593 GLU A CA 1
ATOM 4563 C C . GLU A 1 593 ? -14.923 -1.505 11.398 1.00 91.06 593 GLU A C 1
ATOM 4565 O O . GLU A 1 593 ? -15.018 -0.693 12.330 1.00 91.06 593 GLU A O 1
ATOM 4570 N N . LEU A 1 594 ? -14.401 -2.714 11.558 1.00 95.94 594 LEU A N 1
ATOM 4571 C CA . LEU A 1 594 ? -14.005 -3.236 12.847 1.00 95.94 594 LEU A CA 1
ATOM 4572 C C . LEU A 1 594 ? -12.614 -3.849 12.801 1.00 95.94 594 LEU A C 1
ATOM 4574 O O . LEU A 1 594 ? -12.306 -4.634 11.914 1.00 95.94 594 LEU A O 1
ATOM 4578 N N . ALA A 1 595 ? -11.791 -3.517 13.786 1.00 96.75 595 ALA A N 1
ATOM 4579 C CA . ALA A 1 595 ? -10.563 -4.241 14.078 1.00 96.75 595 ALA A CA 1
ATOM 4580 C C . ALA A 1 595 ? -10.719 -4.977 15.410 1.00 96.75 595 ALA A C 1
ATOM 4582 O O . ALA A 1 595 ? -11.479 -4.555 16.287 1.00 96.75 595 ALA A O 1
ATOM 4583 N N . LEU A 1 596 ? -9.974 -6.061 15.589 1.00 98.31 596 LEU A N 1
ATOM 4584 C CA . LEU A 1 596 ? -9.951 -6.816 16.838 1.00 98.31 596 LEU A CA 1
ATOM 4585 C C . LEU A 1 596 ? -8.503 -6.962 17.290 1.00 98.31 596 LEU A C 1
ATOM 4587 O O . LEU A 1 596 ? -7.679 -7.536 16.583 1.00 98.31 596 LEU A O 1
ATOM 4591 N N . VAL A 1 597 ? -8.217 -6.453 18.483 1.00 98.56 597 VAL A N 1
ATOM 4592 C CA . VAL A 1 597 ? -6.979 -6.670 19.227 1.00 98.56 597 VAL A CA 1
ATOM 4593 C C . VAL A 1 597 ? -7.261 -7.735 20.275 1.00 98.56 597 VAL A C 1
ATOM 4595 O O . VAL A 1 597 ? -8.197 -7.588 21.056 1.00 98.56 597 VAL A O 1
ATOM 4598 N N . THR A 1 598 ? -6.460 -8.794 20.318 1.00 98.38 598 THR A N 1
ATOM 4599 C CA . THR A 1 598 ? -6.546 -9.819 21.367 1.00 98.38 598 THR A CA 1
ATOM 4600 C C . THR A 1 598 ? -5.234 -9.910 22.130 1.00 98.38 598 THR A C 1
ATOM 4602 O O . THR A 1 598 ? -4.169 -9.648 21.566 1.00 98.38 598 THR A O 1
ATOM 4605 N N . PHE A 1 599 ? -5.284 -10.255 23.415 1.00 98.25 599 PHE A N 1
ATOM 4606 C CA . PHE A 1 599 ? -4.072 -10.373 24.221 1.00 98.25 599 PHE A CA 1
ATOM 4607 C C . PHE A 1 599 ? -4.220 -11.404 25.343 1.00 98.25 599 PHE A C 1
ATOM 4609 O O . PHE A 1 599 ? -5.179 -11.375 26.099 1.00 98.25 599 PHE A O 1
ATOM 4616 N N . ASN A 1 600 ? -3.239 -12.294 25.455 1.00 96.94 600 ASN A N 1
ATOM 4617 C CA . ASN A 1 600 ? -3.055 -13.295 26.516 1.00 96.94 600 ASN A CA 1
ATOM 4618 C C . ASN A 1 600 ? -1.630 -13.204 27.112 1.00 96.94 600 ASN A C 1
ATOM 4620 O O . ASN A 1 600 ? -1.101 -14.147 27.699 1.00 96.94 600 ASN A O 1
ATOM 4624 N N . GLY A 1 601 ? -0.964 -12.067 26.900 1.00 95.12 601 GLY A N 1
ATOM 4625 C CA . GLY A 1 601 ? 0.389 -11.794 27.357 1.00 95.12 601 GLY A CA 1
ATOM 4626 C C . GLY A 1 601 ? 0.766 -10.332 27.148 1.00 95.12 601 GLY A C 1
ATOM 4627 O O . GLY A 1 601 ? -0.083 -9.495 26.840 1.00 95.12 601 GLY A O 1
ATOM 4628 N N . CYS A 1 602 ? 2.056 -10.015 27.265 1.00 95.81 602 CYS A N 1
ATOM 4629 C CA . CYS A 1 602 ? 2.553 -8.644 27.088 1.00 95.81 602 CYS A CA 1
ATOM 4630 C C . CYS A 1 602 ? 2.706 -8.223 25.612 1.00 95.81 602 CYS A C 1
ATOM 4632 O O . CYS A 1 602 ? 3.080 -7.085 25.332 1.00 95.81 602 CYS A O 1
ATOM 4634 N N . THR A 1 603 ? 2.416 -9.125 24.671 1.00 96.31 603 THR A N 1
ATOM 4635 C CA . THR A 1 603 ? 2.462 -8.873 23.228 1.00 96.31 603 THR A CA 1
ATOM 4636 C C . THR A 1 603 ? 1.074 -9.122 22.639 1.00 96.31 603 THR A C 1
ATOM 4638 O O . THR A 1 603 ? 0.707 -10.278 22.427 1.00 96.31 603 THR A O 1
ATOM 4641 N N . PRO A 1 604 ? 0.270 -8.069 22.412 1.00 96.81 604 PRO A N 1
ATOM 4642 C CA . PRO A 1 604 ? -1.044 -8.219 21.801 1.00 96.81 604 PRO A CA 1
ATOM 4643 C C . PRO A 1 604 ? -0.921 -8.643 20.331 1.00 96.81 604 PRO A C 1
ATOM 4645 O O . PRO A 1 604 ? 0.088 -8.393 19.671 1.00 96.81 604 PRO A O 1
ATOM 4648 N N . THR A 1 605 ? -1.978 -9.252 19.807 1.00 96.94 605 THR A N 1
ATOM 4649 C CA . THR A 1 605 ? -2.151 -9.567 18.384 1.00 96.94 605 THR A CA 1
ATOM 4650 C C . THR A 1 605 ? -3.362 -8.822 17.840 1.00 96.94 605 THR A C 1
ATOM 4652 O O . THR A 1 605 ? -4.217 -8.375 18.607 1.00 96.94 605 THR A O 1
ATOM 4655 N N . SER A 1 606 ? -3.459 -8.668 16.520 1.00 96.44 606 SER A N 1
ATOM 4656 C CA . SER A 1 606 ? -4.626 -8.031 15.913 1.00 96.44 606 SER A CA 1
ATOM 4657 C C . SER A 1 606 ? -4.971 -8.589 14.543 1.00 96.44 606 SER A C 1
ATOM 4659 O O . SER A 1 606 ? -4.098 -9.047 13.805 1.00 96.44 606 SER A O 1
ATOM 4661 N N . ILE A 1 607 ? -6.250 -8.483 14.202 1.00 93.12 607 ILE A N 1
ATOM 4662 C CA . ILE A 1 607 ? -6.701 -8.373 12.817 1.00 93.12 607 ILE A CA 1
ATOM 4663 C C . ILE A 1 607 ? -6.945 -6.888 12.524 1.00 93.12 607 ILE A C 1
ATOM 4665 O O . ILE A 1 607 ? -7.419 -6.149 13.393 1.00 93.12 607 ILE A O 1
ATOM 4669 N N . GLY A 1 608 ? -6.553 -6.440 11.328 1.00 87.62 608 GLY A N 1
ATOM 4670 C CA . GLY A 1 608 ? -6.769 -5.061 10.882 1.00 87.62 608 GLY A CA 1
ATOM 4671 C C . GLY A 1 608 ? -8.254 -4.718 10.749 1.00 87.62 608 GLY A C 1
ATOM 4672 O O . GLY A 1 608 ? -9.113 -5.565 10.989 1.00 87.62 608 GLY A O 1
ATOM 4673 N N . PHE A 1 609 ? -8.553 -3.475 10.365 1.00 91.06 609 PHE A N 1
ATOM 4674 C CA . PHE A 1 609 ? -9.928 -3.098 10.053 1.00 91.06 609 PHE A CA 1
ATOM 4675 C C . PHE A 1 609 ? -10.478 -3.968 8.923 1.00 91.06 609 PHE A C 1
ATOM 4677 O O . PHE A 1 609 ? -9.831 -4.154 7.895 1.00 91.06 609 PHE A O 1
ATOM 4684 N N . THR A 1 610 ? -11.667 -4.510 9.149 1.00 86.38 610 THR A N 1
ATOM 4685 C CA . THR A 1 610 ? -12.430 -5.303 8.195 1.00 86.38 610 THR A CA 1
ATOM 4686 C C . THR A 1 610 ? -13.916 -4.994 8.346 1.00 86.38 610 THR A C 1
ATOM 4688 O O . THR A 1 610 ? -14.369 -4.532 9.397 1.00 86.38 610 THR A O 1
ATOM 4691 N N . ARG A 1 611 ? -14.689 -5.252 7.294 1.00 83.06 611 ARG A N 1
ATOM 4692 C CA . ARG A 1 611 ? -16.158 -5.286 7.351 1.00 83.06 611 ARG A CA 1
ATOM 4693 C C . ARG A 1 611 ? -16.706 -6.714 7.349 1.00 83.06 611 ARG A C 1
ATOM 4695 O O . ARG A 1 611 ? -17.907 -6.904 7.520 1.00 83.06 611 ARG A O 1
ATOM 4702 N N . ASP A 1 612 ? -15.829 -7.708 7.216 1.00 82.19 612 ASP A N 1
ATOM 4703 C CA . ASP A 1 612 ? -16.167 -9.118 7.361 1.00 82.19 612 ASP A CA 1
ATOM 4704 C C . ASP A 1 612 ? -16.355 -9.454 8.847 1.00 82.19 612 ASP A C 1
ATOM 4706 O O . ASP A 1 612 ? -15.424 -9.806 9.581 1.00 82.19 612 ASP A O 1
ATOM 4710 N N . MET A 1 613 ? -17.597 -9.308 9.308 1.00 88.75 613 MET A N 1
ATOM 4711 C CA . MET A 1 613 ? -17.963 -9.613 10.689 1.00 88.75 613 MET A CA 1
ATOM 4712 C C . MET A 1 613 ? -17.836 -11.111 10.994 1.00 88.75 613 MET A C 1
ATOM 4714 O O . MET A 1 613 ? -17.628 -11.463 12.155 1.00 88.75 613 MET A O 1
ATOM 4718 N N . ASP A 1 614 ? -17.917 -11.992 9.993 1.00 85.44 614 ASP A N 1
ATOM 4719 C CA . ASP A 1 614 ? -17.775 -13.436 10.182 1.00 85.44 614 ASP A CA 1
ATOM 4720 C C . ASP A 1 614 ? -16.316 -13.835 10.415 1.00 85.44 614 ASP A C 1
ATOM 4722 O O . ASP A 1 614 ? -16.049 -14.653 11.301 1.00 85.44 614 ASP A O 1
ATOM 4726 N N . ALA A 1 615 ? -15.360 -13.189 9.743 1.00 82.81 615 ALA A N 1
ATOM 4727 C CA . ALA A 1 615 ? -13.939 -13.336 10.062 1.00 82.81 615 ALA A CA 1
ATOM 4728 C C . ALA A 1 615 ? -13.647 -12.953 11.523 1.00 82.81 615 ALA A C 1
ATOM 4730 O O . ALA A 1 615 ? -12.960 -13.687 12.241 1.00 82.81 615 ALA A O 1
ATOM 4731 N N . VAL A 1 616 ? -14.218 -11.841 12.004 1.00 94.56 616 VAL A N 1
ATOM 4732 C CA . VAL A 1 616 ? -14.086 -11.422 13.410 1.00 94.56 616 VAL A CA 1
ATOM 4733 C C . VAL A 1 616 ? -14.730 -12.453 14.345 1.00 94.56 616 VAL A C 1
ATOM 4735 O O . VAL A 1 616 ? -14.103 -12.848 15.332 1.00 94.56 616 VAL A O 1
ATOM 4738 N N . ARG A 1 617 ? -15.952 -12.927 14.041 1.00 97.06 617 ARG A N 1
ATOM 4739 C CA . ARG A 1 617 ? -16.637 -13.983 14.815 1.00 97.06 617 ARG A CA 1
ATOM 4740 C C . ARG A 1 617 ? -15.779 -15.240 14.913 1.00 97.06 617 ARG A C 1
ATOM 4742 O O . ARG A 1 617 ? -15.616 -15.763 16.011 1.00 97.06 617 ARG A O 1
ATOM 4749 N N . GLY A 1 618 ? -15.166 -15.668 13.810 1.00 93.88 618 GLY A N 1
ATOM 4750 C CA . GLY A 1 618 ? -14.275 -16.827 13.770 1.00 93.88 618 GLY A CA 1
ATOM 4751 C C . GLY A 1 618 ? -13.097 -16.708 14.741 1.00 93.88 618 GLY A C 1
ATOM 4752 O O . GLY A 1 618 ? -12.811 -17.652 15.483 1.00 93.88 618 GLY A O 1
ATOM 4753 N N . VAL A 1 619 ? -12.454 -15.535 14.810 1.00 96.19 619 VAL A N 1
ATOM 4754 C CA . VAL A 1 619 ? -11.364 -15.272 15.771 1.00 96.19 619 VAL A CA 1
ATOM 4755 C C . VAL A 1 619 ? -11.881 -15.280 17.215 1.00 96.19 619 VAL A C 1
ATOM 4757 O O . VAL A 1 619 ? -11.275 -15.907 18.087 1.00 96.19 619 VAL A O 1
ATOM 4760 N N . VAL A 1 620 ? -13.018 -14.629 17.477 1.00 98.00 620 VAL A N 1
ATOM 4761 C CA . VAL A 1 620 ? -13.646 -14.576 18.811 1.00 98.00 620 VAL A CA 1
ATOM 4762 C C . VAL A 1 620 ? -14.039 -15.977 19.291 1.00 98.00 620 VAL A C 1
ATOM 4764 O O . VAL A 1 620 ? -13.789 -16.335 20.445 1.00 98.00 620 VAL A O 1
ATOM 4767 N N . ASP A 1 621 ? -14.600 -16.810 18.418 1.00 98.06 621 ASP A N 1
ATOM 4768 C CA . ASP A 1 621 ? -15.007 -18.178 18.739 1.00 98.06 621 ASP A CA 1
ATOM 4769 C C . ASP A 1 621 ? -13.811 -19.084 19.027 1.00 98.06 621 ASP A C 1
ATOM 4771 O O . ASP A 1 621 ? -13.849 -19.852 19.995 1.00 98.06 621 ASP A O 1
ATOM 4775 N N . ALA A 1 622 ? -12.714 -18.925 18.287 1.00 97.69 622 ALA A N 1
ATOM 4776 C CA . ALA A 1 622 ? -11.479 -19.674 18.499 1.00 97.69 622 ALA A CA 1
ATOM 4777 C C . ALA A 1 622 ? -10.714 -19.272 19.775 1.00 97.69 622 ALA A C 1
ATOM 4779 O O . ALA A 1 622 ? -9.892 -20.051 20.264 1.00 97.69 622 ALA A O 1
ATOM 4780 N N . ALA A 1 623 ? -10.982 -18.087 20.331 1.00 97.69 623 ALA A N 1
ATOM 4781 C CA . ALA A 1 623 ? -10.197 -17.524 21.422 1.00 97.69 623 ALA A CA 1
ATOM 4782 C C . ALA A 1 623 ? -10.240 -18.367 22.715 1.00 97.69 623 ALA A C 1
ATOM 4784 O O . ALA A 1 623 ? -11.297 -18.870 23.115 1.00 97.69 623 ALA A O 1
ATOM 4785 N N . LYS A 1 624 ? -9.101 -18.499 23.399 1.00 98.12 624 LYS A N 1
ATOM 4786 C CA . LYS A 1 624 ? -8.950 -19.252 24.655 1.00 98.12 624 LYS A CA 1
ATOM 4787 C C . LYS A 1 624 ? -8.243 -18.391 25.695 1.00 98.12 624 LYS A C 1
ATOM 4789 O O . LYS A 1 624 ? -7.369 -17.615 25.335 1.00 98.12 624 LYS A O 1
ATOM 4794 N N . ALA A 1 625 ? -8.643 -18.536 26.956 1.00 98.06 625 ALA A N 1
ATOM 4795 C CA . ALA A 1 625 ? -8.035 -17.828 28.075 1.00 98.06 625 ALA A CA 1
ATOM 4796 C C . ALA A 1 625 ? -6.747 -18.536 28.518 1.00 98.06 625 ALA A C 1
ATOM 4798 O O . ALA A 1 625 ? -6.794 -19.717 28.861 1.00 98.06 625 ALA A O 1
ATOM 4799 N N . GLU A 1 626 ? -5.621 -17.830 28.522 1.00 96.38 626 GLU A N 1
ATOM 4800 C CA . GLU A 1 626 ? -4.320 -18.305 28.997 1.00 96.38 626 GLU A CA 1
ATOM 4801 C C . GLU A 1 626 ? -3.362 -17.134 29.278 1.00 96.38 626 GLU A C 1
ATOM 4803 O O . GLU A 1 626 ? -3.643 -15.993 28.946 1.00 96.38 626 GLU A O 1
ATOM 4808 N N . GLY A 1 627 ? -2.217 -17.392 29.910 1.00 95.88 627 GLY A N 1
ATOM 4809 C CA . GLY A 1 627 ? -1.149 -16.394 30.043 1.00 95.88 627 GLY A CA 1
ATOM 4810 C C . GLY A 1 627 ? -1.482 -15.155 30.894 1.00 95.88 627 GLY A C 1
ATOM 4811 O O . GLY A 1 627 ? -2.289 -15.219 31.825 1.00 95.88 627 GLY A O 1
ATOM 4812 N N . SER A 1 628 ? -0.763 -14.060 30.634 1.00 95.25 628 SER A N 1
ATOM 4813 C CA . SER A 1 628 ? -0.739 -12.834 31.447 1.00 95.25 628 SER A CA 1
ATOM 4814 C C . SER A 1 628 ? -1.552 -11.691 30.820 1.00 95.25 628 SER A C 1
ATOM 4816 O O . SER A 1 628 ? -2.008 -11.787 29.683 1.00 95.25 628 SER A O 1
ATOM 4818 N N . THR A 1 629 ? -1.750 -10.593 31.548 1.00 96.25 629 THR A N 1
ATOM 4819 C CA . THR A 1 629 ? -2.664 -9.510 31.154 1.00 96.25 629 THR A CA 1
ATOM 4820 C C . THR A 1 629 ? -1.894 -8.259 30.722 1.00 96.25 629 THR A C 1
ATOM 4822 O O . THR A 1 629 ? -1.553 -7.406 31.536 1.00 96.25 629 THR A O 1
ATOM 4825 N N . GLY A 1 630 ? -1.585 -8.142 29.426 1.00 96.38 630 GLY A N 1
ATOM 4826 C CA . GLY A 1 630 ? -0.909 -6.979 28.826 1.00 96.38 630 GLY A CA 1
ATOM 4827 C C . GLY A 1 630 ? -1.856 -5.861 28.385 1.00 96.38 630 GLY A C 1
ATOM 4828 O O . GLY A 1 630 ? -1.837 -5.459 27.218 1.00 96.38 630 GLY A O 1
ATOM 4829 N N . TYR A 1 631 ? -2.697 -5.366 29.292 1.00 97.06 631 TYR A N 1
ATOM 4830 C CA . TYR A 1 631 ? -3.817 -4.490 28.946 1.00 97.06 631 TYR A CA 1
ATOM 4831 C C . TYR A 1 631 ? -3.379 -3.132 28.372 1.00 97.06 631 TYR A C 1
ATOM 4833 O O . TYR A 1 631 ? -3.897 -2.693 27.341 1.00 97.06 631 TYR A O 1
ATOM 4841 N N . ALA A 1 632 ? -2.367 -2.487 28.960 1.00 96.62 632 ALA A N 1
ATOM 4842 C CA . ALA A 1 632 ? -1.828 -1.227 28.443 1.00 96.62 632 ALA A CA 1
ATOM 4843 C C . ALA A 1 632 ? -1.239 -1.386 27.029 1.00 96.62 632 ALA A C 1
ATOM 4845 O O . ALA A 1 632 ? -1.448 -0.531 26.167 1.00 96.62 632 ALA A O 1
ATOM 4846 N N . ALA A 1 633 ? -0.531 -2.491 26.770 1.00 97.06 633 ALA A N 1
ATOM 4847 C CA . ALA A 1 633 ? 0.047 -2.783 25.459 1.00 97.06 633 ALA A CA 1
ATOM 4848 C C . ALA A 1 633 ? -1.045 -2.975 24.394 1.00 97.06 633 ALA A C 1
ATOM 4850 O O . ALA A 1 633 ? -0.938 -2.428 23.295 1.00 97.06 633 ALA A O 1
ATOM 4851 N N . ALA A 1 634 ? -2.124 -3.688 24.734 1.00 97.94 634 ALA A N 1
ATOM 4852 C CA . ALA A 1 634 ? -3.270 -3.880 23.850 1.00 97.94 634 ALA A CA 1
ATOM 4853 C C . ALA A 1 634 ? -3.960 -2.552 23.493 1.00 97.94 634 ALA A C 1
ATOM 4855 O O . ALA A 1 634 ? -4.293 -2.314 22.332 1.00 97.94 634 ALA A O 1
ATOM 4856 N N . LEU A 1 635 ? -4.110 -1.645 24.461 1.00 98.12 635 LEU A N 1
ATOM 4857 C CA . LEU A 1 635 ? -4.674 -0.312 24.229 1.00 98.12 635 LEU A CA 1
ATOM 4858 C C . LEU A 1 635 ? -3.769 0.575 23.359 1.00 98.12 635 LEU A C 1
ATOM 4860 O O . LEU A 1 635 ? -4.272 1.307 22.504 1.00 98.12 635 LEU A O 1
ATOM 4864 N N . TYR A 1 636 ? -2.443 0.490 23.510 1.00 97.88 636 TYR A N 1
ATOM 4865 C CA . TYR A 1 636 ? -1.519 1.168 22.593 1.00 97.88 636 TYR A CA 1
ATOM 4866 C C . TYR A 1 636 ? -1.605 0.609 21.169 1.00 97.88 636 TYR A C 1
ATOM 4868 O O . TYR A 1 636 ? -1.659 1.393 20.225 1.00 97.88 636 TYR A O 1
ATOM 4876 N N . MET A 1 637 ? -1.710 -0.712 21.001 1.00 98.06 637 MET A N 1
ATOM 4877 C CA . MET A 1 637 ? -1.938 -1.313 19.683 1.00 98.06 637 MET A CA 1
ATOM 4878 C C . MET A 1 637 ? -3.267 -0.846 19.073 1.00 98.06 637 MET A C 1
ATOM 4880 O O . MET A 1 637 ? -3.304 -0.486 17.899 1.00 98.06 637 MET A O 1
ATOM 4884 N N . ALA A 1 638 ? -4.342 -0.776 19.865 1.00 98.06 638 ALA A N 1
ATOM 4885 C CA . ALA A 1 638 ? -5.625 -0.239 19.413 1.00 98.06 638 ALA A CA 1
ATOM 4886 C C . ALA A 1 638 ? -5.508 1.225 18.957 1.00 98.06 638 ALA A C 1
ATOM 4888 O O . ALA A 1 638 ? -6.056 1.593 17.916 1.00 98.06 638 ALA A O 1
ATOM 4889 N N . ARG A 1 639 ? -4.749 2.052 19.691 1.00 97.69 639 ARG A N 1
ATOM 4890 C CA . ARG A 1 639 ? -4.435 3.434 19.297 1.00 97.69 639 ARG A CA 1
ATOM 4891 C C . ARG A 1 639 ? -3.707 3.478 17.961 1.00 97.69 639 ARG A C 1
ATOM 4893 O O . ARG A 1 639 ? -4.064 4.286 17.112 1.00 97.69 639 ARG A O 1
ATOM 4900 N N . ASP A 1 640 ? -2.690 2.645 17.781 1.00 95.88 640 ASP A N 1
ATOM 4901 C CA . ASP A 1 640 ? -1.872 2.656 16.570 1.00 95.88 640 ASP A CA 1
ATOM 4902 C C . ASP A 1 640 ? -2.668 2.175 15.354 1.00 95.88 640 ASP A C 1
ATOM 4904 O O . ASP A 1 640 ? -2.590 2.796 14.293 1.00 95.88 640 ASP A O 1
ATOM 4908 N N . ILE A 1 641 ? -3.521 1.160 15.520 1.00 94.44 641 ILE A N 1
ATOM 4909 C CA . ILE A 1 641 ? -4.486 0.735 14.496 1.00 94.44 641 ILE A CA 1
ATOM 4910 C C . ILE A 1 641 ? -5.426 1.891 14.140 1.00 94.44 641 ILE A C 1
ATOM 4912 O O . ILE A 1 641 ? -5.548 2.227 12.964 1.00 94.44 641 ILE A O 1
ATOM 4916 N N . LEU A 1 642 ? -6.026 2.562 15.130 1.00 95.56 642 LEU A N 1
ATOM 4917 C CA . LEU A 1 642 ? -6.906 3.707 14.874 1.00 95.56 642 LEU A CA 1
ATOM 4918 C C . LEU A 1 642 ? -6.186 4.881 14.200 1.00 95.56 642 LEU A C 1
ATOM 4920 O O . LEU A 1 642 ? -6.789 5.595 13.402 1.00 95.56 642 LEU A O 1
ATOM 4924 N N . ALA A 1 643 ? -4.914 5.104 14.516 1.00 91.94 643 ALA A N 1
ATOM 4925 C CA . ALA A 1 643 ? -4.147 6.217 13.972 1.00 91.94 643 ALA A CA 1
ATOM 4926 C C . ALA A 1 643 ? -3.645 5.969 12.543 1.00 91.94 643 ALA A C 1
ATOM 4928 O O . ALA A 1 643 ? -3.439 6.937 11.816 1.00 91.94 643 ALA A O 1
ATOM 4929 N N . THR A 1 644 ? -3.399 4.710 12.164 1.00 85.56 644 THR A N 1
ATOM 4930 C CA . THR A 1 644 ? -2.673 4.376 10.923 1.00 85.56 644 THR A CA 1
ATOM 4931 C C . THR A 1 644 ? -3.463 3.530 9.935 1.00 85.56 644 THR A C 1
ATOM 4933 O O . THR A 1 644 ? -3.113 3.518 8.761 1.00 85.56 644 THR A O 1
ATOM 4936 N N . LYS A 1 645 ? -4.499 2.816 10.387 1.00 86.00 645 LYS A N 1
ATOM 4937 C CA . LYS A 1 645 ? -5.231 1.839 9.566 1.00 86.00 645 LYS A CA 1
ATOM 4938 C C . LYS A 1 645 ? -6.715 2.147 9.403 1.00 86.00 645 LYS A C 1
ATOM 4940 O O . LYS A 1 645 ? -7.373 1.461 8.635 1.00 86.00 645 LYS A O 1
ATOM 4945 N N . THR A 1 646 ? -7.247 3.117 10.144 1.00 86.31 646 THR A N 1
ATOM 4946 C CA . THR A 1 646 ? -8.634 3.573 9.974 1.00 86.31 646 THR A CA 1
AT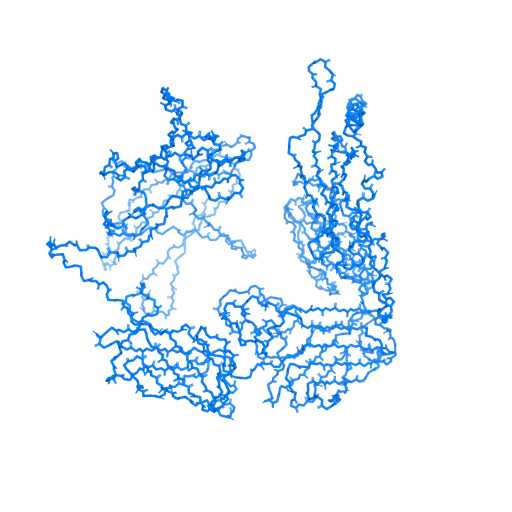OM 4947 C C . THR A 1 646 ? -8.829 4.104 8.562 1.00 86.31 646 THR A C 1
ATOM 4949 O O . THR A 1 646 ? -7.999 4.879 8.079 1.00 86.31 646 THR A O 1
ATOM 4952 N N . HIS A 1 647 ? -9.955 3.767 7.942 1.00 82.25 647 HIS A N 1
ATOM 4953 C CA . HIS A 1 647 ? -10.379 4.398 6.707 1.00 82.25 647 HIS A CA 1
ATOM 4954 C C . HIS A 1 647 ? -10.430 5.933 6.865 1.00 82.25 647 HIS A C 1
ATOM 4956 O O . HIS A 1 647 ? -11.015 6.444 7.829 1.00 82.25 647 HIS A O 1
ATOM 4962 N N . PRO A 1 648 ? -9.860 6.712 5.929 1.00 71.69 648 PRO A N 1
ATOM 4963 C CA . PRO A 1 648 ? -9.789 8.169 6.049 1.00 71.69 648 PRO A CA 1
ATOM 4964 C C . PRO A 1 648 ? -11.173 8.830 6.119 1.00 71.69 648 PRO A C 1
ATOM 4966 O O . PRO A 1 648 ? -11.339 9.822 6.830 1.00 71.69 648 PRO A O 1
ATOM 4969 N N . GLY A 1 649 ? -12.177 8.246 5.458 1.00 71.50 649 GLY A N 1
ATOM 4970 C CA . GLY A 1 649 ? -13.574 8.696 5.515 1.00 71.50 649 GLY A CA 1
ATOM 4971 C C . GLY A 1 649 ? -14.307 8.425 6.840 1.00 71.50 649 GLY A C 1
ATOM 4972 O O . GLY A 1 649 ? -15.418 8.917 7.037 1.00 71.50 649 GLY A O 1
ATOM 4973 N N . SER A 1 650 ? -13.701 7.703 7.789 1.00 84.06 650 SER A N 1
ATOM 4974 C CA . SER A 1 650 ? -14.327 7.453 9.086 1.00 84.06 650 SER A CA 1
ATOM 4975 C C . SER A 1 650 ? -14.390 8.699 9.954 1.00 84.06 650 SER A C 1
ATOM 4977 O O . SER A 1 650 ? -13.398 9.168 10.519 1.00 84.06 650 SER A O 1
ATOM 4979 N N . SER A 1 651 ? -15.610 9.212 10.100 1.00 83.31 651 SER A N 1
ATOM 4980 C CA . SER A 1 651 ? -15.907 10.384 10.931 1.00 83.31 651 SER A CA 1
ATOM 4981 C C . SER A 1 651 ? -15.973 10.064 12.429 1.00 83.31 651 SER A C 1
ATOM 4983 O O . SER A 1 651 ? -15.824 10.957 13.266 1.00 83.31 651 SER A O 1
ATOM 4985 N N . ILE A 1 652 ? -16.182 8.796 12.795 1.00 91.81 652 ILE A N 1
ATOM 4986 C CA . ILE A 1 652 ? -16.318 8.361 14.187 1.00 91.81 652 ILE A CA 1
ATOM 4987 C C . ILE A 1 652 ? -15.274 7.290 14.499 1.00 91.81 652 ILE A C 1
ATOM 4989 O O . ILE A 1 652 ? -15.280 6.213 13.918 1.00 91.81 652 ILE A O 1
ATOM 4993 N N . LEU A 1 653 ? -14.425 7.552 15.490 1.00 96.31 653 LEU A N 1
ATOM 4994 C CA . LEU A 1 653 ? -13.495 6.566 16.039 1.00 96.31 653 LEU A CA 1
ATOM 4995 C C . LEU A 1 653 ? -14.009 6.055 17.386 1.00 96.31 653 LEU A C 1
ATOM 4997 O O . LEU A 1 653 ? -14.417 6.852 18.241 1.00 96.31 653 LEU A O 1
ATOM 5001 N N . LYS A 1 654 ? -13.997 4.735 17.585 1.00 97.69 654 LYS A N 1
ATOM 5002 C CA . LYS A 1 654 ? -14.407 4.075 18.831 1.00 97.69 654 LYS A CA 1
ATOM 5003 C C . LYS A 1 654 ? -13.503 2.898 19.170 1.00 97.69 654 LYS A C 1
ATOM 5005 O O . LYS A 1 654 ? -12.872 2.299 18.307 1.00 97.69 654 LYS A O 1
ATOM 5010 N N . TYR A 1 655 ? -13.508 2.535 20.445 1.00 97.81 655 TYR A N 1
ATOM 5011 C CA . TYR A 1 655 ? -12.959 1.277 20.929 1.00 97.81 655 TYR A CA 1
ATOM 5012 C C . TYR A 1 655 ? -13.894 0.675 21.983 1.00 97.81 655 TYR A C 1
ATOM 5014 O O . TYR A 1 655 ? -14.664 1.398 22.621 1.00 97.81 655 TYR A O 1
ATOM 5022 N N . ALA A 1 656 ? -13.846 -0.645 22.137 1.00 97.69 656 ALA A N 1
ATOM 5023 C CA . ALA A 1 656 ? -14.638 -1.406 23.095 1.00 97.69 656 ALA A CA 1
ATOM 5024 C C . ALA A 1 656 ? -13.752 -2.472 23.765 1.00 97.69 656 ALA A C 1
ATOM 5026 O O . ALA A 1 656 ? -13.493 -3.516 23.158 1.00 97.69 656 ALA A O 1
ATOM 5027 N N . PRO A 1 657 ? -13.251 -2.221 24.987 1.00 97.44 657 PRO A N 1
ATOM 5028 C CA . PRO A 1 657 ? -12.475 -3.204 25.725 1.00 97.44 657 PRO A CA 1
ATOM 5029 C C . PRO A 1 657 ? -13.375 -4.215 26.452 1.00 97.44 657 PRO A C 1
ATOM 5031 O O . PRO A 1 657 ? -14.342 -3.845 27.117 1.00 97.44 657 PRO A O 1
ATOM 5034 N N . PHE A 1 658 ? -13.017 -5.493 26.356 1.00 98.19 658 PHE A N 1
ATOM 5035 C CA . PHE A 1 658 ? -13.628 -6.633 27.034 1.00 98.19 658 PHE A CA 1
ATOM 5036 C C . PHE A 1 658 ? -12.552 -7.319 27.883 1.00 98.19 658 PHE A C 1
ATOM 5038 O O . PHE A 1 658 ? -11.838 -8.192 27.397 1.00 98.19 658 PHE A O 1
ATOM 5045 N N . SER A 1 659 ? -12.422 -6.886 29.137 1.00 96.69 659 SER A N 1
ATOM 5046 C CA . SER A 1 659 ? -11.410 -7.327 30.108 1.00 96.69 659 SER A CA 1
ATOM 5047 C C . SER A 1 659 ? -11.996 -7.315 31.523 1.00 96.69 659 SER A C 1
ATOM 5049 O O . SER A 1 659 ? -13.021 -6.668 31.760 1.00 96.69 659 SER A O 1
ATOM 5051 N N . ASP A 1 660 ? -11.356 -8.010 32.465 1.00 93.00 660 ASP A N 1
ATOM 5052 C CA . ASP A 1 660 ? -11.640 -7.878 33.898 1.00 93.00 660 ASP A CA 1
ATOM 5053 C C . ASP A 1 660 ? -10.863 -6.730 34.580 1.00 93.00 660 ASP A C 1
ATOM 5055 O O . ASP A 1 660 ? -11.174 -6.384 35.722 1.00 93.00 660 ASP A O 1
ATOM 5059 N N . GLY A 1 661 ? -9.950 -6.074 33.851 1.00 88.31 661 GLY A N 1
ATOM 5060 C CA . GLY A 1 661 ? -9.359 -4.776 34.186 1.00 88.31 661 GLY A CA 1
ATOM 5061 C C . GLY A 1 661 ? -8.004 -4.808 34.897 1.00 88.31 661 GLY A C 1
ATOM 5062 O O . GLY A 1 661 ? -7.512 -3.741 35.268 1.00 88.31 661 GLY A O 1
ATOM 5063 N N . GLU A 1 662 ? -7.400 -5.979 35.101 1.00 89.62 662 GLU A N 1
ATOM 5064 C CA . GLU A 1 662 ? -6.063 -6.106 35.699 1.00 89.62 662 GLU A CA 1
ATOM 5065 C C . GLU A 1 662 ? -4.958 -5.971 34.629 1.00 89.62 662 GLU A C 1
ATOM 5067 O O . GLU A 1 662 ? -5.144 -6.381 33.492 1.00 89.62 662 GLU A O 1
ATOM 5072 N N . ASP A 1 663 ? -3.800 -5.385 34.955 1.00 94.69 663 ASP A N 1
ATOM 5073 C CA . ASP A 1 663 ? -2.603 -5.415 34.094 1.00 94.69 663 ASP A CA 1
ATOM 5074 C C . ASP A 1 663 ? -1.465 -6.072 34.874 1.00 94.69 663 ASP A C 1
ATOM 5076 O O . ASP A 1 663 ? -1.146 -5.657 35.989 1.00 94.69 663 ASP A O 1
ATOM 5080 N N . THR A 1 664 ? -0.865 -7.113 34.301 1.00 95.31 664 THR A N 1
ATOM 5081 C CA . THR A 1 664 ? 0.207 -7.896 34.932 1.00 95.31 664 THR A CA 1
ATOM 5082 C C . THR A 1 664 ? 1.526 -7.800 34.159 1.00 95.31 664 THR A C 1
ATOM 5084 O O . THR A 1 664 ? 2.410 -8.635 34.349 1.00 95.31 664 THR A O 1
ATOM 5087 N N . CYS A 1 665 ? 1.648 -6.845 33.237 1.00 92.81 665 CYS A N 1
ATOM 5088 C CA . CYS A 1 665 ? 2.815 -6.643 32.374 1.00 92.81 665 CYS A CA 1
ATOM 5089 C C . CYS A 1 665 ? 3.550 -5.332 32.693 1.00 92.81 665 CYS A C 1
ATOM 5091 O O . CYS A 1 665 ? 4.250 -4.793 31.835 1.00 92.81 665 CYS A O 1
ATOM 5093 N N . ASP A 1 666 ? 3.379 -4.818 33.916 1.00 91.88 666 ASP A N 1
ATOM 5094 C CA . ASP A 1 666 ? 3.922 -3.537 34.385 1.00 91.88 666 ASP A CA 1
ATOM 5095 C C . ASP A 1 666 ? 3.528 -2.346 33.483 1.00 91.88 666 ASP A C 1
ATOM 5097 O O . ASP A 1 666 ? 4.257 -1.354 33.369 1.00 91.88 666 ASP A O 1
ATOM 5101 N N . GLY A 1 667 ? 2.376 -2.450 32.811 1.00 91.31 667 GLY A N 1
ATOM 5102 C CA . GLY A 1 667 ? 1.817 -1.391 31.983 1.00 91.31 667 GLY A CA 1
ATOM 5103 C C . GLY A 1 667 ? 1.178 -0.268 32.803 1.00 91.31 667 GLY A C 1
ATOM 5104 O O . GLY A 1 667 ? 0.876 -0.418 33.984 1.00 91.31 667 GLY A O 1
ATOM 5105 N N . ASP A 1 668 ? 0.918 0.867 32.148 1.00 93.69 668 ASP A N 1
ATOM 5106 C CA . ASP A 1 668 ? 0.061 1.937 32.678 1.00 93.69 668 ASP A CA 1
ATOM 5107 C C . ASP A 1 668 ? -1.215 2.027 31.819 1.00 93.69 668 ASP A C 1
ATOM 5109 O O . ASP A 1 668 ? -1.230 2.743 30.806 1.00 93.69 668 ASP A O 1
ATOM 5113 N N . PRO A 1 669 ? -2.280 1.274 32.170 1.00 92.38 669 PRO A N 1
ATOM 5114 C CA . PRO A 1 669 ? -3.529 1.286 31.417 1.00 92.38 669 PRO A CA 1
ATOM 5115 C C . PRO A 1 669 ? -4.186 2.664 31.381 1.00 92.38 669 PRO A C 1
ATOM 5117 O O . PRO A 1 669 ? -4.803 3.013 30.379 1.00 92.38 669 PRO A O 1
ATOM 5120 N N . VAL A 1 670 ? -4.027 3.476 32.432 1.00 93.44 670 VAL A N 1
ATOM 5121 C CA . VAL A 1 670 ? -4.607 4.826 32.488 1.00 93.44 670 VAL A CA 1
ATOM 5122 C C . VAL A 1 670 ? -3.939 5.718 31.448 1.00 93.44 670 VAL A C 1
ATOM 5124 O O . VAL A 1 670 ? -4.629 6.351 30.651 1.00 93.44 670 VAL A O 1
ATOM 5127 N N . ALA A 1 671 ? -2.605 5.704 31.373 1.00 92.81 671 ALA A N 1
ATOM 5128 C CA . ALA A 1 671 ? -1.885 6.444 30.340 1.00 92.81 671 ALA A CA 1
ATOM 5129 C C . ALA A 1 671 ? -2.215 5.953 28.919 1.00 92.81 671 ALA A C 1
ATOM 5131 O O . ALA A 1 671 ? -2.277 6.764 27.990 1.00 92.81 671 ALA A O 1
ATOM 5132 N N . ALA A 1 672 ? -2.434 4.646 28.737 1.00 94.56 672 ALA A N 1
ATOM 5133 C CA . ALA A 1 672 ? -2.826 4.084 27.447 1.00 94.56 672 ALA A CA 1
ATOM 5134 C C . ALA A 1 672 ? -4.241 4.532 27.028 1.00 94.56 672 ALA A C 1
ATOM 5136 O O . ALA A 1 672 ? -4.428 4.944 25.880 1.00 94.56 672 ALA A O 1
ATOM 5137 N N . ILE A 1 673 ? -5.205 4.540 27.959 1.00 95.31 673 ILE A N 1
ATOM 5138 C CA . ILE A 1 673 ? -6.559 5.079 27.745 1.00 95.31 673 ILE A CA 1
ATOM 5139 C C . ILE A 1 673 ? -6.490 6.571 27.411 1.00 95.31 673 ILE A C 1
ATOM 5141 O O . ILE A 1 673 ? -7.057 6.991 26.407 1.00 95.31 673 ILE A O 1
ATOM 5145 N N . ASP A 1 674 ? -5.748 7.371 28.180 1.00 95.31 674 ASP A N 1
ATOM 5146 C CA . ASP A 1 674 ? -5.604 8.809 27.922 1.00 95.31 674 ASP A CA 1
ATOM 5147 C C . ASP A 1 674 ? -5.026 9.082 26.525 1.00 95.31 674 ASP A C 1
ATOM 5149 O O . ASP A 1 674 ? -5.464 9.999 25.821 1.00 95.31 674 ASP A O 1
ATOM 5153 N N . ALA A 1 675 ? -4.044 8.284 26.094 1.00 94.62 675 ALA A N 1
ATOM 5154 C CA . ALA A 1 675 ? -3.460 8.393 24.761 1.00 94.62 675 ALA A CA 1
ATOM 5155 C C . ALA A 1 675 ? -4.472 8.046 23.656 1.00 94.62 675 ALA A C 1
ATOM 5157 O O . ALA A 1 675 ? -4.511 8.727 22.627 1.00 94.62 675 ALA A O 1
ATOM 5158 N N . LEU A 1 676 ? -5.287 7.014 23.873 1.00 96.06 676 LEU A N 1
ATOM 5159 C CA . LEU A 1 676 ? -6.338 6.577 22.959 1.00 96.06 676 LEU A CA 1
ATOM 5160 C C . LEU A 1 676 ? -7.477 7.605 22.858 1.00 96.06 676 LEU A C 1
ATOM 5162 O O . LEU A 1 676 ? -7.847 8.014 21.758 1.00 96.06 676 LEU A O 1
ATOM 5166 N N . GLU A 1 677 ? -7.971 8.109 23.987 1.00 96.94 677 GLU A N 1
ATOM 5167 C CA . GLU A 1 677 ? -9.006 9.149 24.038 1.00 96.94 677 GLU A CA 1
ATOM 5168 C C . GLU A 1 677 ? -8.518 10.472 23.439 1.00 96.94 677 GLU A C 1
ATOM 5170 O O . GLU A 1 677 ? -9.268 11.159 22.748 1.00 96.94 677 GLU A O 1
ATOM 5175 N N . THR A 1 678 ? -7.240 10.817 23.626 1.00 96.12 678 THR A N 1
ATOM 5176 C CA . THR A 1 678 ? -6.639 11.999 22.986 1.00 96.12 678 THR A CA 1
ATOM 5177 C C . THR A 1 678 ? -6.671 11.891 21.460 1.00 96.12 678 THR A C 1
ATOM 5179 O O . THR A 1 678 ? -6.953 12.884 20.786 1.00 96.12 678 THR A O 1
ATOM 5182 N N . LEU A 1 679 ? -6.393 10.706 20.900 1.00 94.88 679 LEU A N 1
ATOM 5183 C CA . LEU A 1 679 ? -6.495 10.462 19.458 1.00 94.88 679 LEU A CA 1
ATOM 5184 C C . LEU A 1 679 ? -7.942 10.640 18.974 1.00 94.88 679 LEU A C 1
ATOM 5186 O O . LEU A 1 679 ? -8.182 11.369 18.011 1.00 94.88 679 LEU A O 1
ATOM 5190 N N . ILE A 1 680 ? -8.900 10.023 19.670 1.00 95.56 680 ILE A N 1
ATOM 5191 C CA . ILE A 1 680 ? -10.326 10.071 19.314 1.00 95.56 680 ILE A CA 1
ATOM 5192 C C . ILE A 1 680 ? -10.871 11.503 19.402 1.00 95.56 680 ILE A C 1
ATOM 5194 O O . ILE A 1 680 ? -11.556 11.964 18.488 1.00 95.56 680 ILE A O 1
ATOM 5198 N N . ALA A 1 681 ? -10.538 12.238 20.466 1.00 93.31 681 ALA A N 1
ATOM 5199 C CA . ALA A 1 681 ? -10.939 13.632 20.640 1.00 93.31 681 ALA A CA 1
ATOM 5200 C C . ALA A 1 681 ? -10.349 14.534 19.549 1.00 93.31 681 ALA A C 1
ATOM 5202 O O . ALA A 1 681 ? -11.066 15.347 18.973 1.00 93.31 681 ALA A O 1
ATOM 5203 N N . ARG A 1 682 ? -9.068 14.344 19.202 1.00 92.38 682 ARG A N 1
ATOM 5204 C CA . ARG A 1 682 ? -8.420 15.109 18.131 1.00 92.38 682 ARG A CA 1
ATOM 5205 C C . ARG A 1 682 ? -9.130 14.928 16.792 1.00 92.38 682 ARG A C 1
ATOM 5207 O O . ARG A 1 682 ? -9.296 15.916 16.089 1.00 92.38 682 ARG A O 1
ATOM 5214 N N . ARG A 1 683 ? -9.539 13.702 16.449 1.00 87.94 683 ARG A N 1
ATOM 5215 C CA . ARG A 1 683 ? -10.258 13.429 15.196 1.00 87.94 683 ARG A CA 1
ATOM 5216 C C . ARG A 1 683 ? -11.653 14.053 15.188 1.00 87.94 683 ARG A C 1
ATOM 5218 O O . ARG A 1 683 ? -12.069 14.571 14.165 1.00 87.94 683 ARG A O 1
ATOM 5225 N N . ARG A 1 684 ? -12.352 14.049 16.329 1.00 87.81 684 ARG A N 1
ATOM 5226 C CA . ARG A 1 684 ? -13.663 14.705 16.479 1.00 87.81 684 ARG A CA 1
ATOM 5227 C C . ARG A 1 684 ? -13.588 16.225 16.289 1.00 87.81 684 ARG A C 1
ATOM 5229 O O . ARG A 1 684 ? -14.529 16.805 15.759 1.00 87.81 684 ARG A O 1
ATOM 5236 N N . ASP A 1 685 ? -12.511 16.849 16.756 1.00 85.38 685 ASP A N 1
ATOM 5237 C CA . ASP A 1 685 ? -12.314 18.302 16.671 1.00 85.38 685 ASP A CA 1
ATOM 5238 C C . ASP A 1 685 ? -11.688 18.748 15.339 1.00 85.38 685 ASP A C 1
ATOM 5240 O O . ASP A 1 685 ? -11.616 19.947 15.060 1.00 85.38 685 ASP A O 1
ATOM 5244 N N . GLU A 1 686 ? -11.201 17.807 14.528 1.00 80.38 686 GLU A N 1
ATOM 5245 C CA . GLU A 1 686 ? -10.688 18.089 13.194 1.00 80.38 686 GLU A CA 1
ATOM 5246 C C . GLU A 1 686 ? -11.889 18.472 12.314 1.00 80.38 686 GLU A C 1
ATOM 5248 O O . GLU A 1 686 ? -12.787 17.648 12.128 1.00 80.38 686 GLU A O 1
ATOM 5253 N N . PRO A 1 687 ? -11.985 19.731 11.838 1.00 68.00 687 PRO A N 1
ATOM 5254 C CA . PRO A 1 687 ? -13.084 20.111 10.967 1.00 68.00 687 PRO A CA 1
ATOM 5255 C C . PRO A 1 687 ? -13.042 19.188 9.754 1.00 68.00 687 PRO A C 1
ATOM 5257 O O . PRO A 1 687 ? -11.975 19.032 9.153 1.00 68.00 687 PRO A O 1
ATOM 5260 N N . SER A 1 688 ? -14.182 18.570 9.424 1.00 54.62 688 SER A N 1
ATOM 5261 C CA . SER A 1 688 ? -14.328 17.829 8.171 1.00 54.62 688 SER A CA 1
ATOM 5262 C C . SER A 1 688 ? -13.726 18.682 7.056 1.00 54.62 688 SER A C 1
ATOM 5264 O O . SER A 1 688 ? -14.005 19.889 7.046 1.00 54.62 688 SER A O 1
ATOM 5266 N N . PRO A 1 689 ? -12.860 18.114 6.195 1.00 50.75 689 PRO A N 1
ATOM 5267 C CA . PRO A 1 689 ? -12.250 18.876 5.118 1.00 50.75 689 PRO A CA 1
ATOM 5268 C C . PRO A 1 689 ? -13.376 19.595 4.382 1.00 50.75 689 PRO A C 1
ATOM 5270 O O . PRO A 1 689 ? -14.327 18.970 3.916 1.00 50.75 689 PRO A O 1
ATOM 5273 N N . VAL A 1 690 ? -13.336 20.928 4.409 1.00 50.03 690 VAL A N 1
ATOM 5274 C CA . VAL A 1 690 ? -14.271 21.727 3.623 1.00 50.03 690 VAL A CA 1
ATOM 5275 C C . VAL A 1 690 ? -13.964 21.346 2.179 1.00 50.03 690 VAL A C 1
ATOM 5277 O O . VAL A 1 690 ? -12.785 21.442 1.828 1.00 50.03 690 VAL A O 1
ATOM 5280 N N . PRO A 1 691 ? -14.947 20.870 1.389 1.00 48.34 691 PRO A N 1
ATOM 5281 C CA . PRO A 1 691 ? -14.701 20.487 0.006 1.00 48.34 691 PRO A CA 1
ATOM 5282 C C . PRO A 1 691 ? -13.967 21.637 -0.669 1.00 48.34 691 PRO A C 1
ATOM 5284 O O . PRO A 1 691 ? -14.387 22.796 -0.568 1.00 48.34 691 PRO A O 1
ATOM 5287 N N . GLU A 1 692 ? -12.803 21.315 -1.223 1.00 40.03 692 GLU A N 1
ATOM 5288 C CA . GLU A 1 692 ? -11.905 22.296 -1.804 1.00 40.03 692 GLU A CA 1
ATOM 5289 C C . GLU A 1 692 ? -12.694 23.045 -2.890 1.00 40.03 692 GLU A C 1
ATOM 5291 O O . GLU A 1 692 ? -13.262 22.405 -3.779 1.00 40.03 692 GLU A O 1
ATOM 5296 N N . PRO A 1 693 ? -12.875 24.376 -2.785 1.00 41.91 693 PRO A N 1
ATOM 5297 C CA . PRO A 1 693 ? -13.688 25.099 -3.749 1.00 41.91 693 PRO A CA 1
ATOM 5298 C C . PRO A 1 693 ? -13.073 24.919 -5.137 1.00 41.91 693 PRO A C 1
ATOM 5300 O O . PRO A 1 693 ? -11.885 25.176 -5.315 1.00 41.91 693 PRO A O 1
ATOM 5303 N N . ALA A 1 694 ? -13.897 24.469 -6.091 1.00 41.69 694 ALA A N 1
ATOM 5304 C CA . ALA A 1 694 ? -13.505 24.184 -7.468 1.00 41.69 694 ALA A CA 1
ATOM 5305 C C . ALA A 1 694 ? -12.524 25.239 -8.000 1.00 41.69 694 ALA A C 1
ATOM 5307 O O . ALA A 1 694 ? -12.828 26.434 -7.967 1.00 41.69 694 ALA A O 1
ATOM 5308 N N . ALA A 1 695 ? -11.355 24.773 -8.452 1.00 39.34 695 ALA A N 1
ATOM 5309 C CA . ALA A 1 695 ? -10.215 25.596 -8.837 1.00 39.34 695 ALA A CA 1
ATOM 5310 C C . ALA A 1 695 ? -10.634 26.754 -9.759 1.00 39.34 695 ALA A C 1
ATOM 5312 O O . ALA A 1 695 ? -10.959 26.572 -10.935 1.00 39.34 695 ALA A O 1
ATOM 5313 N N . VAL A 1 696 ? -10.641 27.967 -9.206 1.00 41.69 696 VAL A N 1
ATOM 5314 C CA . VAL A 1 696 ? -10.764 29.203 -9.976 1.00 41.69 696 VAL A CA 1
ATOM 5315 C C . VAL A 1 696 ? -9.364 29.534 -10.468 1.00 41.69 696 VAL A C 1
ATOM 5317 O O . VAL A 1 696 ? -8.457 29.647 -9.655 1.00 41.69 696 VAL A O 1
ATOM 5320 N N . ALA A 1 697 ? -9.202 29.665 -11.787 1.00 45.47 697 ALA A N 1
ATOM 5321 C CA . ALA A 1 697 ? -7.928 29.971 -12.433 1.00 45.47 697 ALA A CA 1
ATOM 5322 C C . ALA A 1 697 ? -7.171 31.093 -11.701 1.00 45.47 697 ALA A C 1
ATOM 5324 O O . ALA A 1 697 ? -7.715 32.186 -11.511 1.00 45.47 697 ALA A O 1
ATOM 5325 N N . ASP A 1 698 ? -5.936 30.783 -11.302 1.00 40.50 698 ASP A N 1
ATOM 5326 C CA . ASP A 1 698 ? -5.132 31.595 -10.396 1.00 40.50 698 ASP A CA 1
ATOM 5327 C C . ASP A 1 698 ? -4.967 33.029 -10.907 1.00 40.50 698 ASP A C 1
ATOM 5329 O O . ASP A 1 698 ? -4.456 33.299 -12.000 1.00 40.50 698 ASP A O 1
ATOM 5333 N N . ALA A 1 699 ? -5.420 33.972 -10.082 1.00 43.56 699 ALA A N 1
ATOM 5334 C CA . ALA A 1 699 ? -5.026 35.364 -10.198 1.00 43.56 699 ALA A CA 1
ATOM 5335 C C . ALA A 1 699 ? -3.499 35.468 -10.001 1.00 43.56 699 ALA A C 1
ATOM 5337 O O . ALA A 1 699 ? -2.932 34.658 -9.268 1.00 43.56 699 ALA A O 1
ATOM 5338 N N . PRO A 1 700 ? -2.820 36.446 -10.630 1.00 54.62 700 PRO A N 1
ATOM 5339 C CA . PRO A 1 700 ? -1.381 36.623 -10.464 1.00 54.62 700 PRO A CA 1
ATOM 5340 C C . PRO A 1 700 ? -1.031 36.734 -8.978 1.00 54.62 700 PRO A C 1
ATOM 5342 O O . PRO A 1 700 ? -1.525 37.622 -8.283 1.00 54.62 700 PRO A O 1
ATOM 5345 N N . GLU A 1 701 ? -0.208 35.790 -8.531 1.00 48.19 701 GLU A N 1
ATOM 5346 C CA . GLU A 1 701 ? 0.231 35.602 -7.153 1.00 48.19 701 GLU A CA 1
ATOM 5347 C C . GLU A 1 701 ? 0.861 36.906 -6.636 1.00 48.19 701 GLU A C 1
ATOM 5349 O O . GLU A 1 701 ? 1.866 37.387 -7.167 1.00 48.19 701 GLU A O 1
ATOM 5354 N N . GLU A 1 702 ? 0.224 37.545 -5.650 1.00 60.31 702 GLU A N 1
ATOM 5355 C CA . GLU A 1 702 ? 0.763 38.761 -5.042 1.00 60.31 702 GLU A CA 1
ATOM 5356 C C . GLU A 1 702 ? 2.083 38.428 -4.332 1.00 60.31 702 GLU A C 1
ATOM 5358 O O . GLU A 1 702 ? 2.145 37.507 -3.516 1.00 60.31 702 GLU A O 1
ATOM 5363 N N . GLU A 1 703 ? 3.149 39.186 -4.620 1.00 62.78 703 GLU A N 1
ATOM 5364 C CA . GLU A 1 703 ? 4.437 39.036 -3.935 1.00 62.78 703 GLU A CA 1
ATOM 5365 C C . GLU A 1 703 ? 4.249 39.193 -2.417 1.00 62.78 703 GLU A C 1
ATOM 5367 O O . GLU A 1 703 ? 4.028 40.290 -1.897 1.00 62.78 703 GLU A O 1
ATOM 5372 N N . ILE A 1 704 ? 4.357 38.081 -1.689 1.00 69.31 704 ILE A N 1
ATOM 5373 C CA . ILE A 1 704 ? 4.243 38.072 -0.233 1.00 69.31 704 ILE A CA 1
ATOM 5374 C C . ILE A 1 704 ? 5.482 38.751 0.377 1.00 69.31 704 ILE A C 1
ATOM 5376 O O . ILE A 1 704 ? 6.611 38.317 0.125 1.00 69.31 704 ILE A O 1
ATOM 5380 N N . PRO A 1 705 ? 5.311 39.799 1.205 1.00 77.56 705 PRO A N 1
ATOM 5381 C CA . PRO A 1 705 ? 6.434 40.503 1.809 1.00 77.56 705 PRO A CA 1
ATOM 5382 C C . PRO A 1 705 ? 7.158 39.621 2.839 1.00 77.56 705 PRO A C 1
ATOM 5384 O O . PRO A 1 705 ? 6.588 39.245 3.858 1.00 77.56 705 PRO A O 1
ATOM 5387 N N . CYS A 1 706 ? 8.439 39.339 2.584 1.00 85.75 706 CYS A N 1
ATOM 5388 C CA . CYS A 1 706 ? 9.386 38.778 3.555 1.00 85.75 706 CYS A CA 1
ATOM 5389 C C . CYS A 1 706 ? 9.623 39.768 4.703 1.00 85.75 706 CYS A C 1
ATOM 5391 O O . CYS A 1 706 ? 10.107 40.874 4.441 1.00 85.75 706 CYS A O 1
ATOM 5393 N N . ASP A 1 707 ? 9.416 39.352 5.954 1.00 88.88 707 ASP A N 1
ATOM 5394 C CA . ASP A 1 707 ? 9.890 40.088 7.138 1.00 88.88 707 ASP A CA 1
ATOM 5395 C C . ASP A 1 707 ? 11.063 39.324 7.779 1.00 88.88 707 ASP A C 1
ATOM 5397 O O . ASP A 1 707 ? 10.868 38.534 8.710 1.00 88.88 707 ASP A O 1
ATOM 5401 N N . PRO A 1 708 ? 12.293 39.458 7.238 1.00 87.69 708 PRO A N 1
ATOM 5402 C CA . PRO A 1 708 ? 13.435 38.701 7.726 1.00 87.69 708 PRO A CA 1
ATOM 5403 C C . PRO A 1 708 ? 13.690 39.039 9.194 1.00 87.69 708 PRO A C 1
ATOM 5405 O O . PRO A 1 708 ? 14.016 40.170 9.556 1.00 87.69 708 PRO A O 1
ATOM 5408 N N . GLY A 1 709 ? 13.555 38.030 10.045 1.00 92.62 709 GLY A N 1
ATOM 5409 C CA . GLY A 1 709 ? 13.611 38.212 11.481 1.00 92.62 709 GLY A CA 1
ATOM 5410 C C . GLY A 1 709 ? 13.779 36.897 12.216 1.00 92.62 709 GLY A C 1
ATOM 5411 O O . GLY A 1 709 ? 13.224 35.862 11.837 1.00 92.62 709 GLY A O 1
ATOM 5412 N N . GLU A 1 710 ? 14.535 36.967 13.304 1.00 96.81 710 GLU A N 1
ATOM 5413 C CA . GLU A 1 710 ? 14.702 35.871 14.243 1.00 96.81 710 GLU A CA 1
ATOM 5414 C C . GLU A 1 710 ? 14.086 36.249 15.589 1.00 96.81 710 GLU A C 1
ATOM 5416 O O . GLU A 1 710 ? 14.257 37.368 16.082 1.00 96.81 710 GLU A O 1
ATOM 5421 N N . TRP A 1 711 ? 13.356 35.319 16.197 1.00 96.75 711 TRP A N 1
ATOM 5422 C CA . TRP A 1 711 ? 12.978 35.453 17.598 1.00 96.75 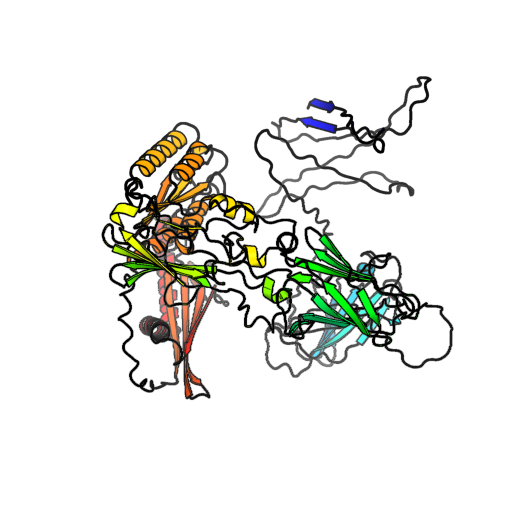711 TRP A CA 1
ATOM 5423 C C . TRP A 1 711 ? 13.000 34.110 18.310 1.00 96.75 711 TRP A C 1
ATOM 5425 O O . TRP A 1 711 ? 12.801 33.053 17.713 1.00 96.75 711 TRP A O 1
ATOM 5435 N N . GLU A 1 712 ? 13.183 34.181 19.624 1.00 97.69 712 GLU A N 1
ATOM 5436 C CA . GLU A 1 712 ? 13.177 33.042 20.528 1.00 97.69 712 GLU A CA 1
ATOM 5437 C C . GLU A 1 712 ? 12.196 33.288 21.679 1.00 97.69 712 GLU A C 1
ATOM 5439 O O . GLU A 1 712 ? 12.061 34.408 22.182 1.00 97.69 712 GLU A O 1
ATOM 5444 N N . THR A 1 713 ? 11.486 32.245 22.098 1.00 97.56 713 THR A N 1
ATOM 5445 C CA . THR A 1 713 ? 10.580 32.297 23.247 1.00 97.56 713 THR A CA 1
ATOM 5446 C C . THR A 1 713 ? 10.572 30.977 24.009 1.00 97.56 713 THR A C 1
ATOM 5448 O O . THR A 1 713 ? 10.886 29.925 23.457 1.00 97.56 713 THR A O 1
ATOM 5451 N N . TYR A 1 714 ? 10.192 31.029 25.285 1.00 97.81 714 TYR A N 1
ATOM 5452 C CA . TYR A 1 714 ? 10.256 29.893 26.198 1.00 97.81 714 TYR A CA 1
ATOM 5453 C C . TYR A 1 714 ? 8.907 29.653 26.878 1.00 97.81 714 TYR A C 1
ATOM 5455 O O . TYR A 1 714 ? 8.336 30.566 27.475 1.00 97.81 714 TYR A O 1
ATOM 5463 N N . GLU A 1 715 ? 8.419 28.417 26.885 1.00 97.44 715 GLU A N 1
ATOM 5464 C CA . GLU A 1 715 ? 7.180 28.005 27.554 1.00 97.44 715 GLU A CA 1
ATOM 5465 C C . GLU A 1 715 ? 7.473 26.948 28.633 1.00 97.44 715 GLU A C 1
ATOM 5467 O O . GLU A 1 715 ? 8.149 25.953 28.386 1.00 97.44 715 GLU A O 1
ATOM 5472 N N . ALA A 1 716 ? 6.937 27.138 29.843 1.00 96.50 716 ALA A N 1
ATOM 5473 C CA . ALA A 1 716 ? 6.941 26.110 30.882 1.00 96.50 716 ALA A CA 1
ATOM 5474 C C . ALA A 1 716 ? 5.658 25.282 30.755 1.00 96.50 716 ALA A C 1
ATOM 5476 O O . ALA A 1 716 ? 4.575 25.764 31.097 1.00 96.50 716 ALA A O 1
ATOM 5477 N N . ARG A 1 717 ? 5.765 24.044 30.269 1.00 95.56 717 ARG A N 1
ATOM 5478 C CA . ARG A 1 717 ? 4.630 23.119 30.167 1.00 95.56 717 ARG A CA 1
ATOM 5479 C C . ARG A 1 717 ? 4.607 22.211 31.386 1.00 95.56 717 ARG A C 1
ATOM 5481 O O . ARG A 1 717 ? 5.534 21.437 31.602 1.00 95.56 717 ARG A O 1
ATOM 5488 N N . VAL A 1 718 ? 3.532 22.297 32.161 1.00 93.00 718 VAL A N 1
ATOM 5489 C CA . VAL A 1 718 ? 3.279 21.426 33.313 1.00 93.00 718 VAL A CA 1
ATOM 5490 C C . VAL A 1 718 ? 2.182 20.452 32.914 1.00 93.00 718 VAL A C 1
ATOM 5492 O O . VAL A 1 718 ? 1.072 20.877 32.596 1.00 93.00 718 VAL A O 1
ATOM 5495 N N . ARG A 1 719 ? 2.489 19.156 32.893 1.00 88.81 719 ARG A N 1
ATOM 5496 C CA . ARG A 1 719 ? 1.488 18.097 32.730 1.00 88.81 719 ARG A CA 1
ATOM 5497 C C . ARG A 1 719 ? 1.335 17.350 34.040 1.00 88.81 719 ARG A C 1
ATOM 5499 O O . ARG A 1 719 ? 2.337 17.048 34.686 1.00 88.81 719 ARG A O 1
ATOM 5506 N N . HIS A 1 720 ? 0.095 17.047 34.403 1.00 78.38 720 HIS A N 1
ATOM 5507 C CA . HIS A 1 720 ? -0.171 16.251 35.588 1.00 78.38 720 HIS A CA 1
ATOM 5508 C C . HIS A 1 720 ? 0.422 14.849 35.407 1.00 78.38 720 HIS A C 1
ATOM 5510 O O . HIS A 1 720 ? 0.214 14.222 34.371 1.00 78.38 720 HIS A O 1
ATOM 5516 N N . GLY A 1 721 ? 1.233 14.412 36.370 1.00 69.31 721 GLY A N 1
ATOM 5517 C CA . GLY A 1 721 ? 1.934 13.125 36.332 1.00 69.31 721 GLY A CA 1
ATOM 5518 C C . GLY A 1 721 ? 1.148 11.966 36.952 1.00 69.31 721 GLY A C 1
ATOM 5519 O O . GLY A 1 721 ? 1.730 10.902 37.153 1.00 69.31 721 GLY A O 1
ATOM 5520 N N . GLY A 1 722 ? -0.128 12.170 37.301 1.00 68.56 722 GLY A N 1
ATOM 5521 C CA . GLY A 1 722 ? -0.903 11.221 38.104 1.00 68.56 722 GLY A CA 1
ATOM 5522 C C . GLY A 1 722 ? -0.370 11.136 39.539 1.00 68.56 722 GLY A C 1
ATOM 5523 O O . GLY A 1 722 ? -0.080 12.162 40.151 1.00 68.56 722 GLY A O 1
ATOM 5524 N N . LEU A 1 723 ? -0.200 9.913 40.059 1.00 49.94 723 LEU A N 1
ATOM 5525 C CA . LEU A 1 723 ? 0.388 9.629 41.384 1.00 49.94 723 LEU A CA 1
ATOM 5526 C C . LEU A 1 723 ? 1.884 9.994 41.487 1.00 49.94 723 LEU A C 1
ATOM 5528 O O . LEU A 1 723 ? 2.465 9.973 42.574 1.00 49.94 723 LEU A O 1
ATOM 5532 N N . HIS A 1 724 ? 2.524 10.329 40.365 1.00 55.44 724 HIS A N 1
ATOM 5533 C CA . HIS A 1 724 ? 3.918 10.749 40.304 1.00 55.44 724 HIS A CA 1
ATOM 5534 C C . HIS A 1 724 ? 4.049 12.271 40.156 1.00 55.44 724 HIS A C 1
ATOM 5536 O O . HIS A 1 724 ? 3.130 12.969 39.734 1.00 55.44 724 HIS A O 1
ATOM 5542 N N . LEU A 1 725 ? 5.234 12.784 40.508 1.00 67.88 725 LEU A N 1
ATOM 5543 C CA . LEU A 1 725 ? 5.662 14.172 40.298 1.00 67.88 725 LEU A CA 1
ATOM 5544 C C . LEU A 1 725 ? 5.195 14.700 38.920 1.00 67.88 725 LEU A C 1
ATOM 5546 O O . LEU A 1 725 ? 5.371 14.028 37.901 1.00 67.88 725 LEU A O 1
ATOM 5550 N N . ASP A 1 726 ? 4.588 15.895 38.889 1.00 78.75 726 ASP A N 1
ATOM 5551 C CA . ASP A 1 726 ? 4.167 16.541 37.641 1.00 78.75 726 ASP A CA 1
ATOM 5552 C C . ASP A 1 726 ? 5.320 16.607 36.627 1.00 78.75 726 ASP A C 1
ATOM 5554 O O . ASP A 1 726 ? 6.456 16.968 36.935 1.00 78.75 726 ASP A O 1
ATOM 5558 N N . ARG A 1 727 ? 5.034 16.310 35.360 1.00 87.19 727 ARG A N 1
ATOM 5559 C CA . ARG A 1 727 ? 6.049 16.398 34.308 1.00 87.19 727 ARG A CA 1
ATOM 5560 C C . ARG A 1 727 ? 6.167 17.847 33.861 1.00 87.19 727 ARG A C 1
ATOM 5562 O O . ARG A 1 727 ? 5.336 18.343 33.097 1.00 87.19 727 ARG A O 1
ATOM 5569 N N . ILE A 1 728 ? 7.212 18.516 34.334 1.00 93.06 728 ILE A N 1
ATOM 5570 C CA . ILE A 1 728 ? 7.542 19.888 33.951 1.00 93.06 728 ILE A CA 1
ATOM 5571 C C . ILE A 1 728 ? 8.557 19.847 32.805 1.00 93.06 728 ILE A C 1
ATOM 5573 O O . ILE A 1 728 ? 9.597 19.190 32.894 1.00 93.06 728 ILE A O 1
ATOM 5577 N N . ARG A 1 729 ? 8.251 20.542 31.709 1.00 94.56 729 ARG A N 1
ATOM 5578 C CA . ARG A 1 729 ? 9.140 20.697 30.554 1.00 94.56 729 ARG A CA 1
ATOM 5579 C C . ARG A 1 729 ? 9.340 22.171 30.234 1.00 94.56 729 ARG A C 1
ATOM 5581 O O . ARG A 1 729 ? 8.385 22.947 30.258 1.00 94.56 729 ARG A O 1
ATOM 5588 N N . LEU A 1 730 ? 10.568 22.529 29.891 1.00 96.56 730 LEU A N 1
ATOM 5589 C CA . LEU A 1 730 ? 10.881 23.763 29.183 1.00 96.56 730 LEU A CA 1
ATOM 5590 C C . LEU A 1 730 ? 10.697 23.497 27.687 1.00 96.56 730 LEU A C 1
ATOM 5592 O O . LEU A 1 730 ? 11.179 22.483 27.193 1.00 96.56 730 LEU A O 1
ATOM 5596 N N . VAL A 1 731 ? 9.981 24.360 26.980 1.00 96.81 731 VAL A N 1
ATOM 5597 C CA . VAL A 1 731 ? 9.911 24.344 25.517 1.00 96.81 731 VAL A CA 1
ATOM 5598 C C . VAL A 1 731 ? 10.512 25.639 25.013 1.00 96.81 731 VAL A C 1
ATOM 5600 O O . VAL A 1 731 ? 10.004 26.711 25.327 1.00 96.81 731 VAL A O 1
ATOM 5603 N N . GLU A 1 732 ? 11.601 25.526 24.278 1.00 97.50 732 GLU A N 1
ATOM 5604 C CA . GLU A 1 732 ? 12.264 26.612 23.576 1.00 97.50 732 GLU A CA 1
ATOM 5605 C C . GLU A 1 732 ? 11.786 26.602 22.129 1.00 97.50 732 GLU A C 1
ATOM 5607 O O . GLU A 1 732 ? 11.795 25.558 21.477 1.00 97.50 732 GLU A O 1
ATOM 5612 N N . THR A 1 733 ? 11.328 27.746 21.633 1.00 97.62 733 THR A N 1
ATOM 5613 C CA . THR A 1 733 ? 10.923 27.900 20.238 1.00 97.62 733 THR A CA 1
ATOM 5614 C C . THR A 1 733 ? 11.719 29.026 19.608 1.00 97.62 733 THR A C 1
ATOM 5616 O O . THR A 1 733 ? 11.590 30.173 20.037 1.00 97.62 733 THR A O 1
ATOM 5619 N N . ARG A 1 734 ? 12.489 28.704 18.567 1.00 97.50 734 ARG A N 1
ATOM 5620 C CA . ARG A 1 734 ? 13.187 29.665 17.710 1.00 97.50 734 ARG A CA 1
ATOM 5621 C C . ARG A 1 734 ? 12.504 29.724 16.357 1.00 97.50 734 ARG A C 1
ATOM 5623 O O . ARG A 1 734 ? 12.265 28.690 15.736 1.00 97.50 734 ARG A O 1
ATOM 5630 N N . ARG A 1 735 ? 12.192 30.925 15.891 1.00 97.06 735 ARG A N 1
ATOM 5631 C CA . ARG A 1 735 ? 11.716 31.170 14.531 1.00 97.06 735 ARG A CA 1
ATOM 5632 C C . ARG A 1 735 ? 12.785 31.939 13.781 1.00 97.06 735 ARG A C 1
ATOM 5634 O O . ARG A 1 735 ? 13.178 33.001 14.245 1.00 97.06 735 ARG A O 1
ATOM 5641 N N . LEU A 1 736 ? 13.159 31.445 12.610 1.00 96.81 736 LEU A N 1
ATOM 5642 C CA . LEU A 1 736 ? 14.016 32.127 11.653 1.00 96.81 736 LEU A CA 1
ATOM 5643 C C . LEU A 1 736 ? 13.237 32.340 10.358 1.00 96.81 736 LEU A C 1
ATOM 5645 O O . LEU A 1 736 ? 12.829 31.373 9.719 1.00 96.81 736 LEU A O 1
ATOM 5649 N N . GLU A 1 737 ? 13.045 33.591 9.963 1.00 96.38 737 GLU A N 1
ATOM 5650 C CA . GLU A 1 737 ? 12.585 33.934 8.621 1.00 96.38 737 GLU A CA 1
ATOM 5651 C C . GLU A 1 737 ? 13.727 34.568 7.835 1.00 96.38 737 GLU A C 1
ATOM 5653 O O . GLU A 1 737 ? 14.359 35.517 8.304 1.00 96.38 737 GLU A O 1
ATOM 5658 N N . ARG A 1 738 ? 14.009 34.036 6.645 1.00 95.06 738 ARG A N 1
ATOM 5659 C CA . ARG A 1 738 ? 15.065 34.538 5.763 1.00 95.06 738 ARG A CA 1
ATOM 5660 C C . ARG A 1 738 ? 14.599 34.603 4.319 1.00 95.06 738 ARG A C 1
ATOM 5662 O O . ARG A 1 738 ? 13.828 33.757 3.869 1.00 95.06 738 ARG A O 1
ATOM 5669 N N . ARG A 1 739 ? 15.142 35.571 3.586 1.00 94.44 739 ARG A N 1
ATOM 5670 C CA . ARG A 1 739 ? 15.036 35.621 2.130 1.00 94.44 739 ARG A CA 1
ATOM 5671 C C . ARG A 1 739 ? 16.111 34.726 1.520 1.00 94.44 739 ARG A C 1
ATOM 5673 O O . ARG A 1 739 ? 17.280 34.822 1.891 1.00 94.44 739 ARG A O 1
ATOM 5680 N N . LEU A 1 740 ? 15.705 33.832 0.633 1.00 92.56 740 LEU A N 1
ATOM 5681 C CA . LEU A 1 740 ? 16.584 32.949 -0.120 1.00 92.56 740 LEU A CA 1
ATOM 5682 C C . LEU A 1 740 ? 17.198 33.693 -1.316 1.00 92.56 740 LEU A C 1
ATOM 5684 O O . LEU A 1 740 ? 16.744 34.772 -1.702 1.00 92.56 740 LEU A O 1
ATOM 5688 N N . ALA A 1 741 ? 18.259 33.123 -1.893 1.00 89.38 741 ALA A N 1
ATOM 5689 C CA . ALA A 1 741 ? 18.987 33.730 -3.011 1.00 89.38 741 ALA A CA 1
ATOM 5690 C C . ALA A 1 741 ? 18.122 33.906 -4.273 1.00 89.38 741 ALA A C 1
ATOM 5692 O O . ALA A 1 741 ? 18.367 34.806 -5.070 1.00 89.38 741 ALA A O 1
ATOM 5693 N N . ASP A 1 742 ? 17.092 33.077 -4.424 1.00 87.88 742 ASP A N 1
ATOM 5694 C CA . ASP A 1 742 ? 16.103 33.115 -5.502 1.00 87.88 742 ASP A CA 1
ATOM 5695 C C . ASP A 1 742 ? 14.959 34.117 -5.242 1.00 87.88 742 ASP A C 1
ATOM 5697 O O . ASP A 1 742 ? 13.996 34.177 -5.999 1.00 87.88 742 ASP A O 1
ATOM 5701 N N . GLY A 1 743 ? 15.059 34.919 -4.178 1.00 87.31 743 GLY A N 1
ATOM 5702 C CA . GLY A 1 743 ? 14.091 35.954 -3.834 1.00 87.31 743 GLY A CA 1
ATOM 5703 C C . GLY A 1 743 ? 12.914 35.473 -2.984 1.00 87.31 743 GLY A C 1
ATOM 5704 O O . GLY A 1 743 ? 12.222 36.337 -2.440 1.00 87.31 743 GLY A O 1
ATOM 5705 N N . HIS A 1 744 ? 12.738 34.158 -2.808 1.00 90.12 744 HIS A N 1
ATOM 5706 C CA . HIS A 1 744 ? 11.655 33.555 -2.028 1.00 90.12 744 HIS A CA 1
ATOM 5707 C C . HIS A 1 744 ? 11.871 33.683 -0.513 1.00 90.12 744 HIS A C 1
ATOM 5709 O O . HIS A 1 744 ? 12.993 33.842 -0.025 1.00 90.12 744 HIS A O 1
ATOM 5715 N N . CYS A 1 745 ? 10.784 33.589 0.249 1.00 92.38 745 CYS A N 1
ATOM 5716 C CA . CYS A 1 745 ? 10.808 33.641 1.708 1.00 92.38 745 CYS A CA 1
ATOM 5717 C C . CYS A 1 745 ? 10.817 32.237 2.292 1.00 92.38 745 CYS A C 1
ATOM 5719 O O . CYS A 1 745 ? 10.107 31.358 1.815 1.00 92.38 745 CYS A O 1
ATOM 5721 N N . GLN A 1 746 ? 11.594 32.028 3.348 1.00 95.06 746 GLN A N 1
ATOM 5722 C CA . GLN A 1 746 ? 11.613 30.781 4.095 1.00 95.06 746 GLN A CA 1
ATOM 5723 C C . GLN A 1 746 ? 11.423 31.056 5.575 1.00 95.06 746 GLN A C 1
ATOM 5725 O O . GLN A 1 746 ? 12.218 31.782 6.171 1.00 95.06 746 GLN A O 1
ATOM 5730 N N . VAL A 1 747 ? 10.421 30.411 6.167 1.00 95.62 747 VAL A N 1
ATOM 5731 C CA . VAL A 1 747 ? 10.171 30.414 7.606 1.00 95.62 747 VAL A CA 1
ATOM 5732 C C . VAL A 1 747 ? 10.530 29.043 8.162 1.00 95.62 747 VAL A C 1
ATOM 5734 O O . VAL A 1 747 ? 9.965 28.025 7.762 1.00 95.62 747 VAL A O 1
ATOM 5737 N N . THR A 1 748 ? 11.444 29.025 9.122 1.00 96.44 748 THR A N 1
ATOM 5738 C CA . THR A 1 748 ? 11.833 27.836 9.876 1.00 96.44 748 THR A CA 1
ATOM 5739 C C . THR A 1 748 ? 11.473 28.033 11.343 1.00 96.44 748 THR A C 1
ATOM 5741 O O . THR A 1 748 ? 11.785 29.065 11.935 1.00 96.44 748 THR A O 1
ATOM 5744 N N . VAL A 1 749 ? 10.814 27.049 11.948 1.00 97.19 749 VAL A N 1
ATOM 5745 C CA . VAL A 1 749 ? 10.481 27.014 13.376 1.00 97.19 749 VAL A CA 1
ATOM 5746 C C . VAL A 1 749 ? 11.142 25.793 13.996 1.00 97.19 749 VAL A C 1
ATOM 5748 O O . VAL A 1 749 ? 10.813 24.661 13.648 1.00 97.19 749 VAL A O 1
ATOM 5751 N N . HIS A 1 750 ? 12.051 26.026 14.931 1.00 97.12 750 HIS A N 1
ATOM 5752 C CA . HIS A 1 750 ? 12.691 25.003 15.744 1.00 97.12 750 HIS A CA 1
ATOM 5753 C C . HIS A 1 750 ? 12.048 24.991 17.132 1.00 97.12 750 HIS A C 1
ATOM 5755 O O . HIS A 1 750 ? 12.035 26.012 17.813 1.00 97.12 750 HIS A O 1
ATOM 5761 N N . GLU A 1 751 ? 11.516 23.848 17.557 1.00 97.38 751 GLU A N 1
ATOM 5762 C CA . GLU A 1 751 ? 11.049 23.605 18.921 1.00 97.38 751 GLU A CA 1
ATOM 5763 C C . GLU A 1 751 ? 11.951 22.566 19.599 1.00 97.38 751 GLU A C 1
ATOM 5765 O O . GLU A 1 751 ? 12.031 21.416 19.159 1.00 97.38 751 GLU A O 1
ATOM 5770 N N . GLU A 1 752 ? 12.580 22.939 20.709 1.00 96.06 752 GLU A N 1
ATOM 5771 C CA . GLU A 1 752 ? 13.283 22.015 21.596 1.00 96.06 752 GLU A CA 1
ATOM 5772 C C . GLU A 1 752 ? 12.512 21.885 22.910 1.00 96.06 752 GLU A C 1
ATOM 5774 O O . GLU A 1 752 ? 12.138 22.875 23.535 1.00 96.06 752 GLU A O 1
ATOM 5779 N N . SER A 1 753 ? 12.243 20.655 23.350 1.00 94.69 753 SER A N 1
ATOM 5780 C CA . SER A 1 753 ? 11.642 20.401 24.659 1.00 94.69 753 SER A CA 1
ATOM 5781 C C . SER A 1 753 ? 12.649 19.735 25.571 1.00 94.69 753 SER A C 1
ATOM 5783 O O . SER A 1 753 ? 13.219 18.711 25.214 1.00 94.69 753 SER A O 1
ATOM 5785 N N . THR A 1 754 ? 12.812 20.271 26.773 1.00 94.19 754 THR A N 1
ATOM 5786 C CA . THR A 1 754 ? 13.792 19.817 27.754 1.00 94.19 754 THR A CA 1
ATOM 5787 C C . THR A 1 754 ? 13.097 19.496 29.068 1.00 94.19 754 THR A C 1
ATOM 5789 O O . THR A 1 754 ? 12.297 20.281 29.583 1.00 94.19 754 THR A O 1
ATOM 5792 N N . GLY A 1 755 ? 13.371 18.311 29.615 1.00 90.44 755 GLY A N 1
ATOM 5793 C CA . GLY A 1 755 ? 12.828 17.900 30.909 1.00 90.44 755 GLY A CA 1
ATOM 5794 C C . GLY A 1 755 ? 13.383 18.748 32.055 1.00 90.44 755 GLY A C 1
ATOM 5795 O O . GLY A 1 755 ? 14.552 19.135 32.035 1.00 90.44 755 GLY A O 1
ATOM 5796 N N . VAL A 1 756 ? 12.552 19.017 33.060 1.00 90.69 756 VAL A N 1
ATOM 5797 C CA . VAL A 1 756 ? 12.988 19.594 34.335 1.00 90.69 756 VAL A CA 1
ATOM 5798 C C . VAL A 1 756 ? 13.063 18.477 35.367 1.00 90.69 756 VAL A C 1
ATOM 5800 O O . VAL A 1 756 ? 12.058 17.832 35.663 1.00 90.69 756 VAL A O 1
ATOM 5803 N N . THR A 1 757 ? 14.250 18.257 35.924 1.00 85.44 757 THR A N 1
ATOM 5804 C CA . THR A 1 757 ? 14.448 17.382 37.082 1.00 85.44 757 THR A CA 1
ATOM 5805 C C . THR A 1 757 ? 14.304 18.204 38.351 1.00 85.44 757 THR A C 1
ATOM 5807 O O . THR A 1 757 ? 14.809 19.322 38.439 1.00 85.44 757 THR A O 1
ATOM 5810 N N . TYR A 1 758 ? 13.589 17.681 39.342 1.00 86.62 758 TYR A N 1
ATOM 5811 C CA . TYR A 1 758 ? 13.380 18.377 40.605 1.00 86.62 758 TYR A CA 1
ATOM 5812 C C . TYR A 1 758 ? 13.221 17.406 41.772 1.00 86.62 758 TYR A C 1
ATOM 5814 O O . TYR A 1 758 ? 12.793 16.269 41.598 1.00 86.62 758 TYR A O 1
ATOM 5822 N N . GLY A 1 759 ? 13.597 17.867 42.960 1.00 83.12 759 GLY A N 1
ATOM 5823 C CA . GLY A 1 759 ? 13.583 17.113 44.209 1.00 83.12 759 GLY A CA 1
ATOM 5824 C C . GLY A 1 759 ? 13.729 18.043 45.413 1.00 83.12 759 GLY A C 1
ATOM 5825 O O . GLY A 1 759 ? 13.617 19.263 45.278 1.00 83.12 759 GLY A O 1
ATOM 5826 N N . GLN A 1 760 ? 13.972 17.476 46.592 1.00 83.19 760 GLN A N 1
ATOM 5827 C CA . GLN A 1 760 ? 14.335 18.236 47.790 1.00 83.19 760 GLN A CA 1
ATOM 5828 C C . GLN A 1 760 ? 15.802 17.978 48.131 1.00 83.19 760 GLN A C 1
ATOM 5830 O O . GLN A 1 760 ? 16.276 16.853 47.988 1.00 83.19 760 GLN A O 1
ATOM 5835 N N . LEU A 1 761 ? 16.512 19.023 48.552 1.00 82.56 761 LEU A N 1
ATOM 5836 C CA . LEU A 1 761 ? 17.816 18.890 49.203 1.00 82.56 761 LEU A CA 1
ATOM 5837 C C . LEU A 1 761 ? 17.630 18.401 50.649 1.00 82.56 761 LEU A C 1
ATOM 5839 O O . LEU A 1 761 ? 16.516 18.418 51.178 1.00 82.56 761 LEU A O 1
ATOM 5843 N N . ASP A 1 762 ? 18.727 18.014 51.304 1.00 83.44 762 ASP A N 1
ATOM 5844 C CA . ASP A 1 762 ? 18.723 17.540 52.699 1.00 83.44 762 ASP A CA 1
ATOM 5845 C C . ASP A 1 762 ? 18.186 18.587 53.696 1.00 83.44 762 ASP A C 1
ATOM 5847 O O . ASP A 1 762 ? 17.684 18.240 54.763 1.00 83.44 762 ASP A O 1
ATOM 5851 N N . ASP A 1 763 ? 18.240 19.874 53.343 1.00 86.38 763 ASP A N 1
ATOM 5852 C CA . ASP A 1 763 ? 17.675 20.985 54.122 1.00 86.38 763 ASP A CA 1
ATOM 5853 C C . ASP A 1 763 ? 16.158 21.187 53.901 1.00 86.38 763 ASP A C 1
ATOM 5855 O O . ASP A 1 763 ? 15.551 22.111 54.450 1.00 86.38 763 ASP A O 1
ATOM 5859 N N . GLY A 1 764 ? 15.536 20.327 53.089 1.00 83.06 764 GLY A N 1
ATOM 5860 C CA . GLY A 1 764 ? 14.124 20.371 52.724 1.00 83.06 764 GLY A CA 1
ATOM 5861 C C . GLY A 1 764 ? 13.771 21.410 51.657 1.00 83.06 764 GLY A C 1
ATOM 5862 O O . GLY A 1 764 ? 12.601 21.471 51.250 1.00 83.06 764 GLY A O 1
ATOM 5863 N N . GLN A 1 765 ? 14.730 22.208 51.173 1.00 85.12 765 GLN A N 1
ATOM 5864 C CA . GLN A 1 765 ? 14.481 23.194 50.124 1.00 85.12 765 GLN A CA 1
ATOM 5865 C C . GLN A 1 765 ? 14.257 22.501 48.773 1.00 85.12 765 GLN A C 1
ATOM 5867 O O . GLN A 1 765 ? 14.974 21.559 48.420 1.00 85.12 765 GLN A O 1
ATOM 5872 N N . PRO A 1 766 ? 13.259 22.948 47.989 1.00 83.62 766 PRO A N 1
ATOM 5873 C CA . PRO A 1 766 ? 13.049 22.435 46.648 1.00 83.62 766 PRO A CA 1
ATOM 5874 C C . PRO A 1 766 ? 14.226 22.840 45.757 1.00 83.62 766 PRO A C 1
ATOM 5876 O O . PRO A 1 766 ? 14.556 24.019 45.637 1.00 83.62 766 PRO A O 1
ATOM 5879 N N . HIS A 1 767 ? 14.829 21.865 45.092 1.00 90.25 767 HIS A N 1
ATOM 5880 C CA . HIS A 1 767 ? 15.887 22.080 44.117 1.00 90.25 767 HIS A CA 1
ATOM 5881 C C . HIS A 1 767 ? 15.471 21.484 42.776 1.00 90.25 767 HIS A C 1
ATOM 5883 O O . HIS A 1 767 ? 14.910 20.391 42.710 1.00 90.25 767 HIS A O 1
ATOM 5889 N N . TRP A 1 768 ? 15.757 22.200 41.694 1.00 93.94 768 TRP A N 1
ATOM 5890 C CA . TRP A 1 768 ? 15.447 21.763 40.340 1.00 93.94 768 TRP A CA 1
ATOM 5891 C C . TRP A 1 768 ? 16.533 22.186 39.360 1.00 93.94 768 TRP A C 1
ATOM 5893 O O . TRP A 1 768 ? 17.237 23.174 39.570 1.00 93.94 768 TRP A O 1
ATOM 5903 N N . LYS A 1 769 ? 16.665 21.419 38.280 1.00 91.94 769 LYS A N 1
ATOM 5904 C CA . LYS A 1 769 ? 17.582 21.663 37.168 1.00 91.94 769 LYS A CA 1
ATOM 5905 C C . LYS A 1 769 ? 16.860 21.394 35.850 1.00 91.94 769 LYS A C 1
ATOM 5907 O O . LYS A 1 769 ? 16.017 20.507 35.750 1.00 91.94 769 LYS A O 1
ATOM 5912 N N . ILE A 1 770 ? 17.186 22.178 34.829 1.00 91.19 770 ILE A N 1
ATOM 5913 C CA . ILE A 1 770 ? 16.800 21.878 33.445 1.00 91.19 770 ILE A CA 1
ATOM 5914 C C . ILE A 1 770 ? 17.832 20.881 32.931 1.00 91.19 770 ILE A C 1
ATOM 5916 O O . ILE A 1 770 ? 19.028 21.087 33.142 1.00 91.19 770 ILE A O 1
ATOM 5920 N N . ASN A 1 771 ? 17.387 19.799 32.299 1.00 83.94 771 ASN A N 1
ATOM 5921 C CA . ASN A 1 771 ? 18.310 18.829 31.720 1.00 83.94 771 ASN A CA 1
ATOM 5922 C C . ASN A 1 771 ? 19.206 19.509 30.675 1.00 83.94 771 ASN A C 1
ATOM 5924 O O . ASN A 1 771 ? 18.771 20.402 29.959 1.00 83.94 771 ASN A O 1
ATOM 5928 N N . SER A 1 772 ? 20.462 19.086 30.567 1.00 75.56 772 SER A N 1
ATOM 5929 C CA . SER A 1 772 ? 21.391 19.650 29.577 1.00 75.56 772 SER A CA 1
ATOM 5930 C C . SER A 1 772 ? 21.076 19.221 28.140 1.00 75.56 772 SER A C 1
ATOM 5932 O O . SER A 1 772 ? 21.559 19.845 27.203 1.00 75.56 772 SER A O 1
ATOM 5934 N N . ARG A 1 773 ? 20.268 18.167 27.960 1.00 74.12 773 ARG A N 1
ATOM 5935 C CA . ARG A 1 773 ? 19.854 17.634 26.656 1.00 74.12 773 ARG A CA 1
ATOM 5936 C C . ARG A 1 773 ? 18.342 17.776 26.471 1.00 74.12 773 ARG A C 1
ATOM 5938 O O . ARG A 1 773 ? 17.569 17.401 27.360 1.00 74.12 773 ARG A O 1
ATOM 5945 N N . ALA A 1 774 ? 17.930 18.277 25.307 1.00 85.38 774 ALA A N 1
ATOM 5946 C CA . ALA A 1 774 ? 16.533 18.280 24.890 1.00 85.38 774 ALA A CA 1
ATOM 5947 C C . ALA A 1 774 ? 16.019 16.834 24.777 1.00 85.38 774 ALA A C 1
ATOM 5949 O O . ALA A 1 774 ? 16.671 15.978 24.185 1.00 85.38 774 ALA A O 1
ATOM 5950 N N . SER A 1 775 ? 14.850 16.557 25.349 1.00 80.00 775 SER A N 1
ATOM 5951 C CA . SER A 1 775 ? 14.168 15.264 25.252 1.00 80.00 775 SER A CA 1
ATOM 5952 C C . SER A 1 775 ? 13.396 15.089 23.944 1.00 80.00 775 SER A C 1
ATOM 5954 O O . SER A 1 775 ? 13.042 13.966 23.597 1.00 80.00 775 SER A O 1
ATOM 5956 N N . SER A 1 776 ? 13.128 16.173 23.214 1.00 87.06 776 SER A N 1
ATOM 5957 C CA . SER A 1 776 ? 12.615 16.122 21.843 1.00 87.06 776 SER A CA 1
ATOM 5958 C C . SER A 1 776 ? 13.008 17.376 21.072 1.00 87.06 776 SER A C 1
ATOM 5960 O O . SER A 1 776 ? 12.950 18.472 21.634 1.00 87.06 776 SER A O 1
ATOM 5962 N N . LYS A 1 777 ? 13.313 17.223 19.783 1.00 92.69 777 LYS A N 1
ATOM 5963 C CA . LYS A 1 777 ? 13.547 18.323 18.842 1.00 92.69 777 LYS A CA 1
ATOM 5964 C C . LYS A 1 777 ? 12.567 18.211 17.680 1.00 92.69 777 LYS A C 1
ATOM 5966 O O . LYS A 1 777 ? 12.297 17.108 17.211 1.00 92.69 777 LYS A O 1
ATOM 5971 N N . ARG A 1 778 ? 12.025 19.336 17.225 1.00 94.00 778 ARG A N 1
ATOM 5972 C CA . ARG A 1 778 ? 11.128 19.407 16.070 1.00 94.00 778 ARG A CA 1
ATOM 5973 C C . ARG A 1 778 ? 11.485 20.622 15.230 1.00 94.00 778 ARG A C 1
ATOM 5975 O O . ARG A 1 778 ? 11.517 21.729 15.751 1.00 94.00 778 ARG A O 1
ATOM 5982 N N . THR A 1 779 ? 11.683 20.419 13.934 1.00 95.31 779 THR A N 1
ATOM 5983 C CA . THR A 1 779 ? 11.901 21.500 12.967 1.00 95.31 779 THR A CA 1
ATOM 5984 C C . THR A 1 779 ? 10.754 21.503 11.969 1.00 95.31 779 THR A C 1
ATOM 5986 O O . THR A 1 779 ? 10.396 20.460 11.431 1.00 95.31 779 THR A O 1
ATOM 5989 N N . LEU A 1 780 ? 10.165 22.670 11.739 1.00 93.62 780 LEU A N 1
ATOM 5990 C CA . LEU A 1 780 ? 9.154 22.908 10.714 1.00 93.62 780 LEU A CA 1
ATOM 5991 C C . LEU A 1 780 ? 9.691 23.954 9.752 1.00 93.62 780 LEU A C 1
ATOM 5993 O O . LEU A 1 780 ? 10.248 24.955 10.195 1.00 93.62 780 LEU A O 1
ATOM 5997 N N . ARG A 1 781 ? 9.519 23.732 8.455 1.00 95.38 781 ARG A N 1
ATOM 5998 C CA . ARG A 1 781 ? 10.009 24.620 7.404 1.00 95.38 781 ARG A CA 1
ATOM 5999 C C . ARG A 1 781 ? 8.892 24.830 6.395 1.00 95.38 781 ARG A C 1
ATOM 6001 O O . ARG A 1 781 ? 8.220 23.865 6.056 1.00 95.38 781 ARG A O 1
ATOM 6008 N N . ALA A 1 782 ? 8.710 26.074 5.974 1.00 93.44 782 ALA A N 1
ATOM 6009 C CA . ALA A 1 782 ? 7.880 26.425 4.833 1.00 93.44 782 ALA A CA 1
ATOM 6010 C C . ALA A 1 782 ? 8.596 27.475 3.977 1.00 93.44 782 ALA A C 1
ATOM 6012 O O . ALA A 1 782 ? 9.298 28.346 4.509 1.00 93.44 782 ALA A O 1
ATOM 6013 N N . THR A 1 783 ? 8.431 27.394 2.666 1.00 91.56 783 THR A N 1
ATOM 6014 C CA . THR A 1 783 ? 8.892 28.368 1.678 1.00 91.56 783 THR A CA 1
ATOM 6015 C C . THR A 1 783 ? 7.708 29.063 1.018 1.00 91.56 783 THR A C 1
ATOM 6017 O O . THR A 1 783 ? 6.589 28.568 1.072 1.00 91.56 783 THR A O 1
ATOM 6020 N N . SER A 1 784 ? 7.933 30.209 0.375 1.00 86.50 784 SER A N 1
ATOM 6021 C CA . SER A 1 784 ? 6.882 30.872 -0.405 1.00 86.50 784 SER A CA 1
ATOM 6022 C C . SER A 1 784 ? 6.518 30.150 -1.710 1.00 86.50 784 SER A C 1
ATOM 6024 O O . SER A 1 784 ? 5.718 30.687 -2.458 1.00 86.50 784 SER A O 1
ATOM 6026 N N . ARG A 1 785 ? 7.102 28.976 -1.998 1.00 85.31 785 ARG A N 1
ATOM 6027 C CA . ARG A 1 785 ? 6.657 28.065 -3.070 1.00 85.31 785 ARG A CA 1
ATOM 6028 C C . ARG A 1 785 ? 5.779 26.928 -2.561 1.00 85.31 785 ARG A C 1
ATOM 6030 O O . ARG A 1 785 ? 5.155 26.239 -3.359 1.00 85.31 785 ARG A O 1
ATOM 6037 N N . ASP A 1 786 ? 5.797 26.693 -1.254 1.00 88.12 786 ASP A N 1
ATOM 6038 C CA . ASP A 1 786 ? 4.950 25.680 -0.646 1.00 88.12 786 ASP A CA 1
ATOM 6039 C C . ASP A 1 786 ? 3.509 26.199 -0.658 1.00 88.12 786 ASP A C 1
ATOM 6041 O O . ASP A 1 786 ? 3.280 27.413 -0.678 1.00 88.12 786 ASP A O 1
ATOM 6045 N N . SER A 1 787 ? 2.533 25.292 -0.613 1.00 81.88 787 SER A N 1
ATOM 6046 C CA . SER A 1 787 ? 1.122 25.691 -0.602 1.00 81.88 787 SER A CA 1
ATOM 6047 C C . SER A 1 787 ? 0.824 26.684 0.533 1.00 81.88 787 SER A C 1
ATOM 6049 O O . SER A 1 787 ? 1.375 26.590 1.640 1.00 81.88 787 SER A O 1
ATOM 6051 N N . ASP A 1 788 ? -0.116 27.605 0.305 1.00 79.88 788 ASP A N 1
ATOM 6052 C CA . ASP A 1 788 ? -0.556 28.561 1.330 1.00 79.88 788 ASP A CA 1
ATOM 6053 C C . ASP A 1 788 ? -0.975 27.860 2.634 1.00 79.88 788 ASP A C 1
ATOM 6055 O O . ASP A 1 788 ? -0.739 28.367 3.737 1.00 79.88 788 ASP A O 1
ATOM 6059 N N . ALA A 1 789 ? -1.538 26.652 2.533 1.00 75.00 789 ALA A N 1
ATOM 6060 C CA . ALA A 1 789 ? -1.914 25.829 3.675 1.00 75.00 789 ALA A CA 1
ATOM 6061 C C . ALA A 1 789 ? -0.707 25.418 4.541 1.00 75.00 789 ALA A C 1
ATOM 6063 O O . ALA A 1 789 ? -0.780 25.483 5.779 1.00 75.00 789 ALA A O 1
ATOM 6064 N N . GLU A 1 790 ? 0.410 25.022 3.925 1.00 78.19 790 GLU A N 1
ATOM 6065 C CA . GLU A 1 790 ? 1.638 24.637 4.626 1.00 78.19 790 GLU A CA 1
ATOM 6066 C C . GLU A 1 790 ? 2.324 25.836 5.275 1.00 78.19 790 GLU A C 1
ATOM 6068 O O . GLU A 1 790 ? 2.692 25.773 6.458 1.00 78.19 790 GLU A O 1
ATOM 6073 N N . ARG A 1 791 ? 2.399 26.971 4.571 1.00 86.38 791 ARG A N 1
ATOM 6074 C CA . ARG A 1 791 ? 2.957 28.201 5.145 1.00 86.38 791 ARG A CA 1
ATOM 6075 C C . ARG A 1 791 ? 2.137 28.688 6.334 1.00 86.38 791 ARG A C 1
ATOM 6077 O O . ARG A 1 791 ? 2.683 28.892 7.424 1.00 86.38 791 ARG A O 1
ATOM 6084 N N . GLN A 1 792 ? 0.814 28.766 6.183 1.00 86.38 792 GLN A N 1
ATOM 6085 C CA . GLN A 1 792 ? -0.086 29.145 7.275 1.00 86.38 792 GLN A CA 1
ATOM 6086 C C . GLN A 1 792 ? 0.017 28.184 8.465 1.00 86.38 792 GLN A C 1
ATOM 6088 O O . GLN A 1 792 ? -0.127 28.598 9.617 1.00 86.38 792 GLN A O 1
ATOM 6093 N N . LYS A 1 793 ? 0.278 26.892 8.239 1.00 88.44 793 LYS A N 1
ATOM 6094 C CA . LYS A 1 793 ? 0.493 25.917 9.318 1.00 88.44 793 LYS A CA 1
ATOM 6095 C C . LYS A 1 793 ? 1.753 26.240 10.125 1.00 88.44 793 LYS A C 1
ATOM 6097 O O . LYS A 1 793 ? 1.668 26.265 11.358 1.00 88.44 793 LYS A O 1
ATOM 6102 N N . VAL A 1 794 ? 2.881 26.514 9.469 1.00 91.19 794 VAL A N 1
ATOM 6103 C CA . VAL A 1 794 ? 4.138 26.896 10.142 1.00 91.19 794 VAL A CA 1
ATOM 6104 C C . VAL A 1 794 ? 3.978 28.230 10.879 1.00 91.19 794 VAL A C 1
ATOM 6106 O O . VAL A 1 794 ? 4.338 28.335 12.056 1.00 91.19 794 VAL A O 1
ATOM 6109 N N . GLU A 1 795 ? 3.338 29.217 10.253 1.00 91.31 795 GLU A N 1
ATOM 6110 C CA . GLU A 1 795 ? 3.058 30.524 10.859 1.00 91.31 795 GLU A CA 1
ATOM 6111 C C . GLU A 1 795 ? 2.118 30.432 12.068 1.00 91.31 795 GLU A C 1
ATOM 6113 O O . GLU A 1 795 ? 2.377 31.052 13.101 1.00 91.31 795 GLU A O 1
ATOM 6118 N N . ARG A 1 796 ? 1.051 29.622 12.009 1.00 91.81 796 ARG A N 1
ATOM 6119 C CA . ARG A 1 796 ? 0.151 29.399 13.157 1.00 91.81 796 ARG A CA 1
ATOM 6120 C C . ARG A 1 796 ? 0.893 28.813 14.355 1.00 91.81 796 ARG A C 1
ATOM 6122 O O . ARG A 1 796 ? 0.601 29.190 15.493 1.00 91.81 796 ARG A O 1
ATOM 6129 N N . ILE A 1 797 ? 1.844 27.907 14.124 1.00 90.06 797 ILE A N 1
ATOM 6130 C CA . ILE A 1 797 ? 2.662 27.307 15.188 1.00 90.06 797 ILE A CA 1
ATOM 6131 C C . ILE A 1 797 ? 3.610 28.354 15.778 1.00 90.06 797 ILE A C 1
ATOM 6133 O O . ILE A 1 797 ? 3.618 28.533 16.998 1.00 90.06 797 ILE A O 1
ATOM 6137 N N . ALA A 1 798 ? 4.313 29.110 14.930 1.00 92.75 798 ALA A N 1
ATOM 6138 C CA . ALA A 1 798 ? 5.159 30.227 15.346 1.00 92.75 798 ALA A CA 1
ATOM 6139 C C . ALA A 1 798 ? 4.379 31.260 16.182 1.00 92.75 798 ALA A C 1
ATOM 6141 O O . ALA A 1 798 ? 4.782 31.606 17.292 1.00 92.75 798 ALA A O 1
ATOM 6142 N N . ASN A 1 799 ? 3.218 31.706 15.702 1.00 92.75 799 ASN A N 1
ATOM 6143 C CA . ASN A 1 799 ? 2.392 32.710 16.373 1.00 92.75 799 ASN A CA 1
ATOM 6144 C C . ASN A 1 799 ? 1.832 32.202 17.707 1.00 92.75 799 ASN A C 1
ATOM 6146 O O . ASN A 1 799 ? 1.824 32.933 18.700 1.00 92.75 799 ASN A O 1
ATOM 6150 N N . ARG A 1 800 ? 1.421 30.929 17.776 1.00 93.31 800 ARG A N 1
ATOM 6151 C CA . ARG A 1 800 ? 0.986 30.297 19.028 1.00 93.31 800 ARG A CA 1
ATOM 6152 C C . ARG A 1 800 ? 2.126 30.210 20.043 1.00 93.31 800 ARG A C 1
ATOM 6154 O O . ARG A 1 800 ? 1.893 30.495 21.218 1.00 93.31 800 ARG A O 1
ATOM 6161 N N . ALA A 1 801 ? 3.327 29.827 19.610 1.00 93.75 801 ALA A N 1
ATOM 6162 C CA . ALA A 1 801 ? 4.502 29.781 20.474 1.00 93.75 801 ALA A CA 1
ATOM 6163 C C . ALA A 1 801 ? 4.854 31.182 20.992 1.00 93.75 801 ALA A C 1
ATOM 6165 O O . ALA A 1 801 ? 5.006 31.365 22.199 1.00 93.75 801 ALA A O 1
ATOM 6166 N N . ARG A 1 802 ? 4.858 32.196 20.117 1.00 95.56 802 ARG A N 1
ATOM 6167 C CA . ARG A 1 802 ? 5.100 33.600 20.484 1.00 95.56 802 ARG A CA 1
ATOM 6168 C C . ARG A 1 802 ? 4.087 34.132 21.498 1.00 95.56 802 ARG A C 1
ATOM 6170 O O . ARG A 1 802 ? 4.478 34.825 22.430 1.00 95.56 802 ARG A O 1
ATOM 6177 N N . ALA A 1 803 ? 2.806 33.792 21.344 1.00 94.69 803 ALA A N 1
ATOM 6178 C CA . ALA A 1 803 ? 1.740 34.239 22.243 1.00 94.69 803 ALA A CA 1
ATOM 6179 C C . ALA A 1 803 ? 1.805 33.599 23.643 1.00 94.69 803 ALA A C 1
ATOM 6181 O O . ALA A 1 803 ? 1.408 34.223 24.626 1.00 94.69 803 ALA A O 1
ATOM 6182 N N . LYS A 1 804 ? 2.272 32.349 23.744 1.00 94.12 804 LYS A N 1
ATOM 6183 C CA . LYS A 1 804 ? 2.347 31.608 25.018 1.00 94.12 804 LYS A CA 1
ATOM 6184 C C . LYS A 1 804 ? 3.686 31.757 25.730 1.00 94.12 804 LYS A C 1
ATOM 6186 O O . LYS A 1 804 ? 3.749 31.697 26.966 1.00 94.12 804 LYS A O 1
ATOM 6191 N N . GLY A 1 805 ? 4.751 31.882 24.953 1.00 93.44 805 GLY A N 1
ATOM 6192 C CA . GLY A 1 805 ? 6.099 31.932 25.469 1.00 93.44 805 GLY A CA 1
ATOM 6193 C C . GLY A 1 805 ? 6.403 33.247 26.186 1.00 93.44 805 GLY A C 1
ATOM 6194 O O . GLY A 1 805 ? 5.701 34.251 26.069 1.00 93.44 805 GLY A O 1
ATOM 6195 N N . ALA A 1 806 ? 7.448 33.211 26.995 1.00 96.12 806 ALA A N 1
ATOM 6196 C CA . ALA A 1 806 ? 8.029 34.354 27.676 1.00 96.12 806 ALA A CA 1
ATOM 6197 C C . ALA A 1 806 ? 9.556 34.285 27.550 1.00 96.12 806 ALA A C 1
ATOM 6199 O O . ALA A 1 806 ? 10.108 33.298 27.066 1.00 96.12 806 ALA A O 1
ATOM 6200 N N . ASN A 1 807 ? 10.261 35.316 28.018 1.00 97.06 807 ASN A N 1
ATOM 6201 C CA . ASN A 1 807 ? 11.716 35.231 28.137 1.00 97.06 807 ASN A CA 1
ATOM 6202 C C . ASN A 1 807 ? 12.133 34.133 29.140 1.00 97.06 807 ASN A C 1
ATOM 6204 O O . ASN A 1 807 ? 11.388 33.802 30.070 1.00 97.06 807 ASN A O 1
ATOM 6208 N N . LEU A 1 808 ? 13.351 33.605 28.980 1.00 95.75 808 LEU A N 1
ATOM 6209 C CA . LEU A 1 808 ? 13.868 32.499 29.791 1.00 95.75 808 LEU A CA 1
ATOM 6210 C C . LEU A 1 808 ? 13.796 32.776 31.299 1.00 95.75 808 LEU A C 1
ATOM 6212 O O . LEU A 1 808 ? 13.438 31.886 32.066 1.00 95.75 808 LEU A O 1
ATOM 6216 N N . ALA A 1 809 ? 14.084 34.003 31.742 1.00 95.69 809 ALA A N 1
ATOM 6217 C CA . ALA A 1 809 ? 14.035 34.366 33.160 1.00 95.69 809 ALA A CA 1
ATOM 6218 C C . ALA A 1 809 ? 12.617 34.226 33.743 1.00 95.69 809 ALA A C 1
ATOM 6220 O O . ALA A 1 809 ? 12.424 33.614 34.793 1.00 95.69 809 ALA A O 1
ATOM 6221 N N . THR A 1 810 ? 11.608 34.718 33.023 1.00 96.19 810 THR A N 1
ATOM 6222 C CA . THR A 1 810 ? 10.194 34.588 33.403 1.00 96.19 810 THR A CA 1
ATOM 6223 C C . THR A 1 810 ? 9.754 33.128 33.388 1.00 96.19 810 THR A C 1
ATOM 6225 O O . THR A 1 810 ? 9.040 32.676 34.285 1.00 96.19 810 THR A O 1
ATOM 6228 N N . THR A 1 811 ? 10.206 32.360 32.401 1.00 96.56 811 THR A N 1
ATOM 6229 C CA . THR A 1 811 ? 9.879 30.937 32.289 1.00 96.56 811 THR A CA 1
ATOM 6230 C C . THR A 1 811 ? 10.541 30.107 33.390 1.00 96.56 811 THR A C 1
ATOM 6232 O O . THR A 1 811 ? 9.891 29.221 33.942 1.00 96.56 811 THR A O 1
ATOM 6235 N N . ARG A 1 812 ? 11.763 30.447 33.820 1.00 95.44 812 ARG A N 1
ATOM 6236 C CA . ARG A 1 812 ? 12.408 29.848 35.003 1.00 95.44 812 ARG A CA 1
ATOM 6237 C C . ARG A 1 812 ? 11.614 30.106 36.284 1.00 95.44 812 ARG A C 1
ATOM 6239 O O . ARG A 1 812 ? 11.408 29.170 37.047 1.00 95.44 812 ARG A O 1
ATOM 6246 N N . LEU A 1 813 ? 11.084 31.317 36.480 1.00 95.81 813 LEU A N 1
ATOM 6247 C CA . LEU A 1 813 ? 10.197 31.613 37.617 1.00 95.81 813 LEU A CA 1
ATOM 6248 C C . LEU A 1 813 ? 8.894 30.795 37.565 1.00 95.81 813 LEU A C 1
ATOM 6250 O O . LEU A 1 813 ? 8.406 30.331 38.597 1.00 95.81 813 LEU A O 1
ATOM 6254 N N . ARG A 1 814 ? 8.333 30.575 36.367 1.00 95.81 814 ARG A N 1
ATOM 6255 C CA . ARG A 1 814 ? 7.160 29.700 36.178 1.00 95.81 814 ARG A CA 1
ATOM 6256 C C . ARG A 1 814 ? 7.480 28.238 36.504 1.00 95.81 814 ARG A C 1
ATOM 6258 O O . ARG A 1 814 ? 6.664 27.588 37.151 1.00 95.81 814 ARG A O 1
ATOM 6265 N N . ILE A 1 815 ? 8.652 27.743 36.099 1.00 94.38 815 ILE A N 1
ATOM 6266 C CA . ILE A 1 815 ? 9.133 26.394 36.435 1.00 94.38 815 ILE A CA 1
ATOM 6267 C C . ILE A 1 815 ? 9.322 26.257 37.944 1.00 94.38 815 ILE A C 1
ATOM 6269 O O . ILE A 1 815 ? 8.797 25.316 38.527 1.00 94.38 815 ILE A O 1
ATOM 6273 N N . GLU A 1 816 ? 10.000 27.204 38.591 1.00 94.31 816 GLU A N 1
ATOM 6274 C CA . GLU A 1 816 ? 10.216 27.176 40.040 1.00 94.31 816 GLU A CA 1
ATOM 6275 C C . GLU A 1 816 ? 8.886 27.132 40.803 1.00 94.31 816 GLU A C 1
ATOM 6277 O O . GLU A 1 816 ? 8.702 26.316 41.709 1.00 94.31 816 GLU A O 1
ATOM 6282 N N . LYS A 1 817 ? 7.923 27.970 40.397 1.00 94.75 817 LYS A N 1
ATOM 6283 C CA . LYS A 1 817 ? 6.571 27.946 40.958 1.00 94.75 817 LYS A CA 1
ATOM 6284 C C . LYS A 1 817 ? 5.902 26.584 40.739 1.00 94.75 817 LYS A C 1
ATOM 6286 O O . LYS A 1 817 ? 5.358 26.026 41.686 1.00 94.75 817 LYS A O 1
ATOM 6291 N N . ALA A 1 818 ? 5.971 26.032 39.528 1.00 92.69 818 ALA A N 1
ATOM 6292 C CA . ALA A 1 818 ? 5.382 24.734 39.204 1.00 92.69 818 ALA A CA 1
ATOM 6293 C C . ALA A 1 818 ? 5.997 23.582 40.017 1.00 92.69 818 ALA A C 1
ATOM 6295 O O . ALA A 1 818 ? 5.261 22.738 40.524 1.00 92.69 818 ALA A O 1
ATOM 6296 N N . VAL A 1 819 ? 7.322 23.579 40.195 1.00 91.75 819 VAL A N 1
ATOM 6297 C CA . VAL A 1 819 ? 8.054 22.622 41.040 1.00 91.75 819 VAL A CA 1
ATOM 6298 C C . VAL A 1 819 ? 7.570 22.714 42.485 1.00 91.75 819 VAL A C 1
ATOM 6300 O O . VAL A 1 819 ? 7.237 21.699 43.097 1.00 91.75 819 VAL A O 1
ATOM 6303 N N . ARG A 1 820 ? 7.476 23.934 43.028 1.00 91.69 820 ARG A N 1
ATOM 6304 C CA . ARG A 1 820 ? 7.006 24.177 44.398 1.00 91.69 820 ARG A CA 1
ATOM 6305 C C . ARG A 1 820 ? 5.566 23.704 44.595 1.00 91.69 820 ARG A C 1
ATOM 6307 O O . ARG A 1 820 ? 5.277 23.025 45.578 1.00 91.69 820 ARG A O 1
ATOM 6314 N N . ASP A 1 821 ? 4.687 24.023 43.650 1.00 90.88 821 ASP A N 1
ATOM 6315 C CA . ASP A 1 821 ? 3.285 23.608 43.670 1.00 90.88 821 ASP A CA 1
ATOM 6316 C C . ASP A 1 821 ? 3.153 22.076 43.578 1.00 90.88 821 ASP A C 1
ATOM 6318 O O . ASP A 1 821 ? 2.319 21.492 44.275 1.00 90.88 821 ASP A O 1
ATOM 6322 N N . SER A 1 822 ? 3.997 21.421 42.772 1.00 87.31 822 SER A N 1
ATOM 6323 C CA . SER A 1 822 ? 4.040 19.961 42.626 1.00 87.31 822 SER A CA 1
ATOM 6324 C C . SER A 1 822 ? 4.491 19.267 43.913 1.00 87.31 822 SER A C 1
ATOM 6326 O O . SER A 1 822 ? 3.792 18.400 44.436 1.00 87.31 822 SER A O 1
ATOM 6328 N N . LEU A 1 823 ? 5.598 19.717 44.508 1.00 87.94 823 LEU A N 1
ATOM 6329 C CA . LEU A 1 823 ? 6.086 19.178 45.781 1.00 87.94 823 LEU A CA 1
ATOM 6330 C C . LEU A 1 823 ? 5.071 19.396 46.913 1.00 87.94 823 LEU A C 1
ATOM 6332 O O . LEU A 1 823 ? 4.839 18.495 47.717 1.00 87.94 823 LEU A O 1
ATOM 6336 N N . ALA A 1 824 ? 4.405 20.554 46.958 1.00 88.62 824 ALA A N 1
ATOM 6337 C CA . ALA A 1 824 ? 3.366 20.838 47.948 1.00 88.62 824 ALA A CA 1
ATOM 6338 C C . ALA A 1 824 ? 2.098 19.982 47.771 1.00 88.62 824 ALA A C 1
ATOM 6340 O O . ALA A 1 824 ? 1.387 19.730 48.749 1.00 88.62 824 ALA A O 1
ATOM 6341 N N . ARG A 1 825 ? 1.769 19.558 46.544 1.00 86.38 825 ARG A N 1
ATOM 6342 C CA . ARG A 1 825 ? 0.702 18.574 46.295 1.00 86.38 825 ARG A CA 1
ATOM 6343 C C . ARG A 1 825 ? 1.111 17.194 46.796 1.00 86.38 825 ARG A C 1
ATOM 6345 O O . ARG A 1 825 ? 0.359 16.602 47.563 1.00 86.38 825 ARG A O 1
ATOM 6352 N N . ASN A 1 826 ? 2.322 16.751 46.477 1.00 83.12 826 ASN A N 1
ATOM 6353 C CA . ASN A 1 826 ? 2.810 15.429 46.875 1.00 83.12 826 ASN A CA 1
ATOM 6354 C C . ASN A 1 826 ? 2.945 15.294 48.397 1.00 83.12 826 ASN A C 1
ATOM 6356 O O . ASN A 1 826 ? 2.528 14.291 48.968 1.00 83.12 826 ASN A O 1
ATOM 6360 N N . HIS A 1 827 ? 3.421 16.340 49.081 1.00 85.12 827 HIS A N 1
ATOM 6361 C CA . HIS A 1 827 ? 3.437 16.389 50.549 1.00 85.12 827 HIS A CA 1
ATOM 6362 C C . HIS A 1 827 ? 2.036 16.317 51.165 1.00 85.12 827 HIS A C 1
ATOM 6364 O O . HIS A 1 827 ? 1.862 15.741 52.239 1.00 85.12 827 HIS A O 1
ATOM 6370 N N . ARG A 1 828 ? 1.024 16.899 50.508 1.00 86.81 828 ARG A N 1
ATOM 6371 C CA . ARG A 1 828 ? -0.370 16.799 50.960 1.00 86.81 828 ARG A CA 1
ATOM 6372 C C . ARG A 1 828 ? -0.921 15.392 50.762 1.00 86.81 828 ARG A C 1
ATOM 6374 O O . ARG A 1 828 ? -1.429 14.847 51.735 1.00 86.81 828 ARG A O 1
ATOM 6381 N N . ALA A 1 829 ? -0.744 14.806 49.577 1.00 81.88 829 ALA A N 1
ATOM 6382 C CA . ALA A 1 829 ? -1.166 13.437 49.275 1.00 81.88 829 ALA A CA 1
ATOM 6383 C C . ALA A 1 829 ? -0.558 12.427 50.267 1.00 81.88 829 ALA A C 1
ATOM 6385 O O . ALA A 1 829 ? -1.280 11.653 50.894 1.00 81.88 829 ALA A O 1
ATOM 6386 N N . ALA A 1 830 ? 0.750 12.541 50.534 1.00 82.50 830 ALA A N 1
ATOM 6387 C CA . ALA A 1 830 ? 1.454 11.691 51.494 1.00 82.50 830 ALA A CA 1
ATOM 6388 C C . ALA A 1 830 ? 0.917 11.809 52.935 1.00 82.50 830 ALA A C 1
ATOM 6390 O O . ALA A 1 830 ? 0.914 10.830 53.676 1.00 82.50 830 ALA A O 1
ATOM 6391 N N . ARG A 1 831 ? 0.451 12.995 53.356 1.00 85.94 831 ARG A N 1
ATOM 6392 C CA . ARG A 1 831 ? -0.100 13.212 54.708 1.00 85.94 831 ARG A CA 1
ATOM 6393 C C . ARG A 1 831 ? -1.537 12.739 54.864 1.00 85.94 831 ARG A C 1
ATOM 6395 O O . ARG A 1 831 ? -1.923 12.364 55.966 1.00 85.94 831 ARG A O 1
ATOM 6402 N N . THR A 1 832 ? -2.342 12.813 53.809 1.00 84.56 832 THR A N 1
ATOM 6403 C CA . THR A 1 832 ? -3.767 12.477 53.892 1.00 84.56 832 THR A CA 1
ATOM 6404 C C . THR A 1 832 ? -4.041 10.981 53.814 1.00 84.56 832 THR A C 1
ATOM 6406 O O . THR A 1 832 ? -5.167 10.584 54.092 1.00 84.56 832 THR A O 1
ATOM 6409 N N . GLY A 1 833 ? -3.052 10.152 53.449 1.00 62.81 833 GLY A N 1
ATOM 6410 C CA . GLY A 1 833 ? -3.226 8.699 53.302 1.00 62.81 833 GLY A CA 1
ATOM 6411 C C . GLY A 1 833 ? -4.277 8.302 52.257 1.00 62.81 833 GLY A C 1
ATOM 6412 O O . GLY A 1 833 ? -4.643 7.135 52.169 1.00 62.81 833 GLY A O 1
ATOM 6413 N N . SER A 1 834 ? -4.773 9.275 51.493 1.00 47.75 834 SER A N 1
ATOM 6414 C CA . SER A 1 834 ? -5.660 9.078 50.359 1.00 47.75 834 SER A CA 1
ATOM 6415 C C . SER A 1 834 ? -4.768 8.950 49.126 1.00 47.75 834 SER A C 1
ATOM 6417 O O . SER A 1 834 ? -3.929 9.843 48.952 1.00 47.75 834 SER A O 1
ATOM 6419 N N . PRO A 1 835 ? -4.900 7.865 48.341 1.00 47.75 835 PRO A N 1
ATOM 6420 C CA . PRO A 1 835 ? -4.204 7.738 47.067 1.00 47.75 835 PRO A CA 1
ATOM 6421 C C . PRO A 1 835 ? -4.549 8.907 46.141 1.00 47.75 835 PRO A C 1
ATOM 6423 O O . PRO A 1 835 ? -5.716 9.370 46.174 1.00 47.75 835 PRO A O 1
#

pLDDT: mean 72.21, std 24.41, range [21.55, 98.56]

Sequence (835 aa):
MTIRTRAITIPGNPDLAGVTRLFVQVVGQSGAPDDWVAAAVTQSHGPRDARGGDVEFRSKAFAIEPRRAIGTRSAARTRIRWFGGKTPTADVERLWLGVANLSLEGQAHDVAVQAVVTPFFEPSYGEEAGEDPRGTRTIRFVGSEPERDESRFRPGDRLTLEIDASDALHEGNANPIPEASRTLELEVFDGQGAQLAVEDVEVRSTNPARHLYEIAFTIPEEVENYGEARAEIILRSFLKLGIGDRNDEELPFELARIPPEVSHLKVEHEGALLFERDGEAFRPVPPGASEVTITFDRDMDTGSAPRVRLETPVRRVVVRGDWLSETEWKGRFELPTNASYDAMRGWGTLEVAARSAEGEELDADPEEDEAQPDTATRLLVGGLPTILEELRVLTGGESVYEGRWTGRPDFEALPSWAHAKVEEVAPQLETSIEDVPDEGNARIELLFSNPLREPPQVEVGALTVAVETDGGDARRHAGRFSLEEAREGLGEGGVLEVEVDATDEAGNLLDADPRTLSLIGTDEDRPWTRYESLAGAPPKGEGGTDRWHSLAVAPRMSLVIVLDLSGSMEGARLANAKQAIHSLLNQLPHSVELALVTFNGCTPTSIGFTRDMDAVRGVVDAAKAEGSTGYAAALYMARDILATKTHPGSSILKYAPFSDGEDTCDGDPVAAIDALETLIARRRDEPSPVPEPAAVADAPEEEIPCDPGEWETYEARVRHGGLHLDRIRLVETRRLERRLADGHCQVTVHEESTGVTYGQLDDGQPHWKINSRASSKRTLRATSRDSDAERQKVERIANRARAKGANLATTRLRIEKAVRDSLARNHRAARTGSP

Foldseek 3Di:
DDKDKDWDDDPDDPVCVPDIDIDIDDDDDDDDDDDWDKDWDWDDDDDDDPDDDDDDTDIDIFTWDFDDDDDDDDDGDTDGDDDDPDDDPDPDPDDDDDDDDDDDPDDDDDDPDPPPPDDDDDDWDWDFPDADPVRATEIEDEDADDDDDQDDDAARHKYKYKYQCQVVVPPDDPDDDDPVQADFDWWWAQLVGHTFDWADWDWDAPDVVRNIIITIIGGHNPPPDDDRIGTDGDRDRDRDDDDDDDDDDDDPPPPPDDFKDFPKKWKADPNHTQDIDVFLHHHADEAFKMKMKTFIPAFFPQVDDKFKWWAFPVDIWTWDWHAPDRGMIMTMTGHHPDVSLVVRFAKIFTWIWTAHPVGGIDACDPVDPDRGTPRVDIHGHDHQFKAWAWKFKDFPNHTQKIKGWPQAPPNVSSSHDDLVVLLVRQIDTDMDHHADDQWHKMKMKIFMPAAFLDAKFKQFQNDTWDKDAPPPPSRMIMTMDISNVSCVVPDQQRWRWIKIWTAHSVRQTHQLDSSVSSVSDDPDDDPCLVVCVVQVHDSHSSHDINTPDINHRQQQEEEEEEEEQAQVCPDPLLVVLLVVLVVVLVPDRLSYWYKYWYDHELAIDIDATDSPSVVVNVCSVPGHHYHFANQLSSLQVLQCSQVPRHGPNHLAYYYHYRDPDDHPHPHDNVVSVVSSVVSRVVSNPPPDPDPDPPDDPDDPDPPDDFPFDKDKFWAWDWACPVLDQTWTKIKIKMWGWDQDPVRKIKIKIKIFIWTKDWDADPVRDIDIDTDPHGPDIDMQMDIPVDDPVSVVVSVVVVVVRVVRTDPPVVNVVVRSVSSVVRVVVNVVCVVVVPD